Protein AF-A0AAD6TSZ5-F1 (afdb_monomer)

Nearest PDB structures (foldseek):
  8u8i-assembly1_F  TM=3.797E-01  e=1.630E-01  Saccharomyces cerevisiae
  8vxt-assembly1_A  TM=4.486E-01  e=9.662E-01  Mus musculus
  4wzs-assembly1_C  TM=1.069E-01  e=8.939E+00  Encephalitozoon cuniculi GB-M1

Secondary structure (DSSP, 8-state):
---HHHHHHHHHT----SSHHHHHHHHHHHHHHHTTSSSS-B-GGGGSHHHHHHHHHH-HHHHHHHHHHHHTT-THHHHHSGGGGGTBPPSS-HHHHHHHHHHHHHHHHHHH-S--SPBP--SS--SS-HHHHHHT--B-SSTTPPP-GGGTTTTGGGG-HHHHHHHHHHS-TTSEEEEE--TTSSHHHHHHHHHHHS-EEEEESS--TT--S-SHHHHHHHHHHHHTTTTTTTSTTSS-HHHHHHHHHHHHHHHHHHHHHHHHHHHHHHHHHHTTS---HHHHHHHHHHHHH--BTTB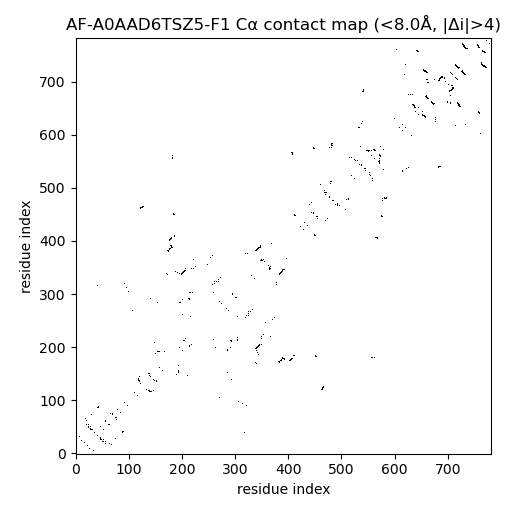S-HHHHHHHHHHHSSP--HHHHHHHHHHHHHHHH-TT--EEEEEESGGGGGSS-GGGTT-TT-S-HHHHHHHHHHHHHS-TTSEEEEEEES---GGGGTT-TTEEEE-----B-SHHHHHHHHHTTS-HHHHTSHHHHHHHHHHHHHH-BSHHHHHHHHHHHHHTTTSSHHHHHHHHHHHHHS----TTHHHHHHTTTS-----S--GGGGS----GGGGGSGGGHHHHHHHHHHHHHHHHHSSPPPPB-GGGHHHHHTTS-EE-STTS--EE---HHHHHHHHHHHHHHSS-GGG-S----HHHHHHHHHHS--SSHHHHHHHHHHHHHHHGGG--BHHHHEEPPSSPPGGGGSBEEEEEEEE-TTS-EEEEE--TT-TTS-SEEEESSHHHHHHHHTT-S--SEEEESSSS-SEEEEEEETTS-EEEEEEEE--S-S-TTHHHHHHHHS----EEEEESSSS-EEEEEE-----HHHHTT-

Solvent-accessible surface area (backbone atoms only — not comparable to full-atom values): 43585 Å² total; per-residue (Å²): 130,80,51,70,66,59,55,51,52,62,53,65,68,63,88,59,55,86,45,58,66,54,36,10,47,49,49,6,48,53,44,46,56,49,62,75,46,98,64,80,61,48,29,72,65,32,47,34,46,67,58,25,33,58,47,38,72,74,32,57,69,54,44,56,44,45,44,51,19,58,75,69,72,38,60,63,56,45,66,70,36,84,69,22,63,80,52,34,39,73,45,62,46,68,71,50,51,54,50,50,60,66,44,44,63,53,49,44,51,49,70,69,42,94,67,76,60,51,71,39,72,64,90,55,91,52,80,56,59,67,66,60,56,55,72,56,66,30,36,28,94,48,100,85,49,61,65,41,67,86,55,54,70,70,56,56,54,81,81,36,72,69,55,42,52,42,39,49,65,51,68,36,83,67,26,37,21,38,42,42,36,20,78,46,28,41,60,70,54,52,55,51,40,42,34,22,76,38,53,60,48,76,45,30,32,58,65,56,89,82,58,50,34,41,57,39,53,41,51,45,58,53,48,47,57,62,73,61,44,74,80,63,77,70,54,93,85,83,76,60,68,67,62,51,42,51,50,48,53,52,51,51,39,52,57,53,45,36,47,52,37,30,50,42,49,54,48,35,54,48,46,66,51,47,58,79,44,86,80,52,59,65,56,29,37,50,54,48,50,50,41,32,58,20,49,57,89,93,37,75,35,51,51,33,50,41,24,48,47,59,71,75,42,70,98,59,51,64,67,62,35,38,53,53,34,51,52,54,39,30,72,74,68,35,89,85,50,61,37,36,45,33,35,33,47,43,49,61,44,28,77,85,49,29,85,66,66,72,44,95,77,52,73,33,51,56,46,52,51,43,52,54,46,54,54,75,70,46,62,72,81,42,43,19,40,33,42,26,24,44,57,76,71,68,71,83,50,61,95,49,87,60,66,45,71,33,20,61,51,66,57,34,82,45,70,67,63,42,48,57,58,49,58,70,74,51,56,68,77,49,54,74,32,74,66,31,48,55,42,53,58,49,47,46,65,48,30,36,33,40,46,42,52,44,54,48,52,50,45,55,35,47,67,50,30,56,61,45,58,60,49,49,49,37,52,51,45,24,66,44,20,73,40,76,75,71,91,48,60,69,61,38,56,70,48,64,86,66,90,75,92,70,82,87,83,52,71,70,75,67,45,82,40,78,65,63,72,62,53,73,39,82,92,25,50,67,50,46,47,50,51,49,43,36,50,34,38,26,62,25,45,67,41,75,59,82,72,39,52,57,93,52,48,64,26,19,54,63,57,63,23,30,48,78,35,45,77,48,55,34,32,43,67,77,37,48,45,56,52,47,22,51,54,49,48,54,58,69,72,38,85,70,65,82,84,47,98,56,92,81,47,71,65,63,64,51,51,53,38,71,78,58,57,62,89,38,70,67,45,38,34,36,44,47,54,52,49,50,38,52,53,28,61,72,38,46,32,44,57,81,59,35,37,63,58,87,80,68,58,76,73,40,68,30,34,26,35,51,34,16,45,31,60,43,101,84,69,48,82,46,74,43,78,67,55,54,81,56,73,90,47,42,40,34,45,78,29,83,47,70,68,50,50,51,41,43,75,68,21,78,40,71,38,40,28,40,31,47,74,67,75,86,46,36,34,35,37,37,33,34,37,72,88,70,51,63,38,44,43,37,33,30,76,44,86,68,85,74,72,87,61,63,64,55,55,58,54,66,70,56,87,62,99,61,64,64,31,31,48,79,66,88,39,65,26,59,26,46,53,53,84,67,81,98,46,72,72,60,63,74,75,108

Sequence (782 aa):
MSTPDELLELVAGYTNLEDITTAALVLAYIVSTYCQQPGPSLDRRFTKYAPCLELLERESGLHELLKRAHTGRNYEDVLTSPRAALIRKDPLPRATQEFLDELRPLVESFVTSDTPFKTWLPKYEGRVPLDHMKSLELFTLSSDGLPLVILKDLGSFADDASLLIRLKNIFARGKKTVLVNTSGSGKTRLLFEGLCREWGFYFTAIRDSSYLGSQDISGIVVGLADDFDFEDSRRPGSRDPVLELQSHHLLAHRRLSEVLLARILIFRLFLDVAKKSKLNGEHKKRWLLLQLISSLGPYVDIFRTMTNTLRYSEEHDTQAAISDAIAGVRHVLGPDSHLFLVLDEAQKSAVDLAEVFDAEDGKYPVLIKMLETWESVFPRESVSFVVAGTEIPSRIFEGTEAVCWTSDTGAFDDPALHEQYLRRFLPPTFLSTKLGEAFLDRAWRWTRGRYRYTATLVTELLLRNFQRPHSQLDDYIATLSQYKPTDAQRLVHAERSSFVILPSDGYARGINGNDFSTLRSSSASDTRFLLQEVLFHYLVTGRHPPMFGRENIQAVSLGLGRFSDSEMSRIVADEPIVLAGAALWMQQNRPRLSDFGHLKSARSYLIDLKCDPPPTGKTFAKFLAYYFSQVFDSRPALSDIFTFPKPVLAWANQPAELVGLHATEVGHMDHSTISGSDIVRPFATIVQGVVEIVSWMEHTDRSLFCIPTSGNPDLLFMLRLGDGSFVWVILQATPAVSDGSELIASLEEERLFCDTVTPFLAFKLALMMIELPINRSTILSL

Mean predicted aligned error: 12.1 Å

Foldseek 3Di:
DDQLVRLLVVLLPPPDLVPLLNLLCSQLSNLVSCCPDPDAAFDNVSVDSPLSSVLCVVCVVLSVQSVVCSVVVNCVSSCPPPVVVSGGDPLDFPLLVVLLVVCLVLLLCLLPDPDNFDFDFAPDDDDDPSVLSVVQRFGALDPPGFTPLLCRVQLVCVVPPLLVVVLCLQPPALFAEEAAKFPQQQPVSSVRNNLLVAAAAEAECDQALRQWFFCLNVVLLVVLVVVLVVPPVPDPDDDDLVVQLVVSLVSLLVLLLLLVLLLLSVVLSSLVSNLVDPDDSVSSSSSSRCRTSCDTDPDNHSSNVSSVSRVPGDDGDSLSSLVVSVVSVCVRVPVQGAYEYEYEQLQSSFDPCQVSNVPVVRGRPSSLSSVVSVCVRDDSNRYYYRYYHNDDDPVSCPPPPHYHYWNPSDWQPDLVVLVVSVVSQDDPVLCPDPLVVVLSVVCCQAQTTRNNSSSLLSSQCSNNVNQQSVVSVQVLLCLQQVDGDDPPPVSSVVSPPDDDDDDPDRSSNSPPHQPCVVCVDPVNLVVLLVLLLQLLCCLQAVDGDFWDALVNSVCRSSNQWIQPGTVRGTIGRDRVSSNSNSVVCVQVPQPDPPVDPDPQDPPVVVVSCVVRPRPDLLSVLSVVLLSVLAVQLVQAQQVSWWAFDPPDDPQSRFRKHQWFWAQDPVRDIDIDGDHSPPSVHNQEDEDADLVVVLCSLSRVDRHQWYAYPDDDDGIWGKMATPVRAIKIKGKRWDQDDDDDPPVVVVVVVPPDPFRFIATPDDTGIGIGIDRDDSDSVVSVVD

pLDDT: mean 80.97, std 16.99, range [29.31, 98.56]

Radius of gyration: 36.08 Å; Cα contacts (8 Å, |Δi|>4): 1146; chains: 1; bounding box: 87×47×114 Å

Structure (mmCIF, N/CA/C/O backbone):
data_AF-A0AAD6TSZ5-F1
#
_entry.id   AF-A0AAD6TSZ5-F1
#
loop_
_atom_site.group_PDB
_atom_site.id
_atom_site.type_symbol
_atom_site.label_atom_id
_atom_site.label_alt_id
_atom_site.label_comp_id
_atom_site.label_asym_id
_atom_site.label_entity_id
_atom_site.label_seq_id
_atom_site.pdbx_PDB_ins_code
_atom_site.Cartn_x
_atom_site.Cartn_y
_atom_site.Cartn_z
_atom_site.occupancy
_atom_site.B_iso_or_equiv
_atom_site.auth_seq_id
_atom_site.auth_comp_id
_atom_site.auth_asym_id
_atom_site.auth_atom_id
_atom_site.pdbx_PDB_model_num
ATOM 1 N N . MET A 1 1 ? 0.542 0.526 58.779 1.00 45.38 1 MET A N 1
ATOM 2 C CA . MET A 1 1 ? -0.673 0.417 57.953 1.00 45.38 1 MET A CA 1
ATOM 3 C C . MET A 1 1 ? -1.214 -0.964 58.204 1.00 45.38 1 MET A C 1
ATOM 5 O O . MET A 1 1 ? -0.453 -1.908 58.035 1.00 45.38 1 MET A O 1
ATOM 9 N N . SER A 1 2 ? -2.432 -1.052 58.724 1.00 52.72 2 SER A N 1
ATOM 10 C CA . SER A 1 2 ? -3.075 -2.335 58.987 1.00 52.72 2 SER A CA 1
ATOM 11 C C . SER A 1 2 ? -3.213 -3.100 57.679 1.00 52.72 2 SER A C 1
ATOM 13 O O . SER A 1 2 ? -3.529 -2.495 56.651 1.00 52.72 2 SER A O 1
ATOM 15 N N . THR A 1 3 ? -2.913 -4.392 57.688 1.00 69.62 3 THR A N 1
ATOM 16 C CA . THR A 1 3 ? -3.101 -5.218 56.492 1.00 69.62 3 THR A CA 1
ATOM 17 C C . THR A 1 3 ? -4.600 -5.291 56.157 1.00 69.62 3 THR A C 1
ATOM 19 O O . THR A 1 3 ? -5.442 -5.098 57.038 1.00 69.62 3 THR A O 1
ATOM 22 N N . PRO A 1 4 ? -4.978 -5.531 54.891 1.00 68.19 4 PRO A N 1
ATOM 23 C CA . PRO A 1 4 ? -6.381 -5.699 54.509 1.00 68.19 4 PRO A CA 1
ATOM 24 C C . PRO A 1 4 ? -7.123 -6.720 55.374 1.00 68.19 4 PRO A C 1
ATOM 26 O O . PRO A 1 4 ? -8.278 -6.495 55.723 1.00 68.19 4 PRO A O 1
ATOM 29 N N . ASP A 1 5 ? -6.428 -7.779 55.789 1.00 75.81 5 ASP A N 1
ATOM 30 C CA . ASP A 1 5 ? -6.963 -8.824 56.661 1.00 75.81 5 ASP A CA 1
ATOM 31 C C . ASP A 1 5 ? -7.321 -8.288 58.057 1.00 75.81 5 ASP A C 1
ATOM 33 O O . ASP A 1 5 ? -8.396 -8.585 58.572 1.00 75.81 5 ASP A O 1
ATOM 37 N N . GLU A 1 6 ? -6.493 -7.411 58.639 1.00 77.19 6 GLU A N 1
ATOM 38 C CA . GLU A 1 6 ? -6.775 -6.763 59.931 1.00 77.19 6 GLU A CA 1
ATOM 39 C C . GLU A 1 6 ? -7.988 -5.820 59.862 1.00 77.19 6 GLU A C 1
ATOM 41 O O . GLU A 1 6 ? -8.785 -5.738 60.800 1.00 77.19 6 GLU A O 1
ATOM 46 N N . LEU A 1 7 ? -8.157 -5.106 58.744 1.00 67.62 7 LEU A N 1
ATOM 47 C CA . LEU A 1 7 ? -9.312 -4.226 58.534 1.00 67.62 7 LEU A CA 1
ATOM 48 C C . LEU A 1 7 ? -10.596 -5.028 58.286 1.00 67.62 7 LEU A C 1
ATOM 50 O O . LEU A 1 7 ? -11.664 -4.626 58.747 1.00 67.62 7 LEU A O 1
ATOM 54 N N . LEU A 1 8 ? -10.507 -6.169 57.600 1.00 74.69 8 LEU A N 1
ATOM 55 C CA . LEU A 1 8 ? -11.641 -7.069 57.381 1.00 74.69 8 LEU A CA 1
ATOM 56 C C . LEU A 1 8 ? -12.060 -7.806 58.664 1.00 74.69 8 LEU A C 1
ATOM 58 O O . LEU A 1 8 ? -13.257 -8.036 58.856 1.00 74.69 8 LEU A O 1
ATOM 62 N N . GLU A 1 9 ? -11.132 -8.099 59.583 1.00 80.25 9 GLU A N 1
ATOM 63 C CA . GLU A 1 9 ? -11.476 -8.588 60.928 1.00 80.25 9 GLU A CA 1
ATOM 64 C C . GLU A 1 9 ? -12.260 -7.550 61.741 1.00 80.25 9 GLU A C 1
ATOM 66 O O . GLU A 1 9 ? -13.222 -7.903 62.428 1.00 80.25 9 GLU A O 1
ATOM 71 N N . LEU A 1 10 ? -11.914 -6.263 61.613 1.00 82.06 10 LEU A N 1
ATOM 72 C CA . LEU A 1 10 ? -12.648 -5.172 62.264 1.00 82.06 10 LEU A CA 1
ATOM 73 C C . LEU A 1 10 ? -14.103 -5.107 61.774 1.00 82.06 10 LEU A C 1
ATOM 75 O O . LEU A 1 10 ? -15.033 -4.910 62.557 1.00 82.06 10 LEU A O 1
ATOM 79 N N . VAL A 1 11 ? -14.297 -5.313 60.470 1.00 85.56 11 VAL A N 1
ATOM 80 C CA . VAL A 1 11 ? -15.617 -5.358 59.837 1.00 85.56 11 VAL A CA 1
ATOM 81 C C . VAL A 1 11 ? -16.384 -6.619 60.257 1.00 85.56 11 VAL A C 1
ATOM 83 O O . VAL A 1 11 ? -17.580 -6.546 60.520 1.00 85.56 11 VAL A O 1
ATOM 86 N N . ALA A 1 12 ? -15.720 -7.763 60.435 1.00 82.00 12 ALA A N 1
ATOM 87 C CA . ALA A 1 12 ? -16.368 -8.993 60.905 1.00 82.00 12 ALA A CA 1
ATOM 88 C C . ALA A 1 12 ? -16.983 -8.877 62.320 1.00 82.00 12 ALA A C 1
ATOM 90 O O . ALA A 1 12 ? -17.836 -9.690 62.680 1.00 82.00 12 ALA A O 1
ATOM 91 N N . GLY A 1 13 ? -16.592 -7.867 63.108 1.00 83.12 13 GLY A N 1
ATOM 92 C CA . GLY A 1 13 ? -17.169 -7.566 64.422 1.00 83.12 13 GLY A CA 1
ATOM 93 C C . GLY A 1 13 ? -18.613 -7.042 64.392 1.00 83.12 13 GLY A C 1
ATOM 94 O O . GLY A 1 13 ? -19.290 -7.070 65.421 1.00 83.12 13 GLY A O 1
ATOM 95 N N . TYR A 1 14 ? -19.119 -6.601 63.235 1.00 87.56 14 TYR A N 1
ATOM 96 C CA . TYR A 1 14 ? -20.519 -6.197 63.085 1.00 87.56 14 TYR A CA 1
ATOM 97 C C . TYR A 1 14 ? -21.409 -7.442 62.946 1.00 87.56 14 TYR A C 1
ATOM 99 O O . TYR A 1 14 ? -21.388 -8.127 61.927 1.00 87.56 14 TYR A O 1
ATOM 107 N N . THR A 1 15 ? -22.195 -7.761 63.976 1.00 83.88 15 THR A N 1
ATOM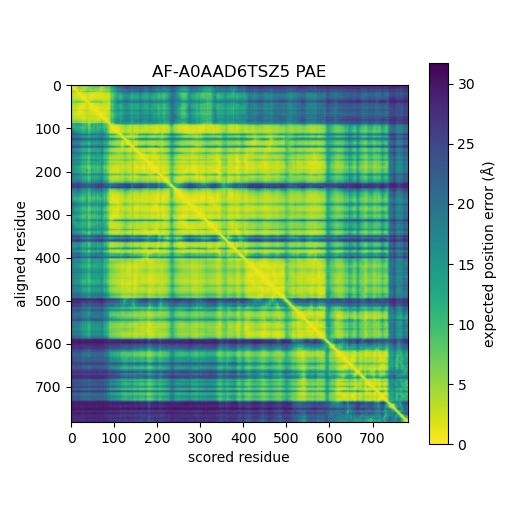 108 C CA . THR A 1 15 ? -22.976 -9.013 64.044 1.00 83.88 15 THR A CA 1
ATOM 109 C C . THR A 1 15 ? -24.333 -8.954 63.345 1.00 83.88 15 THR A C 1
ATOM 111 O O . THR A 1 15 ? -24.958 -9.995 63.158 1.00 83.88 15 THR A O 1
ATOM 114 N N . ASN A 1 16 ? -24.804 -7.767 62.954 1.00 84.81 16 ASN A N 1
ATOM 115 C CA . ASN A 1 16 ? -26.133 -7.595 62.379 1.00 84.81 16 ASN A CA 1
ATOM 116 C C . ASN A 1 16 ? -26.130 -6.613 61.197 1.00 84.81 16 ASN A C 1
ATOM 118 O O . ASN A 1 16 ? -26.150 -5.402 61.398 1.00 84.81 16 ASN A O 1
ATOM 122 N N . LEU A 1 17 ? -26.152 -7.139 59.967 1.00 93.12 17 LEU A N 1
ATOM 123 C CA . LEU A 1 17 ? -26.373 -6.343 58.751 1.00 93.12 17 LEU A CA 1
ATOM 124 C C . LEU A 1 17 ? -27.847 -6.276 58.327 1.00 93.12 17 LEU A C 1
ATOM 126 O O . LEU A 1 17 ? -28.126 -5.797 57.231 1.00 93.12 17 LEU A O 1
ATOM 130 N N . GLU A 1 18 ? -28.804 -6.729 59.144 1.00 92.31 18 GLU A N 1
ATOM 131 C CA . GLU A 1 18 ? -30.227 -6.467 58.862 1.00 92.31 18 GLU A CA 1
ATOM 132 C C . GLU A 1 18 ? -30.541 -4.973 58.953 1.00 92.31 18 GLU A C 1
ATOM 134 O O . GLU A 1 18 ? -31.364 -4.457 58.200 1.00 92.31 18 GLU A O 1
ATOM 139 N N . ASP A 1 19 ? -29.830 -4.263 59.828 1.00 94.94 19 ASP A N 1
ATOM 140 C CA . ASP A 1 19 ? -29.843 -2.811 59.864 1.00 94.94 19 ASP A CA 1
ATOM 141 C C . ASP A 1 19 ? -29.014 -2.237 58.704 1.00 94.94 19 ASP A C 1
ATOM 143 O O . ASP A 1 19 ? -27.795 -2.418 58.606 1.00 94.94 19 ASP A O 1
ATOM 147 N N . ILE A 1 20 ? -29.702 -1.516 57.820 1.00 96.06 20 ILE A N 1
ATOM 148 C CA . ILE A 1 20 ? -29.123 -0.918 56.618 1.00 96.06 20 ILE A CA 1
ATOM 149 C C . ILE A 1 20 ? -28.061 0.138 56.940 1.00 96.06 20 ILE A C 1
ATOM 151 O O . ILE A 1 20 ? -27.122 0.319 56.165 1.00 96.06 20 ILE A O 1
ATOM 155 N N . THR A 1 21 ? -28.154 0.790 58.105 1.00 96.12 21 THR A N 1
ATOM 156 C CA . THR A 1 21 ? -27.151 1.770 58.540 1.00 96.12 21 THR A CA 1
ATOM 157 C C . THR A 1 21 ? -25.840 1.076 58.906 1.00 96.12 21 THR A C 1
ATOM 159 O O . THR A 1 21 ? -24.776 1.438 58.398 1.00 96.12 21 THR A O 1
ATOM 162 N N . THR A 1 22 ? -25.902 -0.019 59.664 1.00 94.62 22 THR A N 1
ATOM 163 C CA . THR A 1 22 ? -24.736 -0.881 59.908 1.00 94.62 22 THR A CA 1
ATOM 164 C C . THR A 1 22 ? -24.159 -1.442 58.600 1.00 94.62 22 THR A C 1
ATOM 166 O O . THR A 1 22 ? -22.945 -1.393 58.388 1.00 94.62 22 THR A O 1
ATOM 169 N N . ALA A 1 23 ? -25.006 -1.893 57.669 1.00 95.75 23 ALA A N 1
ATOM 170 C CA . ALA A 1 23 ? -24.561 -2.391 56.366 1.00 95.75 23 ALA A CA 1
ATOM 171 C C . ALA A 1 23 ? -23.854 -1.318 55.513 1.00 95.75 23 ALA A C 1
ATOM 173 O O . ALA A 1 23 ? -22.852 -1.609 54.858 1.00 95.75 23 ALA A O 1
ATOM 174 N N . ALA A 1 24 ? -24.317 -0.067 55.555 1.00 96.31 24 ALA A N 1
ATOM 175 C CA . ALA A 1 24 ? -23.691 1.048 54.846 1.00 96.31 24 ALA A CA 1
ATOM 176 C C . ALA A 1 24 ? -22.289 1.380 55.380 1.00 96.31 24 ALA A C 1
ATOM 178 O O . ALA A 1 24 ? -21.387 1.668 54.590 1.00 96.31 24 ALA A O 1
ATOM 179 N N . LEU A 1 25 ? -22.082 1.305 56.701 1.00 95.06 25 LEU A N 1
ATOM 180 C CA . LEU A 1 25 ? -20.756 1.456 57.314 1.00 95.06 25 LEU A CA 1
ATOM 181 C C . LEU A 1 25 ? -19.806 0.347 56.861 1.00 95.06 25 LEU A C 1
ATOM 183 O O . LEU A 1 25 ? -18.684 0.639 56.448 1.00 95.06 25 LEU A O 1
ATOM 187 N N . VAL A 1 26 ? -20.276 -0.902 56.896 1.00 94.44 26 VAL A N 1
ATOM 188 C CA . VAL A 1 26 ? -19.518 -2.074 56.439 1.00 94.44 26 VAL A CA 1
ATOM 189 C C . VAL A 1 26 ? -19.118 -1.921 54.969 1.00 94.44 26 VAL A C 1
ATOM 191 O O . VAL A 1 26 ? -17.941 -2.070 54.639 1.00 94.44 26 VAL A O 1
ATOM 194 N N . LEU A 1 27 ? -20.058 -1.539 54.097 1.00 94.44 27 LEU A N 1
ATOM 195 C CA . LEU A 1 27 ? -19.777 -1.300 52.680 1.00 94.44 27 LEU A CA 1
ATOM 196 C C . LEU A 1 27 ? -18.740 -0.191 52.481 1.00 94.44 27 LEU A C 1
ATOM 198 O O . LEU A 1 27 ? -17.802 -0.369 51.706 1.00 94.44 27 LEU A O 1
ATOM 202 N N . ALA A 1 28 ? -18.876 0.929 53.200 1.00 93.81 28 ALA A N 1
ATOM 203 C CA . ALA A 1 28 ? -17.935 2.039 53.096 1.00 93.81 28 ALA A CA 1
ATOM 204 C C . ALA A 1 28 ? -16.512 1.640 53.502 1.00 93.81 28 ALA A C 1
ATOM 206 O O . ALA A 1 28 ? -15.535 2.054 52.873 1.00 93.81 28 ALA A O 1
ATOM 207 N N . TYR A 1 29 ? -16.402 0.790 54.522 1.00 92.38 29 TYR A N 1
ATOM 208 C CA . TYR A 1 29 ? -15.130 0.253 54.983 1.00 92.38 29 TYR A CA 1
ATOM 209 C C . TYR A 1 29 ? -14.501 -0.694 53.961 1.00 92.38 29 TYR A C 1
ATOM 211 O O . TYR A 1 29 ? -13.329 -0.533 53.628 1.00 92.38 29 TYR A O 1
ATOM 219 N N . ILE A 1 30 ? -15.282 -1.629 53.408 1.00 91.12 30 ILE A N 1
ATOM 220 C CA . ILE A 1 30 ? -14.825 -2.540 52.348 1.00 91.12 30 ILE A CA 1
ATOM 221 C C . ILE A 1 30 ? -14.311 -1.723 51.161 1.00 91.12 30 ILE A C 1
ATOM 223 O O . ILE A 1 30 ? -13.172 -1.906 50.733 1.00 91.12 30 ILE A O 1
ATOM 227 N N . VAL A 1 31 ? -15.100 -0.763 50.673 1.00 89.44 31 VAL A N 1
ATOM 228 C CA . VAL A 1 31 ? -14.695 0.083 49.545 1.00 89.44 31 VAL A CA 1
ATOM 229 C C . VAL A 1 31 ? -13.432 0.880 49.873 1.00 89.44 31 VAL A C 1
ATOM 231 O O . VAL A 1 31 ? -12.531 0.946 49.040 1.00 89.44 31 VAL A O 1
ATOM 234 N N . SER A 1 32 ? -13.313 1.439 51.080 1.00 89.25 32 SER A N 1
ATOM 235 C CA . SER A 1 32 ? -12.111 2.167 51.510 1.00 89.25 32 SER A CA 1
ATOM 236 C C . SER A 1 32 ? -10.861 1.285 51.532 1.00 89.25 32 SER A C 1
ATOM 238 O O . SER A 1 32 ? -9.801 1.731 51.093 1.00 89.25 32 SER A O 1
ATOM 240 N N . THR A 1 33 ? -10.974 0.049 52.019 1.00 87.06 33 THR A N 1
ATOM 241 C CA . THR A 1 33 ? -9.860 -0.908 52.089 1.00 87.06 33 THR A CA 1
ATOM 242 C C . THR A 1 33 ? -9.416 -1.340 50.694 1.00 87.06 33 THR A C 1
ATOM 244 O O . THR A 1 33 ? -8.226 -1.322 50.388 1.00 87.06 33 THR A O 1
ATOM 247 N N . TYR A 1 34 ? -10.363 -1.670 49.814 1.00 84.19 34 TYR A N 1
ATOM 248 C CA . TYR A 1 34 ? -10.047 -2.125 48.458 1.00 84.19 34 TYR A CA 1
ATOM 249 C C . TYR A 1 34 ? -9.652 -0.983 47.510 1.00 84.19 34 TYR A C 1
ATOM 251 O O . TYR A 1 34 ? -8.860 -1.214 46.604 1.00 84.19 34 TYR A O 1
ATOM 259 N N . CYS A 1 35 ? -10.076 0.264 47.761 1.00 80.38 35 CYS A N 1
ATOM 260 C CA . CYS A 1 35 ? -9.557 1.455 47.065 1.00 80.38 35 CYS A CA 1
ATOM 261 C C . CYS A 1 35 ? -8.035 1.637 47.213 1.00 80.38 35 CYS A C 1
ATOM 263 O O . CYS A 1 35 ? -7.438 2.390 46.445 1.00 80.38 35 CYS A O 1
ATOM 265 N N . GLN A 1 36 ? -7.420 1.028 48.233 1.00 78.69 36 GLN A N 1
ATOM 266 C CA . GLN A 1 36 ? -5.981 1.118 48.499 1.00 78.69 36 GLN A CA 1
ATOM 267 C C . GLN A 1 36 ? -5.190 -0.044 47.881 1.00 78.69 36 GLN A C 1
ATOM 269 O O . GLN A 1 36 ? -3.961 -0.029 47.929 1.00 78.69 36 GLN A O 1
ATOM 274 N N . GLN A 1 37 ? -5.872 -1.039 47.307 1.00 76.44 37 GLN A N 1
ATOM 275 C CA . GLN A 1 37 ? -5.245 -2.196 46.676 1.00 76.44 37 GLN A CA 1
ATOM 276 C C . GLN A 1 37 ? -5.195 -2.061 45.147 1.00 76.44 37 GLN A C 1
ATOM 278 O O . GLN A 1 37 ? -6.055 -1.404 44.558 1.00 76.44 37 GLN A O 1
ATOM 283 N N . PRO A 1 38 ? -4.231 -2.720 44.478 1.00 52.44 38 PRO A N 1
ATOM 284 C CA . PRO A 1 38 ? -4.297 -2.938 43.037 1.00 52.44 38 PRO A CA 1
ATOM 285 C C . PRO A 1 38 ? -5.508 -3.830 42.714 1.00 52.44 38 PRO A C 1
ATOM 287 O O . PRO A 1 38 ? -5.515 -5.020 43.020 1.00 52.44 38 PRO A O 1
ATOM 290 N N . GLY A 1 39 ? -6.557 -3.247 42.131 1.00 63.69 39 GLY A N 1
ATOM 291 C CA . GLY A 1 39 ? -7.838 -3.915 41.896 1.00 63.69 39 GLY A CA 1
ATOM 292 C C . GLY A 1 39 ? -8.823 -3.054 41.091 1.00 63.69 39 GLY A C 1
ATOM 293 O O . GLY A 1 39 ? -8.426 -2.026 40.540 1.00 63.69 39 GLY A O 1
ATOM 294 N N . PRO A 1 40 ? -10.104 -3.456 40.976 1.00 61.38 40 PRO A N 1
ATOM 295 C CA . PRO A 1 40 ? -11.109 -2.678 40.252 1.00 61.38 40 PRO A CA 1
ATOM 296 C C . PRO A 1 40 ? -11.267 -1.275 40.858 1.00 61.38 40 PRO A C 1
ATOM 298 O O . PRO A 1 40 ? -11.383 -1.135 42.073 1.00 61.38 40 PRO A O 1
ATOM 301 N N . SER A 1 41 ? -11.304 -0.240 40.010 1.00 71.12 41 SER A N 1
ATOM 302 C CA . SER A 1 41 ? -11.452 1.157 40.442 1.00 71.12 41 SER A CA 1
ATOM 303 C C . SER A 1 41 ? -12.817 1.375 41.105 1.00 71.12 41 SER A C 1
ATOM 305 O O . SER A 1 41 ? -13.856 1.447 40.442 1.00 71.12 41 SER A O 1
ATOM 307 N N . LEU A 1 42 ? -12.836 1.425 42.436 1.00 81.62 42 LEU A N 1
ATOM 308 C CA . LEU A 1 42 ? -14.039 1.720 43.209 1.00 81.62 42 LEU A CA 1
ATOM 309 C C . LEU A 1 42 ? -14.254 3.235 43.291 1.00 81.62 42 LEU A C 1
ATOM 311 O O . LEU A 1 42 ? -13.301 4.014 43.375 1.00 81.62 42 LEU A O 1
ATOM 315 N N . ASP A 1 43 ? -15.513 3.671 43.258 1.00 81.06 43 ASP A N 1
ATOM 316 C CA . ASP A 1 43 ? -15.835 5.091 43.366 1.00 81.06 43 ASP A CA 1
ATOM 317 C C . ASP A 1 43 ? -15.570 5.550 44.801 1.00 81.06 43 ASP A C 1
ATOM 319 O O . ASP A 1 43 ? -16.224 5.116 45.755 1.00 81.06 43 ASP A O 1
ATOM 323 N N . ARG A 1 44 ? -14.603 6.465 44.947 1.00 83.50 44 ARG A N 1
ATOM 324 C CA . ARG A 1 44 ? -14.176 6.998 46.244 1.00 83.50 44 ARG A CA 1
ATOM 325 C C . ARG A 1 44 ? -15.312 7.656 47.022 1.00 83.50 44 ARG A C 1
ATOM 327 O O . ARG A 1 44 ? -15.201 7.813 48.235 1.00 83.50 44 ARG A O 1
ATOM 334 N N . ARG A 1 45 ? -16.424 8.032 46.385 1.00 86.12 45 ARG A N 1
ATOM 335 C CA . ARG A 1 45 ? -17.594 8.523 47.125 1.00 86.12 45 ARG A CA 1
ATOM 336 C C . ARG A 1 45 ? -18.158 7.458 48.071 1.00 86.12 45 ARG A C 1
ATOM 338 O O . ARG A 1 45 ? -18.615 7.808 49.156 1.00 86.12 45 ARG A O 1
ATOM 345 N N . PHE A 1 46 ? -18.056 6.177 47.712 1.00 92.00 46 PHE A N 1
ATOM 346 C CA . PHE A 1 46 ? -18.491 5.058 48.545 1.00 92.00 46 PHE A CA 1
ATOM 347 C C . PHE A 1 46 ? -17.462 4.664 49.605 1.00 92.00 46 PHE A C 1
ATOM 349 O O . PHE A 1 46 ? -17.699 3.718 50.333 1.00 92.00 46 PHE A O 1
ATOM 356 N N . THR A 1 47 ? -16.361 5.403 49.790 1.00 90.56 47 THR A N 1
ATOM 357 C CA . THR A 1 47 ? -15.582 5.298 51.041 1.00 90.56 47 THR A CA 1
ATOM 358 C C . THR A 1 47 ? -16.256 6.050 52.191 1.00 90.56 47 THR A C 1
ATOM 360 O O . THR A 1 47 ? -15.753 6.055 53.314 1.00 90.56 47 THR A O 1
ATOM 363 N N . LYS A 1 48 ? -17.369 6.748 51.920 1.00 93.00 48 LYS A N 1
ATOM 364 C CA . LYS A 1 48 ? -18.148 7.506 52.899 1.00 93.00 48 LYS A CA 1
ATOM 365 C C . LYS A 1 48 ? -19.475 6.804 53.171 1.00 93.00 48 LYS A C 1
ATOM 367 O O . LYS A 1 48 ? -20.097 6.247 52.274 1.00 93.00 48 LYS A O 1
ATOM 372 N N . TYR A 1 49 ? -19.933 6.913 54.414 1.00 95.31 49 TYR A N 1
ATOM 373 C CA . TYR A 1 49 ? -21.179 6.314 54.892 1.00 95.31 49 TYR A CA 1
ATOM 374 C C . TYR A 1 49 ? -22.421 6.741 54.091 1.00 95.31 49 TYR A C 1
ATOM 376 O O . TYR A 1 49 ? -23.174 5.889 53.633 1.00 95.31 49 TYR A O 1
ATOM 384 N N . ALA A 1 50 ? -22.632 8.050 53.903 1.00 96.12 50 ALA A N 1
ATOM 385 C CA . ALA A 1 50 ? -23.884 8.559 53.337 1.00 96.12 50 ALA A CA 1
ATOM 386 C C . ALA A 1 50 ? -24.168 8.059 51.900 1.00 96.12 50 ALA A C 1
ATOM 388 O O . ALA A 1 50 ? -25.276 7.578 51.670 1.00 96.12 50 ALA A O 1
ATOM 389 N N . PRO A 1 51 ? -23.199 8.056 50.959 1.00 93.44 51 PRO A N 1
ATOM 390 C CA . PRO A 1 51 ? -23.408 7.465 49.633 1.00 93.44 51 PRO A CA 1
ATOM 391 C C . PRO A 1 51 ? -23.686 5.957 49.655 1.00 93.44 51 PRO A C 1
ATOM 393 O O . PRO A 1 51 ? -24.454 5.467 48.831 1.00 93.44 51 PRO A O 1
ATOM 396 N N . CYS A 1 52 ? -23.081 5.210 50.585 1.00 95.00 52 CYS A N 1
ATOM 397 C CA . CYS A 1 52 ? -23.360 3.781 50.750 1.00 95.00 52 CYS A CA 1
ATOM 398 C C . CYS A 1 52 ? -24.772 3.533 51.280 1.00 95.00 52 CYS A C 1
ATOM 400 O O . CYS A 1 52 ? -25.432 2.609 50.814 1.00 95.00 52 CYS A O 1
ATOM 402 N N . LEU A 1 53 ? -25.242 4.359 52.218 1.00 96.75 53 LEU A N 1
ATOM 403 C CA . LEU A 1 53 ? -26.596 4.266 52.759 1.00 96.75 53 LEU A CA 1
ATOM 404 C C . LEU A 1 53 ? -27.639 4.495 51.664 1.00 96.75 53 LEU A C 1
ATOM 406 O O . LEU A 1 53 ? -28.478 3.628 51.441 1.00 96.75 53 LEU A O 1
ATOM 410 N N . GLU A 1 54 ? -27.516 5.601 50.926 1.00 94.81 54 GLU A N 1
ATOM 411 C CA . GLU A 1 54 ? -28.417 5.926 49.813 1.00 94.81 54 GLU A CA 1
ATOM 412 C C . GLU A 1 54 ? -28.434 4.807 48.758 1.00 94.81 54 GLU A C 1
ATOM 414 O O . GLU A 1 54 ? -29.487 4.431 48.236 1.00 94.81 54 GLU A O 1
ATOM 419 N N . LEU A 1 55 ? -27.264 4.230 48.459 1.00 94.00 55 LEU A N 1
ATOM 420 C CA . LEU A 1 55 ? -27.167 3.135 47.504 1.00 94.00 55 LEU A CA 1
ATOM 421 C C . LEU A 1 55 ? -27.871 1.869 48.000 1.00 94.00 55 LEU A C 1
ATOM 423 O O . LEU A 1 55 ? -28.608 1.255 47.231 1.00 94.00 55 LEU A O 1
ATOM 427 N N . LEU A 1 56 ? -27.643 1.466 49.250 1.00 96.06 56 LEU A N 1
ATOM 428 C CA . LEU A 1 56 ? -28.254 0.261 49.809 1.00 96.06 56 LEU A CA 1
ATOM 429 C C . LEU A 1 56 ? -29.772 0.414 49.964 1.00 96.06 56 LEU A C 1
ATOM 431 O O . LEU A 1 56 ? -30.492 -0.555 49.731 1.00 96.06 56 LEU A O 1
ATOM 435 N N . GLU A 1 57 ? -30.260 1.615 50.296 1.00 96.00 57 GLU A N 1
ATOM 436 C CA . GLU A 1 57 ? -31.697 1.923 50.358 1.00 96.00 57 GLU A CA 1
ATOM 437 C C . GLU A 1 57 ? -32.369 1.755 48.993 1.00 96.00 57 GLU A C 1
ATOM 439 O O . GLU A 1 57 ? -33.473 1.213 48.896 1.00 96.00 57 GLU A O 1
ATOM 444 N N . ARG A 1 58 ? -31.688 2.182 47.923 1.00 95.19 58 ARG A N 1
ATOM 445 C CA . ARG A 1 58 ? -32.186 2.042 46.551 1.00 95.19 58 ARG A CA 1
ATOM 446 C C . ARG A 1 58 ? -32.060 0.614 46.020 1.00 95.19 58 ARG A C 1
ATOM 448 O O . ARG A 1 58 ? -32.907 0.168 45.251 1.00 95.19 58 ARG A O 1
ATOM 455 N N . GLU A 1 59 ? -31.011 -0.101 46.417 1.00 94.88 59 GLU A N 1
ATOM 456 C CA . GLU A 1 59 ? -30.609 -1.386 45.842 1.00 94.88 59 GLU A CA 1
ATOM 457 C C . GLU A 1 59 ? -30.610 -2.495 46.902 1.00 94.88 59 GLU A C 1
ATOM 459 O O . GLU A 1 59 ? -29.566 -3.030 47.287 1.00 94.88 59 GLU A O 1
ATOM 464 N N . SER A 1 60 ? -31.810 -2.909 47.325 1.00 93.88 60 SER A N 1
ATOM 465 C CA . SER A 1 60 ? -32.021 -3.997 48.303 1.00 93.88 60 SER A CA 1
ATOM 466 C C . SER A 1 60 ? -31.267 -5.285 47.951 1.00 93.88 60 SER A C 1
ATOM 468 O O . SER A 1 60 ? -30.787 -6.020 48.811 1.00 93.88 60 SER A O 1
ATOM 470 N N . GLY A 1 61 ? -31.080 -5.545 46.660 1.00 93.19 61 GLY A N 1
ATOM 471 C CA . GLY A 1 61 ? -30.312 -6.681 46.191 1.00 93.19 61 GLY A CA 1
ATOM 472 C C . GLY A 1 61 ? -28.799 -6.602 46.456 1.00 93.19 61 GLY A C 1
ATOM 473 O O . GLY A 1 61 ? -28.154 -7.650 46.579 1.00 93.19 61 GLY A O 1
ATOM 474 N N . LEU A 1 62 ? -28.210 -5.405 46.508 1.00 93.25 62 LEU A N 1
ATOM 475 C CA . LEU A 1 62 ? -26.816 -5.219 46.923 1.00 93.25 62 LEU A CA 1
ATOM 476 C C . LEU A 1 62 ? -26.692 -5.399 48.441 1.00 93.25 62 LEU A C 1
ATOM 478 O O . LEU A 1 62 ? -25.732 -6.017 48.895 1.00 93.25 62 LEU A O 1
ATOM 482 N N . HIS A 1 63 ? -27.698 -4.957 49.202 1.00 96.12 63 HIS A N 1
ATOM 483 C CA . HIS A 1 63 ? -27.778 -5.192 50.647 1.00 96.12 63 HIS A CA 1
ATOM 484 C C . HIS A 1 63 ? -27.800 -6.688 50.977 1.00 96.12 63 HIS A C 1
ATOM 486 O O . HIS A 1 63 ? -26.962 -7.151 51.746 1.00 96.12 63 HIS A O 1
ATOM 492 N N . GLU A 1 64 ? -28.652 -7.475 50.316 1.00 95.44 64 GLU A N 1
ATOM 493 C CA . GLU A 1 64 ? -28.691 -8.938 50.489 1.00 95.44 64 GLU A CA 1
ATOM 494 C C . GLU A 1 64 ? -27.390 -9.639 50.072 1.00 95.44 64 GLU A C 1
ATOM 496 O O . GLU A 1 64 ? -26.971 -10.634 50.668 1.00 95.44 64 GLU A O 1
ATOM 501 N N . LEU A 1 65 ? -26.719 -9.137 49.033 1.00 94.06 65 LEU A N 1
ATOM 502 C CA . LEU A 1 65 ? -25.409 -9.653 48.645 1.00 94.06 65 LEU A CA 1
ATOM 503 C C . LEU A 1 65 ? -24.365 -9.377 49.729 1.00 94.06 65 LEU A C 1
ATOM 505 O O . LEU A 1 65 ? -23.615 -10.284 50.083 1.00 94.06 65 LEU A O 1
ATOM 509 N N . LEU A 1 66 ? -24.352 -8.160 50.269 1.00 95.50 66 LEU A N 1
ATOM 510 C CA . LEU A 1 66 ? -23.441 -7.759 51.330 1.00 95.50 66 LEU A CA 1
ATOM 511 C C . LEU A 1 66 ? -23.662 -8.584 52.604 1.00 95.50 66 LEU A C 1
ATOM 513 O O . LEU A 1 66 ? -22.686 -9.061 53.173 1.00 95.50 66 LEU A O 1
ATOM 517 N N . LYS A 1 67 ? -24.917 -8.844 53.003 1.00 95.44 67 LYS A N 1
ATOM 518 C CA . LYS A 1 67 ? -25.239 -9.739 54.135 1.00 95.44 67 LYS A CA 1
ATOM 519 C C . LYS A 1 67 ? -24.660 -11.142 53.939 1.00 95.44 67 LYS A C 1
ATOM 521 O O . LYS A 1 67 ? -24.043 -11.698 54.851 1.00 95.44 67 LYS A O 1
ATOM 526 N N . ARG A 1 68 ? -24.842 -11.720 52.744 1.00 94.31 68 ARG A N 1
ATOM 527 C CA . ARG A 1 68 ? -24.328 -13.061 52.414 1.00 94.31 68 ARG A CA 1
ATOM 528 C C . ARG A 1 68 ? -22.804 -13.100 52.421 1.00 94.31 68 ARG A C 1
ATOM 530 O O . ARG A 1 68 ? -22.231 -13.979 53.060 1.00 94.31 68 ARG A O 1
ATOM 537 N N . ALA A 1 69 ? -22.171 -12.129 51.770 1.00 92.94 69 ALA A N 1
ATOM 538 C CA . ALA A 1 69 ? -20.721 -11.985 51.746 1.00 92.94 69 ALA A CA 1
ATOM 539 C C . ALA A 1 69 ? -20.142 -11.815 53.157 1.00 92.94 69 ALA A C 1
ATOM 541 O O . ALA A 1 69 ? -19.163 -12.469 53.500 1.00 92.94 69 ALA A O 1
ATOM 542 N N . HIS A 1 70 ? -20.796 -11.014 54.002 1.00 94.06 70 HIS A N 1
ATOM 543 C CA . HIS A 1 70 ? -20.408 -10.807 55.397 1.00 94.06 70 HIS A CA 1
ATOM 544 C C . HIS A 1 70 ? -20.509 -12.085 56.229 1.00 94.06 70 HIS A C 1
ATOM 546 O O . HIS A 1 70 ? -19.572 -12.442 56.940 1.00 94.06 70 HIS A O 1
ATOM 552 N N . THR A 1 71 ? -21.612 -12.825 56.086 1.00 92.44 71 THR A N 1
ATOM 553 C CA . THR A 1 71 ? -21.822 -14.109 56.778 1.00 92.44 71 THR A CA 1
ATOM 554 C C . THR A 1 71 ? -20.768 -15.143 56.372 1.00 92.44 71 THR A C 1
ATOM 556 O O . THR A 1 71 ? -20.259 -15.875 57.218 1.00 92.44 71 THR A O 1
ATOM 559 N N . GLY A 1 72 ? -20.415 -15.184 55.084 1.00 90.25 72 GLY A N 1
ATOM 560 C CA . GLY A 1 72 ? -19.377 -16.065 54.544 1.00 90.25 72 GLY A CA 1
ATOM 561 C C . GLY A 1 72 ? -17.947 -15.539 54.690 1.00 90.25 72 GLY A C 1
ATOM 562 O O . GLY A 1 72 ? -17.020 -16.238 54.292 1.00 90.25 72 GLY A O 1
ATOM 563 N N . ARG A 1 73 ? -17.760 -14.323 55.228 1.00 90.56 73 ARG A N 1
ATOM 564 C CA . ARG A 1 73 ? -16.486 -13.578 55.244 1.00 90.56 73 ARG A CA 1
ATOM 565 C C . ARG A 1 73 ? -15.802 -13.477 53.872 1.00 90.56 73 ARG A C 1
ATOM 567 O O . ARG A 1 73 ? -14.582 -13.386 53.796 1.00 90.56 73 ARG A O 1
ATOM 574 N N . ASN A 1 74 ? -16.582 -13.469 52.793 1.00 90.06 74 ASN A N 1
ATOM 575 C CA . ASN A 1 74 ? -16.092 -13.368 51.422 1.00 90.06 74 ASN A CA 1
ATOM 576 C C . ASN A 1 74 ? -16.558 -12.054 50.781 1.00 90.06 74 ASN A C 1
ATOM 578 O O . ASN A 1 74 ? -17.488 -12.020 49.977 1.00 90.06 74 ASN A O 1
ATOM 582 N N . TYR A 1 75 ? -15.938 -10.941 51.173 1.00 89.75 75 TYR A N 1
ATOM 583 C CA . TYR A 1 75 ? -16.308 -9.613 50.666 1.00 89.75 75 TYR A CA 1
ATOM 584 C C . TYR A 1 75 ? -15.889 -9.380 49.213 1.00 89.75 75 TYR A C 1
ATOM 586 O O . TYR A 1 75 ? -16.423 -8.481 48.561 1.00 89.75 75 TYR A O 1
ATOM 594 N N . GLU A 1 76 ? -15.001 -10.219 48.678 1.00 85.31 76 GLU A N 1
ATOM 595 C CA . GLU A 1 76 ? -14.640 -10.205 47.264 1.00 85.31 76 GLU A CA 1
ATOM 596 C C . GLU A 1 76 ? -15.857 -10.510 46.374 1.00 85.31 76 GLU A C 1
ATOM 598 O O . GLU A 1 76 ? -16.000 -9.912 45.306 1.00 85.31 76 GLU A O 1
ATOM 603 N N . ASP A 1 77 ? -16.820 -11.307 46.852 1.00 84.88 77 ASP A N 1
ATOM 604 C CA . ASP A 1 77 ? -18.088 -11.561 46.151 1.00 84.88 77 ASP A CA 1
ATOM 605 C C . ASP A 1 77 ? -18.912 -10.280 45.935 1.00 84.88 77 ASP A C 1
ATOM 607 O O . ASP A 1 77 ? -19.599 -10.134 44.921 1.00 84.88 77 ASP A O 1
ATOM 611 N N . VAL A 1 78 ? -18.840 -9.313 46.859 1.00 87.56 78 VAL A N 1
ATOM 612 C CA . VAL A 1 78 ? -19.523 -8.013 46.714 1.00 87.56 78 VAL A CA 1
ATOM 613 C C . VAL A 1 78 ? -18.879 -7.192 45.607 1.00 87.56 78 VAL A C 1
ATOM 615 O O . VAL A 1 78 ? -19.584 -6.510 44.868 1.00 87.56 78 VAL A O 1
ATOM 618 N N . LEU A 1 79 ? -17.553 -7.278 45.483 1.00 83.69 79 LEU A N 1
ATOM 619 C CA . LEU A 1 79 ? -16.747 -6.497 44.544 1.00 83.69 79 LEU A CA 1
ATOM 620 C C . LEU A 1 79 ? -16.685 -7.114 43.143 1.00 83.69 79 LEU A C 1
ATOM 622 O O . LEU A 1 79 ? -16.484 -6.392 42.164 1.00 83.69 79 LEU A O 1
ATOM 626 N N . THR A 1 80 ? -16.866 -8.429 43.029 1.00 78.00 80 THR A N 1
ATOM 627 C CA . THR A 1 80 ? -16.839 -9.182 41.762 1.00 78.00 80 THR A CA 1
ATOM 628 C C . THR A 1 80 ? -18.231 -9.435 41.182 1.00 78.00 80 THR A C 1
ATOM 630 O O . THR A 1 80 ? -18.366 -9.688 39.985 1.00 78.00 80 THR A O 1
ATOM 633 N N . SER A 1 81 ? -19.278 -9.306 41.997 1.00 82.94 81 SER A N 1
ATOM 634 C CA . SER A 1 81 ? -20.675 -9.422 41.576 1.00 82.94 81 SER A CA 1
ATOM 635 C C . SER A 1 81 ? -21.064 -8.420 40.477 1.00 82.94 81 SER A C 1
ATOM 637 O O . SER A 1 81 ? -20.585 -7.286 40.475 1.00 82.94 81 SER A O 1
ATOM 639 N N . PRO A 1 82 ? -22.040 -8.749 39.606 1.00 75.00 82 PRO A N 1
ATOM 640 C CA . PRO A 1 82 ? -22.629 -7.789 38.667 1.00 75.00 82 PRO A CA 1
ATOM 641 C C . PRO A 1 82 ? -23.152 -6.508 39.337 1.00 75.00 82 PRO A C 1
ATOM 643 O O . PRO A 1 82 ? -23.133 -5.437 38.735 1.00 75.00 82 PRO A O 1
ATOM 646 N N . ARG A 1 83 ? -23.589 -6.593 40.603 1.00 80.12 83 ARG A N 1
ATOM 647 C CA . ARG A 1 83 ? -24.050 -5.431 41.383 1.00 80.12 83 ARG A CA 1
ATOM 648 C C . ARG A 1 83 ? -22.910 -4.538 41.875 1.00 80.12 83 ARG A C 1
ATOM 650 O O . ARG A 1 83 ? -23.172 -3.396 42.237 1.00 80.12 83 ARG A O 1
ATOM 657 N N . ALA A 1 84 ? -21.662 -5.004 41.826 1.00 77.00 84 ALA A N 1
ATOM 658 C CA . ALA A 1 84 ? -20.487 -4.187 42.120 1.00 77.00 84 ALA A CA 1
ATOM 659 C C . ALA A 1 84 ? -20.353 -2.993 41.164 1.00 77.00 84 ALA A C 1
ATOM 661 O O . ALA A 1 84 ? -19.742 -1.993 41.525 1.00 77.00 84 ALA A O 1
ATOM 662 N N . ALA A 1 85 ? -20.953 -3.060 39.968 1.00 71.38 85 ALA A N 1
ATOM 663 C CA . ALA A 1 85 ? -20.995 -1.943 39.025 1.00 71.38 85 ALA A CA 1
ATOM 664 C C . ALA A 1 85 ? -21.556 -0.651 39.650 1.00 71.38 85 ALA A C 1
ATOM 666 O O . ALA A 1 85 ? -21.165 0.437 39.251 1.00 71.38 85 ALA A O 1
ATOM 667 N N . LEU A 1 86 ? -22.414 -0.766 40.670 1.00 80.19 86 LEU A N 1
ATOM 668 C CA . LEU A 1 86 ? -23.013 0.371 41.372 1.00 80.19 86 LEU A CA 1
ATOM 669 C C . LEU A 1 86 ? -22.038 1.129 42.286 1.00 80.19 86 LEU A C 1
ATOM 671 O O . LEU A 1 86 ? -22.289 2.290 42.600 1.00 80.19 86 LEU A O 1
ATOM 675 N N . ILE A 1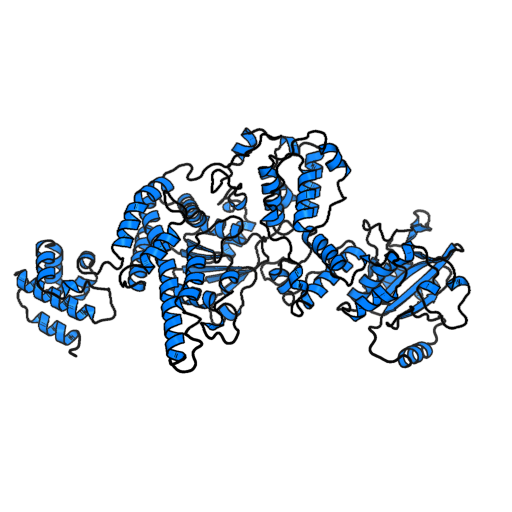 87 ? -20.969 0.464 42.735 1.00 83.62 87 ILE A N 1
ATOM 676 C CA . ILE A 1 87 ? -19.928 1.028 43.612 1.00 83.62 87 ILE A CA 1
ATOM 677 C C . ILE A 1 87 ? -18.593 1.241 42.898 1.00 83.62 87 ILE A C 1
ATOM 679 O O . ILE A 1 87 ? -17.648 1.764 43.489 1.00 83.62 87 ILE A O 1
ATOM 683 N N . ARG A 1 88 ? -18.493 0.834 41.631 1.00 78.50 88 ARG A N 1
ATOM 684 C CA . ARG A 1 88 ? -17.327 1.103 40.792 1.00 78.50 88 ARG A CA 1
ATOM 685 C C . ARG A 1 88 ? -17.385 2.540 40.293 1.00 78.50 88 ARG A C 1
ATOM 687 O O . ARG A 1 88 ? -18.458 3.041 39.963 1.00 78.50 88 ARG A O 1
ATOM 694 N N . LYS A 1 89 ? -16.225 3.197 40.242 1.00 71.94 89 LYS A N 1
ATOM 695 C CA . LYS A 1 89 ? -16.104 4.462 39.517 1.00 71.94 89 LYS A CA 1
ATOM 696 C C . LYS A 1 89 ? -16.379 4.113 38.068 1.00 71.94 89 LYS A C 1
ATOM 698 O O . LYS A 1 89 ? -15.779 3.160 37.568 1.00 71.94 89 LYS A O 1
ATOM 703 N N . ASP A 1 90 ? -17.277 4.844 37.415 1.00 71.06 90 ASP A N 1
ATOM 704 C CA . ASP A 1 90 ? -17.380 4.705 35.971 1.00 71.06 90 ASP A CA 1
ATOM 705 C C . ASP A 1 90 ? -15.991 5.011 35.398 1.00 71.06 90 ASP A C 1
ATOM 707 O O . ASP A 1 90 ? -15.448 6.095 35.657 1.00 71.06 90 ASP A O 1
ATOM 711 N N . PRO A 1 91 ? -15.346 4.042 34.728 1.00 73.50 91 PRO A N 1
ATOM 712 C CA . PRO A 1 91 ? -13.996 4.249 34.241 1.00 73.50 91 PRO A CA 1
ATOM 713 C C . PRO A 1 91 ? -13.968 5.308 33.132 1.00 73.50 91 PRO A C 1
ATOM 715 O O . PRO A 1 91 ? -12.892 5.805 32.798 1.00 73.50 91 PRO A O 1
ATOM 718 N N . LEU A 1 92 ? -15.130 5.669 32.572 1.00 85.06 92 LEU A N 1
ATOM 719 C CA . LEU A 1 92 ? -15.253 6.658 31.517 1.00 85.06 92 LEU A CA 1
ATOM 720 C C . LEU A 1 92 ? -15.673 8.027 32.063 1.00 85.06 92 LEU A C 1
ATOM 722 O O . LEU A 1 92 ? -16.633 8.133 32.829 1.00 85.06 92 LEU A O 1
ATOM 726 N N . PRO A 1 93 ? -15.025 9.108 31.605 1.00 87.69 93 PRO A N 1
ATOM 727 C CA . PRO A 1 93 ? -15.491 10.459 31.871 1.00 87.69 93 PRO A CA 1
ATOM 728 C C . PRO A 1 93 ? -16.910 10.705 31.346 1.00 87.69 93 PRO A C 1
ATOM 730 O O . PRO A 1 93 ? -17.285 10.217 30.279 1.00 87.69 93 PRO A O 1
ATOM 733 N N . ARG A 1 94 ? -17.671 11.568 32.028 1.00 88.00 94 ARG A N 1
ATOM 734 C CA . ARG A 1 94 ? -19.038 11.941 31.626 1.00 88.00 94 ARG A CA 1
ATOM 735 C C . ARG A 1 94 ? -19.132 12.424 30.171 1.00 88.00 94 ARG A C 1
ATOM 737 O O . ARG A 1 94 ? -19.999 11.967 29.439 1.00 88.00 94 ARG A O 1
ATOM 744 N N . ALA A 1 95 ? -18.203 13.275 29.731 1.00 92.62 95 ALA A N 1
ATOM 745 C CA . ALA A 1 95 ? -18.166 13.774 28.352 1.00 92.62 95 ALA A CA 1
ATOM 746 C C . ALA A 1 95 ? -17.993 12.648 27.312 1.00 92.62 95 ALA A C 1
ATOM 748 O O . ALA A 1 95 ? -18.486 12.742 26.192 1.00 92.62 95 ALA A O 1
ATOM 749 N N . THR A 1 96 ? -17.316 11.556 27.688 1.00 94.19 96 THR A N 1
ATOM 750 C CA . THR A 1 96 ? -17.163 10.372 26.830 1.00 94.19 96 THR A CA 1
ATOM 751 C C . THR A 1 96 ? -18.497 9.646 26.664 1.00 94.19 96 THR A C 1
ATOM 753 O O . THR A 1 96 ? -18.831 9.228 25.559 1.00 94.19 96 THR A O 1
ATOM 756 N N . GLN A 1 97 ? -19.279 9.525 27.739 1.00 93.12 97 GLN A N 1
ATOM 757 C CA . GLN A 1 97 ? -20.605 8.900 27.701 1.00 93.12 97 GLN A CA 1
ATOM 758 C C . GLN A 1 97 ? -21.594 9.736 26.893 1.00 93.12 97 GLN A C 1
ATOM 760 O O . GLN A 1 97 ? -22.252 9.199 26.008 1.00 93.12 97 GLN A O 1
ATOM 765 N N . GLU A 1 98 ? -21.625 11.050 27.130 1.00 95.19 98 GLU A N 1
ATOM 766 C CA . GLU A 1 98 ? -22.460 11.988 26.370 1.00 95.19 98 GLU A CA 1
ATOM 767 C C . GLU A 1 98 ? -22.156 11.890 24.866 1.00 95.19 98 GLU A C 1
ATOM 769 O O . GLU A 1 98 ? -23.069 11.743 24.057 1.00 95.19 98 GLU A O 1
ATOM 774 N N . PHE A 1 99 ? -20.873 11.838 24.489 1.00 96.94 99 PHE A N 1
ATOM 775 C CA . PHE A 1 99 ? -20.480 11.648 23.093 1.00 96.94 99 PHE A CA 1
ATOM 776 C C . PHE A 1 99 ? -20.888 10.273 22.525 1.00 96.94 99 PHE A C 1
ATOM 778 O O . PHE A 1 99 ? -21.334 10.190 21.380 1.00 96.94 99 PHE A O 1
ATOM 785 N N . LEU A 1 100 ? -20.777 9.181 23.295 1.00 97.38 100 LEU A N 1
ATOM 786 C CA . LEU A 1 100 ? -21.262 7.859 22.864 1.00 97.38 100 LEU A CA 1
ATOM 787 C C . LEU A 1 100 ? -22.782 7.836 22.659 1.00 97.38 100 LEU A C 1
ATOM 789 O O . LEU A 1 100 ? -23.258 7.187 21.722 1.00 97.38 100 LEU A O 1
ATOM 793 N N . ASP A 1 101 ? -23.534 8.536 23.505 1.00 97.38 101 ASP A N 1
ATOM 794 C CA . ASP A 1 101 ? -24.990 8.639 23.404 1.00 97.38 101 ASP A CA 1
ATOM 795 C C . ASP A 1 101 ? -25.420 9.476 22.191 1.00 97.38 101 ASP A C 1
ATOM 797 O O . ASP A 1 101 ? -26.334 9.068 21.470 1.00 97.38 101 ASP A O 1
ATOM 801 N N . GLU A 1 102 ? -24.715 10.574 21.893 1.00 97.81 102 GLU A N 1
ATOM 802 C CA . GLU A 1 102 ? -24.892 11.351 20.655 1.00 97.81 102 GLU A CA 1
ATOM 803 C C . GLU A 1 102 ? -24.574 10.522 19.401 1.00 97.81 102 GLU A C 1
ATOM 805 O O . GLU A 1 102 ? -25.273 10.600 18.384 1.00 97.81 102 GLU A O 1
ATOM 810 N N . LEU A 1 103 ? -23.528 9.694 19.469 1.00 97.81 103 LEU A N 1
ATOM 811 C CA . LEU A 1 103 ? -23.059 8.884 18.348 1.00 97.81 103 LEU A CA 1
ATOM 812 C C . LEU A 1 103 ? -23.960 7.668 18.074 1.00 97.81 103 LEU A C 1
ATOM 814 O O . LEU A 1 103 ? -24.069 7.219 16.929 1.00 97.81 103 LEU A O 1
ATOM 818 N N . ARG A 1 104 ? -24.634 7.135 19.099 1.00 98.19 104 ARG A N 1
ATOM 819 C CA . ARG A 1 104 ? -25.493 5.941 19.017 1.00 98.19 104 ARG A CA 1
ATOM 820 C C . ARG A 1 104 ? -26.527 5.978 17.884 1.00 98.19 104 ARG A C 1
ATOM 822 O O . ARG A 1 104 ? -26.517 5.032 17.093 1.00 98.19 104 ARG A O 1
ATOM 829 N N . PRO A 1 105 ? -27.397 7.000 17.747 1.00 97.75 105 PRO A N 1
ATOM 830 C CA . PRO A 1 105 ? -28.375 7.040 16.657 1.00 97.75 105 PRO A CA 1
ATOM 831 C C . PRO A 1 105 ? -27.715 7.102 15.271 1.00 97.75 105 PRO A C 1
ATOM 833 O O . PRO A 1 105 ? -28.244 6.547 14.307 1.00 97.75 105 PRO A O 1
ATOM 836 N N . LEU A 1 106 ? -26.539 7.728 15.160 1.00 97.19 106 LEU A N 1
ATOM 837 C CA . LEU A 1 106 ? -25.791 7.794 13.904 1.00 97.19 106 LEU A CA 1
ATOM 838 C C . LEU A 1 106 ? -25.213 6.425 13.524 1.00 97.19 106 LEU A C 1
ATOM 840 O O . LEU A 1 106 ? -25.308 6.014 12.367 1.00 97.19 106 LEU A O 1
ATOM 844 N N . VAL A 1 107 ? -24.659 5.698 14.499 1.00 97.06 107 VAL A N 1
ATOM 845 C CA . VAL A 1 107 ? -24.162 4.326 14.309 1.00 97.06 107 VAL A CA 1
ATOM 846 C C . VAL A 1 107 ? -25.312 3.374 13.991 1.00 97.06 107 VAL A C 1
ATOM 848 O O . VAL A 1 107 ? -25.168 2.526 13.116 1.00 97.06 107 VAL A O 1
ATOM 851 N N . GLU A 1 108 ? -26.470 3.533 14.631 1.00 96.69 108 GLU A N 1
ATOM 852 C CA . GLU A 1 108 ? -27.679 2.762 14.319 1.00 96.69 108 GLU A CA 1
ATOM 853 C C . GLU A 1 108 ? -28.145 2.966 12.880 1.00 96.69 108 GLU A C 1
ATOM 855 O O . GLU A 1 108 ? -28.349 1.985 12.159 1.00 96.69 108 GLU A O 1
ATOM 860 N N . SER A 1 109 ? -28.204 4.216 12.421 1.00 95.25 109 SER A N 1
ATOM 861 C CA . SER A 1 109 ? -28.486 4.536 11.019 1.00 95.25 109 SER A CA 1
ATOM 862 C C . SER A 1 109 ? -27.450 3.922 10.066 1.00 95.25 109 SER A C 1
ATOM 864 O O . SER A 1 109 ? -27.803 3.283 9.076 1.00 95.25 109 SER A O 1
ATOM 866 N N . PHE A 1 110 ? -26.159 4.024 10.393 1.00 94.88 110 PHE A N 1
ATOM 867 C CA . PHE A 1 110 ? -25.079 3.474 9.570 1.00 94.88 110 PHE A CA 1
ATOM 868 C C . PHE A 1 110 ? -25.114 1.942 9.466 1.00 94.88 110 PHE A C 1
ATOM 870 O O . PHE A 1 110 ? -24.918 1.378 8.387 1.00 94.88 110 PHE A O 1
ATOM 877 N N . VAL A 1 111 ? -25.366 1.250 10.579 1.00 94.75 111 VAL A N 1
ATOM 878 C CA . VAL A 1 111 ? -25.438 -0.217 10.625 1.00 94.75 111 VAL A CA 1
ATOM 879 C C . VAL A 1 111 ? -26.650 -0.734 9.853 1.00 94.75 111 VAL A C 1
ATOM 881 O O . VAL A 1 111 ? -26.533 -1.753 9.178 1.00 94.75 111 VAL A O 1
ATOM 884 N N . THR A 1 112 ? -27.785 -0.035 9.928 1.00 91.44 112 THR A N 1
ATOM 885 C CA . THR A 1 112 ? -29.056 -0.480 9.330 1.00 91.44 112 THR A CA 1
ATOM 886 C C . THR A 1 112 ? -29.274 -0.023 7.886 1.00 91.44 112 THR A C 1
ATOM 888 O O . THR A 1 112 ? -30.075 -0.635 7.188 1.00 91.44 112 THR A O 1
ATOM 891 N N . SER A 1 113 ? -28.569 1.009 7.411 1.00 88.75 113 SER A N 1
ATOM 892 C CA . SER A 1 113 ? -28.713 1.534 6.044 1.00 88.75 113 SER A CA 1
ATOM 893 C C . SER A 1 113 ? -28.280 0.528 4.972 1.00 88.75 113 SER A C 1
ATOM 895 O O . SER A 1 113 ? -27.189 -0.029 5.060 1.00 88.75 113 SER A O 1
ATOM 897 N N . ASP A 1 114 ? -29.063 0.349 3.908 1.00 81.38 114 ASP A N 1
ATOM 898 C CA . ASP A 1 114 ? -28.690 -0.514 2.774 1.00 81.38 114 ASP A CA 1
ATOM 899 C C . ASP A 1 114 ? -27.474 0.023 2.000 1.00 81.38 114 ASP A C 1
ATOM 901 O O . ASP A 1 114 ? -26.633 -0.745 1.536 1.00 81.38 114 ASP A O 1
ATOM 905 N N . THR A 1 115 ? -27.334 1.350 1.917 1.00 75.25 115 THR A N 1
ATOM 906 C CA . THR A 1 115 ? -26.217 2.028 1.246 1.00 75.25 115 THR A CA 1
ATOM 907 C C . THR A 1 115 ? -25.668 3.134 2.145 1.00 75.25 115 THR A C 1
ATOM 909 O O . THR A 1 115 ? -26.109 4.284 2.050 1.00 75.25 115 THR A O 1
ATOM 912 N N . PRO A 1 116 ? -24.697 2.833 3.025 1.00 74.19 116 PRO A N 1
ATOM 913 C CA . PRO A 1 116 ? -24.124 3.844 3.912 1.00 74.19 116 PRO A CA 1
ATOM 914 C C . PRO A 1 116 ? -23.352 4.947 3.166 1.00 74.19 116 PRO A C 1
ATOM 916 O O . PRO A 1 116 ? -23.011 5.962 3.769 1.00 74.19 116 PRO A O 1
ATOM 919 N N . PHE A 1 117 ? -23.091 4.783 1.863 1.00 80.06 117 PHE A N 1
ATOM 920 C CA . PHE A 1 117 ? -22.251 5.688 1.083 1.00 80.06 117 PHE A CA 1
ATOM 921 C C . PHE A 1 117 ? -22.943 6.251 -0.138 1.00 80.06 117 PHE A C 1
ATOM 923 O O . PHE A 1 117 ? -23.762 5.603 -0.791 1.00 80.06 117 PHE A O 1
ATOM 930 N N . LYS A 1 118 ? -22.513 7.462 -0.492 1.00 86.06 118 LYS A N 1
ATOM 931 C CA . LYS A 1 118 ? -22.883 8.084 -1.750 1.00 86.06 118 LYS A CA 1
ATOM 932 C C . LYS A 1 118 ? -22.210 7.334 -2.897 1.00 86.06 118 LYS A C 1
ATOM 934 O O . LYS A 1 118 ? -20.981 7.239 -2.958 1.00 86.06 118 LYS A O 1
ATOM 939 N N . THR A 1 119 ? -23.022 6.846 -3.826 1.00 89.06 119 THR A N 1
ATOM 940 C CA . THR A 1 119 ? -22.538 6.341 -5.109 1.00 89.06 119 THR A CA 1
ATOM 941 C C . THR A 1 119 ? -21.845 7.473 -5.859 1.00 89.06 119 THR A C 1
ATOM 943 O O . THR A 1 119 ? -22.396 8.565 -6.034 1.00 89.06 119 THR A O 1
ATOM 946 N N . TRP A 1 120 ? -20.621 7.217 -6.293 1.00 91.88 120 TRP A N 1
ATOM 947 C CA . TRP A 1 120 ? -19.883 8.109 -7.163 1.00 91.88 120 TRP A CA 1
ATOM 948 C C . TRP A 1 120 ? -20.469 8.055 -8.575 1.00 91.88 120 TRP A C 1
ATOM 950 O O . TRP A 1 120 ? -20.742 6.982 -9.109 1.00 91.88 120 TRP A O 1
ATOM 960 N N . LEU A 1 121 ? -20.629 9.222 -9.192 1.00 88.88 121 LEU A N 1
ATOM 961 C CA . LEU A 1 121 ? -21.016 9.367 -10.591 1.00 88.88 121 LEU A CA 1
ATOM 962 C C . LEU A 1 121 ? -20.092 10.394 -11.256 1.00 88.88 121 LEU A C 1
ATOM 964 O O . LEU A 1 121 ? -19.650 11.336 -10.589 1.00 88.88 121 LEU A O 1
ATOM 968 N N . PRO A 1 122 ? -19.796 10.241 -12.558 1.00 85.12 122 PRO A N 1
ATOM 969 C CA . PRO A 1 122 ? -18.955 11.193 -13.268 1.00 85.12 122 PRO A CA 1
ATOM 970 C C . PRO A 1 122 ? -19.628 12.570 -13.315 1.00 85.12 122 PRO A C 1
ATOM 972 O O . PRO A 1 122 ? -20.829 12.676 -13.559 1.00 85.12 122 PRO A O 1
ATOM 975 N N . LYS A 1 123 ? -18.841 13.636 -13.123 1.00 79.88 123 LYS A N 1
ATOM 976 C CA . LYS A 1 123 ? -19.334 15.024 -13.218 1.00 79.88 123 LYS A CA 1
ATOM 977 C C . LYS A 1 123 ? -19.626 15.457 -14.655 1.00 79.88 123 LYS A C 1
ATOM 979 O O . LYS A 1 123 ? -20.396 16.385 -14.870 1.00 79.88 123 LYS A O 1
ATOM 984 N N . TYR A 1 124 ? -18.985 14.810 -15.624 1.00 71.31 124 TYR A N 1
ATOM 985 C CA . TYR A 1 124 ? -19.048 15.176 -17.032 1.00 71.31 124 TYR A CA 1
ATOM 986 C C . TYR A 1 124 ? -19.798 14.115 -17.834 1.00 71.31 124 TYR A C 1
ATOM 988 O O . TYR A 1 124 ? -19.547 12.913 -17.688 1.00 71.31 124 TYR A O 1
ATOM 996 N N . GLU A 1 125 ? -20.667 14.564 -18.738 1.00 70.31 125 GLU A N 1
ATOM 997 C CA . GLU A 1 125 ? -21.183 13.705 -19.800 1.00 70.31 125 GLU A CA 1
ATOM 998 C C . GLU A 1 125 ? -20.015 13.196 -20.655 1.00 70.31 125 GLU A C 1
ATOM 1000 O O . GLU A 1 125 ? -19.038 13.901 -20.913 1.00 70.31 125 GLU A O 1
ATOM 1005 N N . GLY A 1 126 ? -20.069 11.936 -21.072 1.00 67.12 126 GLY A N 1
ATOM 1006 C CA . GLY A 1 126 ? -18.977 11.321 -21.820 1.00 67.12 126 GLY A CA 1
ATOM 1007 C C . GLY A 1 126 ? -19.427 10.123 -22.632 1.00 67.12 126 GLY A C 1
ATOM 1008 O O . GLY A 1 126 ? -20.617 9.904 -22.828 1.00 67.12 126 GLY A O 1
ATOM 1009 N N . ARG A 1 127 ? -18.453 9.372 -23.159 1.00 69.19 127 ARG A N 1
ATOM 1010 C CA . ARG A 1 127 ? -18.710 8.300 -24.136 1.00 69.19 127 ARG A CA 1
ATOM 1011 C C . ARG A 1 127 ? -19.434 7.097 -23.546 1.00 69.19 127 ARG A C 1
ATOM 1013 O O . ARG A 1 127 ? -20.016 6.319 -24.295 1.00 69.19 127 ARG A O 1
ATOM 1020 N N . VAL A 1 128 ? -19.339 6.911 -22.237 1.00 79.88 128 VAL A N 1
ATOM 1021 C CA . VAL A 1 128 ? -19.879 5.733 -21.573 1.00 79.88 128 VAL A CA 1
ATOM 1022 C C . VAL A 1 128 ? -21.293 6.026 -21.083 1.00 79.88 128 VAL A C 1
ATOM 1024 O O . VAL A 1 128 ? -21.492 7.046 -20.414 1.00 79.88 128 VAL A O 1
ATOM 1027 N N . PRO A 1 129 ? -22.269 5.146 -21.382 1.00 83.50 129 PRO A N 1
ATOM 1028 C CA . PRO A 1 129 ? -23.618 5.270 -20.850 1.00 83.50 129 PRO A CA 1
ATOM 1029 C C . PRO A 1 129 ? -23.607 5.375 -19.325 1.00 83.50 129 PRO A C 1
ATOM 1031 O O . PRO A 1 129 ? -22.883 4.642 -18.647 1.00 83.50 129 PRO A O 1
ATOM 1034 N N . LEU A 1 130 ? -24.452 6.253 -18.779 1.00 85.56 130 LEU A N 1
ATOM 1035 C CA . LEU A 1 130 ? -24.582 6.440 -17.333 1.00 85.56 130 LEU A CA 1
ATOM 1036 C C . LEU A 1 130 ? -24.924 5.125 -16.611 1.00 85.56 130 LEU A C 1
ATOM 1038 O O . LEU A 1 130 ? -24.496 4.924 -15.479 1.00 85.56 130 LEU A O 1
ATOM 1042 N N . ASP A 1 131 ? -25.639 4.219 -17.278 1.00 88.19 131 ASP A N 1
ATOM 1043 C CA . ASP A 1 131 ? -25.999 2.905 -16.740 1.00 88.19 131 ASP A CA 1
ATOM 1044 C C . ASP A 1 131 ? -24.775 2.020 -16.483 1.00 88.19 131 ASP A C 1
ATOM 1046 O O . ASP A 1 131 ? -24.708 1.365 -15.445 1.00 88.19 131 ASP A O 1
ATOM 1050 N N . HIS A 1 132 ? -23.759 2.064 -17.356 1.00 90.56 132 HIS A N 1
ATOM 1051 C CA . HIS A 1 132 ? -22.492 1.372 -17.097 1.00 90.56 132 HIS A CA 1
ATOM 1052 C C . HIS A 1 132 ? -21.798 1.975 -15.877 1.00 90.56 132 HIS A C 1
ATOM 1054 O O . HIS A 1 132 ? -21.411 1.240 -14.977 1.00 90.56 132 HIS A O 1
ATOM 1060 N N . MET A 1 133 ? -21.709 3.307 -15.787 1.00 90.31 133 MET A N 1
ATOM 1061 C CA . MET A 1 133 ? -21.071 3.975 -14.640 1.00 90.31 133 MET A CA 1
ATOM 1062 C C . MET A 1 133 ? -21.784 3.662 -13.317 1.00 90.31 133 MET A C 1
ATOM 1064 O O . MET A 1 133 ? -21.121 3.415 -12.312 1.00 90.31 133 MET A O 1
ATOM 1068 N N . LYS A 1 134 ? -23.122 3.599 -13.324 1.00 90.88 134 LYS A N 1
ATOM 1069 C CA . LYS A 1 134 ? -23.925 3.155 -12.174 1.00 90.88 134 LYS A CA 1
ATOM 1070 C C . LYS A 1 134 ? -23.660 1.691 -11.818 1.00 90.88 134 LYS A C 1
ATOM 1072 O O . LYS A 1 134 ? -23.521 1.389 -10.639 1.00 90.88 134 LYS A O 1
ATOM 1077 N N . SER A 1 135 ? -23.532 0.811 -12.815 1.00 92.81 135 SER A N 1
ATOM 1078 C CA . SER A 1 135 ? -23.262 -0.622 -12.603 1.00 92.81 135 SER A CA 1
ATOM 1079 C C . SER A 1 135 ? -21.897 -0.916 -11.972 1.00 92.81 135 SER A C 1
ATOM 1081 O O . SER A 1 135 ? -21.683 -2.004 -11.446 1.00 92.81 135 SER A O 1
ATOM 1083 N N . LEU A 1 136 ? -20.966 0.047 -11.996 1.00 92.94 136 LEU A N 1
ATOM 1084 C CA . LEU A 1 136 ? -19.684 -0.093 -11.306 1.00 92.94 136 LEU A CA 1
ATOM 1085 C C . LEU A 1 136 ? -19.819 0.017 -9.781 1.00 92.94 136 LEU A C 1
ATOM 1087 O O . LEU A 1 136 ? -18.893 -0.393 -9.085 1.00 92.94 136 LEU A O 1
ATOM 1091 N N . GLU A 1 137 ? -20.922 0.576 -9.266 1.00 92.44 137 GLU A N 1
ATOM 1092 C CA . GLU A 1 137 ? -21.204 0.694 -7.825 1.00 92.44 137 GLU A CA 1
ATOM 1093 C C . GLU A 1 137 ? -20.040 1.317 -7.029 1.00 92.44 137 GLU A C 1
ATOM 1095 O O . GLU A 1 137 ? -19.678 0.882 -5.936 1.00 92.44 137 GLU A O 1
ATOM 1100 N N . LEU A 1 138 ? -19.398 2.337 -7.604 1.00 92.19 138 LEU A N 1
ATOM 1101 C CA . LEU A 1 138 ? -18.263 3.011 -6.978 1.00 92.19 138 LEU A CA 1
ATOM 1102 C C . LEU A 1 138 ? -18.730 3.966 -5.880 1.00 92.19 138 LEU A C 1
ATOM 1104 O O . LEU A 1 138 ? -19.779 4.596 -5.996 1.00 92.19 138 LEU A O 1
ATOM 1108 N N . PHE A 1 139 ? -17.912 4.129 -4.842 1.00 90.06 139 PHE A N 1
ATOM 1109 C CA . PHE A 1 139 ? -18.174 5.043 -3.729 1.00 90.06 139 PHE A CA 1
ATOM 1110 C C . PHE A 1 139 ? -17.291 6.285 -3.788 1.00 90.06 139 PHE A C 1
ATOM 1112 O O . PHE A 1 139 ? -16.226 6.284 -4.411 1.00 90.06 139 PHE A O 1
ATOM 1119 N N . THR A 1 140 ? -17.716 7.334 -3.086 1.00 88.06 140 THR A N 1
ATOM 1120 C CA . THR A 1 140 ? -16.905 8.527 -2.841 1.00 88.06 140 THR A CA 1
ATOM 1121 C C . THR A 1 140 ? -17.114 9.074 -1.428 1.00 88.06 140 THR A C 1
ATOM 1123 O O . THR A 1 140 ? -18.189 8.911 -0.853 1.00 88.06 140 THR A O 1
ATOM 1126 N N . LEU A 1 141 ? -16.082 9.718 -0.868 1.00 79.88 141 LEU A N 1
ATOM 1127 C CA . LEU A 1 141 ? -16.126 10.323 0.473 1.00 79.88 141 LEU A CA 1
ATOM 1128 C C . LEU A 1 141 ? -16.865 11.666 0.503 1.00 79.88 141 LEU A C 1
ATOM 1130 O O . LEU A 1 141 ? -17.314 12.098 1.560 1.00 79.88 141 LEU A O 1
ATOM 1134 N N . SER A 1 142 ? -16.968 12.357 -0.633 1.00 71.69 142 SER A N 1
ATOM 1135 C CA . SER A 1 142 ? -17.562 13.694 -0.707 1.00 71.69 142 SER A CA 1
ATOM 1136 C C . SER A 1 142 ? -18.321 13.897 -2.015 1.00 71.69 142 SER A C 1
ATOM 1138 O O . SER A 1 142 ? -18.151 13.152 -2.977 1.00 71.69 142 SER A O 1
ATOM 1140 N N . SER A 1 143 ? -19.178 14.921 -2.074 1.00 60.38 143 SER A N 1
ATOM 1141 C CA . SER A 1 143 ? -19.947 15.258 -3.282 1.00 60.38 143 SER A CA 1
ATOM 1142 C C . SER A 1 143 ? -19.078 15.510 -4.509 1.00 60.38 143 SER A C 1
ATOM 1144 O O . SER A 1 143 ? -19.523 15.249 -5.624 1.00 60.38 143 SER A O 1
ATOM 1146 N N . ASP A 1 144 ? -17.859 15.989 -4.283 1.00 63.62 144 ASP A N 1
ATOM 1147 C CA . ASP A 1 144 ? -16.880 16.333 -5.305 1.00 63.62 144 ASP A CA 1
ATOM 1148 C C . ASP A 1 144 ? -15.708 15.357 -5.375 1.00 63.62 144 ASP A C 1
ATOM 1150 O O . ASP A 1 144 ? -14.761 15.603 -6.126 1.00 63.62 144 ASP A O 1
ATOM 1154 N N . GLY A 1 145 ? -15.779 14.283 -4.590 1.00 73.88 145 GLY A N 1
ATOM 1155 C CA . GLY A 1 145 ? -14.683 13.371 -4.345 1.00 73.88 145 GLY A CA 1
ATOM 1156 C C . GLY A 1 145 ? -14.398 12.422 -5.501 1.00 73.88 145 GLY A C 1
ATOM 1157 O O . GLY A 1 145 ? -15.133 12.286 -6.482 1.00 73.88 145 GLY A O 1
ATOM 1158 N N . LEU A 1 146 ? -13.276 11.739 -5.351 1.00 84.25 146 LEU A N 1
ATOM 1159 C CA . LEU A 1 146 ? -12.749 10.789 -6.316 1.00 84.25 146 LEU A CA 1
ATOM 1160 C C . LEU A 1 146 ? -13.496 9.451 -6.212 1.00 84.25 146 LEU A C 1
ATOM 1162 O O . LEU A 1 146 ? -14.005 9.131 -5.128 1.00 84.25 146 LEU A O 1
ATOM 1166 N N . PRO A 1 147 ? -13.558 8.657 -7.297 1.00 90.75 147 PRO A N 1
ATOM 1167 C CA . PRO A 1 147 ? -14.030 7.285 -7.204 1.00 90.75 147 PRO A CA 1
ATOM 1168 C C . PRO A 1 147 ? -13.032 6.457 -6.388 1.00 90.75 147 PRO A C 1
ATOM 1170 O O . PRO A 1 147 ? -11.851 6.361 -6.730 1.00 90.75 147 PRO A O 1
ATOM 1173 N N . LEU A 1 148 ? -13.503 5.818 -5.320 1.00 90.94 148 LEU A N 1
ATOM 1174 C CA . LEU A 1 148 ? -12.678 4.964 -4.464 1.00 90.94 148 LEU A CA 1
ATOM 1175 C C . LEU A 1 148 ? -12.530 3.567 -5.077 1.00 90.94 148 LEU A C 1
ATOM 1177 O O . LEU A 1 148 ? -13.098 2.588 -4.591 1.00 90.94 148 LEU A O 1
ATOM 1181 N N . VAL A 1 149 ? -11.734 3.463 -6.145 1.00 93.19 149 VAL A N 1
ATOM 1182 C CA . VAL A 1 149 ? -11.453 2.191 -6.842 1.00 93.19 149 VAL A CA 1
ATOM 1183 C C . VAL A 1 149 ? -10.882 1.135 -5.885 1.00 93.19 149 VAL A C 1
ATOM 1185 O O . VAL A 1 149 ? -11.196 -0.048 -6.005 1.00 93.19 149 VAL A O 1
ATOM 1188 N N . ILE A 1 150 ? -10.122 1.557 -4.867 1.00 92.50 150 ILE A N 1
ATOM 1189 C CA . ILE A 1 150 ? -9.594 0.676 -3.814 1.00 92.50 150 ILE A CA 1
ATOM 1190 C C . ILE A 1 150 ? -10.683 0.001 -2.967 1.00 92.50 150 ILE A C 1
ATOM 1192 O O . ILE A 1 150 ? -10.385 -0.989 -2.308 1.00 92.50 150 ILE A O 1
ATOM 1196 N N . LEU A 1 151 ? -11.934 0.471 -2.991 1.00 93.19 151 LEU A N 1
ATOM 1197 C CA . LEU A 1 151 ? -13.062 -0.142 -2.275 1.00 93.19 151 LEU A CA 1
ATOM 1198 C C . LEU A 1 151 ? -14.006 -0.931 -3.197 1.00 93.19 151 LEU A C 1
ATOM 1200 O O . LEU A 1 151 ? -14.943 -1.563 -2.707 1.00 93.19 151 LEU A O 1
ATOM 1204 N N . LYS A 1 152 ? -13.766 -0.946 -4.518 1.00 93.31 152 LYS A N 1
ATOM 1205 C CA . LYS A 1 152 ? -14.579 -1.724 -5.467 1.00 93.31 152 LYS A CA 1
ATOM 1206 C C . LYS A 1 152 ? -14.547 -3.204 -5.094 1.00 93.31 152 LYS A C 1
ATOM 1208 O O . LYS A 1 152 ? -13.467 -3.780 -4.945 1.00 93.31 152 LYS A O 1
ATOM 1213 N N . ASP A 1 153 ? -15.723 -3.809 -4.948 1.00 92.25 153 ASP A N 1
ATOM 1214 C CA . ASP A 1 153 ? -15.910 -5.208 -4.538 1.00 92.25 153 ASP A CA 1
ATOM 1215 C C . ASP A 1 153 ? -15.153 -5.567 -3.252 1.00 92.25 153 ASP A C 1
ATOM 1217 O O . ASP A 1 153 ? -14.554 -6.635 -3.143 1.00 92.25 153 ASP A O 1
ATOM 1221 N N . LEU A 1 154 ? -15.099 -4.647 -2.288 1.00 93.19 154 LEU A N 1
ATOM 1222 C CA . LEU A 1 154 ? -14.472 -4.910 -0.996 1.00 93.19 154 LEU A CA 1
ATOM 1223 C C . LEU A 1 154 ? -15.117 -6.133 -0.314 1.00 93.19 154 LEU A C 1
ATOM 1225 O O . LEU A 1 154 ? -16.344 -6.175 -0.153 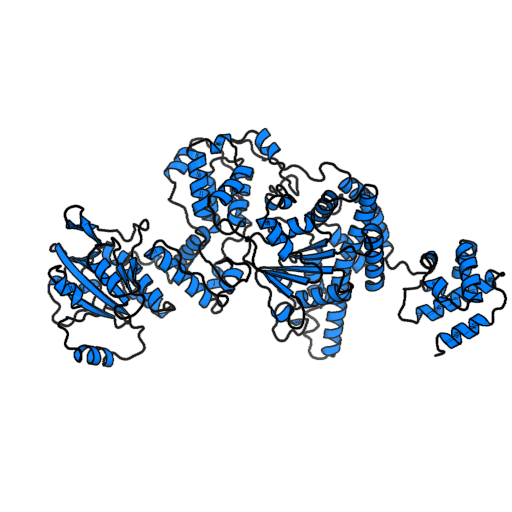1.00 93.19 154 LEU A O 1
ATOM 1229 N N . GLY A 1 155 ? -14.288 -7.098 0.088 1.00 92.81 155 GLY A N 1
ATOM 1230 C CA . GLY A 1 155 ? -14.698 -8.369 0.696 1.00 92.81 155 GLY A CA 1
ATOM 1231 C C . GLY A 1 155 ? -14.810 -9.537 -0.295 1.00 92.81 155 GLY A C 1
ATOM 1232 O O . GLY A 1 155 ? -15.101 -10.656 0.125 1.00 92.81 155 GLY A O 1
ATOM 1233 N N . SER A 1 156 ? -14.585 -9.304 -1.594 1.00 91.00 156 SER A N 1
ATOM 1234 C CA . SER A 1 156 ? -14.726 -10.324 -2.653 1.00 91.00 156 SER A CA 1
ATOM 1235 C C . SER A 1 156 ? -13.537 -11.278 -2.784 1.00 91.00 156 SER A C 1
ATOM 1237 O O . SER A 1 156 ? -13.613 -12.254 -3.525 1.00 91.00 156 SER A O 1
ATOM 1239 N N . PHE A 1 157 ? -12.435 -11.066 -2.051 1.00 89.00 157 PHE A N 1
ATOM 1240 C CA . PHE A 1 157 ? -11.249 -11.933 -2.168 1.00 89.00 157 PHE A CA 1
ATOM 1241 C C . PHE A 1 157 ? -11.503 -13.369 -1.685 1.00 89.00 157 PHE A C 1
ATOM 1243 O O . PHE A 1 157 ? -10.656 -14.238 -1.865 1.00 89.00 157 PHE A O 1
ATOM 1250 N N . ALA A 1 158 ? -12.665 -13.636 -1.080 1.00 77.25 158 ALA A N 1
ATOM 1251 C CA . ALA A 1 158 ? -13.089 -14.974 -0.693 1.00 77.25 158 ALA A CA 1
ATOM 1252 C C . ALA A 1 158 ? -13.220 -15.951 -1.875 1.00 77.25 158 ALA A C 1
ATOM 1254 O O . ALA A 1 158 ? -13.130 -17.156 -1.652 1.00 77.25 158 ALA A O 1
ATOM 1255 N N . ASP A 1 159 ? -13.389 -15.443 -3.095 1.00 81.38 159 ASP A N 1
ATOM 1256 C CA . ASP A 1 159 ? -13.623 -16.268 -4.282 1.00 81.38 159 ASP A CA 1
ATOM 1257 C C . ASP A 1 159 ? -12.323 -16.648 -5.021 1.00 81.38 159 ASP A C 1
ATOM 1259 O O . ASP A 1 159 ? -12.344 -17.479 -5.928 1.00 81.38 159 ASP A O 1
ATOM 1263 N N . ASP A 1 160 ? -11.173 -16.090 -4.616 1.00 88.50 160 ASP A N 1
ATOM 1264 C CA . ASP A 1 160 ? -9.860 -16.354 -5.217 1.00 88.50 160 ASP A CA 1
ATOM 1265 C C . ASP A 1 160 ? -8.952 -17.118 -4.240 1.00 88.50 160 ASP A C 1
ATOM 1267 O O . ASP A 1 160 ? -8.535 -16.615 -3.192 1.00 88.50 160 ASP A O 1
ATOM 1271 N N . ALA A 1 161 ? -8.605 -18.357 -4.599 1.00 90.88 161 ALA A N 1
ATOM 1272 C CA . ALA A 1 161 ? -7.797 -19.236 -3.757 1.00 90.88 161 ALA A CA 1
ATOM 1273 C C . ALA A 1 161 ? -6.391 -18.676 -3.461 1.00 90.88 161 ALA A C 1
ATOM 1275 O O . ALA A 1 161 ? -5.880 -18.867 -2.354 1.00 90.88 161 ALA A O 1
ATOM 1276 N N . SER A 1 162 ? -5.774 -17.969 -4.413 1.00 89.62 162 SER A N 1
ATOM 1277 C CA . SER A 1 162 ? -4.438 -17.391 -4.240 1.00 89.62 162 SER A CA 1
ATOM 1278 C C . SER A 1 162 ? -4.473 -16.215 -3.262 1.00 89.62 162 SER A C 1
ATOM 1280 O O . SER A 1 162 ? -3.645 -16.131 -2.351 1.00 89.62 162 SER A O 1
ATOM 1282 N N . LEU A 1 163 ? -5.488 -15.352 -3.376 1.00 91.31 163 LEU A N 1
ATOM 1283 C CA . LEU A 1 163 ? -5.695 -14.229 -2.461 1.00 91.31 163 LEU A CA 1
ATOM 1284 C C . LEU A 1 163 ? -6.068 -14.717 -1.058 1.00 91.31 163 LEU A C 1
ATOM 1286 O O . LEU A 1 163 ? -5.583 -14.172 -0.068 1.00 91.31 163 LEU A O 1
ATOM 1290 N N . LEU A 1 164 ? -6.847 -15.794 -0.949 1.00 92.25 164 LEU A N 1
ATOM 1291 C CA . LEU A 1 164 ? -7.148 -16.418 0.337 1.00 92.25 164 LEU A CA 1
ATOM 1292 C C . LEU A 1 164 ? -5.904 -16.946 1.057 1.00 92.25 164 LEU A C 1
ATOM 1294 O O . LEU A 1 164 ? -5.815 -16.809 2.278 1.00 92.25 164 LEU A O 1
ATOM 1298 N N . ILE A 1 165 ? -4.961 -17.557 0.334 1.00 93.00 165 ILE A N 1
ATOM 1299 C CA . ILE A 1 165 ? -3.697 -18.027 0.921 1.00 93.00 165 ILE A CA 1
ATOM 1300 C C . ILE A 1 165 ? -2.899 -16.834 1.458 1.00 93.00 165 ILE A C 1
ATOM 1302 O O . ILE A 1 165 ? -2.478 -16.863 2.616 1.00 93.00 165 ILE A O 1
ATOM 1306 N N . ARG A 1 166 ? -2.790 -15.751 0.677 1.00 94.06 166 ARG A N 1
ATOM 1307 C CA . ARG A 1 166 ? -2.143 -14.502 1.116 1.00 94.06 166 ARG A CA 1
ATOM 1308 C C . ARG A 1 166 ? -2.772 -13.950 2.388 1.00 94.06 166 ARG A C 1
ATOM 1310 O O . ARG A 1 166 ? -2.071 -13.682 3.360 1.00 94.06 166 ARG A O 1
ATOM 1317 N N . LEU A 1 167 ? -4.100 -13.836 2.417 1.00 95.50 167 LEU A N 1
ATOM 1318 C CA . LEU A 1 167 ? -4.815 -13.319 3.584 1.00 95.50 167 LEU A CA 1
ATOM 1319 C C . LEU A 1 167 ? -4.611 -14.192 4.824 1.00 95.50 167 LEU A C 1
ATOM 1321 O O . LEU A 1 167 ? -4.453 -13.645 5.908 1.00 95.50 167 LEU A O 1
ATOM 1325 N N . LYS A 1 168 ? -4.569 -15.523 4.687 1.00 93.69 168 LYS A N 1
ATOM 1326 C CA . LYS A 1 168 ? -4.289 -16.432 5.814 1.00 93.69 168 LYS A CA 1
ATOM 1327 C C . LYS A 1 168 ? -2.875 -16.268 6.367 1.00 93.69 168 LYS A C 1
ATOM 1329 O O . LYS A 1 168 ? -2.697 -16.358 7.578 1.00 93.69 168 LYS A O 1
ATOM 1334 N N . ASN A 1 169 ? -1.896 -16.024 5.498 1.00 92.75 169 ASN A N 1
ATOM 1335 C CA . ASN A 1 169 ? -0.519 -15.769 5.918 1.00 92.75 169 ASN A CA 1
ATOM 1336 C C . ASN A 1 169 ? -0.404 -14.420 6.637 1.00 92.75 169 ASN A C 1
ATOM 1338 O O . ASN A 1 169 ? 0.288 -14.319 7.645 1.00 92.75 169 ASN A O 1
ATOM 1342 N N . ILE A 1 170 ? -1.126 -13.403 6.153 1.00 95.81 170 ILE A N 1
ATOM 1343 C CA . ILE A 1 170 ? -1.107 -12.065 6.749 1.00 95.81 170 ILE A CA 1
ATOM 1344 C C . ILE A 1 170 ? -1.869 -12.044 8.086 1.00 95.81 170 ILE A C 1
ATOM 1346 O O . ILE A 1 170 ? -1.352 -11.556 9.089 1.00 95.81 170 ILE A O 1
ATOM 1350 N N . PHE A 1 171 ? -3.078 -12.606 8.125 1.00 95.62 171 PHE A N 1
ATOM 1351 C CA . PHE A 1 171 ? -3.973 -12.619 9.288 1.00 95.62 171 PHE A CA 1
ATOM 1352 C C . PHE A 1 171 ? -3.860 -13.936 10.071 1.00 95.62 171 PHE A C 1
ATOM 1354 O O . PHE A 1 171 ? -4.836 -14.665 10.267 1.00 95.62 171 PHE A O 1
ATOM 1361 N N . ALA A 1 172 ? -2.649 -14.243 10.537 1.00 92.19 172 ALA A N 1
ATOM 1362 C CA . ALA A 1 172 ? -2.388 -15.411 11.368 1.00 92.19 172 ALA A CA 1
ATOM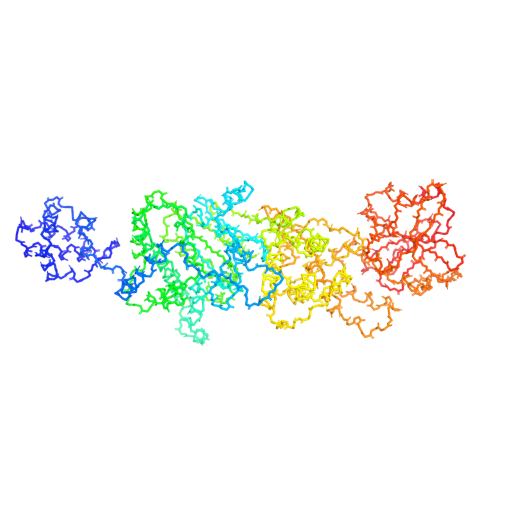 1363 C C . ALA A 1 172 ? -2.682 -15.119 12.851 1.00 92.19 172 ALA A C 1
ATOM 1365 O O . ALA A 1 172 ? -2.103 -14.212 13.446 1.00 92.19 172 ALA A O 1
ATOM 1366 N N . ARG A 1 173 ? -3.571 -15.911 13.466 1.00 91.81 173 ARG A N 1
ATOM 1367 C CA . ARG A 1 173 ? -3.915 -15.778 14.893 1.00 91.81 173 ARG A CA 1
ATOM 1368 C C . ARG A 1 173 ? -2.733 -16.141 15.791 1.00 91.81 173 ARG A C 1
ATOM 1370 O O . ARG A 1 173 ? -1.982 -17.066 15.486 1.00 91.81 173 ARG A O 1
ATOM 1377 N N . GLY A 1 174 ? -2.600 -15.422 16.902 1.00 87.56 174 GLY A N 1
ATOM 1378 C CA . GLY A 1 174 ? -1.517 -15.581 17.877 1.00 87.56 174 GLY A CA 1
ATOM 1379 C C . GLY A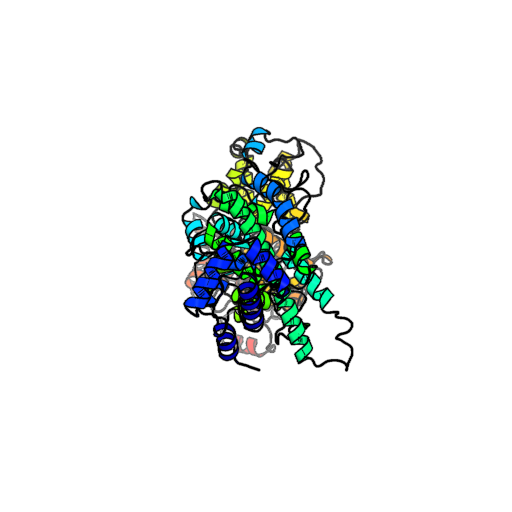 1 174 ? -0.132 -15.172 17.364 1.00 87.56 174 GLY A C 1
ATOM 1380 O O . GLY A 1 174 ? 0.859 -15.475 18.019 1.00 87.56 174 GLY A O 1
ATOM 1381 N N . LYS A 1 175 ? -0.040 -14.517 16.198 1.00 88.31 175 LYS A N 1
ATOM 1382 C CA . LYS A 1 175 ? 1.231 -14.077 15.606 1.00 88.31 175 LYS A CA 1
ATOM 1383 C C . LYS A 1 175 ? 1.253 -12.570 15.386 1.00 88.31 175 LYS A C 1
ATOM 1385 O O . LYS A 1 175 ? 0.208 -11.916 15.323 1.00 88.31 175 LYS A O 1
ATOM 1390 N N . LYS A 1 176 ? 2.463 -12.033 15.246 1.00 91.50 176 LYS A N 1
ATOM 1391 C CA . LYS A 1 176 ? 2.685 -10.698 14.684 1.00 91.50 176 LYS A CA 1
ATOM 1392 C C . LYS A 1 176 ? 3.103 -10.873 13.234 1.00 91.50 176 LYS A C 1
ATOM 1394 O O . LYS A 1 176 ? 4.023 -11.634 12.953 1.00 91.50 176 LYS A O 1
ATOM 1399 N N . THR A 1 177 ? 2.444 -10.176 12.328 1.00 94.88 177 THR A N 1
ATOM 1400 C CA . THR A 1 177 ? 2.779 -10.186 10.908 1.00 94.88 177 THR A CA 1
ATOM 1401 C C . THR A 1 177 ? 3.340 -8.831 10.523 1.00 94.88 177 THR A C 1
ATOM 1403 O O . THR A 1 177 ? 2.719 -7.805 10.798 1.00 94.88 177 THR A O 1
ATOM 1406 N N . VAL A 1 178 ? 4.475 -8.826 9.832 1.00 94.62 178 VAL A N 1
ATOM 1407 C CA . VAL A 1 178 ? 5.031 -7.631 9.200 1.00 94.62 178 VAL A CA 1
ATOM 1408 C C . VAL A 1 178 ? 4.925 -7.777 7.685 1.00 94.62 178 VAL A C 1
ATOM 1410 O O . VAL A 1 178 ? 5.525 -8.676 7.095 1.00 94.62 178 VAL A O 1
ATOM 1413 N N . LEU A 1 179 ? 4.134 -6.903 7.060 1.00 96.19 179 LEU A N 1
ATOM 1414 C CA . LEU A 1 179 ? 3.886 -6.878 5.620 1.00 96.19 179 LEU A CA 1
ATOM 1415 C C . LEU A 1 179 ? 4.697 -5.751 4.968 1.00 96.19 179 LEU A C 1
ATOM 1417 O O . LEU A 1 179 ? 4.315 -4.579 5.033 1.00 96.19 179 LEU A O 1
ATOM 1421 N N . VAL A 1 180 ? 5.799 -6.102 4.304 1.00 93.94 180 VAL A N 1
ATOM 1422 C CA . VAL A 1 180 ? 6.718 -5.129 3.695 1.00 93.94 180 VAL A CA 1
ATOM 1423 C C . VAL A 1 180 ? 6.763 -5.299 2.190 1.00 93.94 180 VAL A C 1
ATOM 1425 O O . VAL A 1 180 ? 7.098 -6.357 1.682 1.00 93.94 180 VAL A O 1
ATOM 1428 N N . ASN A 1 181 ? 6.459 -4.239 1.450 1.00 94.75 181 ASN A N 1
ATOM 1429 C CA . ASN A 1 181 ? 6.733 -4.155 0.015 1.00 94.75 181 ASN A CA 1
ATOM 1430 C C . ASN A 1 181 ? 6.648 -2.686 -0.419 1.00 94.75 181 ASN A C 1
ATOM 1432 O O . ASN A 1 181 ? 6.217 -1.821 0.352 1.00 94.75 181 ASN A O 1
ATOM 1436 N N . THR A 1 182 ? 6.995 -2.388 -1.666 1.00 92.62 182 THR A N 1
ATOM 1437 C CA . THR A 1 182 ? 7.027 -1.024 -2.194 1.00 92.62 182 THR A CA 1
ATOM 1438 C C . THR A 1 182 ? 5.672 -0.311 -2.100 1.00 92.62 182 THR A C 1
ATOM 1440 O O . THR A 1 182 ? 4.611 -0.937 -1.964 1.00 92.62 182 THR A O 1
ATOM 1443 N N . SER A 1 183 ? 5.671 1.020 -2.157 1.00 91.25 183 SER A N 1
ATOM 1444 C CA . SER A 1 183 ? 4.431 1.796 -2.139 1.00 91.25 183 SER A CA 1
ATOM 1445 C C . SER A 1 183 ? 3.597 1.499 -3.391 1.00 91.25 183 SER A C 1
ATOM 1447 O O . SER A 1 183 ? 4.105 1.510 -4.512 1.00 91.25 183 SER A O 1
ATOM 1449 N N . GLY A 1 184 ? 2.305 1.212 -3.205 1.00 91.69 184 GLY A N 1
ATOM 1450 C CA . GLY A 1 184 ? 1.388 0.864 -4.297 1.00 91.69 184 GLY A CA 1
ATOM 1451 C C . GLY A 1 184 ? 1.354 -0.613 -4.706 1.00 91.69 184 GLY A C 1
ATOM 1452 O O . GLY A 1 184 ? 0.633 -0.964 -5.638 1.00 91.69 184 GLY A O 1
ATOM 1453 N N . SER A 1 185 ? 2.074 -1.478 -3.989 1.00 94.50 185 SER A N 1
ATOM 1454 C CA . SER A 1 185 ? 2.104 -2.939 -4.183 1.00 94.50 185 SER A CA 1
ATOM 1455 C C . SER A 1 185 ? 0.818 -3.680 -3.807 1.00 94.50 185 SER A C 1
ATOM 1457 O O . SER A 1 185 ? 0.708 -4.855 -4.113 1.00 94.50 185 SER A O 1
ATOM 1459 N N . GLY A 1 186 ? -0.164 -3.030 -3.170 1.00 94.69 186 GLY A N 1
ATOM 1460 C CA . GLY A 1 186 ? -1.448 -3.649 -2.797 1.00 94.69 186 GLY A CA 1
ATOM 1461 C C . GLY A 1 186 ? -1.621 -3.985 -1.314 1.00 94.69 186 GLY A C 1
ATOM 1462 O O . GLY A 1 186 ? -2.688 -4.468 -0.945 1.00 94.69 186 GLY A O 1
ATOM 1463 N N . LYS A 1 187 ? -0.630 -3.674 -0.460 1.00 95.81 187 LYS A N 1
ATOM 1464 C CA . LYS A 1 187 ? -0.683 -3.888 1.002 1.00 95.81 187 LYS A CA 1
ATOM 1465 C C . LYS A 1 187 ? -2.014 -3.448 1.617 1.00 95.81 187 LYS A C 1
ATOM 1467 O O . LYS A 1 187 ? -2.756 -4.281 2.119 1.00 95.81 187 LYS A O 1
ATOM 1472 N N . THR A 1 188 ? -2.362 -2.170 1.480 1.00 96.06 188 THR A N 1
ATOM 1473 C CA . THR A 1 188 ? -3.588 -1.578 2.036 1.00 96.06 188 THR A CA 1
ATOM 1474 C C . THR A 1 188 ? -4.858 -2.320 1.611 1.00 96.06 188 THR A C 1
ATOM 1476 O O . THR A 1 188 ? -5.716 -2.596 2.444 1.00 96.06 188 THR A O 1
ATOM 1479 N N . ARG A 1 189 ? -4.973 -2.744 0.340 1.00 95.94 189 ARG A N 1
ATOM 1480 C CA . ARG A 1 189 ? -6.138 -3.527 -0.107 1.00 95.94 189 ARG A CA 1
ATOM 1481 C C . ARG A 1 189 ? -6.197 -4.895 0.578 1.00 95.94 189 ARG A C 1
ATOM 1483 O O . ARG A 1 189 ? -7.282 -5.307 0.969 1.00 95.94 189 ARG A O 1
ATOM 1490 N N . LEU A 1 190 ? -5.067 -5.580 0.759 1.00 97.25 190 LEU A N 1
ATOM 1491 C CA . LEU A 1 190 ? -5.024 -6.859 1.483 1.00 97.25 190 LEU A CA 1
ATOM 1492 C C . LEU A 1 190 ? -5.404 -6.699 2.959 1.00 97.25 190 LEU A C 1
ATOM 1494 O O . LEU A 1 190 ? -6.127 -7.536 3.494 1.00 97.25 190 LEU A O 1
ATOM 1498 N N . LEU A 1 191 ? -4.978 -5.608 3.598 1.00 98.06 191 LEU A N 1
ATOM 1499 C CA . LEU A 1 191 ? -5.384 -5.284 4.967 1.00 98.06 191 LEU A CA 1
ATOM 1500 C C . LEU A 1 191 ? -6.902 -5.094 5.076 1.00 98.06 191 LEU A C 1
ATOM 1502 O O . LEU A 1 191 ? -7.531 -5.637 5.984 1.00 98.06 191 LEU A O 1
ATOM 1506 N N . PHE A 1 192 ? -7.500 -4.378 4.120 1.00 97.75 192 PHE A N 1
ATOM 1507 C CA . PHE A 1 192 ? -8.950 -4.182 4.067 1.00 97.75 192 PHE A CA 1
ATOM 1508 C C . PHE A 1 192 ? -9.694 -5.504 3.862 1.00 97.75 192 PHE A C 1
ATOM 1510 O O . PHE A 1 192 ? -10.671 -5.791 4.549 1.00 97.75 192 PHE A O 1
ATOM 1517 N N . GLU A 1 193 ? -9.224 -6.342 2.943 1.00 97.50 193 GLU A N 1
ATOM 1518 C CA . GLU A 1 193 ? -9.841 -7.642 2.661 1.00 97.50 193 GLU A CA 1
ATOM 1519 C C . GLU A 1 193 ? -9.746 -8.597 3.856 1.00 97.50 193 GLU A C 1
ATOM 1521 O O . GLU A 1 193 ? -10.714 -9.291 4.174 1.00 97.50 193 GLU A O 1
ATOM 1526 N N . GLY A 1 194 ? -8.627 -8.589 4.585 1.00 97.25 194 GLY A N 1
ATOM 1527 C CA . GLY A 1 194 ? -8.504 -9.349 5.826 1.00 97.25 194 GLY A CA 1
ATOM 1528 C C . GLY A 1 194 ? -9.452 -8.862 6.921 1.00 97.25 194 GLY A C 1
ATOM 1529 O O . GLY A 1 194 ? -10.129 -9.679 7.543 1.00 97.25 194 GLY A O 1
ATOM 1530 N N . LEU A 1 195 ? -9.610 -7.546 7.092 1.00 97.94 195 LEU A N 1
ATOM 1531 C CA . LEU A 1 195 ? -10.562 -6.962 8.051 1.00 97.94 195 LEU A CA 1
ATOM 1532 C C . LEU A 1 195 ? -12.038 -7.077 7.629 1.00 97.94 195 LEU A C 1
ATOM 1534 O O . LEU A 1 195 ? -12.931 -6.928 8.458 1.00 97.94 195 LEU A O 1
ATOM 1538 N N . CYS A 1 196 ? -12.332 -7.406 6.369 1.00 96.88 196 CYS A N 1
ATOM 1539 C CA . CYS A 1 196 ? -13.678 -7.854 5.989 1.00 96.88 196 CYS A CA 1
ATOM 1540 C C . CYS A 1 196 ? -13.981 -9.271 6.503 1.00 96.88 196 CYS A C 1
ATOM 1542 O O . CYS A 1 196 ? -15.145 -9.652 6.640 1.00 96.88 196 CYS A O 1
ATOM 1544 N N . ARG A 1 197 ? -12.945 -10.071 6.782 1.00 95.00 197 ARG A N 1
ATOM 1545 C CA . ARG A 1 197 ? -13.065 -11.475 7.200 1.00 95.00 197 ARG A CA 1
ATOM 1546 C C . ARG A 1 197 ? -12.896 -11.655 8.697 1.00 95.00 197 ARG A C 1
ATOM 1548 O O . ARG A 1 197 ? -13.570 -12.505 9.278 1.00 95.00 197 ARG A O 1
ATOM 1555 N N . GLU A 1 198 ? -12.049 -10.852 9.320 1.00 96.62 198 GLU A N 1
ATOM 1556 C CA . GLU A 1 198 ? -11.715 -10.918 10.738 1.00 96.62 198 GLU A CA 1
ATOM 1557 C C . GLU A 1 198 ? -12.167 -9.650 11.467 1.00 96.62 198 GLU A C 1
ATOM 1559 O O . GLU A 1 198 ? -12.218 -8.569 10.889 1.00 96.62 198 GLU A O 1
ATOM 1564 N N . TRP A 1 199 ? -12.527 -9.779 12.745 1.00 97.56 199 TRP A N 1
ATOM 1565 C CA . TRP A 1 199 ? -12.782 -8.597 13.567 1.00 97.56 199 TRP A CA 1
ATOM 1566 C C . TRP A 1 199 ? -11.452 -7.939 13.916 1.00 97.56 199 TRP A C 1
ATOM 1568 O O . TRP A 1 199 ? -10.493 -8.615 14.285 1.00 97.56 199 TRP A O 1
ATOM 1578 N N . GLY A 1 200 ? -11.388 -6.618 13.824 1.00 97.44 200 GLY A N 1
ATOM 1579 C CA . GLY A 1 200 ? -10.160 -5.913 14.136 1.00 97.44 200 GLY A CA 1
ATOM 1580 C C . GLY A 1 200 ? -10.259 -4.415 13.942 1.00 97.44 200 GLY A C 1
ATOM 1581 O O . GLY A 1 200 ? -11.282 -3.883 13.506 1.00 97.44 200 GLY A O 1
ATOM 1582 N N . PHE A 1 201 ? -9.169 -3.749 14.276 1.00 98.12 201 PHE A N 1
ATOM 1583 C CA . PHE A 1 201 ? -9.035 -2.309 14.235 1.00 98.12 201 PHE A CA 1
ATOM 1584 C C . PHE A 1 201 ? -8.034 -1.921 13.151 1.00 98.12 201 PHE A C 1
ATOM 1586 O O . PHE A 1 201 ? -6.936 -2.475 13.099 1.00 98.12 201 PHE A O 1
ATOM 1593 N N . TYR A 1 202 ? -8.426 -0.988 12.289 1.00 98.25 202 TYR A N 1
ATOM 1594 C CA . TYR A 1 202 ? -7.563 -0.407 11.270 1.00 98.25 202 TYR A CA 1
ATOM 1595 C C . TYR A 1 202 ? -7.042 0.948 11.738 1.00 98.25 202 TYR A C 1
ATOM 1597 O O . TYR A 1 202 ? -7.811 1.889 11.961 1.00 98.25 202 TYR A O 1
ATOM 1605 N N . PHE A 1 203 ? -5.724 1.044 11.814 1.00 97.06 203 PHE A N 1
ATOM 1606 C CA . PHE A 1 203 ? -4.975 2.261 12.058 1.00 97.06 203 PHE A CA 1
ATOM 1607 C C . PHE A 1 203 ? -4.128 2.572 10.832 1.00 97.06 203 PHE A C 1
ATOM 1609 O O . PHE A 1 203 ? -3.578 1.673 10.199 1.00 97.06 203 PHE A O 1
ATOM 1616 N N . THR A 1 204 ? -3.978 3.855 10.530 1.00 94.81 204 THR A N 1
ATOM 1617 C CA . THR A 1 204 ? -2.980 4.322 9.573 1.00 94.81 204 THR A CA 1
ATOM 1618 C C . THR A 1 204 ? -2.118 5.378 10.244 1.00 94.81 204 THR A C 1
ATOM 1620 O O . THR A 1 204 ? -2.640 6.267 10.921 1.00 94.81 204 THR A O 1
ATOM 1623 N N . ALA A 1 205 ? -0.798 5.286 10.085 1.00 90.69 205 ALA A N 1
ATOM 1624 C CA . ALA A 1 205 ? 0.105 6.302 10.620 1.00 90.69 205 ALA A CA 1
ATOM 1625 C C . ALA A 1 205 ? -0.069 7.654 9.906 1.00 90.69 205 ALA A C 1
ATOM 1627 O O . ALA A 1 205 ? 0.140 8.707 10.508 1.00 90.69 205 ALA A O 1
ATOM 1628 N N . ILE A 1 206 ? -0.468 7.632 8.629 1.00 87.62 206 ILE A N 1
ATOM 1629 C CA . ILE A 1 206 ? -0.759 8.828 7.837 1.00 87.62 206 ILE A CA 1
ATOM 1630 C C . ILE A 1 206 ? -1.825 8.529 6.779 1.00 87.62 206 ILE A C 1
ATOM 1632 O O . ILE A 1 206 ? -1.837 7.463 6.166 1.00 87.62 206 ILE A O 1
ATOM 1636 N N . ARG A 1 207 ? -2.717 9.488 6.517 1.00 83.75 207 ARG A N 1
ATOM 1637 C CA . ARG A 1 207 ? -3.646 9.387 5.382 1.00 83.75 207 ARG A CA 1
ATOM 1638 C C . ARG A 1 207 ? -2.886 9.627 4.083 1.00 83.75 207 ARG A C 1
ATOM 1640 O O . ARG A 1 207 ? -2.181 10.626 3.949 1.00 83.75 207 ARG A O 1
ATOM 1647 N N . ASP A 1 208 ? -3.046 8.719 3.130 1.00 76.56 208 ASP A N 1
ATOM 1648 C CA . ASP A 1 208 ? -2.534 8.902 1.777 1.00 76.56 208 ASP A CA 1
ATOM 1649 C C . ASP A 1 208 ? -3.486 9.782 0.935 1.00 76.56 208 ASP A C 1
ATOM 1651 O O . ASP A 1 208 ? -4.468 10.341 1.429 1.00 76.56 208 ASP A O 1
ATOM 1655 N N . SER A 1 209 ? -3.218 9.881 -0.370 1.00 70.81 209 SER A N 1
ATOM 1656 C CA . SER A 1 209 ? -4.047 10.634 -1.327 1.00 70.81 209 SER A CA 1
ATOM 1657 C C . SER A 1 209 ? -5.506 10.159 -1.446 1.00 70.81 209 SER A C 1
ATOM 1659 O O . SER A 1 209 ? -6.328 10.864 -2.034 1.00 70.81 209 SER A O 1
ATOM 1661 N N . SER A 1 210 ? -5.846 8.968 -0.938 1.00 74.81 210 SER A N 1
ATOM 1662 C CA . SER A 1 210 ? -7.231 8.478 -0.900 1.00 74.81 210 SER A CA 1
ATOM 1663 C C . SER A 1 210 ? -8.020 9.056 0.274 1.00 74.81 210 SER A C 1
ATOM 1665 O O . SER A 1 210 ? -9.247 8.955 0.291 1.00 74.81 210 SER A O 1
ATOM 1667 N N . TYR A 1 211 ? -7.326 9.677 1.237 1.00 84.00 211 TYR A N 1
ATOM 1668 C CA . TYR A 1 211 ? -7.902 10.185 2.474 1.00 84.00 211 TYR A CA 1
ATOM 1669 C C . TYR A 1 211 ? -8.678 9.100 3.243 1.00 84.00 211 TYR A C 1
ATOM 1671 O O . TYR A 1 211 ? -9.627 9.409 3.954 1.00 84.00 211 TYR A O 1
ATOM 1679 N N . LEU A 1 212 ? -8.290 7.828 3.146 1.00 90.88 212 LEU A N 1
ATOM 1680 C CA . LEU A 1 212 ? -8.891 6.758 3.944 1.00 90.88 212 LEU A CA 1
ATOM 1681 C C . LEU A 1 212 ? -8.162 6.587 5.281 1.00 90.88 212 LEU A C 1
ATOM 1683 O O . LEU A 1 212 ? -6.946 6.740 5.371 1.00 90.88 212 LEU A O 1
ATOM 1687 N N . GLY A 1 213 ? -8.928 6.251 6.312 1.00 93.94 213 GLY A N 1
ATOM 1688 C CA . GLY A 1 213 ? -8.492 6.115 7.694 1.00 93.94 213 GLY A CA 1
ATOM 1689 C C . GLY A 1 213 ? -8.717 7.384 8.514 1.00 93.94 213 GLY A C 1
ATOM 1690 O O . GLY A 1 213 ? -8.788 8.498 7.988 1.00 93.94 213 GLY A O 1
ATOM 1691 N N . SER A 1 214 ? -8.812 7.198 9.828 1.00 95.38 214 SER A N 1
ATOM 1692 C CA . SER A 1 214 ? -8.879 8.305 10.780 1.00 95.38 214 SER A CA 1
ATOM 1693 C C . SER A 1 214 ? -7.512 8.961 10.994 1.00 95.38 214 SER A C 1
ATOM 1695 O O . SER A 1 214 ? -6.464 8.370 10.730 1.00 95.38 214 SER A O 1
ATOM 1697 N N . GLN A 1 215 ? -7.537 10.204 11.465 1.00 93.81 215 GLN A N 1
ATOM 1698 C CA . GLN A 1 215 ? -6.353 11.003 11.788 1.00 93.81 215 GLN A CA 1
ATOM 1699 C C . GLN A 1 215 ? -5.937 10.914 13.262 1.00 93.81 215 GLN A C 1
ATOM 1701 O O . GLN A 1 215 ? -5.035 11.648 13.664 1.00 93.81 215 GLN A O 1
ATOM 1706 N N . ASP A 1 216 ? -6.575 10.059 14.064 1.00 94.12 216 ASP A N 1
ATOM 1707 C CA . ASP A 1 216 ? -6.263 9.824 15.480 1.00 94.12 216 ASP A CA 1
ATOM 1708 C C . ASP A 1 216 ? -4.765 9.596 15.740 1.00 94.12 216 ASP A C 1
ATOM 1710 O O . ASP A 1 216 ? -4.181 10.328 16.537 1.00 94.12 216 ASP A O 1
ATOM 1714 N N . ILE A 1 217 ? -4.113 8.679 15.015 1.00 91.75 217 ILE A N 1
ATOM 1715 C CA . ILE A 1 217 ? -2.671 8.416 15.187 1.00 91.75 217 ILE A CA 1
ATOM 1716 C C . ILE A 1 217 ? -1.836 9.638 14.805 1.00 91.75 217 ILE A C 1
ATOM 1718 O O . ILE A 1 217 ? -1.085 10.147 15.631 1.00 91.75 217 ILE A O 1
ATOM 1722 N N . SER A 1 218 ? -1.995 10.155 13.582 1.00 89.38 218 SER A N 1
ATOM 1723 C CA . SER A 1 218 ? -1.226 11.322 13.124 1.00 89.38 218 SER A CA 1
ATOM 1724 C C . SER A 1 218 ? -1.416 12.547 14.027 1.00 89.38 218 SER A C 1
ATOM 1726 O O . SER A 1 218 ? -0.465 13.276 14.286 1.00 89.38 218 SER A O 1
ATOM 1728 N N . GLY A 1 219 ? -2.630 12.754 14.547 1.00 88.62 219 GLY A N 1
ATOM 1729 C CA . GLY A 1 219 ? -2.948 13.863 15.440 1.00 88.62 219 GLY A CA 1
ATOM 1730 C C . GLY A 1 219 ? -2.285 13.724 16.806 1.00 88.62 219 GLY A C 1
ATOM 1731 O O . GLY A 1 219 ? -1.837 14.725 17.356 1.00 88.62 219 GLY A O 1
ATOM 1732 N N . ILE A 1 220 ? -2.180 12.500 17.334 1.00 88.00 220 ILE A N 1
ATOM 1733 C CA . ILE A 1 220 ? -1.436 12.235 18.569 1.00 88.00 220 ILE A CA 1
ATOM 1734 C C . ILE A 1 220 ? 0.066 12.370 18.357 1.00 88.00 220 ILE A C 1
ATOM 1736 O O . ILE A 1 220 ? 0.717 12.966 19.201 1.00 88.00 220 ILE A O 1
ATOM 1740 N N . VAL A 1 221 ? 0.624 11.873 17.251 1.00 84.19 221 VAL A N 1
ATOM 1741 C CA . VAL A 1 221 ? 2.067 12.013 16.982 1.00 84.19 221 VAL A CA 1
ATOM 1742 C C . VAL A 1 221 ? 2.468 13.486 16.891 1.00 84.19 221 VAL A C 1
ATOM 1744 O O . VAL A 1 221 ? 3.443 13.882 17.523 1.00 84.19 221 VAL A O 1
ATOM 1747 N N . VAL A 1 222 ? 1.680 14.308 16.187 1.00 83.56 222 VAL A N 1
ATOM 1748 C CA . VAL A 1 222 ? 1.882 15.767 16.148 1.00 83.56 222 VAL A CA 1
ATOM 1749 C C . VAL A 1 222 ? 1.710 16.379 17.541 1.00 83.56 222 VAL A C 1
ATOM 1751 O O . VAL A 1 222 ? 2.570 17.121 17.995 1.00 83.56 222 VAL A O 1
ATOM 1754 N N . GLY A 1 223 ? 0.645 16.013 18.262 1.00 82.81 223 GLY A N 1
ATOM 1755 C CA . GLY A 1 223 ? 0.389 16.547 19.600 1.00 82.81 223 GLY A CA 1
ATOM 1756 C C . GLY A 1 223 ? 1.420 16.136 20.656 1.00 82.81 223 GLY A C 1
ATOM 1757 O O . GLY A 1 223 ? 1.600 16.864 21.622 1.00 82.81 223 GLY A O 1
ATOM 1758 N N . LEU A 1 224 ? 2.093 14.994 20.489 1.00 81.50 224 LEU A N 1
ATOM 1759 C CA . LEU A 1 224 ? 3.213 14.590 21.336 1.00 81.50 224 LEU A CA 1
ATOM 1760 C C . LEU A 1 224 ? 4.404 15.526 21.120 1.00 81.50 224 LEU A C 1
ATOM 1762 O O . LEU A 1 224 ? 4.979 15.977 22.100 1.00 81.50 224 LEU A O 1
ATOM 1766 N N . ALA A 1 225 ? 4.729 15.866 19.869 1.00 75.69 225 ALA A N 1
ATOM 1767 C CA . ALA A 1 225 ? 5.791 16.828 19.573 1.00 75.69 225 ALA A CA 1
ATOM 1768 C C . ALA A 1 225 ? 5.534 18.198 20.226 1.00 75.69 225 ALA A C 1
ATOM 1770 O O . ALA A 1 225 ? 6.463 18.787 20.776 1.00 75.69 225 ALA A O 1
ATOM 1771 N N . ASP A 1 226 ? 4.276 18.654 20.226 1.00 77.69 226 ASP A N 1
ATOM 1772 C CA . ASP A 1 226 ? 3.863 19.895 20.893 1.00 77.69 226 ASP A CA 1
ATOM 1773 C C . ASP A 1 226 ? 3.926 19.783 22.433 1.00 77.69 226 ASP A C 1
ATOM 1775 O O . ASP A 1 226 ? 4.409 20.696 23.101 1.00 77.69 226 ASP A O 1
ATOM 1779 N N . ASP A 1 227 ? 3.460 18.665 23.010 1.00 74.94 227 ASP A N 1
ATOM 1780 C CA . ASP A 1 227 ? 3.403 18.448 24.468 1.00 74.94 227 ASP A CA 1
ATOM 1781 C C . ASP A 1 227 ? 4.806 18.323 25.109 1.00 74.94 227 ASP A C 1
ATOM 1783 O O . ASP A 1 227 ? 4.945 18.547 26.313 1.00 74.94 227 ASP A O 1
ATOM 1787 N N . PHE A 1 228 ? 5.839 17.962 24.338 1.00 71.69 228 PHE A N 1
ATOM 1788 C CA . PHE A 1 228 ? 7.218 17.830 24.832 1.00 71.69 228 PHE A CA 1
ATOM 1789 C C . PHE A 1 228 ? 7.982 19.159 24.958 1.00 71.69 228 PHE A C 1
ATOM 1791 O O . PHE A 1 228 ? 9.137 19.140 25.377 1.00 71.69 228 PHE A O 1
ATOM 1798 N N . ASP A 1 229 ? 7.353 20.294 24.624 1.00 60.12 229 ASP A N 1
ATOM 1799 C CA . ASP A 1 229 ? 7.885 21.656 24.797 1.00 60.12 229 ASP A CA 1
ATOM 1800 C C . ASP A 1 229 ? 9.378 21.762 24.407 1.00 60.12 229 ASP A C 1
ATOM 1802 O O . ASP A 1 229 ? 10.253 22.115 25.203 1.00 60.12 229 ASP A O 1
ATOM 1806 N N . PHE A 1 230 ? 9.677 21.377 23.158 1.00 54.91 230 PHE A N 1
ATOM 1807 C CA . PHE A 1 230 ? 11.031 21.209 22.599 1.00 54.91 230 PHE A CA 1
ATOM 1808 C C . PHE A 1 230 ? 11.961 22.431 22.769 1.00 54.91 230 PHE A C 1
ATOM 1810 O O . PHE A 1 230 ? 13.180 22.311 22.614 1.00 54.91 230 PHE A O 1
ATOM 1817 N N . GLU A 1 231 ? 11.415 23.617 23.058 1.00 50.22 231 GLU A N 1
ATOM 1818 C CA . GLU A 1 231 ? 12.201 24.828 23.303 1.00 50.22 231 GLU A CA 1
ATOM 1819 C C . GLU A 1 231 ? 12.738 24.946 24.743 1.00 50.22 231 GLU A C 1
ATOM 1821 O O . GLU A 1 231 ? 13.790 25.565 24.933 1.00 50.22 231 GLU A O 1
ATOM 1826 N N . ASP A 1 232 ? 12.092 24.344 25.751 1.00 48.78 232 ASP A N 1
ATOM 1827 C CA . ASP A 1 232 ? 12.477 24.516 27.166 1.00 48.78 232 ASP A CA 1
ATOM 1828 C C . ASP A 1 232 ? 13.408 23.395 27.676 1.00 48.78 232 ASP A C 1
ATOM 1830 O O . ASP A 1 232 ? 14.287 23.646 28.507 1.00 48.78 232 ASP A O 1
ATOM 1834 N N . SER A 1 233 ? 13.319 22.189 27.099 1.00 47.97 233 SER A N 1
ATOM 1835 C CA . SER A 1 233 ? 14.189 21.027 27.386 1.00 47.97 233 SER A CA 1
ATOM 1836 C C . SER A 1 233 ? 15.639 21.191 26.894 1.00 47.97 233 SER A C 1
ATOM 1838 O O . SER A 1 233 ? 16.546 20.492 27.346 1.00 47.97 233 SER A O 1
ATOM 1840 N N . ARG A 1 234 ? 15.917 22.191 26.041 1.00 50.34 234 ARG A N 1
ATOM 1841 C CA . ARG A 1 234 ? 17.286 22.589 25.643 1.00 50.34 234 ARG A CA 1
ATOM 1842 C C . ARG A 1 234 ? 17.976 23.541 26.623 1.00 50.34 234 ARG A C 1
ATOM 1844 O O . ARG A 1 234 ? 19.134 23.900 26.391 1.00 50.34 234 ARG A O 1
ATOM 1851 N N . ARG A 1 235 ? 17.316 23.980 27.702 1.00 50.69 235 ARG A N 1
ATOM 1852 C CA . ARG A 1 235 ? 17.957 24.838 28.711 1.00 50.69 235 ARG A CA 1
ATOM 1853 C C . ARG A 1 235 ? 18.923 24.011 29.568 1.00 50.69 235 ARG A C 1
ATOM 1855 O O . ARG A 1 235 ? 18.478 23.137 30.310 1.00 50.69 235 ARG A O 1
ATOM 1862 N N . PRO A 1 236 ? 20.240 24.289 29.537 1.00 43.31 236 PRO A N 1
ATOM 1863 C CA . PRO A 1 236 ? 21.195 23.562 30.361 1.00 43.31 236 PRO A CA 1
ATOM 1864 C C . PRO A 1 236 ? 20.930 23.861 31.845 1.00 43.31 236 PRO A C 1
ATOM 1866 O O . PRO A 1 236 ? 21.158 24.984 32.295 1.00 43.31 236 PRO A O 1
ATOM 1869 N N . GLY A 1 237 ? 20.463 22.863 32.606 1.00 54.72 237 GLY A N 1
ATOM 1870 C CA . GLY A 1 237 ? 20.592 22.857 34.068 1.00 54.72 237 GLY A CA 1
ATOM 1871 C C . GLY A 1 237 ? 19.334 22.777 34.943 1.00 54.72 237 GLY A C 1
ATOM 1872 O O . GLY A 1 237 ? 19.455 23.142 36.110 1.00 54.72 237 GLY A O 1
ATOM 1873 N N . SER A 1 238 ? 18.161 22.321 34.477 1.00 51.81 238 SER A N 1
ATOM 1874 C CA . SER A 1 238 ? 16.956 22.315 35.342 1.00 51.81 238 SER A CA 1
ATOM 1875 C C . SER A 1 238 ? 16.267 20.970 35.629 1.00 51.81 238 SER A C 1
ATOM 1877 O O . SER A 1 238 ? 15.448 20.949 36.551 1.00 51.81 238 SER A O 1
ATOM 1879 N N . ARG A 1 239 ? 16.578 19.843 34.962 1.00 62.03 239 ARG A N 1
ATOM 1880 C CA . ARG A 1 239 ? 15.943 18.533 35.254 1.00 62.03 239 ARG A CA 1
ATOM 1881 C C . ARG A 1 239 ? 16.883 17.335 35.084 1.00 62.03 239 ARG A C 1
ATOM 1883 O O . ARG A 1 239 ? 17.849 17.402 34.333 1.00 62.03 239 ARG A O 1
ATOM 1890 N N . ASP A 1 240 ? 16.597 16.262 35.827 1.00 74.44 240 ASP A N 1
ATOM 1891 C CA . ASP A 1 240 ? 17.225 14.944 35.670 1.00 74.44 240 ASP A CA 1
ATOM 1892 C C . ASP A 1 240 ? 16.735 14.309 34.352 1.00 74.44 240 ASP A C 1
ATOM 1894 O O . ASP A 1 240 ? 15.533 14.032 34.244 1.00 74.44 240 ASP A O 1
ATOM 1898 N N . PRO A 1 241 ? 17.623 14.064 33.368 1.00 72.56 241 PRO A N 1
ATOM 1899 C CA . PRO A 1 241 ? 17.253 13.507 32.064 1.00 72.56 241 PRO A CA 1
ATOM 1900 C C . PRO A 1 241 ? 16.485 12.182 32.152 1.00 72.56 241 PRO A C 1
ATOM 1902 O O . PRO A 1 241 ? 15.620 11.907 31.321 1.00 72.56 241 PRO A O 1
ATOM 1905 N N . VAL A 1 242 ? 16.752 11.369 33.181 1.00 77.25 242 VAL A N 1
ATOM 1906 C CA . VAL A 1 242 ? 16.092 10.068 33.365 1.00 77.25 242 VAL A CA 1
ATOM 1907 C C . VA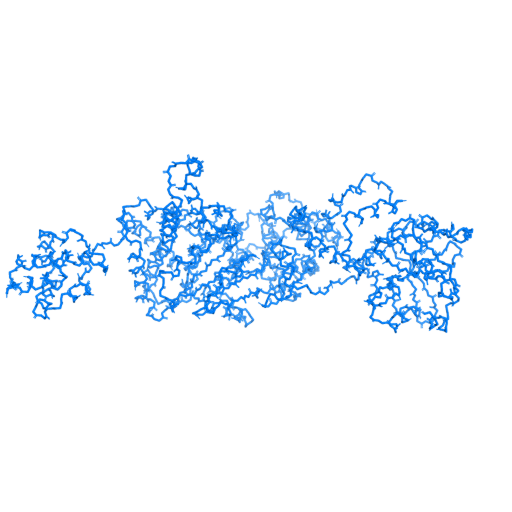L A 1 242 ? 14.621 10.246 33.740 1.00 77.25 242 VAL A C 1
ATOM 1909 O O . VAL A 1 242 ? 13.755 9.539 33.221 1.00 77.25 242 VAL A O 1
ATOM 1912 N N . LEU A 1 243 ? 14.318 11.200 34.625 1.00 77.50 243 LEU A N 1
ATOM 1913 C CA . LEU A 1 243 ? 12.942 11.484 35.044 1.00 77.50 243 LEU A CA 1
ATOM 1914 C C . LEU A 1 243 ? 12.123 12.107 33.909 1.00 77.50 243 LEU A C 1
ATOM 1916 O O . LEU A 1 243 ? 10.935 11.810 33.768 1.00 77.50 243 LEU A O 1
ATOM 1920 N N . GLU A 1 244 ? 12.754 12.941 33.085 1.00 76.06 244 GLU A N 1
ATOM 1921 C CA . GLU A 1 244 ? 12.124 13.542 31.910 1.00 76.06 244 GLU A CA 1
ATOM 1922 C C . GLU A 1 244 ? 11.777 12.478 30.862 1.00 76.06 244 GLU A C 1
ATOM 1924 O O . GLU A 1 244 ? 10.614 12.370 30.463 1.00 76.06 244 GLU A O 1
ATOM 1929 N N . LEU A 1 245 ? 12.723 11.593 30.535 1.00 78.06 245 LEU A N 1
ATOM 1930 C CA . LEU A 1 245 ? 12.490 10.464 29.634 1.00 78.06 245 LEU A CA 1
ATOM 1931 C C . LEU A 1 245 ? 11.361 9.545 30.138 1.00 78.06 245 LEU A C 1
ATOM 1933 O O . LEU A 1 245 ? 10.462 9.173 29.379 1.00 78.06 245 LEU A O 1
ATOM 1937 N N . GLN A 1 246 ? 11.346 9.218 31.435 1.00 80.75 246 GLN A N 1
ATOM 1938 C CA . GLN A 1 246 ? 10.256 8.444 32.045 1.00 80.75 246 GLN A CA 1
ATOM 1939 C C . GLN A 1 246 ? 8.901 9.147 31.908 1.00 80.75 246 GLN A C 1
ATOM 1941 O O . GLN A 1 246 ? 7.898 8.500 31.587 1.00 80.75 246 GLN A O 1
ATOM 1946 N N . SER A 1 247 ? 8.865 10.467 32.108 1.00 81.62 247 SER A N 1
ATOM 1947 C CA . SER A 1 247 ? 7.645 11.257 31.937 1.00 81.62 247 SER A CA 1
ATOM 1948 C C . SER A 1 247 ? 7.155 11.241 30.484 1.00 81.62 247 SER A C 1
ATOM 1950 O O . SER A 1 247 ? 5.957 11.062 30.248 1.00 81.62 247 SER A O 1
ATOM 1952 N N . HIS A 1 248 ? 8.070 11.301 29.508 1.00 83.31 248 HIS A N 1
ATOM 1953 C CA . HIS A 1 248 ? 7.743 11.210 28.086 1.00 83.31 248 HIS A CA 1
ATOM 1954 C C . HIS A 1 248 ? 7.179 9.840 27.716 1.00 83.31 248 HIS A C 1
ATOM 1956 O O . HIS A 1 248 ? 6.152 9.751 27.037 1.00 83.31 248 HIS A O 1
ATOM 1962 N N . HIS A 1 249 ? 7.786 8.759 28.215 1.00 84.44 249 HIS A N 1
ATOM 1963 C CA . HIS A 1 249 ? 7.264 7.409 28.013 1.00 84.44 249 HIS A CA 1
ATOM 1964 C C . HIS A 1 249 ? 5.877 7.216 28.628 1.00 84.44 249 HIS A C 1
ATOM 1966 O O . HIS A 1 249 ? 5.045 6.547 28.009 1.00 84.44 249 HIS A O 1
ATOM 1972 N N . LEU A 1 250 ? 5.621 7.778 29.814 1.00 86.06 250 LEU A N 1
ATOM 1973 C CA . LEU A 1 250 ? 4.317 7.694 30.473 1.00 86.06 250 LEU A CA 1
ATOM 1974 C C . LEU A 1 250 ? 3.252 8.483 29.703 1.00 86.06 250 LEU A C 1
ATOM 1976 O O . LEU A 1 250 ? 2.150 7.973 29.484 1.00 86.06 250 LEU A O 1
ATOM 1980 N N . LEU A 1 251 ? 3.588 9.692 29.246 1.00 86.38 251 LEU A N 1
ATOM 1981 C CA . LEU A 1 251 ? 2.694 10.505 28.426 1.00 86.38 251 LEU A CA 1
ATOM 1982 C C . LEU A 1 251 ? 2.372 9.799 27.105 1.00 86.38 251 LEU A C 1
ATOM 1984 O O . LEU A 1 251 ? 1.198 9.638 26.773 1.00 86.38 251 LEU A O 1
ATOM 1988 N N . ALA A 1 252 ? 3.388 9.309 26.391 1.00 88.56 252 ALA A N 1
ATOM 1989 C CA . ALA A 1 252 ? 3.204 8.559 25.153 1.00 88.56 252 ALA A CA 1
ATOM 1990 C C . ALA A 1 252 ? 2.338 7.312 25.371 1.00 88.56 252 ALA A C 1
ATOM 1992 O O . ALA A 1 252 ? 1.377 7.101 24.633 1.00 88.56 252 ALA A O 1
ATOM 1993 N N . HIS A 1 253 ? 2.612 6.533 26.424 1.00 89.88 253 HIS A N 1
ATOM 1994 C CA . HIS A 1 253 ? 1.803 5.369 26.790 1.00 89.88 253 HIS A CA 1
ATOM 1995 C C . HIS A 1 253 ? 0.333 5.751 26.998 1.00 89.88 253 HIS A C 1
ATOM 1997 O O . HIS A 1 253 ? -0.563 5.120 26.435 1.00 89.88 253 HIS A O 1
ATOM 2003 N N . ARG A 1 254 ? 0.065 6.816 27.762 1.00 90.12 254 ARG A N 1
ATOM 2004 C CA . ARG A 1 254 ? -1.298 7.307 27.986 1.00 90.12 254 ARG A CA 1
ATOM 2005 C C . ARG A 1 254 ? -1.974 7.713 26.674 1.00 90.12 254 ARG A C 1
ATOM 2007 O O . ARG A 1 254 ? -3.061 7.224 26.387 1.00 90.12 254 ARG A O 1
ATOM 2014 N N . ARG A 1 255 ? -1.330 8.547 25.851 1.00 90.75 255 ARG A N 1
ATOM 2015 C CA . ARG A 1 255 ? -1.904 9.041 24.583 1.00 90.75 255 ARG A CA 1
ATOM 2016 C C . ARG A 1 255 ? -2.200 7.920 23.590 1.00 90.75 255 ARG A C 1
ATOM 2018 O O . ARG A 1 255 ? -3.256 7.905 22.962 1.00 90.75 255 ARG A O 1
ATOM 2025 N N . LEU A 1 256 ? -1.294 6.954 23.474 1.00 92.38 256 LEU A N 1
ATOM 2026 C CA . LEU A 1 256 ? -1.459 5.802 22.585 1.00 92.38 256 LEU A CA 1
ATOM 2027 C C . LEU A 1 256 ? -2.539 4.837 23.105 1.00 92.38 256 LEU A C 1
ATOM 2029 O O . LEU A 1 256 ? -3.253 4.229 22.304 1.00 92.38 256 LEU A O 1
ATOM 2033 N N . SER A 1 257 ? -2.714 4.751 24.428 1.00 93.62 257 SER A N 1
ATOM 2034 C CA . SER A 1 257 ? -3.820 4.019 25.059 1.00 93.62 257 SER A CA 1
ATOM 2035 C C . SER A 1 257 ? -5.170 4.710 24.841 1.00 93.62 257 SER A C 1
ATOM 2037 O O . SER A 1 257 ? -6.155 4.034 24.565 1.00 93.62 257 SER A O 1
ATOM 2039 N N . GLU A 1 258 ? -5.231 6.046 24.896 1.00 94.62 258 GLU A N 1
ATOM 2040 C CA . GLU A 1 258 ? -6.448 6.833 24.627 1.00 94.62 258 GLU A CA 1
ATOM 2041 C C . GLU A 1 258 ? -6.958 6.619 23.185 1.00 94.62 258 GLU A C 1
ATOM 2043 O O . GLU A 1 258 ? -8.165 6.492 22.966 1.00 94.62 258 GLU A O 1
ATOM 2048 N N . VAL A 1 259 ? -6.056 6.502 22.199 1.00 95.88 259 VAL A N 1
ATOM 2049 C CA . VAL A 1 259 ? -6.417 6.150 20.809 1.00 95.88 259 VAL A CA 1
ATOM 2050 C C . VAL A 1 259 ? -7.043 4.759 20.730 1.00 95.88 259 VAL A C 1
ATOM 2052 O O . VAL A 1 259 ? -8.097 4.572 20.117 1.00 95.88 259 VAL A O 1
ATOM 2055 N N . LEU A 1 260 ? -6.410 3.778 21.372 1.00 96.19 260 LEU A N 1
ATOM 2056 C CA . LEU A 1 260 ? -6.914 2.412 21.389 1.00 96.19 260 LEU A CA 1
ATOM 2057 C C . LEU A 1 260 ? -8.274 2.330 22.101 1.00 96.19 260 LEU A C 1
ATOM 2059 O O . LEU A 1 260 ? -9.214 1.740 21.567 1.00 96.19 260 LEU A O 1
ATOM 2063 N N . LEU A 1 261 ? -8.409 2.975 23.261 1.00 96.00 261 LEU A N 1
ATOM 2064 C CA . LEU A 1 261 ? -9.658 3.040 24.017 1.00 96.00 261 LEU A CA 1
ATOM 2065 C C . LEU A 1 261 ? -10.787 3.644 23.178 1.00 96.00 261 LEU A C 1
ATOM 2067 O O . LEU A 1 261 ? -11.865 3.055 23.103 1.00 96.00 261 LEU A O 1
ATOM 2071 N N . ALA A 1 262 ? -10.534 4.761 22.489 1.00 97.62 262 ALA A N 1
ATOM 2072 C CA . ALA A 1 262 ? -11.514 5.398 21.610 1.00 97.62 262 ALA A CA 1
ATOM 2073 C C . ALA A 1 262 ? -12.087 4.417 20.574 1.00 97.62 262 ALA A C 1
ATOM 2075 O O . ALA A 1 262 ? -13.305 4.329 20.386 1.00 97.62 262 ALA A O 1
ATOM 2076 N N . ARG A 1 263 ? -11.213 3.627 19.938 1.00 97.50 263 ARG A N 1
ATOM 2077 C CA . ARG A 1 263 ? -11.599 2.612 18.949 1.00 97.50 263 ARG A CA 1
ATOM 2078 C C . ARG A 1 263 ? -12.424 1.492 19.565 1.00 97.50 263 ARG A C 1
ATOM 2080 O O . ARG A 1 263 ? -13.434 1.107 18.979 1.00 97.50 263 ARG A O 1
ATOM 2087 N N . ILE A 1 264 ? -12.030 0.992 20.737 1.00 97.62 264 ILE A N 1
ATOM 2088 C CA . ILE A 1 264 ? -12.739 -0.097 21.423 1.00 97.62 264 ILE A CA 1
ATOM 2089 C C . ILE A 1 264 ? -14.123 0.369 21.890 1.00 97.62 264 ILE A C 1
ATOM 2091 O O . ILE A 1 264 ? -15.090 -0.372 21.729 1.00 97.62 264 ILE A O 1
ATOM 2095 N N . LEU A 1 265 ? -14.256 1.595 22.404 1.00 98.00 265 LEU A N 1
ATOM 2096 C CA . LEU A 1 265 ? -15.547 2.146 22.835 1.00 98.00 265 LEU A CA 1
ATOM 2097 C C . LEU A 1 265 ? -16.524 2.303 21.668 1.00 98.00 265 LEU A C 1
ATOM 2099 O O . LEU A 1 265 ? -17.669 1.855 21.754 1.00 98.00 265 LEU A O 1
ATOM 2103 N N . ILE A 1 266 ? -16.066 2.876 20.552 1.00 98.56 266 ILE A N 1
ATOM 2104 C CA . ILE A 1 266 ? -16.894 3.012 19.346 1.00 98.56 266 ILE A CA 1
ATOM 2105 C C . ILE A 1 266 ? -17.217 1.631 18.758 1.00 98.56 266 ILE A C 1
ATOM 2107 O O . ILE A 1 266 ? -18.337 1.405 18.302 1.00 98.56 266 ILE A O 1
ATOM 2111 N N . PHE A 1 267 ? -16.285 0.676 18.816 1.00 98.56 267 PHE A N 1
ATOM 2112 C CA . PHE A 1 267 ? -16.542 -0.697 18.383 1.00 98.56 267 PHE A CA 1
ATOM 2113 C C . PHE A 1 267 ? -17.571 -1.407 19.261 1.00 98.56 267 PHE A C 1
ATOM 2115 O O . PHE A 1 267 ? -18.474 -2.059 18.743 1.00 98.56 267 PHE A O 1
ATOM 2122 N N . ARG A 1 268 ? -17.491 -1.248 20.585 1.00 97.56 268 ARG A N 1
ATOM 2123 C CA . ARG A 1 268 ? -18.491 -1.763 21.528 1.00 97.56 268 ARG A CA 1
ATOM 2124 C C . ARG A 1 268 ? -19.871 -1.192 21.209 1.00 97.56 268 ARG A C 1
ATOM 2126 O O . ARG A 1 268 ? -20.820 -1.961 21.085 1.00 97.56 268 ARG A O 1
ATOM 2133 N N . LEU A 1 269 ? -19.966 0.121 20.984 1.00 98.00 269 LEU A N 1
ATOM 2134 C CA . LEU A 1 269 ? -21.203 0.774 20.547 1.00 98.00 269 LEU A CA 1
ATOM 2135 C C . LEU A 1 269 ? -21.723 0.183 19.226 1.00 98.00 269 LEU A C 1
ATOM 2137 O O . LEU A 1 269 ? -22.903 -0.154 19.123 1.00 98.00 269 LEU A O 1
ATOM 2141 N N . PHE A 1 270 ? -20.845 0.015 18.235 1.00 98.38 270 PHE A N 1
ATOM 2142 C CA . PHE A 1 270 ? -21.176 -0.611 16.956 1.00 98.38 270 PHE A CA 1
ATOM 2143 C C . PHE A 1 270 ? -21.720 -2.032 17.139 1.00 98.38 270 PHE A C 1
ATOM 2145 O O . PHE A 1 270 ? -22.755 -2.369 16.568 1.00 98.38 270 PHE A O 1
ATOM 2152 N N . LEU A 1 271 ? -21.068 -2.856 17.961 1.00 98.12 271 LEU A N 1
ATOM 2153 C CA . LEU A 1 271 ? -21.498 -4.223 18.251 1.00 98.12 271 LEU A CA 1
ATOM 2154 C C . LEU A 1 271 ? -22.835 -4.264 18.994 1.00 98.12 271 LEU A C 1
ATOM 2156 O O . LEU A 1 271 ? -23.679 -5.097 18.671 1.00 98.12 271 LEU A O 1
ATOM 2160 N N . ASP A 1 272 ? -23.057 -3.359 19.947 1.00 96.00 272 ASP A N 1
ATOM 2161 C CA . ASP A 1 272 ? -24.318 -3.258 20.688 1.00 96.00 272 ASP A CA 1
ATOM 2162 C C . ASP A 1 272 ? -25.507 -2.921 19.786 1.00 96.00 272 ASP A C 1
ATOM 2164 O O . ASP A 1 272 ? -26.623 -3.392 20.018 1.00 96.00 272 ASP A O 1
ATOM 2168 N N . VAL A 1 273 ? -25.266 -2.131 18.743 1.00 96.75 273 VAL A N 1
ATOM 2169 C CA . VAL A 1 273 ? -26.247 -1.837 17.699 1.00 96.75 273 VAL A CA 1
ATOM 2170 C C . VAL A 1 273 ? -26.397 -3.029 16.748 1.00 96.75 273 VAL A C 1
ATOM 2172 O O . VAL A 1 273 ? -27.512 -3.490 16.510 1.00 96.75 273 VAL A O 1
ATOM 2175 N N . ALA A 1 274 ? -25.290 -3.563 16.232 1.00 96.19 274 ALA A N 1
ATOM 2176 C CA . ALA A 1 274 ? -25.281 -4.624 15.228 1.00 96.19 274 ALA A CA 1
ATOM 2177 C C . ALA A 1 274 ? -25.884 -5.940 15.737 1.00 96.19 274 ALA A C 1
ATOM 2179 O O . ALA A 1 274 ? -26.612 -6.601 14.993 1.00 96.19 274 ALA A O 1
ATOM 2180 N N . LYS A 1 275 ? -25.654 -6.289 17.013 1.00 94.94 275 LYS A N 1
ATOM 2181 C CA . LYS A 1 275 ? -26.164 -7.520 17.647 1.00 94.94 275 LYS A CA 1
ATOM 2182 C C . LYS A 1 275 ? -27.688 -7.566 17.782 1.00 94.94 275 LYS A C 1
ATOM 2184 O O . LYS A 1 275 ? -28.231 -8.629 18.073 1.00 94.94 275 LYS A O 1
ATOM 2189 N N . LYS A 1 276 ? -28.388 -6.437 17.574 1.00 92.19 276 LYS A N 1
ATOM 2190 C CA . LYS A 1 276 ? -29.855 -6.431 17.415 1.00 92.19 276 LYS A CA 1
ATOM 2191 C C . LYS A 1 276 ? -30.281 -7.308 16.228 1.00 92.19 276 LYS A C 1
ATOM 2193 O O . LYS A 1 276 ? -31.401 -7.808 16.199 1.00 92.19 276 LYS A O 1
ATOM 2198 N N . SER A 1 277 ? -29.369 -7.526 15.281 1.00 90.19 277 SER A N 1
ATOM 2199 C CA . SER A 1 277 ? -29.447 -8.538 14.235 1.00 90.19 277 SER A CA 1
ATOM 2200 C C . SER A 1 277 ? -28.376 -9.621 14.441 1.00 90.19 277 SER A C 1
ATOM 2202 O O . SER A 1 277 ? -27.442 -9.472 15.231 1.00 90.19 277 SER A O 1
ATOM 2204 N N . LYS A 1 278 ? -28.480 -10.743 13.723 1.00 92.75 278 LYS A N 1
ATOM 2205 C CA . LYS A 1 278 ? -27.442 -11.779 13.773 1.00 92.75 278 LYS A CA 1
ATOM 2206 C C . LYS A 1 278 ? -26.160 -11.264 13.106 1.00 92.75 278 LYS A C 1
ATOM 2208 O O . LYS A 1 278 ? -26.140 -11.054 11.892 1.00 92.75 278 LYS A O 1
ATOM 2213 N N . LEU A 1 279 ? -25.085 -11.132 13.888 1.00 95.19 279 LEU A N 1
ATOM 2214 C CA . LEU A 1 279 ? -23.763 -10.744 13.386 1.00 95.19 279 LEU A CA 1
ATOM 2215 C C . LEU A 1 279 ? -23.308 -11.673 12.247 1.00 95.19 279 LEU A C 1
ATOM 2217 O O . LEU A 1 279 ? -23.464 -12.894 12.310 1.00 95.19 279 LEU A O 1
ATOM 2221 N N . ASN A 1 280 ? -22.738 -11.087 11.196 1.00 93.50 280 ASN A N 1
ATOM 2222 C CA . ASN A 1 280 ? -22.310 -11.779 9.978 1.00 93.50 280 ASN A CA 1
ATOM 2223 C C . ASN A 1 280 ? -21.117 -11.041 9.326 1.00 93.50 280 ASN A C 1
ATOM 2225 O O . ASN A 1 280 ? -20.640 -10.039 9.861 1.00 93.50 280 ASN A O 1
ATOM 2229 N N . GLY A 1 281 ? -20.628 -11.531 8.182 1.00 92.75 281 GLY A N 1
ATOM 2230 C CA . GLY A 1 281 ? -19.493 -10.923 7.470 1.00 92.75 281 GLY A CA 1
ATOM 2231 C C . GLY A 1 281 ? -19.740 -9.484 7.000 1.00 92.75 281 GLY A C 1
ATOM 2232 O O . GLY A 1 281 ? -18.820 -8.671 7.017 1.00 92.75 281 GLY A O 1
ATOM 2233 N N . GLU A 1 282 ? -20.985 -9.128 6.678 1.00 94.00 282 GLU A N 1
ATOM 2234 C CA . GLU A 1 282 ? -21.330 -7.763 6.266 1.00 94.00 282 GLU A CA 1
ATOM 2235 C C . GLU A 1 282 ? -21.126 -6.760 7.409 1.00 94.00 282 GLU A C 1
ATOM 2237 O O . GLU A 1 282 ? -20.650 -5.649 7.191 1.00 94.00 282 GLU A O 1
ATOM 2242 N N . HIS A 1 283 ? -21.371 -7.168 8.657 1.00 96.06 283 HIS A N 1
ATOM 2243 C CA . HIS A 1 283 ? -21.071 -6.326 9.815 1.00 96.06 283 HIS A CA 1
ATOM 2244 C C . HIS A 1 283 ? -19.566 -6.062 9.981 1.00 96.06 283 HIS A C 1
ATOM 2246 O O . HIS A 1 283 ? -19.193 -4.959 10.375 1.00 96.06 283 HIS A O 1
ATOM 2252 N N . LYS A 1 284 ? -18.692 -7.021 9.641 1.00 96.81 284 LYS A N 1
ATOM 2253 C CA . LYS A 1 284 ? -17.230 -6.811 9.655 1.00 96.81 284 LYS A CA 1
ATOM 2254 C C . LYS A 1 284 ? -16.812 -5.798 8.596 1.00 96.81 284 LYS A C 1
ATOM 2256 O O . LYS A 1 284 ? -16.089 -4.850 8.892 1.00 96.81 284 LYS A O 1
ATOM 2261 N N . LYS A 1 285 ? -17.346 -5.948 7.381 1.00 95.69 285 LYS A N 1
ATOM 2262 C CA . LYS A 1 285 ? -17.145 -4.997 6.283 1.00 95.69 285 LYS A CA 1
ATOM 2263 C C . LYS A 1 285 ? -17.631 -3.590 6.646 1.00 95.69 285 LYS A C 1
ATOM 2265 O O . LYS A 1 285 ? -16.901 -2.626 6.435 1.00 95.69 285 LYS A O 1
ATOM 2270 N N . ARG A 1 286 ? -18.817 -3.455 7.248 1.00 95.69 286 ARG A N 1
ATOM 2271 C CA . ARG A 1 286 ? -19.343 -2.164 7.735 1.00 95.69 286 ARG A CA 1
ATOM 2272 C C . ARG A 1 286 ? -18.468 -1.556 8.820 1.00 95.69 286 ARG A C 1
ATOM 2274 O O . ARG A 1 286 ? -18.196 -0.360 8.772 1.00 95.69 286 ARG A O 1
ATOM 2281 N N . TRP A 1 287 ? -17.997 -2.369 9.761 1.00 97.81 287 TRP A N 1
ATOM 2282 C CA . TRP A 1 287 ? -17.070 -1.916 10.790 1.00 97.81 287 TRP A CA 1
ATOM 2283 C C . TRP A 1 287 ? -15.766 -1.381 10.190 1.00 97.81 287 TRP A C 1
ATOM 2285 O O . TRP A 1 287 ? -15.321 -0.294 10.551 1.00 97.81 287 TRP A O 1
ATOM 2295 N N . LEU A 1 288 ? -15.177 -2.092 9.227 1.00 97.62 288 LEU A N 1
ATOM 2296 C CA . LEU A 1 288 ? -14.023 -1.587 8.487 1.00 97.62 288 LEU A CA 1
ATOM 2297 C C . LEU A 1 288 ? -14.346 -0.262 7.786 1.00 97.62 288 LEU A C 1
ATOM 2299 O O . LEU A 1 288 ? -13.606 0.703 7.944 1.00 97.62 288 LEU A O 1
ATOM 2303 N N . LEU A 1 289 ? -15.454 -0.182 7.048 1.00 95.62 289 LEU A N 1
ATOM 2304 C CA . LEU A 1 289 ? -15.822 1.028 6.308 1.00 95.62 289 LEU A CA 1
ATOM 2305 C C . LEU A 1 289 ? -16.009 2.242 7.229 1.00 95.62 289 LEU A C 1
ATOM 2307 O O . LEU A 1 289 ? -15.556 3.332 6.883 1.00 95.62 289 LEU A O 1
ATOM 2311 N N . LEU A 1 290 ? -16.577 2.049 8.424 1.00 96.25 290 LEU A N 1
ATOM 2312 C CA . LEU A 1 290 ? -16.664 3.098 9.443 1.00 96.25 290 LEU A CA 1
ATOM 2313 C C . LEU A 1 290 ? -15.270 3.606 9.850 1.00 96.25 290 LEU A C 1
ATOM 2315 O O . LEU A 1 290 ? -15.070 4.812 9.967 1.00 96.25 290 LEU A O 1
ATOM 2319 N N . GLN A 1 291 ? -14.290 2.710 10.004 1.00 97.12 291 GLN A N 1
ATOM 2320 C CA . GLN A 1 291 ? -12.904 3.063 10.343 1.00 97.12 291 GLN A CA 1
ATOM 2321 C C . GLN A 1 291 ? -12.149 3.773 9.214 1.00 97.12 291 GLN A C 1
ATOM 2323 O O . GLN A 1 291 ? -11.292 4.612 9.499 1.00 97.12 291 GLN A O 1
ATOM 2328 N N . LEU A 1 292 ? -12.448 3.436 7.956 1.00 94.56 292 LEU A N 1
ATOM 2329 C CA . LEU A 1 292 ? -11.818 4.043 6.780 1.00 94.56 292 LEU A CA 1
ATOM 2330 C C . LEU A 1 292 ? -12.368 5.428 6.463 1.00 94.56 292 LEU A C 1
ATOM 2332 O O . LEU A 1 292 ? -11.647 6.271 5.944 1.00 94.56 292 LEU A O 1
ATOM 2336 N N . ILE A 1 293 ? -13.643 5.661 6.733 1.00 91.31 293 ILE A N 1
ATOM 2337 C CA . ILE A 1 293 ? -14.286 6.928 6.382 1.00 91.31 293 ILE A CA 1
ATOM 2338 C C . ILE A 1 293 ? -14.186 7.905 7.537 1.00 91.31 293 ILE A C 1
ATOM 2340 O O . ILE A 1 293 ? -14.000 9.093 7.284 1.00 91.31 293 ILE A O 1
ATOM 2344 N N . SER A 1 294 ? -14.291 7.376 8.761 1.00 94.00 294 SER A N 1
ATOM 2345 C CA . SER A 1 294 ? -14.258 8.044 10.065 1.00 94.00 294 SER A CA 1
ATOM 2346 C C . SER A 1 294 ? -15.244 9.198 10.263 1.00 94.00 294 SER A C 1
ATOM 2348 O O . SER A 1 294 ? -15.575 9.505 11.405 1.00 94.00 294 SER A O 1
ATOM 2350 N N . SER A 1 295 ? -15.784 9.794 9.204 1.00 92.38 295 SER A N 1
ATOM 2351 C CA . SER A 1 295 ? -16.846 10.782 9.264 1.00 92.38 295 SER A CA 1
ATOM 2352 C C . SER A 1 295 ? -18.202 10.116 9.471 1.00 92.38 295 SER A C 1
ATOM 2354 O O . SER A 1 295 ? -18.535 9.103 8.849 1.00 92.38 295 SER A O 1
ATOM 2356 N N . LEU A 1 296 ? -19.000 10.690 10.368 1.00 93.00 296 LEU A N 1
ATOM 2357 C CA . LEU A 1 296 ? -20.356 10.227 10.627 1.00 93.00 296 LEU A CA 1
ATOM 2358 C C . LEU A 1 296 ? -21.208 11.379 11.164 1.00 93.00 296 LEU A C 1
ATOM 2360 O O . LEU A 1 296 ? -20.891 11.977 12.191 1.00 93.00 296 LEU A O 1
ATOM 2364 N N . GLY A 1 297 ? -22.302 11.693 10.467 1.00 91.62 297 GLY A N 1
ATOM 2365 C CA . GLY A 1 297 ? -23.161 12.826 10.816 1.00 91.62 297 GLY A CA 1
ATOM 2366 C C . GLY A 1 297 ? -22.386 14.157 10.807 1.00 91.62 297 GLY A C 1
ATOM 2367 O O . GLY A 1 297 ? -21.786 14.482 9.782 1.00 91.62 297 GLY A O 1
ATOM 2368 N N . PRO A 1 298 ? -22.392 14.939 11.905 1.00 93.00 298 PRO A N 1
ATOM 2369 C CA . PRO A 1 298 ? -21.682 16.218 11.978 1.00 93.00 298 PRO A CA 1
ATOM 2370 C C . PRO A 1 298 ? -20.171 16.069 12.214 1.00 93.00 298 PRO A C 1
ATOM 2372 O O . PRO A 1 298 ? -19.436 17.053 12.117 1.00 93.00 298 PRO A O 1
ATOM 2375 N N . TYR A 1 299 ? -19.690 14.870 12.549 1.00 94.62 299 TYR A N 1
ATOM 2376 C CA . TYR A 1 299 ? -18.292 14.660 12.900 1.00 94.62 299 TYR A CA 1
ATOM 2377 C C . TYR A 1 299 ? -17.467 14.341 11.657 1.00 94.62 299 TYR A C 1
ATOM 2379 O O . TYR A 1 299 ? -17.776 13.418 10.904 1.00 94.62 299 TYR A O 1
ATOM 2387 N N . VAL A 1 300 ? -16.376 15.087 11.475 1.00 92.38 300 VAL A N 1
ATOM 2388 C CA . VAL A 1 300 ? -15.396 14.840 10.406 1.00 92.38 300 VAL A CA 1
ATOM 2389 C C . VAL A 1 300 ? -14.618 13.549 10.662 1.00 92.38 300 VAL A C 1
ATOM 2391 O O . VAL A 1 300 ? -14.284 12.845 9.716 1.00 92.38 300 VAL A O 1
ATOM 2394 N N . ASP A 1 301 ? -14.337 13.243 11.930 1.00 95.81 301 ASP A N 1
ATOM 2395 C CA . ASP A 1 301 ? -13.624 12.041 12.354 1.00 95.81 301 ASP A CA 1
ATOM 2396 C C . ASP A 1 301 ? -14.051 11.648 13.778 1.00 95.81 301 ASP A C 1
ATOM 2398 O O . ASP A 1 301 ? -13.617 12.254 14.758 1.00 95.81 301 ASP A O 1
ATOM 2402 N N . ILE A 1 302 ? -14.919 10.643 13.903 1.00 97.81 302 ILE A N 1
ATOM 2403 C CA . ILE A 1 302 ? -15.467 10.202 15.195 1.00 97.81 302 ILE A CA 1
ATOM 2404 C C . ILE A 1 302 ? -14.402 9.615 16.122 1.00 97.81 302 ILE A C 1
ATOM 2406 O O . ILE A 1 302 ? -14.529 9.728 17.340 1.00 97.81 302 ILE A O 1
ATOM 2410 N N . PHE A 1 303 ? -13.353 9.004 15.567 1.00 98.06 303 PHE A N 1
ATOM 2411 C CA . PHE A 1 303 ? -12.305 8.364 16.355 1.00 98.06 303 PHE A CA 1
ATOM 2412 C C . PHE A 1 303 ? -11.373 9.416 16.927 1.00 98.06 303 PHE A C 1
ATOM 2414 O O . PHE A 1 303 ? -11.149 9.433 18.134 1.00 98.06 303 PHE A O 1
ATOM 2421 N N . ARG A 1 304 ? -10.931 10.364 16.094 1.00 96.62 304 ARG A N 1
ATOM 2422 C CA . ARG A 1 304 ? -10.144 11.510 16.558 1.00 96.62 304 ARG A CA 1
ATOM 2423 C C . ARG A 1 304 ? -10.923 12.362 17.559 1.00 96.62 304 ARG A C 1
ATOM 2425 O O . ARG A 1 304 ? -10.346 12.772 18.564 1.00 96.62 304 ARG A O 1
ATOM 2432 N N . THR A 1 305 ? -12.211 12.618 17.318 1.00 97.31 305 THR A N 1
ATOM 2433 C CA . THR A 1 305 ? -13.052 13.350 18.279 1.00 97.31 305 THR A CA 1
ATOM 2434 C C . THR A 1 305 ? -13.132 12.608 19.609 1.00 97.31 305 THR A C 1
ATOM 2436 O O . THR A 1 305 ? -12.879 13.222 20.639 1.00 97.31 305 THR A O 1
ATOM 2439 N N . MET A 1 306 ? -13.374 11.294 19.600 1.00 97.56 306 MET A N 1
ATOM 2440 C CA . MET A 1 306 ? -13.377 10.485 20.822 1.00 97.56 306 MET A CA 1
ATOM 2441 C C . MET A 1 306 ? -12.030 10.518 21.554 1.00 97.56 306 MET A C 1
ATOM 2443 O O . MET A 1 306 ? -11.992 10.725 22.765 1.00 97.56 306 MET A O 1
ATOM 2447 N N . THR A 1 307 ? -10.917 10.350 20.835 1.00 96.31 307 THR A N 1
ATOM 2448 C CA . THR A 1 307 ? -9.570 10.440 21.416 1.00 96.31 307 THR A CA 1
ATOM 2449 C C . THR A 1 307 ? -9.343 11.802 22.071 1.00 96.31 307 THR A C 1
ATOM 2451 O O . THR A 1 307 ? -8.836 11.863 23.188 1.00 96.31 307 THR A O 1
ATOM 2454 N N . ASN A 1 308 ? -9.767 12.893 21.428 1.00 94.69 308 ASN A N 1
ATOM 2455 C CA . ASN A 1 308 ? -9.683 14.232 22.011 1.00 94.69 308 ASN A CA 1
ATOM 2456 C C . ASN A 1 308 ? -10.565 14.368 23.260 1.00 94.69 308 ASN A C 1
ATOM 2458 O O . ASN A 1 308 ? -10.113 14.916 24.263 1.00 94.69 308 ASN A O 1
ATOM 2462 N N . THR A 1 309 ? -11.791 13.839 23.233 1.00 94.94 309 THR A N 1
ATOM 2463 C CA . THR A 1 309 ? -12.683 13.832 24.401 1.00 94.94 309 THR A CA 1
ATOM 2464 C C . THR A 1 309 ? -12.034 13.113 25.582 1.00 94.94 309 THR A C 1
ATOM 2466 O O . THR A 1 309 ? -12.029 13.653 26.686 1.00 94.94 309 THR A O 1
ATOM 2469 N N . LEU A 1 310 ? -11.419 11.947 25.358 1.00 93.62 310 LEU A N 1
ATOM 2470 C CA . LEU A 1 310 ? -10.669 11.220 26.390 1.00 93.62 310 LEU A CA 1
ATOM 2471 C C . LEU A 1 310 ? -9.461 12.028 26.894 1.00 93.62 310 LEU A C 1
ATOM 2473 O O . LEU A 1 310 ? -9.257 12.134 28.103 1.00 93.62 310 LEU A O 1
ATOM 2477 N N . ARG A 1 311 ? -8.706 12.653 25.981 1.00 89.06 311 ARG A N 1
ATOM 2478 C CA . ARG A 1 311 ? -7.508 13.456 26.285 1.00 89.06 311 ARG A CA 1
ATOM 2479 C C . ARG A 1 311 ? -7.792 14.655 27.189 1.00 89.06 311 ARG A C 1
ATOM 2481 O O . ARG A 1 311 ? -6.969 14.937 28.060 1.00 89.06 311 ARG A O 1
ATOM 2488 N N . TYR A 1 312 ? -8.897 15.365 26.962 1.00 86.25 312 TYR A N 1
ATOM 2489 C CA . TYR A 1 312 ? -9.242 16.604 27.677 1.00 86.25 312 TYR A CA 1
ATOM 2490 C C . TYR A 1 312 ? -10.208 16.403 28.853 1.00 86.25 312 TYR A C 1
ATOM 2492 O O . TYR A 1 312 ? -10.588 17.372 29.508 1.00 86.25 312 TYR A O 1
ATOM 2500 N N . SER A 1 313 ? -10.614 15.165 29.124 1.00 83.19 313 SER A N 1
ATOM 2501 C CA . SER A 1 313 ? -11.481 14.839 30.255 1.00 83.19 313 SER A CA 1
ATOM 2502 C C . SER A 1 313 ? -10.725 14.772 31.589 1.00 83.19 313 SER A C 1
ATOM 2504 O O . SER A 1 313 ? -9.496 14.703 31.625 1.00 83.19 313 SER A O 1
ATOM 2506 N N . GLU A 1 314 ? -11.479 14.749 32.695 1.00 70.44 314 GLU A N 1
ATOM 2507 C CA . GLU A 1 314 ? -10.949 14.497 34.042 1.00 70.44 314 GLU A CA 1
ATOM 2508 C C . GLU A 1 314 ? -10.090 13.218 34.105 1.00 70.44 314 GLU A C 1
ATOM 2510 O O . GLU A 1 314 ? -10.229 12.299 33.289 1.00 70.44 314 GLU A O 1
ATOM 2515 N N . GLU A 1 315 ? -9.194 13.157 35.096 1.00 72.00 315 GLU A N 1
ATOM 2516 C CA . GLU A 1 315 ? -8.293 12.023 35.299 1.00 72.00 315 GLU A CA 1
ATOM 2517 C C . GLU A 1 315 ? -9.082 10.708 35.433 1.00 72.00 315 GLU A C 1
ATOM 2519 O O . GLU A 1 315 ? -9.894 10.506 36.350 1.00 72.00 315 GLU A O 1
ATOM 2524 N N . HIS A 1 316 ? -8.842 9.811 34.480 1.00 77.56 316 HIS A N 1
ATOM 2525 C CA . HIS A 1 316 ? -9.486 8.513 34.375 1.00 77.56 316 HIS A CA 1
ATOM 2526 C C . HIS A 1 316 ? -8.432 7.419 34.253 1.00 77.56 316 HIS A C 1
ATOM 2528 O O . HIS A 1 316 ? -7.325 7.638 33.760 1.00 77.56 316 HIS A O 1
ATOM 2534 N N . ASP A 1 317 ? -8.794 6.229 34.713 1.00 83.56 317 ASP A N 1
ATOM 2535 C CA . ASP A 1 317 ? -7.944 5.056 34.595 1.00 83.56 317 ASP A CA 1
ATOM 2536 C C . ASP A 1 317 ? -8.145 4.439 33.206 1.00 83.56 317 ASP A C 1
ATOM 2538 O O . ASP A 1 317 ? -9.063 3.647 32.978 1.00 83.56 317 ASP A O 1
ATOM 2542 N N . THR A 1 318 ? -7.303 4.848 32.254 1.00 86.00 318 THR A N 1
ATOM 2543 C CA . THR A 1 318 ? -7.360 4.376 30.864 1.00 86.00 318 THR A CA 1
ATOM 2544 C C . THR A 1 318 ? -7.214 2.854 30.778 1.00 86.00 318 THR A C 1
ATOM 2546 O O . THR A 1 318 ? -7.875 2.231 29.950 1.00 86.00 318 THR A O 1
ATOM 2549 N N . GLN A 1 319 ? -6.420 2.228 31.652 1.00 85.00 319 GLN A N 1
ATOM 2550 C CA . GLN A 1 319 ? -6.223 0.777 31.633 1.00 85.00 319 GLN A CA 1
ATOM 2551 C C . GLN A 1 319 ? -7.484 0.038 32.085 1.00 85.00 319 GLN A C 1
ATOM 2553 O O . GLN A 1 319 ? -7.921 -0.910 31.424 1.00 85.00 319 GLN A O 1
ATOM 2558 N N . ALA A 1 320 ? -8.099 0.487 33.184 1.00 83.88 320 ALA A N 1
ATOM 2559 C CA . ALA A 1 320 ? -9.368 -0.065 33.650 1.00 83.88 320 ALA A CA 1
ATOM 2560 C C . ALA A 1 320 ? -10.479 0.124 32.605 1.00 83.88 320 ALA A C 1
ATOM 2562 O O . ALA A 1 320 ? -11.241 -0.810 32.347 1.00 83.88 320 ALA A O 1
ATOM 2563 N N . ALA A 1 321 ? -10.528 1.293 31.957 1.00 89.25 321 ALA A N 1
ATOM 2564 C CA . ALA A 1 321 ? -11.481 1.582 30.888 1.00 89.25 321 ALA A CA 1
ATOM 2565 C C . ALA A 1 321 ? -11.303 0.656 29.677 1.00 89.25 321 ALA A C 1
ATOM 2567 O O . ALA A 1 321 ? -12.292 0.147 29.147 1.00 89.25 321 ALA A O 1
ATOM 2568 N N . ILE A 1 322 ? -10.061 0.393 29.253 1.00 90.12 322 ILE A N 1
ATOM 2569 C CA . ILE A 1 322 ? -9.810 -0.534 28.144 1.00 90.12 322 ILE A CA 1
ATOM 2570 C C . ILE A 1 322 ? -10.205 -1.960 28.537 1.00 90.12 322 ILE A C 1
ATOM 2572 O O . ILE A 1 322 ? -10.883 -2.633 27.760 1.00 90.12 322 ILE A O 1
ATOM 2576 N N . SER A 1 323 ? -9.844 -2.406 29.741 1.00 87.56 323 SER A N 1
ATOM 2577 C CA . SER A 1 323 ? -10.209 -3.737 30.239 1.00 87.56 323 SER A CA 1
ATOM 2578 C C . SER A 1 323 ? -11.730 -3.950 30.250 1.00 87.56 323 SER A C 1
ATOM 2580 O O . SER A 1 323 ? -12.215 -4.947 29.706 1.00 87.56 323 SER A O 1
ATOM 2582 N N . ASP A 1 324 ? -12.500 -2.983 30.768 1.00 86.44 324 ASP A N 1
ATOM 2583 C CA . ASP A 1 324 ? -13.970 -3.032 30.747 1.00 86.44 324 ASP A CA 1
ATOM 2584 C C . ASP A 1 324 ? -14.526 -3.034 29.316 1.00 86.44 324 ASP A C 1
ATOM 2586 O O . ASP A 1 324 ? -15.392 -3.842 28.967 1.00 86.44 324 ASP A O 1
ATOM 2590 N N . ALA A 1 325 ? -13.995 -2.169 28.450 1.00 91.81 325 ALA A N 1
ATOM 2591 C CA . ALA A 1 325 ? -14.448 -2.076 27.070 1.00 91.81 325 ALA A CA 1
ATOM 2592 C C . ALA A 1 325 ? -14.181 -3.378 26.289 1.00 91.81 325 ALA A C 1
ATOM 2594 O O . ALA A 1 325 ? -15.071 -3.850 25.574 1.00 91.81 325 ALA A O 1
ATOM 2595 N N . ILE A 1 326 ? -13.016 -4.012 26.476 1.00 90.38 326 ILE A N 1
ATOM 2596 C CA . ILE A 1 326 ? -12.683 -5.325 25.896 1.00 90.38 326 ILE A CA 1
ATOM 2597 C C . ILE A 1 326 ? -13.604 -6.415 26.449 1.00 90.38 326 ILE A C 1
ATOM 2599 O O . ILE A 1 326 ? -14.092 -7.246 25.678 1.00 90.38 326 ILE A O 1
ATOM 2603 N N . ALA A 1 327 ? -13.869 -6.422 27.759 1.00 87.94 327 ALA A N 1
ATOM 2604 C CA . ALA A 1 327 ? -14.798 -7.374 28.364 1.00 87.94 327 ALA A CA 1
ATOM 2605 C C . ALA A 1 327 ? -16.203 -7.245 27.751 1.00 87.94 327 ALA A C 1
ATOM 2607 O O . ALA A 1 327 ? -16.817 -8.254 27.396 1.00 87.94 327 ALA A O 1
ATOM 2608 N N . GLY A 1 328 ? -16.673 -6.013 27.527 1.00 90.06 328 GLY A N 1
ATOM 2609 C CA . GLY A 1 328 ? -17.925 -5.733 26.822 1.00 90.06 328 GLY A CA 1
ATOM 2610 C C . GLY A 1 328 ? -17.931 -6.238 25.376 1.00 90.06 328 GLY A C 1
ATOM 2611 O O . GLY A 1 328 ? -18.896 -6.872 24.949 1.00 90.06 328 GLY A O 1
ATOM 2612 N N . VAL A 1 329 ? -16.840 -6.033 24.632 1.00 93.44 329 VAL A N 1
ATOM 2613 C CA . VAL A 1 329 ? -16.682 -6.566 23.265 1.00 93.44 329 VAL A CA 1
ATOM 2614 C C . VAL A 1 329 ? -16.758 -8.096 23.256 1.00 93.44 329 VAL A C 1
ATOM 2616 O O . VAL A 1 329 ? -17.511 -8.673 22.469 1.00 93.44 329 VAL A O 1
ATOM 2619 N N . ARG A 1 330 ? -16.042 -8.768 24.165 1.00 90.62 330 ARG A N 1
ATOM 2620 C CA . ARG A 1 330 ? -16.044 -10.238 24.281 1.00 90.62 330 ARG A CA 1
ATOM 2621 C C . ARG A 1 330 ? -17.385 -10.798 24.728 1.00 90.62 330 ARG A C 1
ATOM 2623 O O . ARG A 1 330 ? -17.760 -11.880 24.293 1.00 90.62 330 ARG A O 1
ATOM 2630 N N . HIS A 1 331 ? -18.133 -10.070 25.550 1.00 90.56 331 HIS A N 1
ATOM 2631 C CA . HIS A 1 331 ? -19.489 -10.473 25.909 1.00 90.56 331 HIS A CA 1
ATOM 2632 C C . HIS A 1 331 ? -20.397 -10.585 24.672 1.00 90.56 331 HIS A C 1
ATOM 2634 O O . HIS A 1 331 ? -21.253 -11.464 24.618 1.00 90.56 331 HIS A O 1
ATOM 2640 N N . VAL A 1 332 ? -20.186 -9.734 23.659 1.00 93.81 332 VAL A N 1
ATOM 2641 C CA . VAL A 1 332 ? -20.960 -9.767 22.408 1.00 93.81 332 VAL A CA 1
ATOM 2642 C C . VAL A 1 332 ? -20.396 -10.768 21.394 1.00 93.81 332 VAL A C 1
ATOM 2644 O O . VAL A 1 332 ? -21.167 -11.473 20.747 1.00 93.81 332 VAL A O 1
ATOM 2647 N N . LEU A 1 333 ? -19.071 -10.836 21.231 1.00 94.25 333 LEU A N 1
ATOM 2648 C CA . LEU A 1 333 ? -18.431 -11.690 20.219 1.00 94.25 333 LEU A CA 1
ATOM 2649 C C . LEU A 1 333 ? -18.187 -13.140 20.673 1.00 94.25 333 LEU A C 1
ATOM 2651 O O . LEU A 1 333 ? -17.997 -14.013 19.825 1.00 94.25 333 LEU A O 1
ATOM 2655 N N . GLY A 1 334 ? -18.198 -13.392 21.980 1.00 90.62 334 GLY A N 1
ATOM 2656 C CA . GLY A 1 334 ? -17.810 -14.653 22.610 1.00 90.62 334 GLY A CA 1
ATOM 2657 C C . GLY A 1 334 ? -16.400 -14.602 23.225 1.00 90.62 334 GLY A C 1
ATOM 2658 O O . GLY A 1 334 ? -15.553 -13.827 22.779 1.00 90.62 334 GLY A O 1
ATOM 2659 N N . PRO A 1 335 ? -16.117 -15.434 24.245 1.00 84.00 335 PRO A N 1
ATOM 2660 C CA . PRO A 1 335 ? -14.833 -15.430 24.953 1.00 84.00 335 PRO A CA 1
ATOM 2661 C C . PRO A 1 335 ? -13.645 -15.819 24.060 1.00 84.00 335 PRO A C 1
ATOM 2663 O O . PRO A 1 335 ? -12.559 -15.276 24.238 1.00 84.00 335 PRO A O 1
ATOM 2666 N N . ASP A 1 336 ? -13.873 -16.678 23.061 1.00 84.94 336 ASP A N 1
ATOM 2667 C CA . ASP A 1 336 ? -12.852 -17.156 22.114 1.00 84.94 336 ASP A CA 1
ATOM 2668 C C . ASP A 1 336 ? -12.681 -16.233 20.892 1.00 84.94 336 ASP A C 1
ATOM 2670 O O . ASP A 1 336 ? -12.028 -16.589 19.904 1.00 84.94 336 ASP A O 1
ATOM 2674 N N . SER A 1 337 ? -13.319 -15.056 20.896 1.00 89.81 337 SER A N 1
ATOM 2675 C CA . SER A 1 337 ? -13.210 -14.118 19.782 1.00 89.81 337 SER A CA 1
ATOM 2676 C C . SER A 1 337 ? -11.792 -13.555 19.695 1.00 89.81 337 SER A C 1
ATOM 2678 O O . SER A 1 337 ? -11.286 -12.988 20.664 1.00 89.81 337 SER A O 1
ATOM 2680 N N . HIS A 1 338 ? -11.187 -13.659 18.513 1.00 93.31 338 HIS A N 1
ATOM 2681 C CA . HIS A 1 338 ? -9.859 -13.121 18.226 1.00 93.31 338 HIS A CA 1
ATOM 2682 C C . HIS A 1 338 ? -9.964 -11.771 17.518 1.00 93.31 338 HIS A C 1
ATOM 2684 O O . HIS A 1 338 ? -10.778 -11.628 16.599 1.00 93.31 338 HIS A O 1
ATOM 2690 N N . LEU A 1 339 ? -9.136 -10.805 17.917 1.00 95.44 339 LEU A N 1
ATOM 2691 C CA . LEU A 1 339 ? -9.091 -9.471 17.311 1.00 95.44 339 LEU A CA 1
ATOM 2692 C C . LEU A 1 339 ? -7.766 -9.237 16.580 1.00 95.44 339 LEU A C 1
ATOM 2694 O O . LEU A 1 339 ? -6.716 -9.735 16.981 1.00 95.44 339 LEU A O 1
ATOM 2698 N N . PHE A 1 340 ? -7.803 -8.440 15.517 1.00 97.06 340 PHE A N 1
ATOM 2699 C CA . PHE A 1 340 ? -6.602 -7.976 14.825 1.00 97.06 340 PHE A CA 1
ATOM 2700 C C . PHE A 1 340 ? -6.375 -6.483 15.052 1.00 97.06 340 PHE A C 1
ATOM 2702 O O . PHE A 1 340 ? -7.311 -5.691 14.977 1.00 97.06 340 PHE A O 1
ATOM 2709 N N . LEU A 1 341 ? -5.128 -6.093 15.293 1.00 97.00 341 LEU A N 1
ATOM 2710 C CA . LEU A 1 341 ? -4.672 -4.707 15.280 1.00 97.00 341 LEU A CA 1
ATOM 2711 C C . LEU A 1 341 ? -3.836 -4.507 14.025 1.00 97.00 341 LEU A C 1
ATOM 2713 O O . LEU A 1 341 ? -2.742 -5.056 13.899 1.00 97.00 341 LEU A O 1
ATOM 2717 N N . VAL A 1 342 ? -4.383 -3.757 13.079 1.00 97.81 342 VAL A N 1
ATOM 2718 C CA . VAL A 1 342 ? -3.750 -3.501 11.792 1.00 97.81 342 VAL A CA 1
ATOM 2719 C C . VAL A 1 342 ? -3.216 -2.080 11.783 1.00 97.81 342 VAL A C 1
ATOM 2721 O O . VAL A 1 342 ? -3.991 -1.141 11.936 1.00 97.81 342 VAL A O 1
ATOM 2724 N N . LEU A 1 343 ? -1.913 -1.925 11.575 1.00 96.19 343 LEU A N 1
ATOM 2725 C CA . LEU A 1 343 ? -1.254 -0.634 11.424 1.00 96.19 343 LEU A CA 1
ATOM 2726 C C . LEU A 1 343 ? -0.676 -0.513 10.016 1.00 96.19 343 LEU A C 1
ATOM 2728 O O . LEU A 1 343 ? 0.276 -1.210 9.670 1.00 96.19 343 LEU A O 1
ATOM 2732 N N . ASP A 1 344 ? -1.249 0.381 9.221 1.00 95.81 344 ASP A N 1
ATOM 2733 C CA . ASP A 1 344 ? -0.816 0.677 7.858 1.00 95.81 344 ASP A CA 1
ATOM 2734 C C . ASP A 1 344 ? 0.111 1.898 7.799 1.00 95.81 344 ASP A C 1
ATOM 2736 O O . ASP A 1 344 ? 0.095 2.767 8.678 1.00 95.81 344 ASP A O 1
ATOM 2740 N N . GLU A 1 345 ? 0.926 1.948 6.744 1.00 91.69 345 GLU A N 1
ATOM 2741 C CA . GLU A 1 345 ? 1.949 2.976 6.507 1.00 91.69 345 GLU A CA 1
ATOM 2742 C C . GLU A 1 345 ? 2.857 3.217 7.733 1.00 91.69 345 GLU A C 1
ATOM 2744 O O . GLU A 1 345 ? 3.280 4.342 8.012 1.00 91.69 345 GLU A O 1
ATOM 2749 N N . ALA A 1 346 ? 3.181 2.151 8.476 1.00 90.75 346 ALA A N 1
ATOM 2750 C CA . ALA A 1 346 ? 3.856 2.211 9.773 1.00 90.75 346 ALA A CA 1
ATOM 2751 C C . ALA A 1 346 ? 5.185 2.981 9.732 1.00 90.75 346 ALA A C 1
ATOM 2753 O O . ALA A 1 346 ? 5.543 3.646 10.706 1.00 90.75 346 ALA A O 1
ATOM 2754 N N . GLN A 1 347 ? 5.883 2.985 8.593 1.00 84.56 347 GLN A N 1
ATOM 2755 C CA . GLN A 1 347 ? 7.134 3.724 8.431 1.00 84.56 347 GLN A CA 1
ATOM 2756 C C . GLN A 1 347 ? 6.980 5.245 8.587 1.00 84.56 347 GLN A C 1
ATOM 2758 O O . GLN A 1 347 ? 7.955 5.955 8.812 1.00 84.56 347 GLN A O 1
ATOM 2763 N N . LYS A 1 348 ? 5.757 5.772 8.459 1.00 81.88 348 LYS A N 1
ATOM 2764 C CA . LYS A 1 348 ? 5.460 7.204 8.594 1.00 81.88 348 LYS A CA 1
ATOM 2765 C C . LYS A 1 348 ? 5.292 7.644 10.043 1.00 81.88 348 LYS A C 1
ATOM 2767 O O . LYS A 1 348 ? 5.468 8.820 10.330 1.00 81.88 348 LYS A O 1
ATOM 2772 N N . SER A 1 349 ? 5.069 6.705 10.963 1.00 70.38 349 SER A N 1
ATOM 2773 C CA . SER A 1 349 ? 5.096 6.979 12.408 1.00 70.38 349 SER A CA 1
ATOM 2774 C C . SER A 1 349 ? 6.513 7.230 12.952 1.00 70.38 349 SER A C 1
ATOM 2776 O O . SER A 1 349 ? 6.687 7.497 14.134 1.00 70.38 349 SER A O 1
ATOM 2778 N N . ALA A 1 350 ? 7.538 7.157 12.098 1.00 59.34 350 ALA A N 1
ATOM 2779 C CA . ALA A 1 350 ? 8.945 7.214 12.478 1.00 59.34 350 ALA A CA 1
ATOM 2780 C C . ALA A 1 350 ? 9.554 8.614 12.575 1.00 59.34 350 ALA A C 1
ATOM 2782 O O . ALA A 1 350 ? 10.662 8.733 13.090 1.00 59.34 350 ALA A O 1
ATOM 2783 N N . VAL A 1 351 ? 8.914 9.624 11.978 1.00 55.31 351 VAL A N 1
ATOM 2784 C CA . VAL A 1 351 ? 9.691 10.694 11.337 1.00 55.31 351 VAL A CA 1
ATOM 2785 C C . VAL A 1 351 ? 10.174 11.800 12.285 1.00 55.31 351 VAL A C 1
ATOM 2787 O O . VAL A 1 351 ? 11.225 12.344 11.992 1.00 55.31 351 VAL A O 1
ATOM 2790 N N . ASP A 1 352 ? 9.560 12.067 13.446 1.00 56.59 352 ASP A N 1
ATOM 2791 C CA . ASP A 1 352 ? 9.859 13.330 14.166 1.00 56.59 352 ASP A CA 1
ATOM 2792 C C . ASP A 1 352 ? 10.042 13.255 15.697 1.00 56.59 352 ASP A C 1
ATOM 2794 O O . ASP A 1 352 ? 9.927 14.270 16.371 1.00 56.59 352 ASP A O 1
ATOM 2798 N N . LEU A 1 353 ? 10.347 12.095 16.294 1.00 65.31 353 LEU A N 1
ATOM 2799 C CA . LEU A 1 353 ? 10.536 12.004 17.763 1.00 65.31 353 LEU A CA 1
ATOM 2800 C C . LEU A 1 353 ? 11.732 11.138 18.201 1.00 65.31 353 LEU A C 1
ATOM 2802 O O . LEU A 1 353 ? 11.774 10.667 19.334 1.00 65.31 353 LEU A O 1
ATOM 2806 N N . ALA A 1 354 ? 12.711 10.924 17.313 1.00 63.59 354 ALA A N 1
ATOM 2807 C CA . ALA A 1 354 ? 13.951 10.184 17.600 1.00 63.59 354 ALA A CA 1
ATOM 2808 C C . ALA A 1 354 ? 14.668 10.692 18.861 1.00 63.59 354 ALA A C 1
ATOM 2810 O O . ALA A 1 354 ? 15.026 9.897 19.727 1.00 63.59 354 ALA A O 1
ATOM 2811 N N . GLU A 1 355 ? 14.802 12.015 18.973 1.00 60.47 355 GLU A N 1
ATOM 2812 C CA . GLU A 1 355 ? 15.500 12.691 20.073 1.00 60.47 355 GLU A CA 1
ATOM 2813 C C . GLU A 1 355 ? 14.756 12.588 21.416 1.00 60.47 355 GLU A C 1
ATOM 2815 O O . GLU A 1 355 ? 15.371 12.724 22.466 1.00 60.47 355 GLU A O 1
ATOM 2820 N N . VAL A 1 356 ? 13.443 12.322 21.407 1.00 65.81 356 VAL A N 1
ATOM 2821 C CA . VAL A 1 356 ? 12.606 12.345 22.622 1.00 65.81 356 VAL A CA 1
ATOM 2822 C C . VAL A 1 356 ? 12.699 11.058 23.438 1.00 65.81 356 VAL A C 1
ATOM 2824 O O . VAL A 1 356 ? 12.529 11.082 24.655 1.00 65.81 356 VAL A O 1
ATOM 2827 N N . PHE A 1 357 ? 12.936 9.930 22.772 1.00 66.81 357 PHE A N 1
ATOM 2828 C CA . PHE A 1 357 ? 12.894 8.603 23.390 1.00 66.81 357 PHE A CA 1
ATOM 2829 C C . PHE A 1 357 ? 14.281 7.976 23.583 1.00 66.81 357 PHE A C 1
ATOM 2831 O O . PHE A 1 357 ? 14.351 6.778 23.838 1.00 66.81 357 PHE A O 1
ATOM 2838 N N . ASP A 1 358 ? 15.354 8.763 23.428 1.00 60.59 358 ASP A N 1
ATOM 2839 C CA . ASP A 1 358 ? 16.757 8.332 23.568 1.00 60.59 358 ASP A CA 1
ATOM 2840 C C . ASP A 1 358 ? 17.053 7.000 22.852 1.00 60.59 358 ASP A C 1
ATOM 2842 O O . ASP A 1 358 ? 17.702 6.091 23.366 1.00 60.59 358 ASP A O 1
ATOM 2846 N N . ALA A 1 359 ? 16.489 6.832 21.652 1.00 57.06 359 ALA A N 1
ATOM 2847 C CA . ALA A 1 359 ? 16.744 5.636 20.871 1.00 57.06 359 ALA A CA 1
ATOM 2848 C C . ALA A 1 359 ? 18.168 5.748 20.313 1.00 57.06 359 ALA A C 1
ATOM 2850 O O . ALA A 1 359 ? 18.377 6.541 19.394 1.00 57.06 359 ALA A O 1
ATOM 2851 N N . GLU A 1 360 ? 19.106 4.937 20.827 1.00 50.53 360 GLU A N 1
ATOM 2852 C CA . GLU A 1 360 ? 20.540 4.910 20.453 1.00 50.53 360 GLU A CA 1
ATOM 2853 C C . GLU A 1 360 ? 20.788 4.960 18.928 1.00 50.53 360 GLU 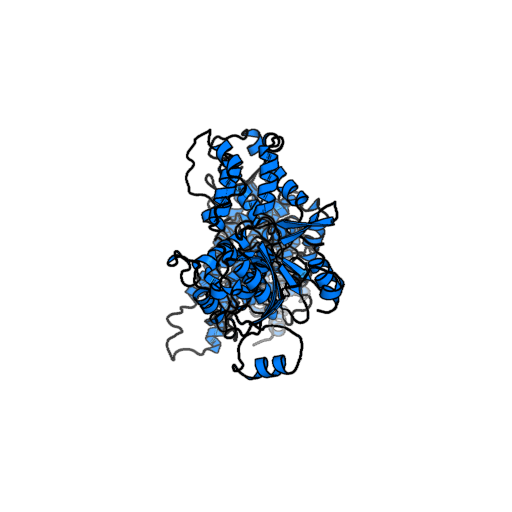A C 1
ATOM 2855 O O . GLU A 1 360 ? 21.813 5.462 18.479 1.00 50.53 360 GLU A O 1
ATOM 2860 N N . ASP A 1 361 ? 19.813 4.522 18.121 1.00 53.00 361 ASP A N 1
ATOM 2861 C CA . ASP A 1 361 ? 19.880 4.471 16.658 1.00 53.00 361 ASP A CA 1
ATOM 2862 C C . ASP A 1 361 ? 18.763 5.244 15.915 1.00 53.00 361 ASP A C 1
ATOM 2864 O O . ASP A 1 361 ? 18.513 4.987 14.730 1.00 53.00 361 ASP A O 1
ATOM 2868 N N . GLY A 1 362 ? 18.023 6.129 16.592 1.00 52.62 362 GLY A N 1
ATOM 2869 C CA . GLY A 1 362 ? 17.198 7.200 16.004 1.00 52.62 362 GLY A CA 1
ATOM 2870 C C . GLY A 1 362 ? 16.070 6.835 15.022 1.00 52.62 362 GLY A C 1
ATOM 2871 O O . GLY A 1 362 ? 15.448 7.727 14.452 1.00 52.62 362 GLY A O 1
ATOM 2872 N N . LYS A 1 363 ? 15.767 5.557 14.783 1.00 59.25 363 LYS A N 1
ATOM 2873 C CA . LYS A 1 363 ? 14.757 5.139 13.797 1.00 59.25 363 LYS A CA 1
ATOM 2874 C C . LYS A 1 363 ? 13.588 4.429 14.492 1.00 59.25 363 LYS A C 1
ATOM 2876 O O . LYS A 1 363 ? 13.775 3.327 15.002 1.00 59.25 363 LYS A O 1
ATOM 2881 N N . TYR A 1 364 ? 12.392 5.027 14.411 1.00 69.38 364 TYR A N 1
ATOM 2882 C CA . TYR A 1 364 ? 11.067 4.479 14.788 1.00 69.38 364 TYR A CA 1
ATOM 2883 C C . TYR A 1 364 ? 10.674 4.406 16.289 1.00 69.38 364 TYR A C 1
ATOM 2885 O O . TYR A 1 364 ? 9.955 3.475 16.661 1.00 69.38 364 TYR A O 1
ATOM 2893 N N . PRO A 1 365 ? 11.030 5.362 17.170 1.00 74.75 365 PRO A N 1
ATOM 2894 C CA . PRO A 1 365 ? 10.722 5.237 18.604 1.00 74.75 365 PRO A CA 1
ATOM 2895 C C . PRO A 1 365 ? 9.217 5.213 18.919 1.00 74.75 365 PRO A C 1
ATOM 2897 O O . PRO A 1 365 ? 8.766 4.461 19.778 1.00 74.75 365 PRO A O 1
ATOM 2900 N N . VAL A 1 366 ? 8.416 5.990 18.186 1.00 81.62 366 VAL A N 1
ATOM 2901 C CA . VAL A 1 366 ? 6.961 6.057 18.385 1.00 81.62 366 VAL A CA 1
ATOM 2902 C C . VAL A 1 366 ? 6.290 4.748 17.981 1.00 81.62 366 VAL A C 1
ATOM 2904 O O . VAL A 1 366 ? 5.391 4.286 18.677 1.00 81.62 366 VAL A O 1
ATOM 2907 N N . LEU A 1 367 ? 6.736 4.129 16.882 1.00 85.00 367 LEU A N 1
ATOM 2908 C CA . LEU A 1 367 ? 6.218 2.838 16.432 1.00 85.00 367 LEU A CA 1
ATOM 2909 C C . LEU A 1 367 ? 6.458 1.757 17.486 1.00 85.00 367 LEU A C 1
ATOM 2911 O O . LEU A 1 367 ? 5.522 1.047 17.846 1.00 85.00 367 LEU A O 1
ATOM 2915 N N . ILE A 1 368 ? 7.691 1.668 17.998 1.00 84.44 368 ILE A N 1
ATOM 2916 C CA . ILE A 1 368 ? 8.059 0.724 19.061 1.00 84.44 368 ILE A CA 1
ATOM 2917 C C . ILE A 1 368 ? 7.165 0.965 20.276 1.00 84.44 368 ILE A C 1
ATOM 2919 O O . ILE A 1 368 ? 6.462 0.056 20.715 1.00 84.44 368 ILE A O 1
ATOM 2923 N N . LYS A 1 369 ? 7.099 2.217 20.749 1.00 86.00 369 LYS A N 1
ATOM 2924 C CA . LYS A 1 369 ? 6.320 2.554 21.940 1.00 86.00 369 LYS A CA 1
ATOM 2925 C C . LYS A 1 369 ? 4.830 2.259 21.777 1.00 86.00 369 LYS A C 1
ATOM 2927 O O . LYS A 1 369 ? 4.178 1.847 22.735 1.00 86.00 369 LYS A O 1
ATOM 2932 N N . MET A 1 370 ? 4.284 2.458 20.582 1.00 88.62 370 MET A N 1
ATOM 2933 C CA . MET A 1 370 ? 2.893 2.150 20.256 1.00 88.62 370 MET A CA 1
ATOM 2934 C C . MET A 1 370 ? 2.612 0.652 20.285 1.00 88.62 370 MET A C 1
ATOM 2936 O O . MET A 1 370 ? 1.639 0.246 20.918 1.00 88.62 370 MET A O 1
ATOM 2940 N N . LEU A 1 371 ? 3.467 -0.166 19.666 1.00 88.81 371 LEU A N 1
ATOM 2941 C CA . LEU A 1 371 ? 3.321 -1.622 19.704 1.00 88.81 371 LEU A CA 1
ATOM 2942 C C . LEU A 1 371 ? 3.434 -2.148 21.140 1.00 88.81 371 LEU A C 1
ATOM 2944 O O . LEU A 1 371 ? 2.552 -2.879 21.577 1.00 88.81 371 LEU A O 1
ATOM 2948 N N . GLU A 1 372 ? 4.431 -1.699 21.908 1.00 87.81 372 GLU A N 1
ATOM 2949 C CA . GLU A 1 372 ? 4.581 -2.054 23.328 1.00 87.81 372 GLU A CA 1
ATOM 2950 C C . GLU A 1 372 ? 3.353 -1.672 24.162 1.00 87.81 372 GLU A C 1
ATOM 2952 O O . GLU A 1 372 ? 2.868 -2.467 24.966 1.00 87.81 372 GLU A O 1
ATOM 2957 N N . THR A 1 373 ? 2.842 -0.453 23.962 1.00 90.12 373 THR A N 1
ATOM 2958 C CA . THR A 1 373 ? 1.674 0.059 24.690 1.00 90.12 373 THR A CA 1
ATOM 2959 C C . THR A 1 373 ? 0.426 -0.747 24.355 1.00 90.12 373 THR A C 1
ATOM 2961 O O . THR A 1 373 ? -0.351 -1.076 25.237 1.00 90.12 373 THR A O 1
ATOM 2964 N N . TRP A 1 374 ? 0.198 -1.095 23.092 1.00 91.12 374 TRP A N 1
ATOM 2965 C CA . TRP A 1 374 ? -0.985 -1.879 22.737 1.00 91.12 374 TRP A CA 1
ATOM 2966 C C . TRP A 1 374 ? -0.848 -3.344 23.159 1.00 91.12 374 TRP A C 1
ATOM 2968 O O . TRP A 1 374 ? -1.825 -3.953 23.589 1.00 91.12 374 TRP A O 1
ATOM 2978 N N . GLU A 1 375 ? 0.357 -3.908 23.110 1.00 88.50 375 GLU A N 1
ATOM 2979 C CA . GLU A 1 375 ? 0.630 -5.265 23.593 1.00 88.50 375 GLU A CA 1
ATOM 2980 C C . GLU A 1 375 ? 0.472 -5.411 25.106 1.00 88.50 375 GLU A C 1
ATOM 2982 O O . GLU A 1 375 ? 0.029 -6.464 25.559 1.00 88.50 375 GLU A O 1
ATOM 2987 N N . SER A 1 376 ? 0.799 -4.379 25.891 1.00 86.81 376 SER A N 1
ATOM 2988 C CA . SER A 1 376 ? 0.637 -4.415 27.351 1.00 86.81 376 SER A CA 1
ATOM 2989 C C . SER A 1 376 ? -0.834 -4.412 27.785 1.00 86.81 376 SER A C 1
ATOM 2991 O O . SER A 1 376 ? -1.162 -4.850 28.889 1.00 86.81 376 SER A O 1
ATOM 2993 N N . VAL A 1 377 ? -1.726 -3.938 26.913 1.00 82.62 377 VAL A N 1
ATOM 2994 C CA . VAL A 1 377 ? -3.148 -3.748 27.208 1.00 82.62 377 VAL A CA 1
ATOM 2995 C C . VAL A 1 377 ? -3.987 -4.986 26.877 1.00 82.62 377 VAL A C 1
ATOM 2997 O O . VAL A 1 377 ? -4.980 -5.263 27.554 1.00 82.62 377 VAL A O 1
ATOM 3000 N N . PHE A 1 378 ? -3.604 -5.758 25.859 1.00 81.06 378 PHE A N 1
ATOM 3001 C CA . PHE A 1 378 ? -4.323 -6.970 25.471 1.00 81.06 378 PHE A CA 1
ATOM 3002 C C . PHE A 1 378 ? -3.692 -8.234 26.073 1.00 81.06 378 PHE A C 1
ATOM 3004 O O . PHE A 1 378 ? -2.475 -8.401 26.043 1.00 81.06 378 PHE A O 1
ATOM 3011 N N . PRO A 1 379 ? -4.498 -9.215 26.520 1.00 72.00 379 PRO A N 1
ATOM 3012 C CA . PRO A 1 379 ? -3.987 -10.557 26.779 1.00 72.00 379 PRO A CA 1
ATOM 3013 C C . PRO A 1 379 ? -3.355 -11.139 25.505 1.00 72.00 379 PRO A C 1
ATOM 3015 O O . PRO A 1 379 ? -4.014 -11.162 24.458 1.00 72.00 379 PRO A O 1
ATOM 3018 N N . ARG A 1 380 ? -2.110 -11.633 25.601 1.00 68.75 380 ARG A N 1
ATOM 3019 C CA . ARG A 1 380 ? -1.279 -12.071 24.455 1.00 68.75 380 ARG A CA 1
ATOM 3020 C C . ARG A 1 380 ? -1.978 -13.037 23.492 1.00 68.75 380 ARG A C 1
ATOM 3022 O O . ARG A 1 380 ? -1.732 -12.991 22.296 1.00 68.75 380 ARG A O 1
ATOM 3029 N N . GLU A 1 381 ? -2.867 -13.886 23.994 1.00 72.38 381 GLU A N 1
ATOM 3030 C CA . GLU A 1 381 ? -3.537 -14.929 23.203 1.00 72.38 381 GLU A CA 1
ATOM 3031 C C . GLU A 1 381 ? -4.769 -14.431 22.428 1.00 72.38 381 GLU A C 1
ATOM 3033 O O . GLU A 1 381 ? -5.309 -15.153 21.597 1.00 72.38 381 GLU A O 1
ATOM 3038 N N . SER A 1 382 ? -5.220 -13.199 22.680 1.00 83.88 382 SER A N 1
ATOM 3039 C CA . SER A 1 382 ? -6.514 -12.697 22.189 1.00 83.88 382 SER A CA 1
ATOM 3040 C C . SER A 1 382 ? -6.432 -11.689 21.044 1.00 83.88 382 SER A C 1
ATOM 3042 O O . SER A 1 382 ? -7.461 -11.295 20.486 1.00 83.88 382 SER A O 1
ATOM 3044 N N . VAL A 1 383 ? -5.216 -11.255 20.709 1.00 91.00 383 VAL A N 1
ATOM 3045 C CA . VAL A 1 383 ? -4.967 -10.246 19.684 1.00 91.00 383 VAL A CA 1
ATOM 3046 C C . VAL A 1 383 ? -3.809 -10.655 18.780 1.00 91.00 383 VAL A C 1
ATOM 3048 O O . VAL A 1 383 ? -2.872 -11.331 19.203 1.00 91.00 383 VAL A O 1
ATOM 3051 N N . SER A 1 384 ? -3.864 -10.255 17.515 1.00 93.62 384 SER A N 1
ATOM 3052 C CA . SER A 1 384 ? -2.740 -10.372 16.581 1.00 93.62 384 SER A CA 1
ATOM 3053 C C . SER A 1 384 ? -2.468 -9.049 15.899 1.00 93.62 384 SER A C 1
ATOM 3055 O O . SER A 1 384 ? -3.392 -8.294 15.605 1.00 93.62 384 SER A O 1
ATOM 3057 N N . PHE A 1 385 ? -1.195 -8.780 15.640 1.00 94.00 385 PHE A N 1
ATOM 3058 C CA . PHE A 1 385 ? -0.752 -7.534 15.030 1.00 94.00 385 PHE A CA 1
ATOM 3059 C C . PHE A 1 385 ? -0.440 -7.765 13.559 1.00 94.00 385 PHE A C 1
ATOM 3061 O O . PHE A 1 385 ? 0.217 -8.745 13.215 1.00 94.00 385 PHE A O 1
ATOM 3068 N N . VAL A 1 386 ? -0.875 -6.847 12.702 1.00 96.62 386 VAL A N 1
ATOM 3069 C CA . VAL A 1 386 ? -0.453 -6.778 11.303 1.00 96.62 386 VAL A CA 1
ATOM 3070 C C . VAL A 1 386 ? 0.107 -5.385 11.063 1.00 96.62 386 VAL A C 1
ATOM 3072 O O . VAL A 1 386 ? -0.636 -4.408 11.050 1.00 96.62 386 VAL A O 1
ATOM 3075 N N . VAL A 1 387 ? 1.420 -5.288 10.890 1.00 95.38 387 VAL A N 1
ATOM 3076 C CA . VAL A 1 387 ? 2.125 -4.022 10.681 1.00 95.38 387 VAL A CA 1
ATOM 3077 C C . VAL A 1 387 ? 2.581 -3.960 9.231 1.00 95.38 387 VAL A C 1
ATOM 3079 O O . VAL A 1 387 ? 3.360 -4.802 8.789 1.00 95.38 387 VAL A O 1
ATOM 3082 N N . ALA A 1 388 ? 2.092 -2.987 8.472 1.00 95.44 388 ALA A N 1
ATOM 3083 C CA . ALA A 1 388 ? 2.401 -2.836 7.058 1.00 95.44 388 ALA A CA 1
ATOM 3084 C C . ALA A 1 388 ? 3.177 -1.549 6.780 1.00 95.44 388 ALA A C 1
ATOM 3086 O O . ALA A 1 388 ? 2.902 -0.497 7.355 1.00 95.44 388 ALA A O 1
ATOM 3087 N N . GLY A 1 389 ? 4.139 -1.628 5.863 1.00 92.44 389 GLY A N 1
ATOM 3088 C CA . GLY A 1 389 ? 4.952 -0.475 5.487 1.00 92.44 389 GLY A CA 1
ATOM 3089 C C . GLY A 1 389 ? 5.869 -0.736 4.298 1.00 92.44 389 GLY A C 1
ATOM 3090 O O . GLY A 1 389 ? 5.859 -1.819 3.709 1.00 92.44 389 GLY A O 1
ATOM 3091 N N . THR A 1 390 ? 6.624 0.281 3.888 1.00 88.06 390 THR A N 1
ATOM 3092 C CA . THR A 1 390 ? 7.678 0.135 2.863 1.00 88.06 390 THR A CA 1
ATOM 3093 C C . THR A 1 390 ? 9.032 -0.210 3.465 1.00 88.06 390 THR A C 1
ATOM 3095 O O . THR A 1 390 ? 9.810 -0.907 2.827 1.00 88.06 390 THR A O 1
ATOM 3098 N N . GLU A 1 391 ? 9.290 0.248 4.690 1.00 83.06 391 GLU A N 1
ATOM 3099 C CA . GLU A 1 391 ? 10.521 -0.004 5.431 1.00 83.06 391 GLU A CA 1
ATOM 3100 C C . GLU A 1 391 ? 10.189 -0.134 6.918 1.00 83.06 391 GLU A C 1
ATOM 3102 O O . GLU A 1 391 ? 9.740 0.821 7.546 1.00 83.06 391 GLU A O 1
ATOM 3107 N N . ILE A 1 392 ? 10.363 -1.332 7.472 1.00 79.12 392 ILE A N 1
ATOM 3108 C CA . ILE A 1 392 ? 10.143 -1.610 8.892 1.00 79.12 392 ILE A CA 1
ATOM 3109 C C . ILE A 1 392 ? 11.375 -2.376 9.387 1.00 79.12 392 ILE A C 1
ATOM 3111 O O . ILE A 1 392 ? 11.631 -3.470 8.882 1.00 79.12 392 ILE A O 1
ATOM 3115 N N . PRO A 1 393 ? 12.164 -1.832 10.329 1.00 71.81 393 PRO A N 1
ATOM 3116 C CA . PRO A 1 393 ? 13.355 -2.512 10.821 1.00 71.81 393 PRO A CA 1
ATOM 3117 C C . PRO A 1 393 ? 13.022 -3.823 11.526 1.00 71.81 393 PRO A C 1
ATOM 3119 O O . PRO A 1 393 ? 12.161 -3.861 12.407 1.00 71.81 393 PRO A O 1
ATOM 3122 N N . SER A 1 394 ? 13.771 -4.877 11.204 1.00 74.06 394 SER A N 1
ATOM 3123 C CA . SER A 1 394 ? 13.615 -6.191 11.835 1.00 74.06 394 SER A CA 1
ATOM 3124 C C . SER A 1 394 ? 13.819 -6.162 13.345 1.00 74.06 394 SER A C 1
ATOM 3126 O O . SER A 1 394 ? 13.111 -6.857 14.067 1.00 74.06 394 SER A O 1
ATOM 3128 N N . ARG A 1 395 ? 14.716 -5.293 13.819 1.00 71.38 395 ARG A N 1
ATOM 3129 C CA . ARG A 1 395 ? 15.039 -5.127 15.240 1.00 71.38 395 ARG A CA 1
ATOM 3130 C C . ARG A 1 395 ? 13.874 -4.731 16.138 1.00 71.38 395 ARG A C 1
ATOM 3132 O O . ARG A 1 395 ? 13.888 -5.061 17.312 1.00 71.38 395 ARG A O 1
ATOM 3139 N N . ILE A 1 396 ? 12.835 -4.088 15.590 1.00 68.38 396 ILE A N 1
ATOM 3140 C CA . ILE A 1 396 ? 11.603 -3.769 16.342 1.00 68.38 396 ILE A CA 1
ATOM 3141 C C . ILE A 1 396 ? 10.944 -5.050 16.878 1.00 68.38 396 ILE A C 1
ATOM 3143 O O . ILE A 1 396 ? 10.202 -5.026 17.854 1.00 68.38 396 ILE A O 1
ATOM 3147 N N . PHE A 1 397 ? 11.233 -6.175 16.233 1.00 73.12 397 PHE A N 1
ATOM 3148 C CA . PHE A 1 397 ? 10.668 -7.478 16.522 1.00 73.12 397 PHE A CA 1
ATOM 3149 C C . PHE A 1 397 ? 11.715 -8.471 17.056 1.00 73.12 397 PHE A C 1
ATOM 3151 O O . PHE A 1 397 ? 11.395 -9.646 17.261 1.00 73.12 397 PHE A O 1
ATOM 3158 N N . GLU A 1 398 ? 12.956 -8.036 17.303 1.00 68.69 398 GLU A N 1
ATOM 3159 C CA . GLU A 1 398 ? 13.966 -8.871 17.961 1.00 68.69 398 GLU A CA 1
ATOM 3160 C C . GLU A 1 398 ? 13.512 -9.232 19.383 1.00 68.69 398 GLU A C 1
ATOM 3162 O O . GLU A 1 398 ? 12.903 -8.434 20.089 1.00 68.69 398 GLU A O 1
ATOM 3167 N N . GLY A 1 399 ? 13.736 -10.483 19.793 1.00 63.88 399 GLY A N 1
ATOM 3168 C CA . GLY A 1 399 ? 13.270 -10.991 21.090 1.00 63.88 399 GLY A CA 1
ATOM 3169 C C . GLY A 1 399 ? 11.769 -11.307 21.169 1.00 63.88 399 GLY A C 1
ATOM 3170 O O . GLY A 1 399 ? 11.311 -11.798 22.199 1.00 63.88 399 GLY A O 1
ATOM 3171 N N . THR A 1 400 ? 10.998 -11.087 20.097 1.00 62.75 400 THR A N 1
ATOM 3172 C CA . THR A 1 400 ? 9.593 -11.515 20.032 1.00 62.75 400 THR A CA 1
ATOM 3173 C C . THR A 1 400 ? 9.481 -12.874 19.341 1.00 62.75 400 THR A C 1
ATOM 3175 O O . THR A 1 400 ? 9.770 -13.024 18.154 1.00 62.75 400 THR A O 1
ATOM 3178 N N . GLU A 1 401 ? 9.080 -13.902 20.090 1.00 60.81 401 GLU A N 1
ATOM 3179 C CA . GLU A 1 401 ? 8.813 -15.219 19.511 1.00 60.81 401 GLU A CA 1
ATOM 3180 C C . GLU A 1 401 ? 7.576 -15.131 18.588 1.00 60.81 401 GLU A C 1
ATOM 3182 O O . GLU A 1 401 ? 6.558 -14.549 18.957 1.00 60.81 401 GLU A O 1
ATOM 3187 N N . ALA A 1 402 ? 7.668 -15.706 17.379 1.00 76.19 402 ALA A N 1
ATOM 3188 C CA . ALA A 1 402 ? 6.593 -15.824 16.377 1.00 76.19 402 ALA A CA 1
ATOM 3189 C C . ALA A 1 402 ? 6.217 -14.579 15.531 1.00 76.19 402 ALA A C 1
ATOM 3191 O O . ALA A 1 402 ? 5.035 -14.348 15.250 1.00 76.19 402 ALA A O 1
ATOM 3192 N N . VAL A 1 403 ? 7.206 -13.835 15.019 1.00 87.88 403 VAL A N 1
ATOM 3193 C CA . VAL A 1 403 ? 6.967 -12.814 13.974 1.00 87.88 403 VAL A CA 1
ATOM 3194 C C . VAL A 1 403 ? 7.062 -13.405 12.572 1.00 87.88 403 VAL A C 1
ATOM 3196 O O . VAL A 1 403 ? 8.080 -13.975 12.183 1.00 87.88 403 VAL A O 1
ATOM 3199 N N . CYS A 1 404 ? 5.990 -13.257 11.800 1.00 90.94 404 CYS A N 1
ATOM 3200 C CA . CYS A 1 404 ? 5.922 -13.643 10.399 1.00 90.94 404 CYS A CA 1
ATOM 3201 C C . CYS A 1 404 ? 6.209 -12.425 9.525 1.00 90.94 404 CYS A C 1
ATOM 3203 O O . CYS A 1 404 ? 5.458 -11.453 9.531 1.00 90.94 404 CYS A O 1
ATOM 3205 N N . TRP A 1 405 ? 7.293 -12.482 8.763 1.00 92.00 405 TRP A N 1
ATOM 3206 C CA . TRP A 1 405 ? 7.585 -11.472 7.761 1.00 92.00 405 TRP A CA 1
ATOM 3207 C C . TRP A 1 405 ? 7.097 -11.937 6.403 1.00 92.00 405 TRP A C 1
ATOM 3209 O O . TRP A 1 405 ? 7.304 -13.094 6.038 1.00 92.00 405 TRP A O 1
ATOM 3219 N N . THR A 1 406 ? 6.477 -11.042 5.643 1.00 94.12 406 THR A N 1
ATOM 3220 C CA . THR A 1 406 ? 6.091 -11.355 4.273 1.00 94.12 406 THR A CA 1
ATOM 3221 C C . THR A 1 406 ? 6.050 -10.120 3.383 1.00 94.12 406 THR A C 1
ATOM 3223 O O . THR A 1 406 ? 5.723 -9.018 3.823 1.00 94.12 406 THR A O 1
ATOM 3226 N N . SER A 1 407 ? 6.343 -10.322 2.102 1.00 94.06 407 SER A N 1
ATOM 3227 C CA . SER A 1 407 ? 6.148 -9.344 1.025 1.00 94.06 407 SER A CA 1
ATOM 3228 C C . SER A 1 407 ? 5.076 -9.748 0.017 1.00 94.06 407 SER A C 1
ATOM 3230 O O . SER A 1 407 ? 4.955 -9.107 -1.031 1.00 94.06 407 SER A O 1
ATOM 3232 N N . ASP A 1 408 ? 4.301 -10.799 0.307 1.00 93.38 408 ASP A N 1
ATOM 3233 C CA . ASP A 1 408 ? 3.364 -11.413 -0.638 1.00 93.38 408 ASP A CA 1
ATOM 3234 C C . ASP A 1 408 ? 2.110 -10.558 -0.870 1.00 93.38 408 ASP A C 1
ATOM 3236 O O . ASP A 1 408 ? 1.011 -10.817 -0.373 1.00 93.38 408 ASP A O 1
ATOM 3240 N N . THR A 1 409 ? 2.290 -9.497 -1.649 1.00 94.00 409 THR A N 1
ATOM 3241 C CA . THR A 1 409 ? 1.209 -8.626 -2.103 1.00 94.00 409 THR A CA 1
ATOM 3242 C C . THR A 1 409 ? 0.664 -9.048 -3.468 1.00 94.00 409 THR A C 1
ATOM 3244 O O . THR A 1 409 ? -0.450 -8.679 -3.841 1.00 94.00 409 THR A O 1
ATOM 3247 N N . GLY A 1 410 ? 1.441 -9.824 -4.228 1.00 92.44 410 GLY A N 1
ATOM 3248 C CA . GLY A 1 410 ? 1.244 -10.036 -5.661 1.00 92.44 410 GLY A CA 1
ATOM 3249 C C . GLY A 1 410 ? 1.521 -8.779 -6.497 1.00 92.44 410 GLY A C 1
ATOM 3250 O O . GLY A 1 410 ? 1.923 -7.735 -5.974 1.00 92.44 410 GLY A O 1
ATOM 3251 N N . ALA A 1 411 ? 1.313 -8.904 -7.806 1.00 93.75 411 ALA A N 1
ATOM 3252 C CA . ALA A 1 411 ? 1.474 -7.849 -8.800 1.00 93.75 411 ALA A CA 1
ATOM 3253 C C . ALA A 1 411 ? 0.765 -8.240 -10.109 1.00 93.75 411 ALA A C 1
ATOM 3255 O O . ALA A 1 411 ? 0.403 -9.400 -10.317 1.00 93.75 411 ALA A O 1
ATOM 3256 N N . PHE A 1 412 ? 0.609 -7.281 -11.016 1.00 95.31 412 PHE A N 1
ATOM 3257 C CA . PHE A 1 412 ? 0.233 -7.517 -12.406 1.00 95.31 412 PHE A CA 1
ATOM 3258 C C . PHE A 1 412 ? 1.452 -7.952 -13.223 1.00 95.31 412 PHE A C 1
ATOM 3260 O O . PHE A 1 412 ? 1.990 -7.170 -14.003 1.00 95.31 412 PHE A O 1
ATOM 3267 N N . ASP A 1 413 ? 1.878 -9.198 -13.019 1.00 91.50 413 ASP A N 1
ATOM 3268 C CA . ASP A 1 413 ? 2.970 -9.842 -13.770 1.00 91.50 413 ASP A CA 1
ATOM 3269 C C . ASP A 1 413 ? 2.461 -10.766 -14.891 1.00 91.50 413 ASP A C 1
ATOM 3271 O O . ASP A 1 413 ? 3.221 -11.134 -15.785 1.00 91.50 413 ASP A O 1
ATOM 3275 N N . ASP A 1 414 ? 1.155 -11.042 -14.902 1.00 94.31 414 ASP A N 1
ATOM 3276 C CA . ASP A 1 414 ? 0.445 -11.772 -15.952 1.00 94.31 414 ASP A CA 1
ATOM 3277 C C . ASP A 1 414 ? -0.471 -10.812 -16.746 1.00 94.31 414 ASP A C 1
ATOM 3279 O O . ASP A 1 414 ? -1.345 -10.173 -16.138 1.00 94.31 414 ASP A O 1
ATOM 3283 N N . PRO A 1 415 ? -0.316 -10.717 -18.085 1.00 96.00 415 PRO A N 1
ATOM 3284 C CA . PRO A 1 415 ? -1.200 -9.925 -18.938 1.00 96.00 415 PRO A CA 1
ATOM 3285 C C . PRO A 1 415 ? -2.686 -10.263 -18.760 1.00 96.00 415 PRO A C 1
ATOM 3287 O O . PRO A 1 415 ? -3.520 -9.359 -18.750 1.00 96.00 415 PRO A O 1
ATOM 3290 N N . ALA A 1 416 ? -3.028 -11.542 -18.572 1.00 96.12 416 ALA A N 1
ATOM 3291 C CA . ALA A 1 416 ? -4.414 -11.984 -18.444 1.00 96.12 416 ALA A CA 1
ATOM 3292 C C . ALA A 1 416 ? -5.053 -11.489 -17.138 1.00 96.12 416 ALA A C 1
ATOM 3294 O O . ALA A 1 416 ? -6.197 -11.030 -17.143 1.00 96.12 416 ALA A O 1
ATOM 3295 N N . LEU A 1 417 ? -4.309 -11.518 -16.025 1.00 93.62 417 LEU A N 1
ATOM 3296 C CA . LEU A 1 417 ? -4.783 -11.000 -14.734 1.00 93.62 417 LEU A CA 1
ATOM 3297 C C . LEU A 1 417 ? -4.942 -9.474 -14.757 1.00 93.62 417 LEU A C 1
ATOM 3299 O O . LEU A 1 417 ? -5.902 -8.934 -14.199 1.00 93.62 417 LEU A O 1
ATOM 3303 N N . HIS A 1 418 ? -4.018 -8.770 -15.417 1.00 96.81 418 HIS A N 1
ATOM 3304 C CA . HIS A 1 418 ? -4.109 -7.321 -15.616 1.00 96.81 418 HIS A CA 1
ATOM 3305 C C . HIS A 1 418 ? -5.331 -6.934 -16.449 1.00 96.81 418 HIS A C 1
ATOM 3307 O O . HIS A 1 418 ? -6.114 -6.066 -16.052 1.00 96.81 418 HIS A O 1
ATOM 3313 N N . GLU A 1 419 ? -5.548 -7.635 -17.559 1.00 97.12 419 GLU A N 1
ATOM 3314 C CA . GLU A 1 419 ? -6.713 -7.444 -18.413 1.00 97.12 419 GLU A CA 1
ATOM 3315 C C . GLU A 1 419 ? -8.017 -7.748 -17.664 1.00 97.12 419 GLU A C 1
ATOM 3317 O O . GLU A 1 419 ? -8.953 -6.946 -17.709 1.00 97.12 419 GLU A O 1
ATOM 3322 N N . GLN A 1 420 ? -8.079 -8.860 -16.923 1.00 95.12 420 GLN A N 1
ATOM 3323 C CA . GLN A 1 420 ? -9.241 -9.222 -16.110 1.00 95.12 420 GLN A CA 1
ATOM 3324 C C . GLN A 1 420 ? -9.597 -8.112 -15.116 1.00 95.12 420 GLN A C 1
ATOM 3326 O O . GLN A 1 420 ? -10.776 -7.790 -14.947 1.00 95.12 420 GLN A O 1
ATOM 3331 N N . TYR A 1 421 ? -8.596 -7.490 -14.487 1.00 95.62 421 TYR A N 1
ATOM 3332 C CA . TYR A 1 421 ? -8.821 -6.346 -13.609 1.00 95.62 421 TYR A CA 1
ATOM 3333 C C . TYR A 1 421 ? -9.402 -5.147 -14.368 1.00 95.62 421 TYR A C 1
ATOM 3335 O O . TYR A 1 421 ? -10.421 -4.595 -13.950 1.00 95.62 421 TYR A O 1
ATOM 3343 N N . LEU A 1 422 ? -8.805 -4.763 -15.500 1.00 97.06 422 LEU A N 1
ATOM 3344 C CA . LEU A 1 422 ? -9.263 -3.629 -16.310 1.00 97.06 422 LEU A CA 1
ATOM 3345 C C . LEU A 1 422 ? -10.690 -3.819 -16.854 1.00 97.06 422 LEU A C 1
ATOM 3347 O O . LEU A 1 422 ? -11.479 -2.867 -16.878 1.00 97.06 422 LEU A O 1
ATOM 3351 N N . ARG A 1 423 ? -11.058 -5.050 -17.232 1.00 95.81 423 ARG A N 1
ATOM 3352 C CA . ARG A 1 423 ? -12.401 -5.409 -17.727 1.00 95.81 423 ARG A CA 1
ATOM 3353 C C . ARG A 1 423 ? -13.520 -5.169 -16.713 1.00 95.81 423 ARG A C 1
ATOM 3355 O O . ARG A 1 423 ? -14.666 -5.015 -17.119 1.00 95.81 423 ARG A O 1
ATOM 3362 N N . ARG A 1 424 ? -13.205 -5.079 -15.417 1.00 94.62 424 ARG A N 1
ATOM 3363 C CA . ARG A 1 424 ? -14.184 -4.744 -14.366 1.00 94.62 424 ARG A CA 1
ATOM 3364 C C . ARG A 1 424 ? -14.648 -3.290 -14.421 1.00 94.62 424 ARG A C 1
ATOM 3366 O O . ARG A 1 424 ? -15.664 -2.967 -13.817 1.00 94.62 424 ARG A O 1
ATOM 3373 N N . PHE A 1 425 ? -13.904 -2.422 -15.106 1.00 95.75 425 PHE A N 1
ATOM 3374 C CA . PHE A 1 425 ? -14.174 -0.983 -15.168 1.00 95.75 425 PHE A CA 1
ATOM 3375 C C . PHE A 1 425 ? -14.464 -0.507 -16.590 1.00 95.75 425 PHE A C 1
ATOM 3377 O O . PHE A 1 425 ? -15.327 0.351 -16.792 1.00 95.75 425 PHE A O 1
ATOM 3384 N N . LEU A 1 426 ? -13.747 -1.049 -17.576 1.00 94.19 426 LEU A N 1
ATOM 3385 C CA . LEU A 1 426 ? -13.872 -0.642 -18.972 1.00 94.19 426 LEU A CA 1
ATOM 3386 C C . LEU A 1 426 ? -15.226 -1.076 -19.566 1.00 94.19 426 LEU A C 1
ATOM 3388 O O . LEU A 1 426 ? -15.659 -2.208 -19.343 1.00 94.19 426 LEU A O 1
ATOM 3392 N N . PRO A 1 427 ? -15.885 -0.225 -20.372 1.00 92.31 427 PRO A N 1
ATOM 3393 C CA . PRO A 1 427 ? -17.139 -0.584 -21.027 1.00 92.31 427 PRO A CA 1
ATOM 3394 C C . PRO A 1 427 ? -16.960 -1.770 -21.987 1.00 92.31 427 PRO A C 1
ATOM 3396 O O . PRO A 1 427 ? -16.079 -1.707 -22.853 1.00 92.31 427 PRO A O 1
ATOM 3399 N N . PRO A 1 428 ? -17.824 -2.804 -21.940 1.00 92.44 428 PRO A N 1
ATOM 3400 C CA . PRO A 1 428 ? -17.762 -3.930 -22.876 1.00 92.44 428 PRO A CA 1
ATOM 3401 C C . PRO A 1 428 ? -17.829 -3.494 -24.345 1.00 92.44 428 PRO A C 1
ATOM 3403 O O . PRO A 1 428 ? -17.140 -4.045 -25.201 1.00 92.44 428 PRO A O 1
ATOM 3406 N N . THR A 1 429 ? -18.605 -2.445 -24.631 1.00 91.38 429 THR A N 1
ATOM 3407 C CA . THR A 1 429 ? -18.721 -1.852 -25.969 1.00 91.38 429 THR A CA 1
ATOM 3408 C C . THR A 1 429 ? -17.395 -1.286 -26.467 1.00 91.38 429 THR A C 1
ATOM 3410 O O . THR A 1 429 ? -17.052 -1.492 -27.626 1.00 91.38 429 THR A O 1
ATOM 3413 N N . PHE A 1 430 ? -16.608 -0.637 -25.605 1.00 90.88 430 PHE A N 1
ATOM 3414 C CA . PHE A 1 430 ? -15.276 -0.140 -25.956 1.00 90.88 430 PHE A CA 1
ATOM 3415 C C . PHE A 1 430 ? -14.289 -1.290 -26.172 1.00 90.88 430 PHE A C 1
ATOM 3417 O O . PHE A 1 430 ? -13.580 -1.309 -27.180 1.00 90.88 430 PHE A O 1
ATOM 3424 N N . LEU A 1 431 ? -14.295 -2.269 -25.266 1.00 92.88 431 LEU A N 1
ATOM 3425 C CA . LEU A 1 431 ? -13.418 -3.440 -25.313 1.00 92.88 431 LEU A CA 1
ATOM 3426 C C . LEU A 1 431 ? -13.616 -4.298 -26.568 1.00 92.88 431 LEU A C 1
ATOM 3428 O O . LEU A 1 431 ? -12.672 -4.935 -27.012 1.00 92.88 431 LEU A O 1
ATOM 3432 N N . SER A 1 432 ? -14.816 -4.292 -27.157 1.00 93.25 432 SER A N 1
ATOM 3433 C CA . SER A 1 432 ? -15.111 -5.003 -28.411 1.00 93.25 432 SER A CA 1
ATOM 3434 C C . SER A 1 432 ? -14.531 -4.345 -29.675 1.00 93.25 432 SER A C 1
ATOM 3436 O O . SER A 1 432 ? -14.685 -4.867 -30.777 1.00 93.25 432 SER A O 1
ATOM 3438 N N . THR A 1 433 ? -13.896 -3.175 -29.546 1.00 93.56 433 THR A N 1
ATOM 3439 C CA . THR A 1 433 ? -13.315 -2.437 -30.676 1.00 93.56 433 THR A CA 1
ATOM 3440 C C . THR A 1 433 ? -11.807 -2.660 -30.781 1.00 93.56 433 THR A C 1
ATOM 3442 O O . THR A 1 433 ? -11.132 -2.837 -29.771 1.00 93.56 433 THR A O 1
ATOM 3445 N N . LYS A 1 434 ? -11.242 -2.491 -31.986 1.00 93.38 434 LYS A N 1
ATOM 3446 C CA . LYS A 1 434 ? -9.778 -2.503 -32.200 1.00 93.38 434 LYS A CA 1
ATOM 3447 C C . LYS A 1 434 ? -9.027 -1.461 -31.358 1.00 93.38 434 LYS A C 1
ATOM 3449 O O . LYS A 1 434 ? -7.866 -1.662 -31.025 1.00 93.38 434 LYS A O 1
ATOM 3454 N N . LEU A 1 435 ? -9.671 -0.332 -31.040 1.00 91.75 435 LEU A N 1
ATOM 3455 C CA . LEU A 1 435 ? -9.099 0.680 -30.145 1.00 91.75 435 LEU A CA 1
ATOM 3456 C C . LEU A 1 435 ? -9.062 0.179 -28.697 1.00 91.75 435 LEU A C 1
ATOM 3458 O O . LEU A 1 435 ? -8.073 0.397 -28.010 1.00 91.75 435 LEU A O 1
ATOM 3462 N N . GLY A 1 436 ? -10.108 -0.519 -28.249 1.00 93.69 436 GLY A N 1
ATOM 3463 C CA . GLY A 1 436 ? -10.157 -1.149 -26.930 1.00 93.69 436 GLY A CA 1
ATOM 3464 C C . GLY A 1 436 ? -9.094 -2.226 -26.750 1.00 93.69 436 GLY A C 1
ATOM 3465 O O . GLY A 1 436 ? -8.366 -2.195 -25.761 1.00 93.69 436 GLY A O 1
ATOM 3466 N N . GLU A 1 437 ? -8.944 -3.116 -27.732 1.00 95.12 437 GLU A N 1
ATOM 3467 C CA . GLU A 1 437 ? -7.884 -4.137 -27.751 1.00 95.12 437 GLU A CA 1
ATOM 3468 C C . GLU A 1 437 ? -6.492 -3.491 -27.701 1.00 95.12 437 GLU A C 1
ATOM 3470 O O . GLU A 1 437 ? -5.693 -3.781 -26.811 1.00 95.12 437 GLU A O 1
ATOM 3475 N N . ALA A 1 438 ? -6.230 -2.514 -28.579 1.00 95.94 438 ALA A N 1
ATOM 3476 C CA . ALA A 1 438 ? -4.960 -1.790 -28.578 1.00 95.94 438 ALA A CA 1
ATOM 3477 C C . ALA A 1 438 ? -4.719 -1.014 -27.271 1.00 95.94 438 ALA A C 1
ATOM 3479 O O . ALA A 1 438 ? -3.572 -0.789 -26.884 1.00 95.94 438 ALA A O 1
ATOM 3480 N N . PHE A 1 439 ? -5.779 -0.560 -26.596 1.00 96.69 439 PHE A N 1
ATOM 3481 C CA . PHE A 1 439 ? -5.668 0.116 -25.309 1.00 96.69 439 PHE A CA 1
ATOM 3482 C C . PHE A 1 439 ? -5.231 -0.846 -24.205 1.00 96.69 439 PHE A C 1
ATOM 3484 O O . PHE A 1 439 ? -4.329 -0.491 -23.449 1.00 96.69 439 PHE A O 1
ATOM 3491 N N . LEU A 1 440 ? -5.814 -2.048 -24.134 1.00 97.38 440 LEU A N 1
ATOM 3492 C CA . LEU A 1 440 ? -5.415 -3.075 -23.165 1.00 97.38 440 LEU A CA 1
ATOM 3493 C C . LEU A 1 440 ? -3.930 -3.427 -23.309 1.00 97.38 440 LEU A C 1
ATOM 3495 O O . LEU A 1 440 ? -3.193 -3.362 -22.325 1.00 97.38 440 LEU A O 1
ATOM 3499 N N . ASP A 1 441 ? -3.465 -3.661 -24.539 1.00 96.31 441 ASP A N 1
ATOM 3500 C CA . ASP A 1 441 ? -2.054 -3.954 -24.814 1.00 96.31 441 ASP A CA 1
ATOM 3501 C C . ASP A 1 441 ? -1.117 -2.838 -24.342 1.00 96.31 441 ASP A C 1
ATOM 3503 O O . ASP A 1 441 ? -0.028 -3.092 -23.817 1.00 96.31 441 ASP A O 1
ATOM 3507 N N . ARG A 1 442 ? -1.513 -1.578 -24.560 1.00 96.56 442 ARG A N 1
ATOM 3508 C CA . ARG A 1 442 ? -0.730 -0.422 -24.108 1.00 96.56 442 ARG A CA 1
ATOM 3509 C C . ARG A 1 442 ? -0.766 -0.269 -22.596 1.00 96.56 442 ARG A C 1
ATOM 3511 O O . ARG A 1 442 ? 0.270 0.008 -21.997 1.00 96.56 442 ARG A O 1
ATOM 3518 N N . ALA A 1 443 ? -1.937 -0.429 -21.985 1.00 97.56 443 ALA A N 1
ATOM 3519 C CA . ALA A 1 443 ? -2.098 -0.335 -20.544 1.00 97.56 443 ALA A CA 1
ATOM 3520 C C . ALA A 1 443 ? -1.228 -1.386 -19.849 1.00 97.56 443 ALA A C 1
ATOM 3522 O O . ALA A 1 443 ? -0.500 -1.036 -18.923 1.00 97.56 443 ALA A O 1
ATOM 3523 N N . TRP A 1 444 ? -1.223 -2.628 -20.340 1.00 97.06 444 TRP A N 1
ATOM 3524 C CA . TRP A 1 444 ? -0.322 -3.678 -19.867 1.00 97.06 444 TRP A CA 1
ATOM 3525 C C . TRP A 1 444 ? 1.146 -3.259 -19.984 1.00 97.06 444 TRP A C 1
ATOM 3527 O O . TRP A 1 444 ? 1.872 -3.234 -18.989 1.00 97.06 444 TRP A O 1
ATOM 3537 N N . ARG A 1 445 ? 1.574 -2.842 -21.184 1.00 94.25 445 ARG A N 1
ATOM 3538 C CA . ARG A 1 445 ? 2.963 -2.428 -21.442 1.00 94.25 445 ARG A CA 1
ATOM 3539 C C . ARG A 1 445 ? 3.457 -1.339 -20.496 1.00 94.25 445 ARG A C 1
ATOM 3541 O O . ARG A 1 445 ? 4.623 -1.373 -20.128 1.00 94.25 445 ARG A O 1
ATOM 3548 N N . TRP A 1 446 ? 2.606 -0.397 -20.098 1.00 95.31 446 TRP A N 1
ATOM 3549 C CA . TRP A 1 446 ? 3.023 0.746 -19.279 1.00 95.31 446 TRP A CA 1
ATOM 3550 C C . TRP A 1 446 ? 2.738 0.608 -17.783 1.00 95.31 446 TRP A C 1
ATOM 3552 O O . TRP A 1 446 ? 3.460 1.198 -16.982 1.00 95.31 446 TRP A O 1
ATOM 3562 N N . THR A 1 447 ? 1.706 -0.146 -17.395 1.00 96.19 447 THR A N 1
ATOM 3563 C CA . THR A 1 447 ? 1.191 -0.168 -16.009 1.00 96.19 447 THR A CA 1
ATOM 3564 C C . THR A 1 447 ? 1.259 -1.534 -15.323 1.00 96.19 447 THR A C 1
ATOM 3566 O O . THR A 1 447 ? 0.736 -1.669 -14.213 1.00 96.19 447 THR A O 1
ATOM 3569 N N . ARG A 1 448 ? 1.916 -2.526 -15.947 1.00 95.19 448 ARG A N 1
ATOM 3570 C CA . ARG A 1 448 ? 2.268 -3.806 -15.306 1.00 95.19 448 ARG A CA 1
ATOM 3571 C C . ARG A 1 448 ? 3.153 -3.616 -14.069 1.00 95.19 448 ARG A C 1
ATOM 3573 O O . ARG A 1 448 ? 3.811 -2.585 -13.920 1.00 95.19 448 ARG A O 1
ATOM 3580 N N . GLY A 1 449 ? 3.198 -4.634 -13.213 1.00 94.94 449 GLY A N 1
ATOM 3581 C CA . GLY A 1 449 ? 3.867 -4.592 -11.914 1.00 94.94 449 GLY A CA 1
ATOM 3582 C C . GLY A 1 449 ? 2.902 -4.203 -10.794 1.00 94.94 449 GLY A C 1
ATOM 3583 O O . GLY A 1 449 ? 1.859 -4.834 -10.617 1.00 94.94 449 GLY A O 1
ATOM 3584 N N . ARG A 1 450 ? 3.229 -3.194 -9.986 1.00 94.44 450 ARG A N 1
ATOM 3585 C CA . ARG A 1 450 ? 2.427 -2.844 -8.802 1.00 94.44 450 ARG A CA 1
ATOM 3586 C C . ARG A 1 450 ? 1.017 -2.358 -9.169 1.00 94.44 450 ARG A C 1
ATOM 3588 O O . ARG A 1 450 ? 0.827 -1.548 -10.078 1.00 94.44 450 ARG A O 1
ATOM 3595 N N . TYR A 1 451 ? 0.014 -2.781 -8.394 1.00 95.38 451 TYR A N 1
ATOM 3596 C CA . TYR A 1 451 ? -1.398 -2.511 -8.701 1.00 95.38 451 TYR A CA 1
ATOM 3597 C C . TYR A 1 451 ? -1.747 -1.020 -8.791 1.00 95.38 451 TYR A C 1
ATOM 3599 O O . TYR A 1 451 ? -2.629 -0.648 -9.568 1.00 95.38 451 TYR A O 1
ATOM 3607 N N . ARG A 1 452 ? -1.072 -0.155 -8.015 1.00 92.88 452 ARG A N 1
ATOM 3608 C CA . ARG A 1 452 ? -1.384 1.285 -7.965 1.00 92.88 452 ARG A CA 1
ATOM 3609 C C . ARG A 1 452 ? -1.318 1.953 -9.337 1.00 92.88 452 ARG A C 1
ATOM 3611 O O . ARG A 1 452 ? -2.155 2.818 -9.584 1.00 92.88 452 ARG A O 1
ATOM 3618 N N . TYR A 1 453 ? -0.392 1.569 -10.220 1.00 94.19 453 TYR A N 1
ATOM 3619 C CA . TYR A 1 453 ? -0.305 2.201 -11.542 1.00 94.19 453 TYR A CA 1
ATOM 3620 C C . TYR A 1 453 ? -1.571 1.949 -12.365 1.00 94.19 453 TYR A C 1
ATOM 3622 O O . TYR A 1 453 ? -2.198 2.875 -12.875 1.00 94.19 453 TYR A O 1
ATOM 3630 N N . THR A 1 454 ? -2.018 0.698 -12.404 1.00 96.56 454 THR A N 1
ATOM 3631 C CA . THR A 1 454 ? -3.243 0.325 -13.119 1.00 96.56 454 THR A CA 1
ATOM 3632 C C . THR A 1 454 ? -4.491 0.915 -12.456 1.00 96.56 454 THR A C 1
ATOM 3634 O O . THR A 1 454 ? -5.340 1.484 -13.136 1.00 96.56 454 THR A O 1
ATOM 3637 N N . ALA A 1 455 ? -4.600 0.843 -11.125 1.00 94.94 455 ALA A N 1
ATOM 3638 C CA . ALA A 1 455 ? -5.753 1.378 -10.395 1.00 94.94 455 ALA A CA 1
ATOM 3639 C C . ALA A 1 455 ? -5.888 2.903 -10.552 1.00 94.94 455 ALA A C 1
ATOM 3641 O O . ALA A 1 455 ? -6.990 3.421 -10.709 1.00 94.94 455 ALA A O 1
ATOM 3642 N N . THR A 1 456 ? -4.766 3.625 -10.562 1.00 91.75 456 THR A N 1
ATOM 3643 C CA . THR A 1 456 ? -4.760 5.076 -10.786 1.00 91.75 456 THR A CA 1
ATOM 3644 C C . THR A 1 456 ? -5.153 5.422 -12.216 1.00 91.75 456 THR A C 1
ATOM 3646 O O . THR A 1 456 ? -5.950 6.337 -12.412 1.00 91.75 456 THR A O 1
ATOM 3649 N N . LEU A 1 457 ? -4.641 4.685 -13.210 1.00 94.69 457 LEU A N 1
ATOM 3650 C CA . LEU A 1 457 ? -5.071 4.847 -14.599 1.00 94.69 457 LEU A CA 1
ATOM 3651 C C . LEU A 1 457 ? -6.592 4.672 -14.719 1.00 94.69 457 LEU A C 1
ATOM 3653 O O . LEU A 1 457 ? -7.251 5.476 -15.370 1.00 94.69 457 LEU A O 1
ATOM 3657 N N . VAL A 1 458 ? -7.163 3.666 -14.050 1.00 95.31 458 VAL A N 1
ATOM 3658 C CA . VAL A 1 458 ? -8.620 3.468 -13.995 1.00 95.31 458 VAL A CA 1
ATOM 3659 C C . VAL A 1 458 ? -9.324 4.678 -13.379 1.00 95.31 458 VAL A C 1
ATOM 3661 O O . VAL A 1 458 ? -10.306 5.151 -13.947 1.00 95.31 458 VAL A O 1
ATOM 3664 N N . THR A 1 459 ? -8.825 5.222 -12.267 1.00 91.75 459 THR A N 1
ATOM 3665 C CA . THR A 1 459 ? -9.376 6.446 -11.664 1.00 91.75 459 THR A CA 1
ATOM 3666 C C . THR A 1 459 ? -9.358 7.628 -12.639 1.00 91.75 459 THR A C 1
ATOM 3668 O O . THR A 1 459 ? -10.375 8.303 -12.784 1.00 91.75 459 THR A O 1
ATOM 3671 N N . GLU A 1 460 ? -8.254 7.857 -13.355 1.00 88.81 460 GLU A N 1
ATOM 3672 C CA . GLU A 1 460 ? -8.154 8.919 -14.373 1.00 88.81 460 GLU A CA 1
ATOM 3673 C C . GLU A 1 460 ? -9.163 8.729 -15.513 1.00 88.81 460 GLU A C 1
ATOM 3675 O O . GLU A 1 460 ? -9.881 9.667 -15.880 1.00 88.81 460 GLU A O 1
ATOM 3680 N N . LEU A 1 461 ? -9.284 7.495 -16.016 1.00 91.62 461 LEU A N 1
ATOM 3681 C CA . LEU A 1 461 ? -10.266 7.139 -17.038 1.00 91.62 461 LEU A CA 1
ATOM 3682 C C . LEU A 1 461 ? -11.694 7.410 -16.561 1.00 91.62 461 LEU A C 1
ATOM 3684 O O . LEU A 1 461 ? -12.484 8.000 -17.300 1.00 91.62 461 LEU A O 1
ATOM 3688 N N . LEU A 1 462 ? -12.022 7.024 -15.326 1.00 91.44 462 LEU A N 1
ATOM 3689 C CA . LEU A 1 462 ? -13.342 7.234 -14.732 1.00 91.44 462 LEU A CA 1
ATOM 3690 C C . LEU A 1 462 ? -13.669 8.723 -14.600 1.00 91.44 462 LEU A C 1
ATOM 3692 O O . LEU A 1 462 ? -14.737 9.153 -15.040 1.00 91.44 462 LEU A O 1
ATOM 3696 N N . LEU A 1 463 ? -12.746 9.524 -14.059 1.00 87.19 463 LEU A N 1
ATOM 3697 C CA . LEU A 1 463 ? -12.937 10.968 -13.862 1.00 87.19 463 LEU A CA 1
ATOM 3698 C C . LEU A 1 463 ? -13.249 11.708 -15.166 1.00 87.19 463 LEU A C 1
ATOM 3700 O O . LEU A 1 463 ? -13.998 12.686 -15.171 1.00 87.19 463 LEU A O 1
ATOM 3704 N N . ARG A 1 464 ? -12.711 11.210 -16.278 1.00 85.62 464 ARG A N 1
ATOM 3705 C CA . ARG A 1 464 ? -12.903 11.761 -17.623 1.00 85.62 464 ARG A CA 1
ATOM 3706 C C . ARG A 1 464 ? -13.905 10.956 -18.453 1.00 85.62 464 ARG A C 1
ATOM 3708 O O . ARG A 1 464 ? -13.942 11.102 -19.674 1.00 85.62 464 ARG A O 1
ATOM 3715 N N . ASN A 1 465 ? -14.684 10.082 -17.813 1.00 87.94 465 ASN A N 1
ATOM 3716 C CA . ASN A 1 465 ? -15.698 9.225 -18.424 1.00 87.94 465 ASN A CA 1
ATOM 3717 C C . ASN A 1 465 ? -15.213 8.521 -19.716 1.00 87.94 465 ASN A C 1
ATOM 3719 O O . ASN A 1 465 ? -15.875 8.544 -20.760 1.00 87.94 465 ASN A O 1
ATOM 3723 N N . PHE A 1 466 ? -13.995 7.970 -19.647 1.00 87.44 466 PHE A N 1
ATOM 3724 C CA . PHE A 1 466 ? -13.266 7.264 -20.708 1.00 87.44 466 PHE A CA 1
ATOM 3725 C C . PHE A 1 466 ? -13.139 8.048 -22.030 1.00 87.44 466 PHE A C 1
ATOM 3727 O O . PHE A 1 466 ? -13.062 7.469 -23.117 1.00 87.44 466 PHE A O 1
ATOM 3734 N N . GLN A 1 467 ? -13.120 9.383 -21.975 1.00 84.62 467 GLN A N 1
ATOM 3735 C CA . GLN A 1 467 ? -12.912 10.215 -23.159 1.00 84.62 467 GLN A CA 1
ATOM 3736 C C . GLN A 1 467 ? -11.441 10.208 -23.600 1.00 84.62 467 GLN A C 1
ATOM 3738 O O . GLN A 1 467 ? -10.599 10.800 -22.940 1.00 84.62 467 GLN A O 1
ATOM 3743 N N . ARG A 1 468 ? -11.130 9.647 -24.774 1.00 87.00 468 ARG A N 1
ATOM 3744 C CA . ARG A 1 468 ? -9.760 9.617 -25.338 1.00 87.00 468 ARG A CA 1
ATOM 3745 C C . ARG A 1 468 ? -8.770 8.792 -24.483 1.00 87.00 468 ARG A C 1
ATOM 3747 O O . ARG A 1 468 ? -7.771 9.333 -24.006 1.00 87.00 468 ARG A O 1
ATOM 3754 N N . PRO A 1 469 ? -9.055 7.499 -24.245 1.00 91.94 469 PRO A N 1
ATOM 3755 C CA . PRO A 1 469 ? -8.274 6.651 -23.344 1.00 91.94 469 PRO A CA 1
ATOM 3756 C C . PRO A 1 469 ? -6.782 6.559 -23.706 1.00 91.94 469 PRO A C 1
ATOM 3758 O O . PRO A 1 469 ? -5.946 6.536 -22.805 1.00 91.94 469 PRO A O 1
ATOM 3761 N N . HIS A 1 470 ? -6.408 6.572 -24.992 1.00 94.31 470 HIS A N 1
ATOM 3762 C CA . HIS A 1 470 ? -4.995 6.551 -25.386 1.00 94.31 470 HIS A CA 1
ATOM 3763 C C . HIS A 1 470 ? -4.284 7.863 -25.051 1.00 94.31 470 HIS A C 1
ATOM 3765 O O . HIS A 1 470 ? -3.166 7.821 -24.545 1.00 94.31 470 HIS A O 1
ATOM 3771 N N . SER A 1 471 ? -4.931 9.006 -25.303 1.00 91.81 471 SER A N 1
ATOM 3772 C CA . SER A 1 471 ? -4.410 10.330 -24.937 1.00 91.81 471 SER A CA 1
ATOM 3773 C C . SER A 1 471 ? -4.240 10.452 -23.419 1.00 91.81 471 SER A C 1
ATOM 3775 O O . SER A 1 471 ? -3.229 10.960 -22.955 1.00 91.81 471 SER A O 1
ATOM 3777 N N . GLN A 1 472 ? -5.203 9.947 -22.644 1.00 91.19 472 GLN A N 1
ATOM 3778 C CA . GLN A 1 472 ? -5.110 9.952 -21.183 1.00 91.19 472 GLN A CA 1
ATOM 3779 C C . GLN A 1 472 ? -3.986 9.062 -20.660 1.00 91.19 472 GLN A C 1
ATOM 3781 O O . GLN A 1 472 ? -3.315 9.438 -19.706 1.00 91.19 472 GLN A O 1
ATOM 3786 N N . LEU A 1 473 ? -3.763 7.899 -21.279 1.00 94.81 473 LEU A N 1
ATOM 3787 C CA . LEU A 1 473 ? -2.630 7.049 -20.931 1.00 94.81 473 LEU A CA 1
ATOM 3788 C C . LEU A 1 473 ? -1.297 7.768 -21.199 1.00 94.81 473 LEU A C 1
ATOM 3790 O O . LEU A 1 473 ? -0.413 7.705 -20.350 1.00 94.81 473 LEU A O 1
ATOM 3794 N N . ASP A 1 474 ? -1.168 8.497 -22.315 1.00 93.44 474 ASP A N 1
ATOM 3795 C CA . ASP A 1 474 ? 0.022 9.317 -22.595 1.00 93.44 474 ASP A CA 1
ATOM 3796 C C . ASP A 1 474 ? 0.245 10.381 -21.512 1.00 93.44 474 ASP A C 1
ATOM 3798 O O . ASP A 1 474 ? 1.353 10.497 -20.986 1.00 93.44 474 ASP A O 1
ATOM 3802 N N . ASP A 1 475 ? -0.806 11.127 -21.159 1.00 89.75 475 ASP A N 1
ATOM 3803 C CA . ASP A 1 475 ? -0.752 12.169 -20.128 1.00 89.75 475 ASP A CA 1
ATOM 3804 C C . ASP A 1 475 ? -0.413 11.576 -18.750 1.00 89.75 475 ASP A C 1
ATOM 3806 O O . ASP A 1 475 ? 0.370 12.150 -17.989 1.00 89.75 475 ASP A O 1
ATOM 3810 N N . TYR A 1 476 ? -0.966 10.402 -18.437 1.00 91.81 476 TYR A N 1
ATOM 3811 C CA . TYR A 1 476 ? -0.704 9.668 -17.203 1.00 91.81 476 TYR A CA 1
ATOM 3812 C C . TYR A 1 476 ? 0.762 9.230 -17.100 1.00 91.81 476 TYR A C 1
ATOM 3814 O O . TYR A 1 476 ? 1.418 9.494 -16.088 1.00 91.81 476 TYR A O 1
ATOM 3822 N N . ILE A 1 477 ? 1.302 8.628 -18.166 1.00 91.50 477 ILE A N 1
ATOM 3823 C CA . ILE A 1 477 ? 2.711 8.218 -18.226 1.00 91.50 477 ILE A CA 1
ATOM 3824 C C . ILE A 1 477 ? 3.617 9.442 -18.107 1.00 91.50 477 ILE A C 1
ATOM 3826 O O . ILE A 1 477 ? 4.543 9.434 -17.292 1.00 91.50 477 ILE A O 1
ATOM 3830 N N . ALA A 1 478 ? 3.321 10.510 -18.849 1.00 89.69 478 ALA A N 1
ATOM 3831 C CA . ALA A 1 478 ? 4.085 11.752 -18.794 1.00 89.69 478 ALA A CA 1
ATOM 3832 C C . ALA A 1 478 ? 4.056 12.394 -17.404 1.00 89.69 478 ALA A C 1
ATOM 3834 O O . ALA A 1 478 ? 5.078 12.894 -16.946 1.00 89.69 478 ALA A O 1
ATOM 3835 N N . THR A 1 479 ? 2.929 12.329 -16.695 1.00 86.75 479 THR A N 1
ATOM 3836 C CA . THR A 1 479 ? 2.822 12.876 -15.335 1.00 86.75 479 THR A CA 1
ATOM 3837 C C . THR A 1 479 ? 3.711 12.119 -14.347 1.00 86.75 479 THR A C 1
ATOM 3839 O O . THR A 1 479 ? 4.405 12.746 -13.551 1.00 86.75 479 THR A O 1
ATOM 3842 N N . LEU A 1 480 ? 3.734 10.784 -14.402 1.00 85.75 480 LEU A N 1
ATOM 3843 C CA . LEU A 1 480 ? 4.476 9.975 -13.425 1.00 85.75 480 LEU A CA 1
ATOM 3844 C C . LEU A 1 480 ? 5.961 9.790 -13.746 1.00 85.75 480 LEU A C 1
ATOM 3846 O O . LEU A 1 480 ? 6.763 9.618 -12.829 1.00 85.75 480 LEU A O 1
ATOM 3850 N N . SER A 1 481 ? 6.316 9.775 -15.030 1.00 87.12 481 SER A N 1
ATOM 3851 C CA . SER A 1 481 ? 7.678 9.477 -15.493 1.00 87.12 481 SER A CA 1
ATOM 3852 C C . SER A 1 481 ? 8.389 10.672 -16.123 1.00 87.12 481 SER A C 1
ATOM 3854 O O . SER A 1 481 ? 9.578 10.582 -16.397 1.00 87.12 481 SER A O 1
ATOM 3856 N N . GLN A 1 482 ? 7.678 11.772 -16.398 1.00 86.00 482 GLN A N 1
ATOM 3857 C CA . GLN A 1 482 ? 8.150 12.895 -17.227 1.00 86.00 482 GLN A CA 1
ATOM 3858 C C . GLN A 1 482 ? 8.459 12.508 -18.687 1.00 86.00 482 GLN A C 1
ATOM 3860 O O . GLN A 1 482 ? 8.854 13.359 -19.486 1.00 86.00 482 GLN A O 1
ATOM 3865 N N . TYR A 1 483 ? 8.240 11.243 -19.066 1.00 87.50 483 TYR A N 1
ATOM 3866 C CA . TYR A 1 483 ? 8.437 10.731 -20.415 1.00 87.50 483 TYR A CA 1
ATOM 3867 C C . TYR A 1 483 ? 7.165 10.833 -21.235 1.00 87.50 483 TYR A C 1
ATOM 3869 O O . TYR A 1 483 ? 6.099 10.405 -20.805 1.00 87.50 483 TYR A O 1
ATOM 3877 N N . LYS A 1 484 ? 7.292 11.357 -22.456 1.00 89.06 484 LYS A N 1
ATOM 3878 C CA . LYS A 1 484 ? 6.193 11.417 -23.413 1.00 89.06 484 LYS A CA 1
ATOM 3879 C C . LYS A 1 484 ? 6.209 10.175 -24.310 1.00 89.06 484 LYS A C 1
ATOM 3881 O O . LYS A 1 484 ? 7.114 10.064 -25.141 1.00 89.06 484 LYS A O 1
ATOM 3886 N N . PRO A 1 485 ? 5.213 9.279 -24.203 1.00 89.69 485 PRO A N 1
ATOM 3887 C CA . PRO A 1 485 ? 5.167 8.074 -25.019 1.00 89.69 485 PRO A CA 1
ATOM 3888 C C . PRO A 1 485 ? 5.074 8.368 -26.513 1.00 89.69 485 PRO A C 1
ATOM 3890 O O . PRO A 1 485 ? 4.465 9.346 -26.951 1.00 89.69 485 PRO A O 1
ATOM 3893 N N . THR A 1 486 ? 5.679 7.491 -27.312 1.00 88.81 486 THR A N 1
ATOM 3894 C CA . THR A 1 486 ? 5.671 7.568 -28.783 1.00 88.81 486 THR A CA 1
ATOM 3895 C C . THR A 1 486 ? 5.064 6.327 -29.443 1.00 88.81 486 THR A C 1
ATOM 3897 O O . THR A 1 486 ? 4.866 6.306 -30.656 1.00 88.81 486 THR A O 1
ATOM 3900 N N . ASP A 1 487 ? 4.672 5.328 -28.650 1.00 87.81 487 ASP A N 1
ATOM 3901 C CA . ASP A 1 487 ? 4.215 4.004 -29.088 1.00 87.81 487 ASP A CA 1
ATOM 3902 C C . ASP A 1 487 ? 2.828 3.995 -29.757 1.00 87.81 487 ASP A C 1
ATOM 3904 O O . ASP A 1 487 ? 2.426 2.986 -30.334 1.00 87.81 487 ASP A O 1
ATOM 3908 N N . ALA A 1 488 ? 2.077 5.100 -29.690 1.00 90.62 488 ALA A N 1
ATOM 3909 C CA . ALA A 1 488 ? 0.690 5.145 -30.156 1.00 90.62 488 ALA A CA 1
ATOM 3910 C C . ALA A 1 488 ? 0.253 6.469 -30.782 1.00 90.62 488 ALA A C 1
ATOM 3912 O O . ALA A 1 488 ? -0.936 6.797 -30.774 1.00 90.62 488 ALA A O 1
ATOM 3913 N N . GLN A 1 489 ? 1.181 7.217 -31.381 1.00 89.88 489 GLN A N 1
ATOM 3914 C CA . GLN A 1 489 ? 0.880 8.514 -32.000 1.00 89.88 489 GLN A CA 1
ATOM 3915 C C . GLN A 1 489 ? -0.317 8.455 -32.966 1.00 89.88 489 GLN A C 1
ATOM 3917 O O . GLN A 1 489 ? -1.152 9.358 -32.971 1.00 89.88 489 GLN A O 1
ATOM 3922 N N . ARG A 1 490 ? -0.447 7.366 -33.741 1.00 90.31 490 ARG A N 1
ATOM 3923 C CA . ARG A 1 490 ? -1.584 7.139 -34.651 1.00 90.31 490 ARG A CA 1
ATOM 3924 C C . ARG A 1 490 ? -2.916 6.975 -33.909 1.00 90.31 490 ARG A C 1
ATOM 3926 O O . ARG A 1 490 ? -3.909 7.560 -34.331 1.00 90.31 490 ARG A O 1
ATOM 3933 N N . LEU A 1 491 ? -2.935 6.218 -32.808 1.00 91.12 491 LEU A N 1
ATOM 3934 C CA . LEU A 1 491 ? -4.140 5.984 -31.999 1.00 91.12 491 LEU A CA 1
ATOM 3935 C C . LEU A 1 491 ? -4.581 7.277 -31.305 1.00 91.12 491 LEU A C 1
ATOM 3937 O O . LEU A 1 491 ? -5.742 7.662 -31.387 1.00 91.12 491 LEU A O 1
ATOM 3941 N N . VAL A 1 492 ? -3.630 8.004 -30.717 1.00 89.81 492 VAL A N 1
ATOM 3942 C CA . VAL A 1 492 ? -3.866 9.310 -30.084 1.00 89.81 492 VAL A CA 1
ATOM 3943 C C . VAL A 1 492 ? -4.363 10.337 -31.098 1.00 89.81 492 VAL A C 1
ATOM 3945 O O . VAL A 1 492 ? -5.251 11.128 -30.789 1.00 89.81 492 VAL A O 1
ATOM 3948 N N . HIS A 1 493 ? -3.825 10.338 -32.322 1.00 87.25 493 HIS A N 1
ATOM 3949 C CA . HIS A 1 493 ? -4.301 11.220 -33.388 1.00 87.25 493 HIS A CA 1
ATOM 3950 C C . HIS A 1 493 ? -5.745 10.897 -33.798 1.00 87.25 493 HIS A C 1
ATOM 3952 O O . HIS A 1 493 ? -6.544 11.818 -33.956 1.00 87.25 493 HIS A O 1
ATOM 3958 N N . ALA A 1 494 ? -6.104 9.612 -33.886 1.00 85.44 494 ALA A N 1
ATOM 3959 C CA . ALA A 1 494 ? -7.466 9.173 -34.201 1.00 85.44 494 ALA A CA 1
ATOM 3960 C C . ALA A 1 494 ? -8.511 9.603 -33.147 1.00 85.44 494 ALA A C 1
ATOM 3962 O O . ALA A 1 494 ? -9.693 9.722 -33.461 1.00 85.44 494 ALA A O 1
ATOM 3963 N N . GLU A 1 495 ? -8.093 9.880 -31.908 1.00 85.06 495 GLU A N 1
ATOM 3964 C CA . GLU A 1 495 ? -8.972 10.370 -30.838 1.00 85.06 495 GLU A CA 1
ATOM 3965 C C . GLU A 1 495 ? -9.254 11.883 -30.886 1.00 85.06 495 GLU A C 1
ATOM 3967 O O . GLU A 1 495 ? -10.157 12.352 -30.190 1.00 85.06 495 GLU A O 1
ATOM 3972 N N . ARG A 1 496 ? -8.496 12.671 -31.667 1.00 66.44 496 ARG A N 1
ATOM 3973 C CA . ARG A 1 496 ? -8.538 14.151 -31.641 1.00 66.44 496 ARG A CA 1
ATOM 3974 C C . ARG A 1 496 ? -9.773 14.776 -32.302 1.00 66.44 496 ARG A C 1
ATOM 3976 O O . ARG A 1 496 ? -9.948 15.986 -32.214 1.00 66.44 496 ARG A O 1
ATOM 3983 N N . SER A 1 497 ? -10.645 13.981 -32.915 1.00 55.44 497 SER A N 1
ATOM 3984 C CA . SER A 1 497 ? -11.789 14.451 -33.710 1.00 55.44 497 SER A CA 1
ATOM 3985 C C . SER A 1 497 ? -12.984 14.980 -32.894 1.00 55.44 497 SER A C 1
ATOM 3987 O O . SER A 1 497 ? -13.980 15.393 -33.479 1.00 55.44 497 SER A O 1
ATOM 3989 N N . SER A 1 498 ? -12.944 14.956 -31.557 1.00 53.94 498 SER A N 1
ATOM 3990 C CA . SER A 1 498 ? -14.058 15.392 -30.696 1.00 53.94 498 SER A CA 1
ATOM 3991 C C . SER A 1 498 ? -13.517 16.210 -29.521 1.00 53.94 498 SER A C 1
ATOM 3993 O O . SER A 1 498 ? -12.889 15.667 -28.614 1.00 53.94 498 SER A O 1
ATOM 3995 N N . PHE A 1 499 ? -13.687 17.532 -29.575 1.00 47.09 499 PHE A N 1
ATOM 3996 C CA . PHE A 1 499 ? -13.012 18.478 -28.686 1.00 47.09 499 PHE A CA 1
ATOM 3997 C C . PHE A 1 499 ? -13.930 18.903 -27.531 1.00 47.09 499 PHE A C 1
ATOM 3999 O O . PHE A 1 499 ? -14.880 19.653 -27.735 1.00 47.09 499 PHE A O 1
ATOM 4006 N N . VAL A 1 500 ? -13.623 18.454 -26.313 1.00 51.66 500 VAL A N 1
ATOM 4007 C CA . VAL A 1 500 ? -14.045 19.102 -25.062 1.00 51.66 500 VAL A CA 1
ATOM 4008 C C . VAL A 1 500 ? -12.775 19.290 -24.235 1.00 51.66 500 VAL A C 1
ATOM 4010 O O . VAL A 1 500 ? -12.061 18.324 -23.963 1.00 51.66 500 VAL A O 1
ATOM 4013 N N . ILE A 1 501 ? -12.445 20.537 -23.894 1.00 51.88 501 ILE A N 1
ATOM 4014 C CA . ILE A 1 501 ? -11.331 20.844 -22.991 1.00 51.88 501 ILE A CA 1
ATOM 4015 C C . ILE A 1 501 ? -11.800 20.485 -21.580 1.00 51.88 501 ILE A C 1
ATOM 4017 O O . ILE A 1 501 ? -12.638 21.182 -21.014 1.00 51.88 501 ILE A O 1
ATOM 4021 N N . LEU A 1 502 ? -11.277 19.397 -21.016 1.00 53.53 502 LEU A N 1
ATOM 4022 C CA . LEU A 1 502 ? -11.435 19.109 -19.591 1.00 53.53 502 LEU A CA 1
ATOM 4023 C C . LEU A 1 502 ? -10.332 19.833 -18.795 1.00 53.53 502 LEU A C 1
ATOM 4025 O O . LEU A 1 502 ? -9.215 19.958 -19.308 1.00 53.53 502 LEU A O 1
ATOM 4029 N N . PRO A 1 503 ? -10.610 20.298 -17.561 1.00 50.84 503 PRO A N 1
ATOM 4030 C CA . PRO A 1 503 ? -9.611 20.929 -16.701 1.00 50.84 503 PRO A CA 1
ATOM 4031 C C . PRO A 1 503 ? -8.357 20.060 -16.531 1.00 50.84 503 PRO A C 1
ATOM 4033 O O . PRO A 1 503 ? -8.428 18.831 -16.473 1.00 50.84 503 PRO A O 1
ATOM 4036 N N . SER A 1 504 ? -7.193 20.708 -16.451 1.00 50.94 504 SER A N 1
ATOM 4037 C CA . SER A 1 504 ? -5.883 20.041 -16.399 1.00 50.94 504 SER A CA 1
ATOM 4038 C C . SER A 1 504 ? -5.550 19.384 -15.056 1.00 50.94 504 SER A C 1
ATOM 4040 O O . SER A 1 504 ? -4.491 18.772 -14.923 1.00 50.94 504 SER A O 1
ATOM 4042 N N . ASP A 1 505 ? -6.415 19.525 -14.056 1.00 52.28 505 ASP A N 1
ATOM 4043 C CA . ASP A 1 505 ? -6.129 19.158 -12.670 1.00 52.28 505 ASP A CA 1
ATOM 4044 C C . ASP A 1 505 ? -6.440 17.672 -12.441 1.00 52.28 505 ASP A C 1
ATOM 4046 O O . ASP A 1 505 ? -7.415 17.301 -11.795 1.00 52.28 505 ASP A O 1
ATOM 4050 N N . GLY A 1 506 ? -5.633 16.810 -13.068 1.00 55.69 506 GLY A N 1
ATOM 4051 C CA . GLY A 1 506 ? -5.716 15.356 -12.916 1.00 55.69 506 GLY A CA 1
ATOM 4052 C C . GLY A 1 506 ? -5.333 14.899 -11.506 1.00 55.69 506 GLY A C 1
ATOM 4053 O O . GLY A 1 506 ? -4.437 15.467 -10.875 1.00 55.69 506 GLY A O 1
ATOM 4054 N N . TYR A 1 507 ? -5.982 13.832 -11.039 1.00 57.69 507 TYR A N 1
ATOM 4055 C CA . TYR A 1 507 ? -5.713 13.162 -9.763 1.00 57.69 507 TYR A CA 1
ATOM 4056 C C . TYR A 1 507 ? -4.270 12.635 -9.676 1.00 57.69 507 TYR A C 1
ATOM 4058 O O . TYR A 1 507 ? -3.662 12.650 -8.605 1.00 57.69 507 TYR A O 1
ATOM 4066 N N . ALA A 1 508 ? -3.670 12.293 -10.819 1.00 55.97 508 ALA A N 1
ATOM 4067 C CA . ALA A 1 508 ? -2.271 11.905 -10.952 1.00 55.97 508 ALA A CA 1
ATOM 4068 C C . ALA A 1 508 ? -1.276 12.959 -10.428 1.00 55.97 508 ALA A C 1
ATOM 4070 O O . ALA A 1 508 ? -0.163 12.584 -10.076 1.00 55.97 508 ALA A O 1
ATOM 4071 N N . ARG A 1 509 ? -1.656 14.245 -10.306 1.00 51.91 509 ARG A N 1
ATOM 4072 C CA . ARG A 1 509 ? -0.799 15.275 -9.676 1.00 51.91 509 ARG A CA 1
ATOM 4073 C C . ARG A 1 509 ? -0.678 15.126 -8.155 1.00 51.91 509 ARG A C 1
ATOM 4075 O O . ARG A 1 509 ? 0.292 15.613 -7.588 1.00 51.91 509 ARG A O 1
ATOM 4082 N N . GLY A 1 510 ? -1.655 14.494 -7.497 1.00 49.66 510 GLY A N 1
ATOM 4083 C CA . GLY A 1 510 ? -1.625 14.213 -6.054 1.00 49.66 510 GLY A CA 1
ATOM 4084 C C . GLY A 1 510 ? -0.863 12.935 -5.697 1.00 49.66 510 GLY A C 1
ATOM 4085 O O . GLY A 1 510 ? -0.597 12.672 -4.526 1.00 49.66 510 GLY A O 1
ATOM 4086 N N . ILE A 1 511 ? -0.500 12.138 -6.702 1.00 58.25 511 ILE A N 1
ATOM 4087 C CA . ILE A 1 511 ? 0.425 11.025 -6.539 1.00 58.25 511 ILE A CA 1
ATOM 4088 C C . ILE A 1 511 ? 1.811 11.617 -6.710 1.00 58.25 511 ILE A C 1
ATOM 4090 O O . ILE A 1 511 ? 2.150 12.086 -7.794 1.00 58.25 511 ILE A O 1
ATOM 4094 N N . ASN A 1 512 ? 2.614 11.592 -5.644 1.00 55.56 512 ASN A N 1
ATOM 4095 C CA . ASN A 1 512 ? 4.043 11.827 -5.781 1.00 55.56 512 ASN A CA 1
ATOM 4096 C C . ASN A 1 512 ? 4.536 10.855 -6.857 1.00 55.56 512 ASN A C 1
ATOM 4098 O O . ASN A 1 512 ? 4.491 9.637 -6.656 1.00 55.56 512 ASN A O 1
ATOM 4102 N N . GLY A 1 513 ? 4.921 11.389 -8.020 1.00 60.03 513 GLY A N 1
ATOM 4103 C CA . GLY A 1 513 ? 5.591 10.614 -9.056 1.00 60.03 513 GLY A CA 1
ATOM 4104 C C . GLY A 1 513 ? 6.829 9.933 -8.476 1.00 60.03 513 GLY A C 1
ATOM 4105 O O . GLY A 1 513 ? 7.193 10.155 -7.320 1.00 60.03 513 GLY A O 1
ATOM 4106 N N . ASN A 1 514 ? 7.491 9.092 -9.265 1.00 66.38 514 ASN A N 1
ATOM 4107 C CA . ASN A 1 514 ? 8.725 8.468 -8.796 1.00 66.38 514 ASN A CA 1
ATOM 4108 C C . ASN A 1 514 ? 9.738 9.581 -8.462 1.00 66.38 514 ASN A C 1
ATOM 4110 O O . ASN A 1 514 ? 10.227 10.274 -9.355 1.00 66.38 514 ASN A O 1
ATOM 4114 N N . ASP A 1 515 ? 9.991 9.805 -7.170 1.00 69.94 515 ASP A N 1
ATOM 4115 C CA . ASP A 1 515 ? 10.863 10.877 -6.708 1.00 69.94 515 ASP A CA 1
ATOM 4116 C C . ASP A 1 515 ? 12.313 10.399 -6.708 1.00 69.94 515 ASP A C 1
ATOM 4118 O O . ASP A 1 515 ? 12.851 9.870 -5.732 1.00 69.94 515 ASP A O 1
ATOM 4122 N N . PHE A 1 516 ? 12.956 10.619 -7.846 1.00 76.69 516 PHE A N 1
ATOM 4123 C CA . PHE A 1 516 ? 14.364 10.318 -8.043 1.00 76.69 516 PHE A CA 1
ATOM 4124 C C . PHE A 1 516 ? 15.298 11.346 -7.385 1.00 76.69 516 PHE A C 1
ATOM 4126 O O . PHE A 1 516 ? 16.514 11.172 -7.433 1.00 76.69 516 PHE A O 1
ATOM 4133 N N . SER A 1 517 ? 14.790 12.424 -6.767 1.00 73.44 517 SER A N 1
ATOM 4134 C CA . SER A 1 517 ? 15.651 13.413 -6.096 1.00 73.44 517 SER A CA 1
ATOM 4135 C C . SER A 1 517 ? 16.467 12.789 -4.958 1.00 73.44 517 SER A C 1
ATOM 4137 O O . SER A 1 517 ? 17.624 13.159 -4.751 1.00 73.44 517 SER A O 1
ATOM 4139 N N . THR A 1 518 ? 15.907 11.766 -4.309 1.00 73.19 518 THR A N 1
ATOM 4140 C CA . THR A 1 518 ? 16.545 10.960 -3.259 1.00 73.19 518 THR A CA 1
ATOM 4141 C C . THR A 1 518 ? 17.818 10.247 -3.728 1.00 73.19 518 THR A C 1
ATOM 4143 O O . THR A 1 518 ? 18.745 10.074 -2.937 1.00 73.19 518 THR A O 1
ATOM 4146 N N . LEU A 1 519 ? 17.930 9.926 -5.024 1.00 73.56 519 LEU A N 1
ATOM 4147 C CA . LEU A 1 519 ? 19.119 9.297 -5.617 1.00 73.56 519 LEU A CA 1
ATOM 4148 C C . LEU A 1 519 ? 20.338 10.226 -5.694 1.00 73.56 519 LEU A C 1
ATOM 4150 O O . LEU A 1 519 ? 21.442 9.758 -5.978 1.00 73.56 519 LEU A O 1
ATOM 4154 N N . ARG A 1 520 ? 20.160 11.534 -5.456 1.00 72.50 520 ARG A N 1
ATOM 4155 C CA . ARG A 1 520 ? 21.278 12.486 -5.353 1.00 72.50 520 ARG A CA 1
ATOM 4156 C C . ARG A 1 520 ? 22.055 12.338 -4.045 1.00 72.50 520 ARG A C 1
ATOM 4158 O O . ARG A 1 520 ? 23.186 12.808 -3.967 1.00 72.50 520 ARG A O 1
ATOM 4165 N N . SER A 1 521 ? 21.455 11.729 -3.021 1.00 70.75 521 SER A N 1
ATOM 4166 C CA . SER A 1 521 ? 22.119 11.509 -1.738 1.00 70.75 521 SER A CA 1
ATOM 4167 C C . SER A 1 521 ? 23.252 10.493 -1.877 1.00 70.75 521 SER A C 1
ATOM 4169 O O . SER A 1 521 ? 23.087 9.450 -2.514 1.00 70.75 521 SER A O 1
ATOM 4171 N N . SER A 1 522 ? 24.376 10.741 -1.202 1.00 64.31 522 SER A N 1
ATOM 4172 C CA . SER A 1 522 ? 25.480 9.779 -1.101 1.00 64.31 522 SER A CA 1
ATOM 4173 C C . SER A 1 522 ? 25.030 8.442 -0.503 1.00 64.31 522 SER A C 1
ATOM 4175 O O . SER A 1 522 ? 25.559 7.403 -0.873 1.00 64.31 522 SER A O 1
ATOM 4177 N N . SER A 1 523 ? 24.011 8.451 0.366 1.00 68.56 523 SER A N 1
ATOM 4178 C CA . SER A 1 523 ? 23.434 7.241 0.970 1.00 68.56 523 SER A CA 1
ATOM 4179 C C . SER A 1 523 ? 22.590 6.387 0.014 1.00 68.56 523 SER A C 1
ATOM 4181 O O . SER A 1 523 ? 22.094 5.342 0.427 1.00 68.56 523 SER A O 1
ATOM 4183 N N . ALA A 1 524 ? 22.386 6.826 -1.232 1.00 73.06 524 ALA A N 1
ATOM 4184 C CA . ALA A 1 524 ? 21.617 6.118 -2.258 1.00 73.06 524 ALA A CA 1
ATOM 4185 C C . ALA A 1 524 ? 22.481 5.681 -3.459 1.00 73.06 524 ALA A C 1
ATOM 4187 O O . ALA A 1 524 ? 21.944 5.383 -4.530 1.00 73.06 524 ALA A O 1
ATOM 4188 N N . SER A 1 525 ? 23.814 5.653 -3.304 1.00 72.81 525 SER A N 1
ATOM 4189 C CA . SER A 1 525 ? 24.757 5.214 -4.347 1.00 72.81 525 SER A CA 1
ATOM 4190 C C . SER A 1 525 ? 24.411 3.835 -4.893 1.00 72.81 525 SER A C 1
ATOM 4192 O O . SER A 1 525 ? 24.300 3.667 -6.104 1.00 72.81 525 SER A O 1
ATOM 4194 N N . ASP A 1 526 ? 24.149 2.880 -4.008 1.00 77.44 526 ASP A N 1
ATOM 4195 C CA . ASP A 1 526 ? 23.952 1.478 -4.379 1.00 77.44 526 ASP A CA 1
ATOM 4196 C C . ASP A 1 526 ? 22.657 1.306 -5.175 1.00 77.44 526 ASP A C 1
ATOM 4198 O O . ASP A 1 526 ? 22.634 0.655 -6.220 1.00 77.44 526 ASP A O 1
ATOM 4202 N N . THR A 1 527 ? 21.595 2.008 -4.766 1.00 81.56 527 THR A N 1
ATOM 4203 C CA . THR A 1 527 ? 20.331 2.028 -5.514 1.00 81.56 527 THR A CA 1
ATOM 4204 C C . THR A 1 527 ? 20.490 2.678 -6.892 1.00 81.56 527 THR A C 1
ATOM 4206 O O . THR A 1 527 ? 19.906 2.217 -7.877 1.00 81.56 527 THR A O 1
ATOM 4209 N N . ARG A 1 528 ? 21.296 3.741 -6.998 1.00 80.06 528 ARG A N 1
ATOM 4210 C CA . ARG A 1 528 ? 21.610 4.381 -8.283 1.00 80.06 528 ARG A CA 1
ATOM 4211 C C . ARG A 1 528 ? 22.396 3.440 -9.201 1.00 80.06 528 ARG A C 1
ATOM 4213 O O . ARG A 1 528 ? 22.060 3.356 -10.383 1.00 80.06 528 ARG A O 1
ATOM 4220 N N . PHE A 1 529 ? 23.372 2.704 -8.673 1.00 78.62 529 PHE A N 1
ATOM 4221 C CA . PHE A 1 529 ? 24.126 1.702 -9.429 1.00 78.62 529 PHE A CA 1
ATOM 4222 C C . PHE A 1 529 ? 23.249 0.545 -9.905 1.00 78.62 529 PHE A C 1
ATOM 4224 O O . PHE A 1 529 ? 23.332 0.162 -11.074 1.00 78.62 529 PHE A O 1
ATOM 4231 N N . LEU A 1 530 ? 22.352 0.050 -9.049 1.00 83.94 530 LEU A N 1
ATOM 4232 C CA . LEU A 1 530 ? 21.359 -0.953 -9.429 1.00 83.94 530 LEU A CA 1
ATOM 4233 C C . LEU A 1 530 ? 20.503 -0.461 -10.598 1.00 83.94 530 LEU A C 1
ATOM 4235 O O . LEU A 1 530 ? 20.348 -1.168 -11.591 1.00 83.94 530 LEU A O 1
ATOM 4239 N N . LEU A 1 531 ? 19.980 0.767 -10.528 1.00 83.50 531 LEU A N 1
ATOM 4240 C CA . LEU A 1 531 ? 19.176 1.321 -11.618 1.00 83.50 531 LEU A CA 1
ATOM 4241 C C . LEU A 1 531 ? 19.970 1.458 -12.920 1.00 83.50 531 LEU A C 1
ATOM 4243 O O . LEU A 1 531 ? 19.425 1.190 -13.990 1.00 83.50 531 LEU A O 1
ATOM 4247 N N . GLN A 1 532 ? 21.242 1.859 -12.850 1.00 79.69 532 GLN A N 1
ATOM 4248 C CA . GLN A 1 532 ? 22.102 1.918 -14.034 1.00 79.69 532 GLN A CA 1
ATOM 4249 C C . GLN A 1 532 ? 22.266 0.526 -14.644 1.00 79.69 532 GLN A C 1
ATOM 4251 O O . GLN A 1 532 ? 22.105 0.367 -15.854 1.00 79.69 532 GLN A O 1
ATOM 4256 N N . GLU A 1 533 ? 22.530 -0.489 -13.820 1.00 83.88 533 GLU A N 1
ATOM 4257 C CA . GLU A 1 533 ? 22.624 -1.869 -14.287 1.00 83.88 533 GLU A CA 1
ATOM 4258 C C . GLU A 1 533 ? 21.338 -2.330 -14.974 1.00 83.88 533 GLU A C 1
ATOM 4260 O O . GLU A 1 533 ? 21.408 -2.881 -16.075 1.00 83.88 533 GLU A O 1
ATOM 4265 N N . VAL A 1 534 ? 20.178 -2.069 -14.369 1.00 87.69 534 VAL A N 1
ATOM 4266 C CA . VAL A 1 534 ? 18.874 -2.426 -14.939 1.00 87.69 534 VAL A CA 1
ATOM 4267 C C . VAL A 1 534 ? 18.653 -1.753 -16.285 1.00 87.69 534 VAL A C 1
ATOM 4269 O O . VAL A 1 534 ? 18.314 -2.427 -17.259 1.00 87.69 534 VAL A O 1
ATOM 4272 N N . LEU A 1 535 ? 18.880 -0.442 -16.362 1.00 84.12 535 LEU A N 1
ATOM 4273 C CA . LEU A 1 535 ? 18.655 0.333 -17.579 1.00 84.12 535 LEU A CA 1
ATOM 4274 C C . LEU A 1 535 ? 19.583 -0.106 -18.708 1.00 84.12 535 LEU A C 1
ATOM 4276 O O . LEU A 1 535 ? 19.103 -0.388 -19.802 1.00 84.12 535 LEU A O 1
ATOM 4280 N N . PHE A 1 536 ? 20.892 -0.210 -18.461 1.00 81.38 536 PHE A N 1
ATOM 4281 C CA . PHE A 1 536 ? 21.829 -0.629 -19.506 1.00 81.38 536 PHE A CA 1
ATOM 4282 C C . PHE A 1 536 ? 21.620 -2.082 -19.905 1.00 81.38 536 PHE A C 1
ATOM 4284 O O . PHE A 1 536 ? 21.709 -2.397 -21.087 1.00 81.38 536 PHE A O 1
ATOM 4291 N N . HIS A 1 537 ? 21.288 -2.966 -18.964 1.00 85.62 537 HIS A N 1
ATOM 4292 C CA . HIS A 1 537 ? 20.932 -4.334 -19.314 1.00 85.62 537 HIS A CA 1
ATOM 4293 C C . HIS A 1 537 ? 19.690 -4.377 -20.210 1.00 85.62 537 HIS A C 1
ATOM 4295 O O . HIS A 1 537 ? 19.725 -5.047 -21.242 1.00 85.62 537 HIS A O 1
ATOM 4301 N N . TYR A 1 538 ? 18.642 -3.622 -19.874 1.00 85.19 538 TYR A N 1
ATOM 4302 C CA . TYR A 1 538 ? 17.422 -3.559 -20.677 1.00 85.19 538 TYR A CA 1
ATOM 4303 C C . TYR A 1 538 ? 17.655 -2.955 -22.060 1.00 85.19 538 TYR A C 1
ATOM 4305 O O . TYR A 1 538 ? 17.270 -3.560 -23.057 1.00 85.19 538 TYR A O 1
ATOM 4313 N N . LEU A 1 539 ? 18.337 -1.811 -22.138 1.00 79.38 539 LEU A N 1
ATOM 4314 C CA . LEU A 1 539 ? 18.647 -1.151 -23.407 1.00 79.38 539 LEU A CA 1
ATOM 4315 C C . LEU A 1 539 ? 19.472 -2.052 -24.326 1.00 79.38 539 LEU A C 1
ATOM 4317 O O . LEU A 1 539 ? 19.217 -2.100 -25.521 1.00 79.38 539 LEU A O 1
ATOM 4321 N N . VAL A 1 540 ? 20.441 -2.780 -23.772 1.00 83.31 540 VAL A N 1
ATOM 4322 C CA . VAL A 1 540 ? 21.366 -3.603 -24.555 1.00 83.31 540 VAL A CA 1
ATOM 4323 C C . VAL A 1 540 ? 20.760 -4.947 -24.943 1.00 83.31 540 VAL A C 1
ATOM 4325 O O . VAL A 1 540 ? 20.969 -5.405 -26.058 1.00 83.31 540 VAL A O 1
ATOM 4328 N N . THR A 1 541 ? 20.015 -5.600 -24.054 1.00 84.12 541 THR A N 1
ATOM 4329 C CA . THR A 1 541 ? 19.546 -6.981 -24.283 1.00 84.12 541 THR A CA 1
ATOM 4330 C C . THR A 1 541 ? 18.069 -7.073 -24.661 1.00 84.12 541 THR A C 1
ATOM 4332 O O . THR A 1 541 ? 17.594 -8.148 -25.025 1.00 84.12 541 THR A O 1
ATOM 4335 N N . GLY A 1 542 ? 17.311 -5.982 -24.526 1.00 80.31 542 GLY A N 1
ATOM 4336 C CA . GLY A 1 542 ? 15.849 -5.988 -24.616 1.00 80.31 542 GLY A CA 1
ATOM 4337 C C . GLY A 1 542 ? 15.159 -6.799 -23.509 1.00 80.31 542 GLY A C 1
ATOM 4338 O O . GLY A 1 542 ? 13.956 -7.049 -23.593 1.00 80.31 542 GLY A O 1
ATOM 4339 N N . ARG A 1 543 ? 15.900 -7.252 -22.488 1.00 83.50 543 ARG A N 1
ATOM 4340 C CA . ARG A 1 543 ? 15.417 -8.094 -21.384 1.00 83.50 543 ARG A CA 1
ATOM 4341 C C . ARG A 1 543 ? 15.702 -7.421 -20.049 1.00 83.50 543 ARG A C 1
ATOM 4343 O O . ARG A 1 543 ? 16.602 -6.601 -19.940 1.00 83.50 543 ARG A O 1
ATOM 4350 N N . HIS A 1 544 ? 14.923 -7.753 -19.025 1.00 83.25 544 HIS A N 1
ATOM 4351 C CA . HIS A 1 544 ? 15.198 -7.292 -17.660 1.00 83.25 544 HIS A CA 1
ATOM 4352 C C . HIS A 1 544 ? 16.340 -8.106 -17.048 1.00 83.25 544 HIS A C 1
ATOM 4354 O O . HIS A 1 544 ? 16.444 -9.299 -17.352 1.00 83.25 544 HIS A O 1
ATOM 4360 N N . PRO A 1 545 ? 17.191 -7.492 -16.203 1.00 80.38 545 PRO A N 1
ATOM 4361 C CA . PRO A 1 545 ? 18.269 -8.217 -15.544 1.00 80.38 545 PRO A CA 1
ATOM 4362 C C . PRO A 1 545 ? 17.723 -9.298 -14.601 1.00 80.38 545 PRO A C 1
ATOM 4364 O O . PRO A 1 545 ? 16.536 -9.290 -14.257 1.00 80.38 545 PRO A O 1
ATOM 4367 N N . PRO A 1 546 ? 18.591 -10.222 -14.148 1.00 77.00 546 PRO A N 1
ATOM 4368 C CA . PRO A 1 546 ? 18.263 -11.138 -13.063 1.00 77.00 546 PRO A CA 1
ATOM 4369 C C . PRO A 1 546 ? 17.763 -10.399 -11.811 1.00 77.00 546 PRO A C 1
ATOM 4371 O O . PRO A 1 546 ? 18.075 -9.231 -11.596 1.00 77.00 546 PRO A O 1
ATOM 4374 N N . MET A 1 547 ? 16.999 -11.107 -10.975 1.00 86.12 547 MET A N 1
ATOM 4375 C CA . MET A 1 547 ? 16.487 -10.588 -9.701 1.00 86.12 547 MET A CA 1
ATOM 4376 C C . MET A 1 547 ? 17.636 -10.222 -8.748 1.00 86.12 547 MET A C 1
ATOM 4378 O O . MET A 1 547 ? 18.647 -10.922 -8.699 1.00 86.12 547 MET A O 1
ATOM 4382 N N . PHE A 1 548 ? 17.444 -9.166 -7.962 1.00 87.31 548 PHE A N 1
ATOM 4383 C CA . PHE A 1 548 ? 18.403 -8.677 -6.968 1.00 87.31 548 PHE A CA 1
ATOM 4384 C C . PHE A 1 548 ? 18.102 -9.246 -5.577 1.00 87.31 548 PHE A C 1
ATOM 4386 O O . PHE A 1 548 ? 16.951 -9.579 -5.282 1.00 87.31 548 PHE A O 1
ATOM 4393 N N . GLY A 1 549 ? 19.113 -9.358 -4.715 1.00 87.56 549 GLY A N 1
ATOM 4394 C CA . GLY A 1 549 ? 18.944 -9.833 -3.343 1.00 87.56 549 GLY A CA 1
ATOM 4395 C C . GLY A 1 549 ? 18.493 -8.739 -2.368 1.00 87.56 549 GLY A C 1
ATOM 4396 O O . GLY A 1 549 ? 18.330 -7.569 -2.725 1.00 87.56 549 GLY A O 1
ATOM 4397 N N . ARG A 1 550 ? 18.291 -9.133 -1.103 1.00 85.31 550 ARG A N 1
ATOM 4398 C CA . ARG A 1 550 ? 17.823 -8.268 0.002 1.00 85.31 550 ARG A CA 1
ATOM 4399 C C . ARG A 1 550 ? 18.727 -7.080 0.300 1.00 85.31 550 ARG A C 1
ATOM 4401 O O . ARG A 1 550 ? 18.243 -6.080 0.824 1.00 85.31 550 ARG A O 1
ATOM 4408 N N . GLU A 1 551 ? 20.008 -7.169 -0.033 1.00 83.81 551 GLU A N 1
ATOM 4409 C CA . GLU A 1 551 ? 20.971 -6.075 0.097 1.00 83.81 551 GLU A CA 1
ATOM 4410 C C . GLU A 1 551 ? 20.529 -4.808 -0.656 1.00 83.81 551 GLU A C 1
ATOM 4412 O O . GLU A 1 551 ? 20.901 -3.704 -0.278 1.00 83.81 551 GLU A O 1
ATOM 4417 N N . ASN A 1 552 ? 19.639 -4.950 -1.643 1.00 85.69 552 ASN A N 1
ATOM 4418 C CA . ASN A 1 552 ? 19.087 -3.855 -2.435 1.00 85.69 552 ASN A CA 1
ATOM 4419 C C . ASN A 1 552 ? 17.722 -3.336 -1.931 1.00 85.69 552 ASN A C 1
ATOM 4421 O O . ASN A 1 552 ? 16.981 -2.705 -2.689 1.00 85.69 552 ASN A O 1
ATOM 4425 N N . ILE A 1 553 ? 17.353 -3.582 -0.664 1.00 86.56 553 ILE A N 1
ATOM 4426 C CA . ILE A 1 553 ? 16.041 -3.205 -0.091 1.00 86.56 553 ILE A CA 1
ATOM 4427 C C . ILE A 1 553 ? 15.705 -1.714 -0.235 1.00 86.56 553 ILE A C 1
ATOM 4429 O O . ILE A 1 553 ? 14.536 -1.357 -0.385 1.00 86.56 553 ILE A O 1
ATOM 4433 N N . GLN A 1 554 ? 16.714 -0.841 -0.278 1.00 85.38 554 GLN A N 1
ATOM 4434 C CA . GLN A 1 554 ? 16.516 0.592 -0.487 1.00 85.38 554 GLN A CA 1
ATOM 4435 C C . GLN A 1 554 ? 15.799 0.892 -1.817 1.00 85.38 554 GLN A C 1
ATOM 4437 O O . GLN A 1 554 ? 14.982 1.811 -1.872 1.00 85.38 554 GLN A O 1
ATOM 4442 N N . ALA A 1 555 ? 15.996 0.074 -2.860 1.00 88.12 555 ALA A N 1
ATOM 4443 C CA . ALA A 1 555 ? 15.239 0.190 -4.106 1.00 88.12 555 ALA A CA 1
ATOM 4444 C C . ALA A 1 555 ? 13.729 -0.017 -3.881 1.00 88.12 555 ALA A C 1
ATOM 4446 O O . ALA A 1 555 ? 12.913 0.661 -4.507 1.00 88.12 555 ALA A O 1
ATOM 4447 N N . VAL A 1 556 ? 13.337 -0.902 -2.958 1.00 90.31 556 VAL A N 1
ATOM 4448 C CA . VAL A 1 556 ? 11.933 -1.121 -2.576 1.00 90.31 556 VAL A CA 1
ATOM 4449 C C . VAL A 1 556 ? 11.392 0.070 -1.787 1.00 90.31 556 VAL A C 1
ATOM 4451 O O . VAL A 1 556 ? 10.318 0.581 -2.135 1.00 90.31 556 VAL A O 1
ATOM 4454 N N . SER A 1 557 ? 12.141 0.546 -0.782 1.00 86.25 557 SER A N 1
ATOM 4455 C CA . SER A 1 557 ? 11.779 1.709 0.046 1.00 86.25 557 SER A CA 1
ATOM 4456 C C . SER A 1 557 ? 11.570 2.977 -0.781 1.00 86.25 557 SER A C 1
ATOM 4458 O O . SER A 1 557 ? 10.603 3.706 -0.558 1.00 86.25 557 SER A O 1
ATOM 4460 N N . LEU A 1 558 ? 12.441 3.217 -1.767 1.00 85.12 558 LEU A N 1
ATOM 4461 C CA . LEU A 1 558 ? 12.391 4.387 -2.652 1.00 85.12 558 LEU A CA 1
ATOM 4462 C C . LEU A 1 558 ? 11.356 4.266 -3.779 1.00 85.12 558 LEU A C 1
ATOM 4464 O O . LEU A 1 558 ? 11.189 5.196 -4.564 1.00 85.12 558 LEU A O 1
ATOM 4468 N N . GLY A 1 559 ? 10.647 3.140 -3.888 1.00 88.19 559 GLY A N 1
ATOM 4469 C CA . GLY A 1 559 ? 9.649 2.971 -4.941 1.00 88.19 559 GLY A CA 1
ATOM 4470 C C . GLY A 1 559 ? 10.216 2.578 -6.303 1.00 88.19 559 GLY A C 1
ATOM 4471 O O . GLY A 1 559 ? 9.475 2.628 -7.280 1.00 88.19 559 GLY A O 1
ATOM 4472 N N . LEU A 1 560 ? 11.485 2.183 -6.381 1.00 89.38 560 LEU A N 1
ATOM 4473 C CA . LEU A 1 560 ? 12.230 1.929 -7.621 1.00 89.38 560 LEU A CA 1
ATOM 4474 C C . LEU A 1 560 ? 12.260 0.447 -8.019 1.00 89.38 560 LEU A C 1
ATOM 4476 O O . LEU A 1 560 ? 12.466 0.117 -9.183 1.00 89.38 560 LEU A O 1
ATOM 4480 N N . GLY A 1 561 ? 12.013 -0.434 -7.054 1.00 91.38 561 GLY A N 1
ATOM 4481 C CA . GLY A 1 561 ? 11.783 -1.858 -7.250 1.00 91.38 561 GLY A CA 1
ATOM 4482 C C . GLY A 1 561 ? 10.719 -2.382 -6.290 1.00 91.38 561 GLY A C 1
ATOM 4483 O O . GLY A 1 561 ? 10.149 -1.637 -5.488 1.00 91.38 561 GLY A O 1
ATOM 4484 N N . ARG A 1 562 ? 10.449 -3.683 -6.362 1.00 93.75 562 ARG A N 1
ATOM 4485 C CA . ARG A 1 562 ? 9.504 -4.388 -5.485 1.00 93.75 562 ARG A CA 1
ATOM 4486 C C . ARG A 1 562 ? 10.001 -5.789 -5.173 1.00 93.75 562 ARG A C 1
ATOM 4488 O O . ARG A 1 562 ? 10.734 -6.375 -5.968 1.00 93.75 562 ARG A O 1
ATOM 4495 N N . PHE A 1 563 ? 9.546 -6.347 -4.059 1.00 94.56 563 PHE A N 1
ATOM 4496 C CA . PHE A 1 563 ? 9.705 -7.776 -3.819 1.00 94.56 563 PHE A CA 1
ATOM 4497 C C . PHE A 1 563 ? 8.770 -8.570 -4.733 1.00 94.56 563 PHE A C 1
ATOM 4499 O O . PHE A 1 563 ? 7.609 -8.191 -4.923 1.00 94.56 563 PHE A O 1
ATOM 4506 N N . SER A 1 564 ? 9.300 -9.654 -5.295 1.00 92.88 564 SER A N 1
ATOM 4507 C CA . SER A 1 564 ? 8.593 -10.556 -6.217 1.00 92.88 564 SER A CA 1
ATOM 4508 C C . SER A 1 564 ? 8.164 -11.879 -5.571 1.00 92.88 564 SER A C 1
ATOM 4510 O O . SER A 1 564 ? 7.358 -12.607 -6.144 1.00 92.88 564 SER A O 1
ATOM 4512 N N . ASP A 1 565 ? 8.676 -12.184 -4.380 1.00 92.25 565 ASP A N 1
ATOM 4513 C CA . ASP A 1 565 ? 8.389 -13.393 -3.608 1.00 92.25 565 ASP A CA 1
ATOM 4514 C C . ASP A 1 565 ? 7.822 -13.067 -2.216 1.00 92.25 565 ASP A C 1
ATOM 4516 O O . ASP A 1 565 ? 7.832 -11.914 -1.785 1.00 92.25 565 ASP A O 1
ATOM 4520 N N . SER A 1 566 ? 7.321 -14.081 -1.501 1.00 91.06 566 SER A N 1
ATOM 4521 C CA . SER A 1 566 ? 6.780 -13.934 -0.141 1.00 91.06 566 SER A CA 1
ATOM 4522 C C . SER A 1 566 ? 7.856 -13.721 0.913 1.00 91.06 566 SER A C 1
ATOM 4524 O O . SER A 1 566 ? 7.599 -13.040 1.903 1.00 91.06 566 SER A O 1
ATOM 4526 N N . GLU A 1 567 ? 9.047 -14.276 0.691 1.00 90.12 567 GLU A N 1
ATOM 4527 C CA . GLU A 1 567 ? 10.148 -14.280 1.647 1.00 90.12 567 GLU A CA 1
ATOM 4528 C C . GLU A 1 567 ? 10.974 -13.000 1.573 1.00 90.12 567 GLU A C 1
ATOM 4530 O O . GLU A 1 567 ? 12.005 -12.922 2.219 1.00 90.12 567 GLU A O 1
ATOM 4535 N N . MET A 1 568 ? 10.600 -11.989 0.789 1.00 90.19 568 MET A N 1
ATOM 4536 C CA . MET A 1 568 ? 11.410 -10.784 0.582 1.00 90.19 568 MET A CA 1
ATOM 4537 C C . MET A 1 568 ? 12.825 -11.103 0.073 1.00 90.19 568 MET A C 1
ATOM 4539 O O . MET A 1 568 ? 13.760 -10.386 0.397 1.00 90.19 568 MET A O 1
ATOM 4543 N N . SER A 1 569 ? 13.056 -12.215 -0.623 1.00 89.38 569 SER A N 1
ATOM 4544 C CA . SER A 1 569 ? 14.406 -12.638 -1.032 1.00 89.38 569 SER A CA 1
ATOM 4545 C C . SER A 1 569 ? 14.841 -12.064 -2.381 1.00 89.38 569 SER A C 1
ATOM 4547 O O . SER A 1 569 ? 16.040 -11.981 -2.647 1.00 89.38 569 SER A O 1
ATOM 4549 N N . ARG A 1 570 ? 13.880 -11.670 -3.225 1.00 91.81 570 ARG A N 1
ATOM 4550 C CA . ARG A 1 570 ? 14.085 -11.297 -4.627 1.00 91.81 570 ARG A CA 1
ATOM 4551 C C . ARG A 1 570 ? 13.412 -9.972 -4.947 1.00 91.81 570 ARG A C 1
ATOM 4553 O O . ARG A 1 570 ? 12.182 -9.853 -4.939 1.00 91.81 570 ARG A O 1
ATOM 4560 N N . ILE A 1 571 ? 14.227 -8.995 -5.312 1.00 92.56 571 ILE A N 1
ATOM 4561 C CA . ILE A 1 571 ? 13.810 -7.668 -5.751 1.00 92.56 571 ILE A CA 1
ATOM 4562 C C . ILE A 1 571 ? 13.852 -7.607 -7.278 1.00 92.56 571 ILE A C 1
ATOM 4564 O O . ILE A 1 571 ? 14.825 -8.022 -7.908 1.00 92.56 571 ILE A O 1
ATOM 4568 N N . VAL A 1 572 ? 12.795 -7.063 -7.875 1.00 93.06 572 VAL A N 1
ATOM 4569 C CA . VAL A 1 572 ? 12.708 -6.772 -9.311 1.00 93.06 572 VAL A CA 1
ATOM 4570 C C . VAL A 1 572 ? 12.516 -5.277 -9.537 1.00 93.06 572 VAL A C 1
ATOM 4572 O O . VAL A 1 572 ? 11.813 -4.607 -8.779 1.00 93.06 572 VAL A O 1
ATOM 4575 N N . ALA A 1 573 ? 13.133 -4.767 -10.598 1.00 91.88 573 ALA A N 1
ATOM 4576 C CA . ALA A 1 573 ? 12.997 -3.395 -11.075 1.00 91.88 573 ALA A CA 1
ATOM 4577 C C . ALA A 1 573 ? 12.632 -3.436 -12.566 1.00 91.88 573 ALA A C 1
ATOM 4579 O O . ALA A 1 573 ? 13.454 -3.160 -13.430 1.00 91.88 573 ALA A O 1
ATOM 4580 N N . ASP A 1 574 ? 11.413 -3.880 -12.873 1.00 91.25 574 ASP A N 1
ATOM 4581 C CA . ASP A 1 574 ? 10.993 -4.204 -14.243 1.00 91.25 574 ASP A CA 1
ATOM 4582 C C . ASP A 1 574 ? 9.819 -3.349 -14.755 1.00 91.25 574 ASP A C 1
ATOM 4584 O O . ASP A 1 574 ? 9.311 -3.555 -15.862 1.00 91.25 574 ASP A O 1
ATOM 4588 N N . GLU A 1 575 ? 9.384 -2.376 -13.957 1.00 92.88 575 GLU A N 1
ATOM 4589 C CA . GLU A 1 575 ? 8.207 -1.549 -14.214 1.00 92.88 575 GLU A CA 1
ATOM 4590 C C . GLU A 1 575 ? 8.520 -0.441 -15.234 1.00 92.88 575 GLU A C 1
ATOM 4592 O O . GLU A 1 575 ? 9.285 0.479 -14.929 1.00 92.88 575 GLU A O 1
ATOM 4597 N N . PRO A 1 576 ? 7.922 -0.461 -16.442 1.00 91.88 576 PRO A N 1
ATOM 4598 C CA . PRO A 1 576 ? 8.359 0.413 -17.536 1.00 91.88 576 PRO A CA 1
ATOM 4599 C C . PRO A 1 576 ? 8.214 1.907 -17.245 1.00 91.88 576 PRO A C 1
ATOM 4601 O O . PRO A 1 576 ? 9.068 2.697 -17.637 1.00 91.88 576 PRO A O 1
ATOM 4604 N N . ILE A 1 577 ? 7.180 2.300 -16.498 1.00 90.62 577 ILE A N 1
ATOM 4605 C CA . ILE A 1 577 ? 6.980 3.694 -16.085 1.00 90.62 577 ILE A CA 1
ATOM 4606 C C . ILE A 1 577 ? 8.063 4.182 -15.106 1.00 90.62 577 ILE A C 1
ATOM 4608 O O . ILE A 1 577 ? 8.461 5.346 -15.153 1.00 90.62 577 ILE A O 1
ATOM 4612 N N . VAL A 1 578 ? 8.578 3.289 -14.251 1.00 90.69 578 VAL A N 1
ATOM 4613 C CA . VAL A 1 578 ? 9.693 3.577 -13.338 1.00 90.69 578 VAL A CA 1
ATOM 4614 C C . VAL A 1 578 ? 10.983 3.705 -14.132 1.00 90.69 578 VAL A C 1
ATOM 4616 O O . VAL A 1 578 ? 11.693 4.695 -13.979 1.00 90.69 578 VAL A O 1
ATOM 4619 N N . LEU A 1 579 ? 11.252 2.755 -15.029 1.00 88.81 579 LEU A N 1
ATOM 4620 C CA . LEU A 1 579 ? 12.462 2.754 -15.851 1.00 88.81 579 LEU A CA 1
ATOM 4621 C C . LEU A 1 579 ? 12.525 3.955 -16.801 1.00 88.81 579 LEU A C 1
ATOM 4623 O O . LEU A 1 579 ? 13.581 4.570 -16.927 1.00 88.81 579 LEU A O 1
ATOM 4627 N N . ALA A 1 580 ? 11.404 4.344 -17.413 1.00 88.38 580 ALA A N 1
ATOM 4628 C CA . ALA A 1 580 ? 11.335 5.542 -18.249 1.00 88.38 580 ALA A CA 1
ATOM 4629 C C . ALA A 1 580 ? 11.672 6.812 -17.449 1.00 88.38 580 ALA A C 1
ATOM 4631 O O . ALA A 1 580 ? 12.467 7.638 -17.903 1.00 88.38 580 ALA A O 1
ATOM 4632 N N . GLY A 1 581 ? 11.125 6.936 -16.234 1.00 87.50 581 GLY A N 1
ATOM 4633 C CA . GLY A 1 581 ? 11.445 8.045 -15.337 1.00 87.50 581 GLY A CA 1
ATOM 4634 C C . GLY A 1 581 ? 12.903 8.036 -14.882 1.00 87.50 581 GLY A C 1
ATOM 4635 O O . GLY A 1 581 ? 13.556 9.077 -14.898 1.00 87.50 581 GLY A O 1
ATOM 4636 N N . ALA A 1 582 ? 13.444 6.859 -14.558 1.00 84.62 582 ALA A N 1
ATOM 4637 C CA . ALA A 1 582 ? 14.835 6.700 -14.151 1.00 84.62 582 ALA A CA 1
ATOM 4638 C C . ALA A 1 582 ? 15.794 7.094 -15.283 1.00 84.62 582 ALA A C 1
ATOM 4640 O O . ALA A 1 582 ? 16.748 7.836 -15.051 1.00 84.62 582 ALA A O 1
ATOM 4641 N N . ALA A 1 583 ? 15.514 6.657 -16.515 1.00 82.31 583 ALA A N 1
ATOM 4642 C CA . ALA A 1 583 ? 16.305 6.995 -17.693 1.00 82.31 583 ALA A CA 1
ATOM 4643 C C . ALA A 1 583 ? 16.334 8.510 -17.947 1.00 82.31 583 ALA A C 1
ATOM 4645 O O . ALA A 1 583 ? 17.410 9.084 -18.134 1.00 82.31 583 ALA A O 1
ATOM 4646 N N . LEU A 1 584 ? 15.175 9.178 -17.888 1.00 81.81 584 LEU A N 1
ATOM 4647 C CA . LEU A 1 584 ? 15.097 10.633 -18.040 1.00 81.81 584 LEU A CA 1
ATOM 4648 C C . LEU A 1 584 ? 15.786 11.379 -16.907 1.00 81.81 584 LEU A C 1
ATOM 4650 O O . LEU A 1 584 ? 16.528 12.329 -17.161 1.00 81.81 584 LEU A O 1
ATOM 4654 N N . TRP A 1 585 ? 15.575 10.950 -15.664 1.00 81.00 585 TRP A N 1
ATOM 4655 C CA . TRP A 1 585 ? 16.239 11.558 -14.522 1.00 81.00 585 TRP A CA 1
ATOM 4656 C C . TRP A 1 585 ? 17.759 11.451 -14.661 1.00 81.00 585 TRP A C 1
ATOM 4658 O O . TRP A 1 585 ? 18.450 12.457 -14.494 1.00 81.00 585 TRP A O 1
ATOM 4668 N N . MET A 1 586 ? 18.281 10.280 -15.044 1.00 73.62 586 MET A N 1
ATOM 4669 C CA . MET A 1 586 ? 19.711 10.095 -15.299 1.00 73.62 586 MET A CA 1
ATOM 4670 C C . MET A 1 586 ? 20.207 10.979 -16.445 1.00 73.62 586 MET A C 1
ATOM 4672 O O . MET A 1 586 ? 21.304 11.518 -16.354 1.00 73.62 586 MET A O 1
ATOM 4676 N N . GLN A 1 587 ? 19.416 11.173 -17.502 1.00 71.88 587 GLN A N 1
ATOM 4677 C CA . GLN A 1 587 ? 19.774 12.073 -18.601 1.00 71.88 587 GLN A CA 1
ATOM 4678 C C . GLN A 1 587 ? 19.846 13.544 -18.151 1.00 71.88 587 GLN A C 1
ATOM 4680 O O . GLN A 1 587 ? 20.760 14.262 -18.554 1.00 71.88 587 GLN A O 1
ATOM 4685 N N . GLN A 1 588 ? 18.903 13.993 -17.318 1.00 70.94 588 GLN A N 1
ATOM 4686 C CA . GLN A 1 588 ? 18.794 15.384 -16.854 1.00 70.94 588 GLN A CA 1
ATOM 4687 C C . GLN A 1 588 ? 19.771 15.740 -15.724 1.00 70.94 588 GLN A C 1
ATOM 4689 O O . GLN A 1 588 ? 20.172 16.895 -15.604 1.00 70.94 588 GLN A O 1
ATOM 4694 N N . ASN A 1 589 ? 20.112 14.771 -14.869 1.00 63.41 589 ASN A N 1
ATOM 4695 C CA . ASN A 1 589 ? 20.933 14.973 -13.668 1.00 63.41 589 ASN A CA 1
ATOM 4696 C C . ASN A 1 589 ? 22.400 14.588 -13.862 1.00 63.41 589 ASN A C 1
ATOM 4698 O O . ASN A 1 589 ? 23.197 14.723 -12.936 1.00 63.41 589 ASN A O 1
ATOM 4702 N N . ARG A 1 590 ? 22.774 14.157 -15.068 1.00 59.16 590 ARG A N 1
ATOM 4703 C CA . ARG A 1 590 ? 24.170 14.195 -15.498 1.00 59.16 590 ARG A CA 1
ATOM 4704 C C . ARG A 1 590 ? 24.607 15.653 -15.679 1.00 59.16 590 ARG A C 1
ATOM 4706 O O . ARG A 1 590 ? 23.777 16.483 -16.068 1.00 59.16 590 ARG A O 1
ATOM 4713 N N . PRO A 1 591 ? 25.885 15.991 -15.432 1.00 44.66 591 PRO A N 1
ATOM 4714 C CA . PRO A 1 591 ? 26.449 17.255 -15.891 1.00 44.66 591 PRO A CA 1
ATOM 4715 C C . PRO A 1 591 ? 26.060 17.451 -17.362 1.00 44.66 591 PRO A C 1
ATOM 4717 O O . PRO A 1 591 ? 26.287 16.578 -18.191 1.00 44.66 591 PRO A O 1
ATOM 4720 N N . ARG A 1 592 ? 25.342 18.543 -17.640 1.00 38.72 592 ARG A N 1
ATOM 4721 C CA . ARG A 1 592 ? 24.547 18.795 -18.854 1.00 38.72 592 ARG A CA 1
ATOM 4722 C C . ARG A 1 592 ? 25.099 18.145 -20.131 1.00 38.72 592 ARG A C 1
ATOM 4724 O O . ARG A 1 592 ? 25.993 18.689 -20.767 1.00 38.72 592 ARG A O 1
ATOM 4731 N N . LEU A 1 593 ? 24.441 17.083 -20.594 1.00 37.72 593 LEU A N 1
ATOM 4732 C CA . LEU A 1 593 ? 24.551 16.594 -21.978 1.00 37.72 593 LEU A CA 1
ATOM 4733 C C . LEU A 1 593 ? 23.928 17.573 -22.998 1.00 37.72 593 LEU A C 1
ATOM 4735 O O . LEU A 1 593 ? 24.150 17.437 -24.196 1.00 37.72 593 LEU A O 1
ATOM 4739 N N . SER A 1 594 ? 23.160 18.571 -22.545 1.00 33.09 594 SER A N 1
ATOM 4740 C CA . SER A 1 594 ? 22.367 19.470 -23.396 1.00 33.09 594 SER A CA 1
ATOM 4741 C C . SER A 1 594 ? 23.061 20.766 -23.836 1.00 33.09 594 SER A C 1
ATOM 4743 O O . SER A 1 594 ? 22.528 21.435 -24.713 1.00 33.09 594 SER A O 1
ATOM 4745 N N . ASP A 1 595 ? 24.238 21.112 -23.301 1.00 34.97 595 ASP A N 1
ATOM 4746 C CA . ASP A 1 595 ? 25.064 22.206 -23.857 1.00 34.97 595 ASP A CA 1
ATOM 4747 C C . ASP A 1 595 ? 25.991 21.703 -24.995 1.00 34.97 595 ASP A C 1
ATOM 4749 O O . ASP A 1 595 ? 26.756 22.465 -25.585 1.00 34.97 595 ASP A O 1
ATOM 4753 N N . PHE A 1 596 ? 25.891 20.418 -25.360 1.00 39.28 596 PHE A N 1
ATOM 4754 C CA . PHE A 1 596 ? 26.733 19.764 -26.358 1.00 39.28 596 PHE A CA 1
ATOM 4755 C C . PHE A 1 596 ? 25.913 19.347 -27.580 1.00 39.28 596 PHE A C 1
ATOM 4757 O O . PHE A 1 596 ? 25.520 18.193 -27.726 1.00 39.28 596 PHE A O 1
ATOM 4764 N N . GLY A 1 597 ? 25.748 20.263 -28.536 1.00 32.72 597 GLY A N 1
ATOM 4765 C CA . GLY A 1 597 ? 25.233 19.965 -29.883 1.00 32.72 597 GLY A CA 1
ATOM 4766 C C . GLY A 1 597 ? 26.081 18.969 -30.694 1.00 32.72 597 GLY A C 1
ATOM 4767 O O . GLY A 1 597 ? 25.850 18.792 -31.888 1.00 32.72 597 GLY A O 1
ATOM 4768 N N . HIS A 1 598 ? 27.061 18.309 -30.071 1.00 36.31 598 HIS A N 1
ATOM 4769 C CA . HIS A 1 598 ? 27.958 17.348 -30.681 1.00 36.31 598 HIS A CA 1
ATOM 4770 C C . HIS A 1 598 ? 28.296 16.233 -29.677 1.00 36.31 598 HIS A C 1
ATOM 4772 O O . HIS A 1 598 ? 29.143 16.415 -28.805 1.00 36.31 598 HIS A O 1
ATOM 4778 N N . LEU A 1 599 ? 27.755 15.030 -29.886 1.00 42.00 599 LEU A N 1
ATOM 4779 C CA . LEU A 1 599 ? 28.273 13.746 -29.372 1.00 42.00 599 LEU A CA 1
ATOM 4780 C C . LEU A 1 599 ? 29.718 13.433 -29.855 1.00 42.00 599 LEU A C 1
ATOM 4782 O O . LEU A 1 599 ? 30.152 12.289 -29.847 1.00 42.00 599 LEU A O 1
ATOM 4786 N N . LYS A 1 600 ? 30.499 14.439 -30.278 1.00 40.47 600 LYS A N 1
ATOM 4787 C CA . LYS A 1 600 ? 31.817 14.293 -30.921 1.00 40.47 600 LYS A CA 1
ATOM 4788 C C . LYS A 1 600 ? 32.983 14.111 -29.949 1.00 40.47 600 LYS A C 1
ATOM 4790 O O . LYS A 1 600 ? 34.131 14.107 -30.370 1.00 40.47 600 LYS A O 1
ATOM 4795 N N . SER A 1 601 ? 32.734 13.991 -28.651 1.00 46.84 601 SER A N 1
ATOM 4796 C CA . SER A 1 601 ? 33.811 13.850 -27.675 1.00 46.84 601 SER A CA 1
ATOM 4797 C C . SER A 1 601 ? 33.511 12.691 -26.731 1.00 46.84 601 SER A C 1
ATOM 4799 O O . SER A 1 601 ? 32.865 12.850 -25.695 1.00 46.84 601 SER A O 1
ATOM 4801 N N . ALA A 1 602 ? 34.056 11.519 -27.081 1.00 47.59 602 ALA A N 1
ATOM 4802 C CA . ALA A 1 602 ? 34.264 10.375 -26.185 1.00 47.59 602 ALA A CA 1
ATOM 4803 C C . ALA A 1 602 ? 34.781 10.806 -24.799 1.00 47.59 602 ALA A C 1
ATOM 4805 O O . ALA A 1 602 ? 34.428 10.240 -23.769 1.00 47.59 602 ALA A O 1
ATOM 4806 N N . ARG A 1 603 ? 35.578 11.880 -24.779 1.00 43.16 603 ARG A N 1
ATOM 4807 C CA . ARG A 1 603 ? 36.206 12.475 -23.603 1.00 43.16 603 ARG A CA 1
ATOM 4808 C C . ARG A 1 603 ? 35.213 12.970 -22.554 1.00 43.16 603 ARG A C 1
ATOM 4810 O O . ARG A 1 603 ? 35.444 12.717 -21.381 1.00 43.16 603 ARG A O 1
ATOM 4817 N N . SER A 1 604 ? 34.126 13.635 -22.941 1.00 45.28 604 SER A N 1
ATOM 4818 C CA . SER A 1 604 ? 33.142 14.153 -21.974 1.00 45.28 604 SER A CA 1
ATOM 4819 C C . SER A 1 604 ? 32.335 13.015 -21.340 1.00 45.28 604 SER A C 1
ATOM 4821 O O . SER A 1 604 ? 32.140 12.990 -20.132 1.00 45.28 604 SER A O 1
ATOM 4823 N N . TYR A 1 605 ? 31.966 12.017 -22.148 1.00 51.78 605 TYR A N 1
ATOM 4824 C CA . TYR A 1 605 ? 31.181 10.856 -21.718 1.00 51.78 605 TYR A CA 1
ATOM 4825 C C . TYR A 1 605 ? 31.963 9.913 -20.778 1.00 51.78 605 TYR A C 1
ATOM 4827 O O . TYR A 1 605 ? 31.398 9.329 -19.857 1.00 51.78 605 TYR A O 1
ATOM 4835 N N . LEU A 1 606 ? 33.283 9.804 -20.970 1.00 50.50 606 LEU A N 1
ATOM 4836 C CA . LEU A 1 606 ? 34.192 9.040 -20.106 1.00 50.50 606 LEU A CA 1
ATOM 4837 C C . LEU A 1 606 ? 34.610 9.804 -18.830 1.00 50.50 606 LEU A C 1
ATOM 4839 O O . LEU A 1 606 ? 34.970 9.176 -17.836 1.00 50.50 606 LEU A O 1
ATOM 4843 N N . ILE A 1 607 ? 34.579 11.144 -18.830 1.00 50.53 607 ILE A N 1
ATOM 4844 C CA . ILE A 1 607 ? 34.784 11.949 -17.609 1.00 50.53 607 ILE A CA 1
ATOM 4845 C C . ILE A 1 607 ? 33.638 11.700 -16.621 1.00 50.53 607 ILE A C 1
ATOM 4847 O O . ILE A 1 607 ? 33.900 11.511 -15.436 1.00 50.53 607 ILE A O 1
ATOM 4851 N N . ASP A 1 608 ? 32.404 11.581 -17.111 1.00 49.84 608 ASP A N 1
ATOM 4852 C CA . ASP A 1 608 ? 31.253 11.225 -16.273 1.00 49.84 608 ASP A CA 1
ATOM 4853 C C . ASP A 1 608 ? 31.395 9.813 -15.665 1.00 49.84 608 ASP A C 1
ATOM 4855 O O . ASP A 1 608 ? 31.108 9.619 -14.486 1.00 49.84 608 ASP A O 1
ATOM 4859 N N . LEU A 1 609 ? 31.934 8.845 -16.422 1.00 53.88 609 LEU A N 1
ATOM 4860 C CA . LEU A 1 609 ? 32.266 7.497 -15.926 1.00 53.88 609 LEU A CA 1
ATOM 4861 C C . LEU A 1 609 ? 33.365 7.481 -14.855 1.00 53.88 609 LEU A C 1
ATOM 4863 O O . LEU A 1 609 ? 33.421 6.548 -14.064 1.00 53.88 609 LEU A O 1
ATOM 4867 N N . LYS A 1 610 ? 34.263 8.474 -14.822 1.00 53.38 610 LYS A N 1
ATOM 4868 C CA . LYS A 1 610 ? 35.237 8.602 -13.724 1.00 53.38 610 LYS A CA 1
ATOM 4869 C C . LYS A 1 610 ? 34.586 9.092 -12.437 1.00 53.38 610 LYS A C 1
ATOM 4871 O O . LYS A 1 610 ? 35.055 8.745 -11.358 1.00 53.38 610 LYS A O 1
ATOM 4876 N N . CYS A 1 611 ? 33.548 9.917 -12.551 1.00 51.44 611 CYS A N 1
ATOM 4877 C CA . CYS A 1 611 ? 32.809 10.426 -11.401 1.00 51.44 611 CYS A CA 1
ATOM 4878 C C . CYS A 1 611 ? 31.829 9.388 -10.836 1.00 51.44 611 CYS A C 1
ATOM 4880 O O . CYS A 1 611 ? 31.564 9.419 -9.638 1.00 51.44 611 CYS A O 1
ATOM 4882 N N . ASP A 1 612 ? 31.315 8.484 -11.677 1.00 54.06 612 ASP A N 1
ATOM 4883 C CA . ASP A 1 612 ? 30.365 7.436 -11.285 1.00 54.06 612 ASP A CA 1
ATOM 4884 C C . ASP A 1 612 ? 30.601 6.143 -12.098 1.00 54.06 612 ASP A C 1
ATOM 4886 O O . ASP A 1 612 ? 29.865 5.863 -13.052 1.00 54.06 612 ASP A O 1
ATOM 4890 N N . PRO A 1 613 ? 31.674 5.379 -11.807 1.00 60.59 613 PRO A N 1
ATOM 4891 C CA . PRO A 1 613 ? 32.017 4.194 -12.586 1.00 60.59 613 PRO A CA 1
ATOM 4892 C C . PRO A 1 613 ? 30.962 3.095 -12.402 1.00 60.59 613 PRO A C 1
ATOM 4894 O O . PRO A 1 613 ? 30.472 2.899 -11.288 1.00 60.59 613 PRO A O 1
ATOM 4897 N N . PRO A 1 614 ? 30.625 2.329 -13.459 1.00 64.81 614 PRO A N 1
ATOM 4898 C CA . PRO A 1 614 ? 29.729 1.196 -13.338 1.00 64.81 614 PRO A CA 1
ATOM 4899 C C . PRO A 1 614 ? 30.246 0.209 -12.290 1.00 64.81 614 PRO A C 1
ATOM 4901 O O . PRO A 1 614 ? 31.447 -0.064 -12.244 1.00 64.81 614 PRO A O 1
ATOM 4904 N N . PRO A 1 615 ? 29.349 -0.367 -11.477 1.00 62.34 615 PRO A N 1
ATOM 4905 C CA . PRO A 1 615 ? 29.723 -1.125 -10.282 1.00 62.34 615 PRO A CA 1
ATOM 4906 C C . PRO A 1 615 ? 30.461 -2.432 -10.603 1.00 62.34 615 PRO A C 1
ATOM 4908 O O . PRO A 1 615 ? 31.145 -2.989 -9.750 1.00 62.34 615 PRO A O 1
ATOM 4911 N N . THR A 1 616 ? 30.313 -2.950 -11.827 1.00 71.81 616 THR A N 1
ATOM 4912 C CA . THR A 1 616 ? 30.926 -4.205 -12.269 1.00 71.81 616 THR A CA 1
ATOM 4913 C C . THR A 1 616 ? 31.448 -4.082 -13.698 1.00 71.81 616 THR A C 1
ATOM 4915 O O . THR A 1 616 ? 30.882 -3.346 -14.512 1.00 71.81 616 THR A O 1
ATOM 4918 N N . GLY A 1 617 ? 32.474 -4.871 -14.042 1.00 72.69 617 GLY A N 1
ATOM 4919 C CA . GLY A 1 617 ? 32.970 -4.978 -15.423 1.00 72.69 617 GLY A CA 1
ATOM 4920 C C . GLY A 1 617 ? 31.873 -5.377 -16.419 1.00 72.69 617 GLY A C 1
ATOM 4921 O O . GLY A 1 617 ? 31.816 -4.857 -17.527 1.00 72.69 617 GLY A O 1
ATOM 4922 N N . LYS A 1 618 ? 30.897 -6.190 -15.990 1.00 76.94 618 LYS A N 1
ATOM 4923 C CA . LYS A 1 618 ? 29.736 -6.573 -16.814 1.00 76.94 618 LYS A CA 1
ATOM 4924 C C . LYS A 1 618 ? 28.810 -5.396 -17.106 1.00 76.94 618 LYS A C 1
ATOM 4926 O O . LYS A 1 618 ? 28.337 -5.248 -18.231 1.00 76.94 618 LYS A O 1
ATOM 4931 N N . THR A 1 619 ? 28.513 -4.566 -16.108 1.00 76.00 619 THR A N 1
ATOM 4932 C CA . THR A 1 619 ? 27.713 -3.349 -16.320 1.00 76.00 619 THR A CA 1
ATOM 4933 C C . THR A 1 619 ? 28.478 -2.348 -17.179 1.00 76.00 619 THR A C 1
ATOM 4935 O O . THR A 1 619 ? 27.881 -1.714 -18.047 1.00 76.00 619 THR A O 1
ATOM 4938 N N . PHE A 1 620 ? 29.802 -2.283 -17.023 1.00 78.44 620 PHE A N 1
ATOM 4939 C CA . PHE A 1 620 ? 30.673 -1.489 -17.884 1.00 78.44 620 PHE A CA 1
ATOM 4940 C C . PHE A 1 620 ? 30.657 -1.970 -19.346 1.00 78.44 620 PHE A C 1
ATOM 4942 O O . PHE A 1 620 ? 30.502 -1.151 -20.245 1.00 78.44 620 PHE A O 1
ATOM 4949 N N . ALA A 1 621 ? 30.705 -3.278 -19.609 1.00 84.38 621 ALA A N 1
ATOM 4950 C CA . ALA A 1 621 ? 30.608 -3.828 -20.965 1.00 84.38 621 ALA A CA 1
ATOM 4951 C C . ALA A 1 621 ? 29.264 -3.497 -21.643 1.00 84.38 621 ALA A C 1
ATOM 4953 O O . ALA A 1 621 ? 29.235 -3.063 -22.794 1.00 84.38 621 ALA A O 1
ATOM 4954 N N . LYS A 1 622 ? 28.142 -3.617 -20.915 1.00 85.50 622 LYS A N 1
ATOM 4955 C CA . LYS A 1 622 ? 26.809 -3.206 -21.408 1.00 85.50 622 LYS A CA 1
ATOM 4956 C C . LYS A 1 622 ? 26.781 -1.706 -21.717 1.00 85.50 622 LYS A C 1
ATOM 4958 O O . LYS A 1 622 ? 26.285 -1.282 -22.757 1.00 85.50 622 LYS A O 1
ATOM 4963 N N . PHE A 1 623 ? 27.349 -0.899 -20.828 1.00 79.56 623 PHE A N 1
ATOM 4964 C CA . PHE A 1 623 ? 27.482 0.535 -21.044 1.00 79.56 623 PHE A CA 1
ATOM 4965 C C . PHE A 1 623 ? 28.292 0.848 -22.312 1.00 79.56 623 PHE A C 1
ATOM 4967 O O . PHE A 1 623 ? 27.874 1.681 -23.114 1.00 79.56 623 PHE A O 1
ATOM 4974 N N . LEU A 1 624 ? 29.420 0.164 -22.522 1.00 82.00 624 LEU A N 1
ATOM 4975 C CA . LEU A 1 624 ? 30.259 0.318 -23.710 1.00 82.00 624 LEU A CA 1
ATOM 4976 C C . LEU A 1 624 ? 29.520 -0.087 -24.987 1.00 82.00 624 LEU A C 1
ATOM 4978 O O . LEU A 1 624 ? 29.595 0.636 -25.976 1.00 82.00 624 LEU A O 1
ATOM 4982 N N . ALA A 1 625 ? 28.756 -1.182 -24.957 1.00 86.94 625 ALA A N 1
ATOM 4983 C CA . ALA A 1 625 ? 27.908 -1.589 -26.076 1.00 86.94 625 ALA A CA 1
ATOM 4984 C C . ALA A 1 625 ? 26.913 -0.477 -26.452 1.00 86.94 625 ALA A C 1
ATOM 4986 O O . ALA A 1 625 ? 26.818 -0.076 -27.613 1.00 86.94 625 ALA A O 1
ATOM 4987 N N . TYR A 1 626 ? 26.230 0.099 -25.455 1.00 81.19 626 TYR A N 1
ATOM 4988 C CA . TYR A 1 626 ? 25.348 1.244 -25.677 1.00 81.19 626 TYR A CA 1
ATOM 4989 C C . TYR A 1 626 ? 26.116 2.452 -26.237 1.00 81.19 626 TYR A C 1
ATOM 4991 O O . TYR A 1 626 ? 25.700 3.031 -27.235 1.00 81.19 626 TYR A O 1
ATOM 4999 N N . TYR A 1 627 ? 27.265 2.804 -25.661 1.00 80.12 627 TYR A N 1
ATOM 5000 C CA . TYR A 1 627 ? 28.098 3.912 -26.130 1.00 80.12 627 TYR A CA 1
ATOM 5001 C C . TYR A 1 627 ? 28.516 3.763 -27.600 1.00 80.12 627 TYR A C 1
ATOM 5003 O O . TYR A 1 627 ? 28.282 4.670 -28.403 1.00 80.12 627 TYR A O 1
ATOM 5011 N N . PHE A 1 628 ? 29.086 2.614 -27.973 1.00 84.94 628 PHE A N 1
ATOM 5012 C CA . PHE A 1 628 ? 29.535 2.364 -29.341 1.00 84.94 628 PHE A CA 1
ATOM 5013 C C . PHE A 1 628 ? 28.371 2.354 -30.335 1.00 84.94 628 PHE A C 1
ATOM 5015 O O . PHE A 1 628 ? 28.540 2.853 -31.447 1.00 84.94 628 PHE A O 1
ATOM 5022 N N . SER A 1 629 ? 27.177 1.903 -29.926 1.00 83.56 629 SER A N 1
ATOM 5023 C CA . SER A 1 629 ? 25.975 2.002 -30.769 1.00 83.56 629 SER A CA 1
ATOM 5024 C C . SER A 1 629 ? 25.636 3.448 -31.155 1.00 83.56 629 SER A C 1
ATOM 5026 O O . SER A 1 629 ? 25.227 3.702 -32.283 1.00 83.56 629 SER A O 1
ATOM 5028 N N . GLN A 1 630 ? 25.852 4.408 -30.248 1.00 78.94 630 GLN A N 1
ATOM 5029 C CA . GLN A 1 630 ? 25.568 5.824 -30.501 1.00 78.94 630 GLN A CA 1
ATOM 5030 C C . GLN A 1 630 ? 26.682 6.495 -31.309 1.00 78.94 630 GLN A C 1
ATOM 5032 O O . GLN A 1 630 ? 26.420 7.304 -32.195 1.00 78.94 630 GLN A O 1
ATOM 5037 N N . VAL A 1 631 ? 27.941 6.171 -31.007 1.00 81.44 631 VAL A N 1
ATOM 5038 C CA . VAL A 1 631 ? 29.108 6.769 -31.673 1.00 81.44 631 VAL A CA 1
ATOM 5039 C C . VAL A 1 631 ? 29.145 6.417 -33.157 1.00 81.44 631 VAL A C 1
ATOM 5041 O O . VAL A 1 631 ? 29.304 7.307 -34.001 1.00 81.44 631 VAL A O 1
ATOM 5044 N N . PHE A 1 632 ? 28.967 5.136 -33.481 1.00 86.44 632 PHE A N 1
ATOM 5045 C CA . PHE A 1 632 ? 29.065 4.654 -34.858 1.00 86.44 632 PHE A CA 1
ATOM 5046 C C . PHE A 1 632 ? 27.834 4.972 -35.718 1.00 86.44 632 PHE A C 1
ATOM 5048 O O . PHE A 1 632 ? 27.913 4.850 -36.938 1.00 86.44 632 PHE A O 1
ATOM 5055 N N . ASP A 1 633 ? 26.751 5.494 -35.130 1.00 82.69 633 ASP A N 1
ATOM 5056 C CA . ASP A 1 633 ? 25.595 6.028 -35.868 1.00 82.69 633 ASP A CA 1
ATOM 5057 C C . ASP A 1 633 ? 25.992 7.217 -36.773 1.00 82.69 633 ASP A C 1
ATOM 5059 O O . ASP A 1 633 ? 25.425 7.429 -37.842 1.00 82.69 633 ASP A O 1
ATOM 5063 N N . SER A 1 634 ? 27.040 7.960 -36.386 1.00 82.62 634 SER A N 1
ATOM 5064 C CA . SER A 1 634 ? 27.579 9.099 -37.149 1.00 82.62 634 SER A CA 1
ATOM 5065 C C . SER A 1 634 ? 28.651 8.738 -38.187 1.00 82.62 634 SER A C 1
ATOM 5067 O O . SER A 1 634 ? 29.162 9.628 -38.869 1.00 82.62 634 SER A O 1
ATOM 5069 N N . ARG A 1 635 ? 28.993 7.449 -38.310 1.00 88.62 635 ARG A N 1
ATOM 5070 C CA . ARG A 1 635 ? 30.062 6.916 -39.173 1.00 88.62 635 ARG A CA 1
ATOM 5071 C C . ARG A 1 635 ? 31.425 7.627 -39.029 1.00 88.62 635 ARG A C 1
ATOM 5073 O O . ARG A 1 635 ? 31.979 8.086 -40.033 1.00 88.62 635 ARG A O 1
ATOM 5080 N N . PRO A 1 636 ? 31.963 7.767 -37.801 1.00 88.50 636 PRO A N 1
ATOM 5081 C CA . PRO A 1 636 ? 33.234 8.450 -37.563 1.00 88.50 636 PRO A CA 1
ATOM 5082 C C . PRO A 1 636 ? 34.414 7.662 -38.144 1.00 88.50 636 PRO A C 1
ATOM 5084 O O . PRO A 1 636 ? 34.294 6.458 -38.392 1.00 88.50 636 PRO A O 1
ATOM 5087 N N . ALA A 1 637 ? 35.569 8.313 -38.319 1.00 88.75 637 ALA A N 1
ATOM 5088 C CA . ALA A 1 637 ? 36.795 7.574 -38.597 1.00 88.75 637 ALA A CA 1
ATOM 5089 C C . ALA A 1 637 ? 37.227 6.782 -37.356 1.00 88.75 637 ALA A C 1
ATOM 5091 O O . ALA A 1 637 ? 37.040 7.244 -36.227 1.00 88.75 637 ALA A O 1
ATOM 5092 N N . LEU A 1 638 ? 37.837 5.605 -37.525 1.00 85.56 638 LEU A N 1
ATOM 5093 C CA . LEU A 1 638 ? 38.288 4.821 -36.366 1.00 85.56 638 LEU A CA 1
ATOM 5094 C C . LEU A 1 638 ? 39.316 5.576 -35.525 1.00 85.56 638 LEU A C 1
ATOM 5096 O O . LEU A 1 638 ? 39.277 5.482 -34.304 1.00 85.56 638 LEU A O 1
ATOM 5100 N N . SER A 1 639 ? 40.186 6.362 -36.154 1.00 84.62 639 SER A N 1
ATOM 5101 C CA . SER A 1 639 ? 41.168 7.235 -35.503 1.00 84.62 639 SER A CA 1
ATOM 5102 C C . SER A 1 639 ? 40.546 8.350 -34.658 1.00 84.62 639 SER A C 1
ATOM 5104 O O . SER A 1 639 ? 41.225 8.901 -33.794 1.00 84.62 639 SER A O 1
ATOM 5106 N N . ASP A 1 640 ? 39.273 8.689 -34.888 1.00 81.88 640 ASP A N 1
ATOM 5107 C CA . ASP A 1 640 ? 38.550 9.670 -34.070 1.00 81.88 640 ASP A CA 1
ATOM 5108 C C . ASP A 1 640 ? 38.084 9.059 -32.738 1.00 81.88 640 ASP A C 1
ATOM 5110 O O . ASP A 1 640 ? 37.825 9.780 -31.771 1.00 81.88 640 ASP A O 1
ATOM 5114 N N . ILE A 1 641 ? 37.964 7.728 -32.688 1.00 79.25 641 ILE A N 1
ATOM 5115 C CA . ILE A 1 641 ? 37.440 6.968 -31.545 1.00 79.25 641 ILE A CA 1
ATOM 5116 C C . ILE A 1 641 ? 38.567 6.223 -30.812 1.00 79.25 641 ILE A C 1
ATOM 5118 O O . ILE A 1 641 ? 38.597 6.175 -29.577 1.00 79.25 641 ILE A O 1
ATOM 5122 N N . PHE A 1 642 ? 39.519 5.674 -31.567 1.00 80.38 642 PHE A N 1
ATOM 5123 C CA . PHE A 1 642 ? 40.605 4.828 -31.094 1.00 80.38 642 PHE A CA 1
ATOM 5124 C C . PHE A 1 642 ? 41.993 5.449 -31.314 1.00 80.38 642 PHE A C 1
ATOM 5126 O O . PHE A 1 642 ? 42.250 6.110 -32.316 1.00 80.38 642 PHE A O 1
ATOM 5133 N N . THR A 1 643 ? 42.918 5.191 -30.387 1.00 77.69 643 THR A N 1
ATOM 5134 C CA . THR A 1 643 ? 44.339 5.562 -30.489 1.00 77.69 643 THR A CA 1
ATOM 5135 C C . THR A 1 643 ? 45.146 4.383 -30.986 1.00 77.69 643 THR A C 1
ATOM 5137 O O . THR A 1 643 ? 45.250 3.352 -30.321 1.00 77.69 643 THR A O 1
ATOM 5140 N N . PHE A 1 644 ? 45.778 4.574 -32.132 1.00 77.50 644 PHE A N 1
ATOM 5141 C CA . PHE A 1 644 ? 46.609 3.568 -32.771 1.00 77.50 644 PHE A CA 1
ATOM 5142 C C . PHE A 1 644 ? 48.089 3.788 -32.435 1.00 77.50 644 PHE A C 1
ATOM 5144 O O . PHE A 1 644 ? 48.528 4.945 -32.353 1.00 77.50 644 PHE A O 1
ATOM 5151 N N . PRO A 1 645 ? 48.880 2.710 -32.284 1.00 78.12 645 PRO A N 1
ATOM 5152 C CA . PRO A 1 645 ? 50.334 2.801 -32.302 1.00 78.12 645 PRO A CA 1
ATOM 5153 C C . PRO A 1 645 ? 50.807 3.509 -33.576 1.00 78.12 645 PRO A C 1
ATOM 5155 O O . PRO A 1 645 ? 50.179 3.422 -34.632 1.00 78.12 645 PRO A O 1
ATOM 5158 N N . LYS A 1 646 ? 51.918 4.243 -33.490 1.00 77.19 646 LYS A N 1
ATOM 5159 C CA . LYS A 1 646 ? 52.512 4.873 -34.675 1.00 77.19 646 LYS A CA 1
ATOM 5160 C C . LYS A 1 646 ? 53.405 3.858 -35.410 1.00 77.19 646 LYS A C 1
ATOM 5162 O O . LYS A 1 646 ? 54.198 3.205 -34.737 1.00 77.19 646 LYS A O 1
ATOM 5167 N N . PRO A 1 647 ? 53.378 3.802 -36.757 1.00 81.81 647 PRO A N 1
ATOM 5168 C CA . PRO A 1 647 ? 52.564 4.619 -37.662 1.00 81.81 647 PRO A CA 1
ATOM 5169 C C . PRO A 1 647 ? 51.100 4.149 -37.737 1.00 81.81 647 PRO A C 1
ATOM 5171 O O . PRO A 1 647 ? 50.827 2.959 -37.816 1.00 81.81 647 PRO A O 1
ATOM 5174 N N . VAL A 1 648 ? 50.163 5.104 -37.760 1.00 78.69 648 VAL A N 1
ATOM 5175 C CA . VAL A 1 648 ? 48.724 4.817 -37.870 1.00 78.69 648 VAL A CA 1
ATOM 5176 C C . VAL A 1 648 ? 48.422 4.247 -39.257 1.00 78.69 648 VAL A C 1
ATOM 5178 O O . VAL A 1 648 ? 48.760 4.868 -40.267 1.00 78.69 648 VAL A O 1
ATOM 5181 N N . LEU A 1 649 ? 47.786 3.076 -39.307 1.00 82.56 649 LEU A N 1
ATOM 5182 C CA . LEU A 1 649 ? 47.430 2.398 -40.554 1.00 82.56 649 LEU A CA 1
ATOM 5183 C C . LEU A 1 649 ? 46.388 3.205 -41.346 1.00 82.56 649 LEU A C 1
ATOM 5185 O O . LEU A 1 649 ? 45.516 3.854 -40.772 1.00 82.56 649 LEU A O 1
ATOM 5189 N N . ALA A 1 650 ? 46.455 3.164 -42.680 1.00 85.50 650 ALA A N 1
ATOM 5190 C CA . ALA A 1 650 ? 45.594 3.983 -43.541 1.00 85.50 650 ALA A CA 1
ATOM 5191 C C . ALA A 1 650 ? 44.094 3.706 -43.335 1.00 85.50 650 ALA A C 1
ATOM 5193 O O . ALA A 1 650 ? 43.286 4.635 -43.386 1.00 85.50 650 ALA A O 1
ATOM 5194 N N . TRP A 1 651 ? 43.733 2.450 -43.051 1.00 85.75 651 TRP A N 1
ATOM 5195 C CA . TRP A 1 651 ? 42.353 2.037 -42.796 1.00 85.75 651 TRP A CA 1
ATOM 5196 C C . TRP A 1 651 ? 41.773 2.634 -41.506 1.00 85.75 651 TRP A C 1
ATOM 5198 O O . TRP A 1 651 ? 40.566 2.833 -41.421 1.00 85.75 651 TRP A O 1
ATOM 5208 N N . ALA A 1 652 ? 42.610 3.025 -40.538 1.00 85.94 652 ALA A N 1
ATOM 5209 C CA . ALA A 1 652 ? 42.149 3.664 -39.307 1.00 85.94 652 ALA A CA 1
ATOM 5210 C C . ALA A 1 652 ? 41.515 5.046 -39.553 1.00 85.94 652 ALA A C 1
ATOM 5212 O O . ALA A 1 652 ? 40.675 5.486 -38.775 1.00 85.94 652 ALA A O 1
ATOM 5213 N N . ASN A 1 653 ? 41.873 5.729 -40.644 1.00 89.25 653 ASN A N 1
ATOM 5214 C CA . ASN A 1 653 ? 41.282 7.024 -41.001 1.00 89.25 653 ASN A CA 1
ATOM 5215 C C . ASN A 1 653 ? 39.986 6.886 -41.824 1.00 89.25 653 ASN A C 1
ATOM 5217 O O . ASN A 1 653 ? 39.415 7.895 -42.240 1.00 89.25 653 ASN A O 1
ATOM 5221 N N . GLN A 1 654 ? 39.534 5.661 -42.112 1.00 91.56 654 GLN A N 1
ATOM 5222 C CA . GLN A 1 654 ? 38.299 5.441 -42.859 1.00 91.56 654 GLN A CA 1
ATOM 5223 C C . GLN A 1 654 ? 37.068 5.581 -41.956 1.00 91.56 654 GLN A C 1
ATOM 5225 O O . GLN A 1 654 ? 37.129 5.167 -40.795 1.00 91.56 654 GLN A O 1
ATOM 5230 N N . PRO A 1 655 ? 35.940 6.104 -42.484 1.00 93.00 655 PRO A N 1
ATOM 5231 C CA . PRO A 1 655 ? 34.672 6.091 -41.766 1.00 93.00 655 PRO A CA 1
ATOM 5232 C C . PRO A 1 655 ? 34.242 4.646 -41.507 1.00 93.00 655 PRO A C 1
ATOM 5234 O O . PRO A 1 655 ? 34.367 3.799 -42.392 1.00 93.00 655 PRO A O 1
ATOM 5237 N N . ALA A 1 656 ? 33.722 4.377 -40.316 1.00 91.19 656 ALA A N 1
ATOM 5238 C CA . ALA A 1 656 ? 33.288 3.048 -39.910 1.00 91.19 656 ALA A CA 1
ATOM 5239 C C . ALA A 1 656 ? 31.827 3.053 -39.455 1.00 91.19 656 ALA A C 1
ATOM 5241 O O . ALA A 1 656 ? 31.400 3.955 -38.738 1.00 91.19 656 ALA A O 1
ATOM 5242 N N . GLU A 1 657 ? 31.068 2.030 -39.841 1.00 91.62 657 GLU A N 1
ATOM 5243 C CA . GLU A 1 657 ? 29.697 1.804 -39.375 1.00 91.62 657 GLU A CA 1
ATOM 5244 C C . GLU A 1 657 ? 29.582 0.486 -38.600 1.00 91.62 657 GLU A C 1
ATOM 5246 O O . GLU A 1 657 ? 30.215 -0.510 -38.948 1.00 91.62 657 GLU A O 1
ATOM 5251 N N . LEU A 1 658 ? 28.774 0.483 -37.538 1.00 90.75 658 LEU A N 1
ATOM 5252 C CA . LEU A 1 658 ? 28.480 -0.714 -36.751 1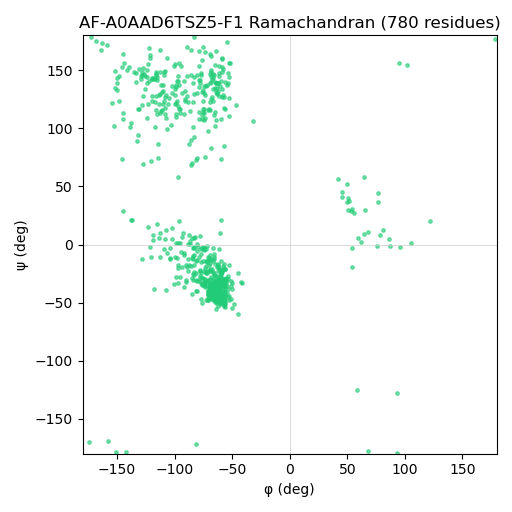.00 90.75 658 LEU A CA 1
ATOM 5253 C C . LEU A 1 658 ? 27.527 -1.631 -37.526 1.00 90.75 658 LEU A C 1
ATOM 5255 O O . LEU A 1 658 ? 26.487 -1.180 -38.015 1.00 90.75 658 LEU A O 1
ATOM 5259 N N . VAL A 1 659 ? 27.872 -2.916 -37.626 1.00 89.38 659 VAL A N 1
ATOM 5260 C CA . VAL A 1 659 ? 27.123 -3.890 -38.432 1.00 89.38 659 VAL A CA 1
ATOM 5261 C C . VAL A 1 659 ? 26.871 -5.188 -37.674 1.00 89.38 659 VAL A C 1
ATOM 5263 O O . VAL A 1 659 ? 27.743 -5.700 -36.977 1.00 89.38 659 VAL A O 1
ATOM 5266 N N . GLY A 1 660 ? 25.668 -5.737 -37.845 1.00 87.62 660 GLY A N 1
ATOM 5267 C CA . GLY A 1 660 ? 25.332 -7.103 -37.447 1.00 87.62 660 GLY A CA 1
ATOM 5268 C C . GLY A 1 660 ? 25.418 -8.025 -38.657 1.00 87.62 660 GLY A C 1
ATOM 5269 O O . GLY A 1 660 ? 24.754 -7.774 -39.665 1.00 87.62 660 GLY A O 1
ATOM 5270 N N . LEU A 1 661 ? 26.225 -9.078 -38.570 1.00 85.19 661 LEU A N 1
ATOM 5271 C CA . LEU A 1 661 ? 26.359 -10.079 -39.626 1.00 85.19 661 LEU A CA 1
ATOM 5272 C C . LEU A 1 661 ? 25.390 -11.243 -39.406 1.00 85.19 661 LEU A C 1
ATOM 5274 O O . LEU A 1 661 ? 25.186 -11.675 -38.276 1.00 85.19 661 LEU A O 1
ATOM 5278 N N . HIS A 1 662 ? 24.801 -11.759 -40.483 1.00 83.62 662 HIS A N 1
ATOM 5279 C CA . HIS A 1 662 ? 23.910 -12.917 -40.431 1.00 83.62 662 HIS A CA 1
ATOM 5280 C C . HIS A 1 662 ? 23.997 -13.757 -41.706 1.00 83.62 662 HIS A C 1
ATOM 5282 O O . HIS A 1 662 ? 24.147 -13.232 -42.811 1.00 83.62 662 HIS A O 1
ATOM 5288 N N . ALA A 1 663 ? 23.867 -15.075 -41.558 1.00 79.31 663 ALA A N 1
ATOM 5289 C CA . ALA A 1 663 ? 23.733 -15.968 -42.700 1.00 79.31 663 ALA A CA 1
ATOM 5290 C C . ALA A 1 663 ? 22.308 -15.886 -43.281 1.00 79.31 663 ALA A C 1
ATOM 5292 O O . ALA A 1 663 ? 21.308 -15.975 -42.563 1.00 79.31 663 ALA A O 1
ATOM 5293 N N . THR A 1 664 ? 22.211 -15.716 -44.597 1.00 75.56 664 THR A N 1
ATOM 5294 C CA . THR A 1 664 ? 20.955 -15.826 -45.354 1.00 75.56 664 THR A CA 1
ATOM 5295 C C . THR A 1 664 ? 20.519 -17.289 -45.479 1.00 75.56 664 THR A C 1
ATOM 5297 O O . THR A 1 664 ? 21.316 -18.204 -45.277 1.00 75.56 664 THR A O 1
ATOM 5300 N N . GLU A 1 665 ? 19.267 -17.536 -45.885 1.00 74.25 665 GLU A N 1
ATOM 5301 C CA . GLU A 1 665 ? 18.738 -18.897 -46.120 1.00 74.25 665 GLU A CA 1
ATOM 5302 C C . GLU A 1 665 ? 19.555 -19.703 -47.149 1.00 74.25 665 GLU A C 1
ATOM 5304 O O . GLU A 1 665 ? 19.520 -20.930 -47.151 1.00 74.25 665 GLU A O 1
ATOM 5309 N N . VAL A 1 666 ? 20.322 -19.016 -48.002 1.00 75.94 666 VAL A N 1
ATOM 5310 C CA . VAL A 1 666 ? 21.174 -19.601 -49.052 1.00 75.94 666 VAL A CA 1
ATOM 5311 C C . VAL A 1 666 ? 22.628 -19.784 -48.575 1.00 75.94 666 VAL A C 1
ATOM 5313 O O . VAL A 1 666 ? 23.486 -20.231 -49.330 1.00 75.94 666 VAL A O 1
ATOM 5316 N N . GLY A 1 667 ? 22.936 -19.441 -47.320 1.00 71.19 667 GLY A N 1
ATOM 5317 C CA . GLY A 1 667 ? 24.283 -19.534 -46.747 1.00 71.19 667 GLY A CA 1
ATOM 5318 C C . GLY A 1 667 ? 25.228 -18.396 -47.151 1.00 71.19 667 GLY A C 1
ATOM 5319 O O . GLY A 1 667 ? 26.414 -18.449 -46.834 1.00 71.19 667 GLY A O 1
ATOM 5320 N N . HIS A 1 668 ? 24.731 -17.358 -47.834 1.00 78.62 668 HIS A N 1
ATOM 5321 C CA . HIS A 1 668 ? 25.498 -16.134 -48.071 1.00 78.62 668 HIS A CA 1
ATOM 5322 C C . HIS A 1 668 ? 25.494 -15.244 -46.833 1.00 78.62 668 HIS A C 1
ATOM 5324 O O . HIS A 1 668 ? 24.464 -15.114 -46.173 1.00 78.62 668 HIS A O 1
ATOM 5330 N N . MET A 1 669 ? 26.628 -14.606 -46.564 1.00 77.81 669 MET A N 1
ATOM 5331 C CA . MET A 1 669 ? 26.760 -13.606 -45.513 1.00 77.81 669 MET A CA 1
ATOM 5332 C C . MET A 1 669 ? 26.119 -12.290 -45.942 1.00 77.81 669 MET A C 1
ATOM 5334 O O . MET A 1 669 ? 26.497 -11.729 -46.971 1.00 77.81 669 MET A O 1
ATOM 5338 N N . ASP A 1 670 ? 25.176 -11.805 -45.141 1.00 82.81 670 ASP A N 1
ATOM 5339 C CA . ASP A 1 670 ? 24.590 -10.475 -45.275 1.00 82.81 670 ASP A CA 1
ATOM 5340 C C . ASP A 1 670 ? 24.812 -9.667 -43.988 1.00 82.81 670 ASP A C 1
ATOM 5342 O O . ASP A 1 670 ? 25.163 -10.208 -42.933 1.00 82.81 670 ASP A O 1
ATOM 5346 N N . HIS A 1 671 ? 24.645 -8.351 -44.082 1.00 83.38 671 HIS A N 1
ATOM 5347 C CA . HIS A 1 671 ? 24.834 -7.429 -42.972 1.00 83.38 671 HIS A CA 1
ATOM 5348 C C . HIS A 1 671 ? 23.627 -6.511 -42.818 1.00 83.38 671 HIS A C 1
ATOM 5350 O O . HIS A 1 671 ? 23.031 -6.046 -43.787 1.00 83.38 671 HIS A O 1
ATOM 5356 N N . SER A 1 672 ? 23.281 -6.214 -41.572 1.00 82.50 672 SER A N 1
ATOM 5357 C CA . SER A 1 672 ? 22.314 -5.175 -41.240 1.00 82.50 672 SER A CA 1
ATOM 5358 C C . SER A 1 672 ? 23.013 -4.043 -40.510 1.00 82.50 672 SER A C 1
ATOM 5360 O O . SER A 1 672 ? 23.691 -4.275 -39.507 1.00 82.50 672 SER A O 1
ATOM 5362 N N . THR A 1 673 ? 22.801 -2.820 -40.983 1.00 76.00 673 THR A N 1
ATOM 5363 C CA . THR A 1 673 ? 23.056 -1.622 -40.190 1.00 76.00 673 THR A CA 1
ATOM 5364 C C . THR A 1 673 ? 21.870 -1.415 -39.256 1.00 76.00 673 THR A C 1
ATOM 5366 O O . THR A 1 673 ? 20.710 -1.497 -39.665 1.00 76.00 673 THR A O 1
ATOM 5369 N N . ILE A 1 674 ? 22.158 -1.206 -37.978 1.00 67.81 674 ILE A N 1
ATOM 5370 C CA . ILE A 1 674 ? 21.152 -0.863 -36.976 1.00 67.81 674 ILE A CA 1
ATOM 5371 C C . ILE A 1 674 ? 21.562 0.495 -36.436 1.00 67.81 674 ILE A C 1
ATOM 5373 O O . ILE A 1 674 ? 22.695 0.658 -35.981 1.00 67.81 674 ILE A O 1
ATOM 5377 N N . SER A 1 675 ? 20.662 1.472 -36.523 1.00 66.50 675 SER A N 1
ATOM 5378 C CA . SER A 1 675 ? 20.923 2.777 -35.927 1.00 66.50 675 SER A CA 1
ATOM 5379 C C . SER A 1 675 ? 20.928 2.646 -34.408 1.00 66.50 675 SER A C 1
ATOM 5381 O O . SER A 1 675 ? 20.104 1.924 -33.841 1.00 66.50 675 SER A O 1
ATOM 5383 N N . GLY A 1 676 ? 21.784 3.408 -33.726 1.00 58.09 676 GLY A N 1
ATOM 5384 C CA . GLY A 1 676 ? 21.732 3.531 -32.263 1.00 58.09 676 GLY A CA 1
ATOM 5385 C C . GLY A 1 676 ? 20.368 4.024 -31.747 1.00 58.09 676 GLY A C 1
ATOM 5386 O O . GLY A 1 676 ? 20.057 3.868 -30.566 1.00 58.09 676 GLY A O 1
ATOM 5387 N N . SER A 1 677 ? 19.533 4.592 -32.624 1.00 56.91 677 SER A N 1
ATOM 5388 C CA . SER A 1 677 ? 18.161 5.013 -32.326 1.00 56.91 677 SER A CA 1
ATOM 5389 C C . SER A 1 677 ? 17.104 3.895 -32.429 1.00 56.91 677 SER A C 1
ATOM 5391 O O . SER A 1 677 ? 15.996 4.058 -31.910 1.00 56.91 677 SER A O 1
ATOM 5393 N N . ASP A 1 678 ? 17.436 2.736 -33.013 1.00 55.81 678 ASP A N 1
ATOM 5394 C CA . ASP A 1 678 ? 16.534 1.586 -33.172 1.00 55.81 678 ASP A CA 1
ATOM 5395 C C . ASP A 1 678 ? 16.518 0.693 -31.915 1.00 55.81 678 ASP A C 1
ATOM 5397 O O . ASP A 1 678 ? 16.956 -0.455 -31.917 1.00 55.81 678 ASP A O 1
ATOM 5401 N N . ILE A 1 679 ? 15.937 1.197 -30.821 1.00 55.16 679 ILE A N 1
ATOM 5402 C CA . ILE A 1 679 ? 15.815 0.495 -29.517 1.00 55.16 679 ILE A CA 1
ATOM 5403 C C . ILE A 1 679 ? 14.880 -0.741 -29.590 1.00 55.16 679 ILE A C 1
ATOM 5405 O O . ILE A 1 679 ? 14.697 -1.478 -28.627 1.00 55.16 679 ILE A O 1
ATOM 5409 N N . VAL A 1 680 ? 14.258 -1.004 -30.743 1.00 53.59 680 VAL A N 1
ATOM 5410 C CA . VAL A 1 680 ? 13.265 -2.080 -30.920 1.00 53.59 680 VAL A CA 1
ATOM 5411 C C . VAL A 1 680 ? 13.906 -3.479 -30.903 1.00 53.59 680 VAL A C 1
ATOM 5413 O O . VAL A 1 680 ? 13.194 -4.476 -30.773 1.00 53.59 680 VAL A O 1
ATOM 5416 N N . ARG A 1 681 ? 15.236 -3.587 -31.022 1.00 65.12 681 ARG A N 1
ATOM 5417 C CA . ARG A 1 681 ? 15.952 -4.871 -31.041 1.00 65.12 681 ARG A CA 1
ATOM 5418 C C . ARG A 1 681 ? 17.056 -4.916 -29.980 1.00 65.12 681 ARG A C 1
ATOM 5420 O O . ARG A 1 681 ? 17.700 -3.898 -29.753 1.00 65.12 681 ARG A O 1
ATOM 5427 N N . PRO A 1 682 ? 17.312 -6.090 -29.369 1.00 74.06 682 PRO A N 1
ATOM 5428 C CA . PRO A 1 682 ? 18.505 -6.302 -28.557 1.00 74.06 682 PRO A CA 1
ATOM 5429 C C . PRO A 1 682 ? 19.764 -5.918 -29.340 1.00 74.06 682 PRO A C 1
ATOM 5431 O O . PRO A 1 682 ? 19.984 -6.418 -30.444 1.00 74.06 682 PRO A O 1
ATOM 5434 N N . PHE A 1 683 ? 20.590 -5.049 -28.766 1.00 80.94 683 PHE A N 1
ATOM 5435 C CA . PHE A 1 683 ? 21.881 -4.670 -29.331 1.00 80.94 683 PHE A CA 1
ATOM 5436 C C . PHE A 1 683 ? 22.964 -5.709 -29.045 1.00 80.94 683 PHE A C 1
ATOM 5438 O O . PHE A 1 683 ? 23.849 -5.881 -29.877 1.00 80.94 683 PHE A O 1
ATOM 5445 N N . ALA A 1 684 ? 22.900 -6.418 -27.913 1.00 88.62 684 ALA A N 1
ATOM 5446 C CA . ALA A 1 684 ? 23.888 -7.432 -27.558 1.00 88.62 684 ALA A CA 1
ATOM 5447 C C . ALA A 1 684 ? 23.289 -8.765 -27.123 1.00 88.62 684 ALA A C 1
ATOM 5449 O O . ALA A 1 684 ? 22.237 -8.819 -26.477 1.00 88.62 684 ALA A O 1
ATOM 5450 N N . THR A 1 685 ? 24.060 -9.818 -27.373 1.00 89.88 685 THR A N 1
ATOM 5451 C CA . THR A 1 685 ? 23.869 -11.142 -26.782 1.00 89.88 685 THR A CA 1
ATOM 5452 C C . THR A 1 685 ? 24.880 -11.351 -25.664 1.00 89.88 685 THR A C 1
ATOM 5454 O O . THR A 1 685 ? 26.075 -11.110 -25.827 1.00 89.88 685 THR A O 1
ATOM 5457 N N . ILE A 1 686 ? 24.390 -11.783 -24.503 1.00 89.06 686 ILE A N 1
ATOM 5458 C CA . ILE A 1 686 ? 25.229 -12.166 -23.367 1.00 89.06 686 ILE A CA 1
ATOM 5459 C C . ILE A 1 686 ? 25.516 -13.661 -23.480 1.00 89.06 686 ILE A C 1
ATOM 5461 O O . ILE A 1 686 ? 24.568 -14.444 -23.534 1.00 89.06 686 ILE A O 1
ATOM 5465 N N . VAL A 1 687 ? 26.793 -14.042 -23.473 1.00 90.06 687 VAL A N 1
ATOM 5466 C CA . VAL A 1 687 ? 27.229 -15.427 -23.713 1.00 90.06 687 VAL A CA 1
ATOM 5467 C C . VAL A 1 687 ? 27.981 -16.024 -22.519 1.00 90.06 687 VAL A C 1
ATOM 5469 O O . VAL A 1 687 ? 28.729 -15.335 -21.816 1.00 90.06 687 VAL A O 1
ATOM 5472 N N . GLN A 1 688 ? 27.768 -17.311 -22.251 1.00 87.69 688 GLN A N 1
ATOM 5473 C CA . GLN A 1 688 ? 28.306 -18.025 -21.085 1.00 87.69 688 GLN A CA 1
ATOM 5474 C C . GLN A 1 688 ? 29.577 -18.827 -21.350 1.00 87.69 688 GLN A C 1
ATOM 5476 O O . GLN A 1 688 ? 30.242 -19.244 -20.404 1.00 87.69 688 GLN A O 1
ATOM 5481 N N . GLY A 1 689 ? 29.962 -19.016 -22.609 1.00 85.00 689 GLY A N 1
ATOM 5482 C CA . GLY A 1 689 ? 31.179 -19.749 -22.925 1.00 85.00 689 GLY A CA 1
ATOM 5483 C C . GLY A 1 689 ? 31.615 -19.621 -24.374 1.00 85.00 689 GLY A C 1
ATOM 5484 O O . GLY A 1 689 ? 30.915 -19.059 -25.214 1.00 85.00 689 GLY A O 1
ATOM 5485 N N . VAL A 1 690 ? 32.782 -20.198 -24.659 1.00 85.38 690 VAL A N 1
ATOM 5486 C CA . VAL A 1 690 ? 33.449 -20.130 -25.969 1.00 85.38 690 VAL A CA 1
ATOM 5487 C C . VAL A 1 690 ? 32.555 -20.645 -27.095 1.00 85.38 690 VAL A C 1
ATOM 5489 O O . VAL A 1 690 ? 32.514 -20.046 -28.158 1.00 85.38 690 VAL A O 1
ATOM 5492 N N . VAL A 1 691 ? 31.777 -21.705 -26.861 1.00 86.88 691 VAL A N 1
ATOM 5493 C CA . VAL A 1 691 ? 30.862 -22.258 -27.876 1.00 86.88 691 VAL A CA 1
ATOM 5494 C C . VAL A 1 691 ? 29.821 -21.227 -28.322 1.00 86.88 691 VAL A C 1
ATOM 5496 O O . VAL A 1 691 ? 29.533 -21.123 -29.509 1.00 86.88 691 VAL A O 1
ATOM 5499 N N . GLU A 1 692 ? 29.281 -20.439 -27.394 1.00 89.19 692 GLU A N 1
ATOM 5500 C CA . GLU A 1 692 ? 28.300 -19.396 -27.705 1.00 89.19 692 GLU A CA 1
ATOM 5501 C C . GLU A 1 692 ? 28.954 -18.180 -28.374 1.00 89.19 692 GLU A C 1
ATOM 5503 O O . GLU A 1 692 ? 28.360 -17.600 -29.281 1.00 89.19 692 GLU A O 1
ATOM 5508 N N . ILE A 1 693 ? 30.192 -17.837 -27.991 1.00 87.69 693 ILE A N 1
ATOM 5509 C CA . ILE A 1 693 ? 30.997 -16.817 -28.685 1.00 87.69 693 ILE A CA 1
ATOM 5510 C C . ILE A 1 693 ? 31.219 -17.236 -30.140 1.00 87.69 693 ILE A C 1
ATOM 5512 O O . ILE A 1 693 ? 30.928 -16.462 -31.048 1.00 87.69 693 ILE A O 1
ATOM 5516 N N . VAL A 1 694 ? 31.673 -18.473 -30.369 1.00 86.06 694 VAL A N 1
ATOM 5517 C CA . VAL A 1 694 ? 31.894 -19.021 -31.713 1.00 86.06 694 VAL A CA 1
ATOM 5518 C C . VAL A 1 694 ? 30.586 -19.062 -32.495 1.00 86.06 694 VAL A C 1
ATOM 5520 O O . VAL A 1 694 ? 30.574 -18.640 -33.641 1.00 86.06 694 VAL A O 1
ATOM 5523 N N . SER A 1 695 ? 29.475 -19.481 -31.884 1.00 86.62 695 SER A N 1
ATOM 5524 C CA . SER A 1 695 ? 28.153 -19.459 -32.527 1.00 86.62 695 SER A CA 1
ATOM 5525 C C . SER A 1 695 ? 27.771 -18.043 -32.977 1.00 86.62 695 SER A C 1
ATOM 5527 O O . SER A 1 695 ? 27.339 -17.837 -34.111 1.00 86.62 695 SER A O 1
ATOM 5529 N N . TRP A 1 696 ? 27.980 -17.044 -32.115 1.00 88.81 696 TRP A N 1
ATOM 5530 C CA . TRP A 1 696 ? 27.743 -15.643 -32.453 1.00 88.81 696 TRP A CA 1
ATOM 5531 C C . TRP A 1 696 ? 28.668 -15.157 -33.587 1.00 88.81 696 TRP A C 1
ATOM 5533 O O . TRP A 1 696 ? 28.199 -14.511 -34.524 1.00 88.81 696 TRP A O 1
ATOM 5543 N N . MET A 1 697 ? 29.951 -15.538 -33.571 1.00 84.56 697 MET A N 1
ATOM 5544 C CA . MET A 1 697 ? 30.911 -15.245 -34.648 1.00 84.56 697 MET A CA 1
ATOM 5545 C C . MET A 1 697 ? 30.608 -15.993 -35.953 1.00 84.56 697 MET A C 1
ATOM 5547 O O . MET A 1 697 ? 30.924 -15.487 -37.022 1.00 84.56 697 MET A O 1
ATOM 5551 N N . GLU A 1 698 ? 29.977 -17.167 -35.883 1.00 83.25 698 GLU A N 1
ATOM 5552 C CA . GLU A 1 698 ? 29.424 -17.916 -37.021 1.00 83.25 698 GLU A CA 1
ATOM 5553 C C . GLU A 1 698 ? 28.073 -17.334 -37.492 1.00 83.25 698 GLU A C 1
ATOM 5555 O O . GLU A 1 698 ? 27.432 -17.890 -38.385 1.00 83.25 698 GLU A O 1
ATOM 5560 N N . HIS A 1 699 ? 27.655 -16.188 -36.939 1.00 82.19 699 HIS A N 1
ATOM 5561 C CA . HIS A 1 699 ? 26.515 -15.391 -37.397 1.00 82.19 699 HIS A CA 1
ATOM 5562 C C . HIS A 1 699 ? 25.159 -16.087 -37.240 1.00 82.19 699 HIS A C 1
ATOM 5564 O O . HIS A 1 699 ? 24.213 -15.836 -37.997 1.00 82.19 699 HIS A O 1
ATOM 5570 N N . THR A 1 700 ? 25.055 -16.964 -36.236 1.00 77.75 700 THR A N 1
ATOM 5571 C CA . THR A 1 700 ? 23.781 -17.584 -35.840 1.00 77.75 700 THR A CA 1
ATOM 5572 C C . THR A 1 700 ? 22.876 -16.609 -35.086 1.00 77.75 700 THR A C 1
ATOM 5574 O O . THR A 1 700 ? 21.664 -16.805 -35.030 1.00 77.75 700 THR A O 1
ATOM 5577 N N . ASP A 1 701 ? 23.464 -15.571 -34.490 1.00 78.56 701 ASP A N 1
ATOM 5578 C CA . ASP A 1 701 ? 22.776 -14.487 -33.795 1.00 78.56 701 ASP A CA 1
ATOM 5579 C C . ASP A 1 701 ? 22.870 -13.195 -34.625 1.00 78.56 701 ASP A C 1
ATOM 5581 O O . ASP A 1 701 ? 23.832 -12.990 -35.360 1.00 78.56 701 ASP A O 1
ATOM 5585 N N . ARG A 1 702 ? 21.854 -12.334 -34.528 1.00 82.19 702 ARG A N 1
ATOM 5586 C CA . ARG A 1 702 ? 21.755 -11.065 -35.268 1.00 82.19 702 ARG A CA 1
ATOM 5587 C C . ARG A 1 702 ? 22.095 -9.839 -34.416 1.00 82.19 702 ARG A C 1
ATOM 5589 O O . ARG A 1 702 ? 21.886 -8.715 -34.877 1.00 82.19 702 ARG A O 1
ATOM 5596 N N . SER A 1 703 ? 22.533 -10.024 -33.173 1.00 87.38 703 SER A N 1
ATOM 5597 C CA . SER A 1 703 ? 22.944 -8.921 -32.304 1.00 87.38 703 SER A CA 1
ATOM 5598 C C . SER A 1 703 ? 24.240 -8.259 -32.791 1.00 87.38 703 SER A C 1
ATOM 5600 O O . SER A 1 703 ? 25.092 -8.889 -33.412 1.00 87.38 703 SER A O 1
ATOM 5602 N N . LEU A 1 704 ? 24.381 -6.959 -32.519 1.00 89.56 704 LEU A N 1
ATOM 5603 C CA . LEU A 1 704 ? 25.543 -6.155 -32.929 1.00 89.56 704 LEU A CA 1
ATOM 5604 C C . LEU A 1 704 ? 26.769 -6.421 -32.056 1.00 89.56 704 LEU A C 1
ATOM 5606 O O . LEU A 1 704 ? 27.905 -6.259 -32.496 1.00 89.56 704 LEU A O 1
ATOM 5610 N N . PHE A 1 705 ? 26.521 -6.793 -30.804 1.00 92.25 705 PHE A N 1
ATOM 5611 C CA . PHE A 1 705 ? 27.534 -6.976 -29.782 1.00 92.25 705 PHE A CA 1
ATOM 5612 C C . PHE A 1 705 ? 27.428 -8.363 -29.147 1.00 92.25 705 PHE A C 1
ATOM 5614 O O . PHE A 1 705 ? 26.337 -8.887 -28.919 1.00 92.25 705 PHE A O 1
ATOM 5621 N N . CYS A 1 706 ? 28.568 -8.909 -28.756 1.00 92.12 706 CYS A N 1
ATOM 5622 C CA . CYS A 1 706 ? 28.675 -10.086 -27.910 1.00 92.12 706 CYS A CA 1
ATOM 5623 C C . CYS A 1 706 ? 29.349 -9.693 -26.597 1.00 92.12 706 CYS A C 1
ATOM 5625 O O . CYS A 1 706 ? 30.409 -9.067 -26.609 1.00 92.12 706 CYS A O 1
ATOM 5627 N N . ILE A 1 707 ? 28.719 -10.026 -25.470 1.00 91.81 707 ILE A N 1
ATOM 5628 C CA . ILE A 1 707 ? 29.221 -9.731 -24.122 1.00 91.81 707 ILE A CA 1
ATOM 5629 C C . ILE A 1 707 ? 29.479 -11.057 -23.398 1.00 91.81 707 ILE A C 1
ATOM 5631 O O . ILE A 1 707 ? 28.530 -11.677 -22.897 1.00 91.81 707 ILE A O 1
ATOM 5635 N N . PRO A 1 708 ? 30.739 -11.509 -23.313 1.00 89.69 708 PRO A N 1
ATOM 5636 C CA . PRO A 1 708 ? 31.100 -12.681 -22.529 1.00 89.69 708 PRO A CA 1
ATOM 5637 C C . PRO A 1 708 ? 30.843 -12.475 -21.032 1.00 89.69 708 PRO A C 1
ATOM 5639 O O . PRO A 1 708 ? 31.095 -11.415 -20.463 1.00 89.69 708 PRO A O 1
ATOM 5642 N N . THR A 1 709 ? 30.316 -13.499 -20.359 1.00 83.69 709 THR A N 1
ATOM 5643 C CA . THR A 1 709 ? 30.083 -13.458 -18.900 1.00 83.69 709 THR A CA 1
ATOM 5644 C C . THR A 1 709 ? 31.279 -13.914 -18.070 1.00 83.69 709 THR A C 1
ATOM 5646 O O . THR A 1 709 ? 31.275 -13.694 -16.851 1.00 83.69 709 THR A O 1
ATOM 5649 N N . SER A 1 710 ? 32.274 -14.533 -18.708 1.00 78.19 710 SER A N 1
ATOM 5650 C CA . SER A 1 710 ? 33.513 -15.024 -18.106 1.00 78.19 710 SER A CA 1
ATOM 5651 C C . SER A 1 710 ? 34.654 -14.985 -19.124 1.00 78.19 710 SER A C 1
ATOM 5653 O O . SER A 1 710 ? 34.451 -15.398 -20.264 1.00 78.19 710 SER A O 1
ATOM 5655 N N . GLY A 1 711 ? 35.848 -14.582 -18.684 1.00 67.31 711 GLY A N 1
ATOM 5656 C CA . GLY A 1 711 ? 37.055 -14.527 -19.516 1.00 67.31 711 GLY A CA 1
ATOM 5657 C C . GLY A 1 711 ? 37.293 -13.165 -20.173 1.00 67.31 711 GLY A C 1
ATOM 5658 O O . GLY A 1 711 ? 36.530 -12.229 -19.963 1.00 67.31 711 GLY A O 1
ATOM 5659 N N . ASN A 1 712 ? 38.375 -13.078 -20.948 1.00 70.94 712 ASN A N 1
ATOM 5660 C CA . ASN A 1 712 ? 38.628 -11.990 -21.894 1.00 70.94 712 ASN A CA 1
ATOM 5661 C C . ASN A 1 712 ? 38.195 -12.479 -23.283 1.00 70.94 712 ASN A C 1
ATOM 5663 O O . ASN A 1 712 ? 38.462 -13.646 -23.589 1.00 70.94 712 ASN A O 1
ATOM 5667 N N . PRO A 1 713 ? 37.565 -11.647 -24.132 1.00 83.00 713 PRO A N 1
ATOM 5668 C CA . PRO A 1 713 ? 37.331 -10.194 -24.020 1.00 83.00 713 PRO A CA 1
ATOM 5669 C C . PRO A 1 713 ? 36.025 -9.798 -23.293 1.00 83.00 713 PRO A C 1
ATOM 5671 O O . PRO A 1 713 ? 35.154 -10.632 -23.077 1.00 83.00 713 PRO A O 1
ATOM 5674 N N . ASP A 1 714 ? 35.854 -8.508 -22.975 1.00 84.81 714 ASP A N 1
ATOM 5675 C CA . ASP A 1 714 ? 34.642 -7.969 -22.326 1.00 84.81 714 ASP A CA 1
ATOM 5676 C C . ASP A 1 714 ? 33.518 -7.627 -23.320 1.00 84.81 714 ASP A C 1
ATOM 5678 O O . ASP A 1 714 ? 32.334 -7.663 -22.973 1.00 84.81 714 ASP A O 1
ATOM 5682 N N . LEU A 1 715 ? 33.873 -7.268 -24.556 1.00 89.62 715 LEU A N 1
ATOM 5683 C CA . LEU A 1 715 ? 32.927 -6.916 -25.613 1.00 89.62 715 LEU A CA 1
ATOM 5684 C C . LEU A 1 715 ? 33.513 -7.278 -26.983 1.00 89.62 715 LEU A C 1
ATOM 5686 O O . LEU A 1 715 ? 34.654 -6.930 -27.280 1.00 89.62 715 LEU A O 1
ATOM 5690 N N . LEU A 1 716 ? 32.724 -7.931 -27.836 1.00 91.81 716 LEU A N 1
ATOM 5691 C CA . LEU A 1 716 ? 33.053 -8.152 -29.244 1.00 91.81 716 LEU A CA 1
ATOM 5692 C C . LEU A 1 716 ? 31.998 -7.505 -30.137 1.00 91.81 716 LEU A C 1
ATOM 5694 O O . LEU A 1 716 ? 30.811 -7.539 -29.814 1.00 91.81 716 LEU A O 1
ATOM 5698 N N . PHE A 1 717 ? 32.418 -6.929 -31.258 1.00 92.62 717 PHE A N 1
ATOM 5699 C CA . PHE A 1 717 ? 31.527 -6.391 -32.290 1.00 92.62 717 PHE A CA 1
ATOM 5700 C C . PHE A 1 717 ? 32.245 -6.286 -33.632 1.00 92.62 717 PHE A C 1
ATOM 5702 O O . PHE A 1 717 ? 33.456 -6.490 -33.719 1.00 92.62 717 PHE A O 1
ATOM 5709 N N . MET A 1 718 ? 31.495 -5.968 -34.685 1.00 90.75 718 MET A N 1
ATOM 5710 C CA . MET A 1 718 ? 32.041 -5.795 -36.024 1.00 90.75 718 MET A CA 1
ATOM 5711 C C . MET A 1 718 ? 31.743 -4.411 -36.586 1.00 90.75 718 MET A C 1
ATOM 5713 O O . MET A 1 718 ? 30.644 -3.876 -36.431 1.00 90.75 718 MET A O 1
ATOM 5717 N N . LEU A 1 719 ? 32.731 -3.859 -37.284 1.00 91.88 719 LEU A N 1
ATOM 5718 C CA . LEU A 1 719 ? 32.614 -2.613 -38.025 1.00 91.88 719 LEU A CA 1
ATOM 5719 C C . LEU A 1 719 ? 32.811 -2.867 -39.518 1.00 91.88 719 LEU A C 1
ATOM 5721 O O . LEU A 1 719 ? 33.612 -3.715 -39.907 1.00 91.88 719 LEU A O 1
ATOM 5725 N N . ARG A 1 720 ? 32.112 -2.099 -40.349 1.00 92.44 720 ARG A N 1
ATOM 5726 C CA . ARG A 1 720 ? 32.346 -2.019 -41.791 1.00 92.44 720 ARG A CA 1
ATOM 5727 C C . ARG A 1 720 ? 33.001 -0.686 -42.125 1.00 92.44 720 ARG A C 1
ATOM 5729 O O . ARG A 1 720 ? 32.501 0.360 -41.711 1.00 92.44 720 ARG A O 1
ATOM 5736 N N . LEU A 1 721 ? 34.109 -0.723 -42.857 1.00 92.44 721 LEU A N 1
ATOM 5737 C CA . LEU A 1 721 ? 34.867 0.464 -43.245 1.00 92.44 721 LEU A CA 1
ATOM 5738 C C . LEU A 1 721 ? 34.313 1.101 -44.527 1.00 92.44 721 LEU A C 1
ATOM 5740 O O . LEU A 1 721 ? 33.509 0.510 -45.251 1.00 92.44 721 LEU A O 1
ATOM 5744 N N . GLY A 1 722 ? 34.766 2.321 -44.820 1.00 90.19 722 GLY A N 1
ATOM 5745 C CA . GLY A 1 722 ? 34.358 3.091 -45.996 1.00 90.19 722 GLY A CA 1
ATOM 5746 C C . GLY A 1 722 ? 34.669 2.416 -47.335 1.00 90.19 722 GLY A C 1
ATOM 5747 O O . GLY A 1 722 ? 33.968 2.668 -48.314 1.00 90.19 722 GLY A O 1
ATOM 5748 N N . ASP A 1 723 ? 35.674 1.541 -47.382 1.00 90.88 723 ASP A N 1
ATOM 5749 C CA . ASP A 1 723 ? 36.003 0.710 -48.548 1.00 90.88 723 ASP A CA 1
ATOM 5750 C C . ASP A 1 723 ? 35.164 -0.581 -48.659 1.00 90.88 723 ASP A C 1
ATOM 5752 O O . ASP A 1 723 ? 35.281 -1.320 -49.638 1.00 90.88 723 ASP A O 1
ATOM 5756 N N . GLY A 1 724 ? 34.277 -0.834 -47.692 1.00 88.38 724 GLY A N 1
ATOM 5757 C CA . GLY A 1 724 ? 33.397 -1.997 -47.640 1.00 88.38 724 GLY A CA 1
ATOM 5758 C C . GLY A 1 724 ? 34.003 -3.236 -46.981 1.00 88.38 724 GLY A C 1
ATOM 5759 O O . GLY A 1 724 ? 33.288 -4.234 -46.869 1.00 88.38 724 GLY A O 1
ATOM 5760 N N . SER A 1 725 ? 35.262 -3.181 -46.539 1.00 88.69 725 SER A N 1
ATOM 5761 C CA . SER A 1 725 ? 35.879 -4.226 -45.717 1.00 88.69 725 SER A CA 1
ATOM 5762 C C . SER A 1 725 ? 35.275 -4.267 -44.308 1.00 88.69 725 SER A C 1
ATOM 5764 O O . SER A 1 725 ? 34.584 -3.339 -43.876 1.00 88.69 725 SER A O 1
ATOM 5766 N N . PHE A 1 726 ? 35.517 -5.366 -43.594 1.00 86.62 726 PHE A N 1
ATOM 5767 C CA . PHE A 1 726 ? 35.017 -5.584 -42.239 1.00 86.62 726 PHE A CA 1
ATOM 5768 C C . PHE A 1 726 ? 36.171 -5.775 -41.264 1.00 86.62 726 PHE A C 1
ATOM 5770 O O . PHE A 1 726 ? 37.159 -6.434 -41.586 1.00 86.62 726 PHE A O 1
ATOM 5777 N N . VAL A 1 727 ? 36.010 -5.246 -40.054 1.00 87.62 727 VAL A N 1
ATOM 5778 C CA . VAL A 1 727 ? 36.985 -5.374 -38.972 1.00 87.62 727 VAL A CA 1
ATOM 5779 C C . VAL A 1 727 ? 36.293 -5.896 -37.723 1.00 87.62 727 VAL A C 1
ATOM 5781 O O . VAL A 1 727 ? 35.289 -5.339 -37.267 1.00 87.62 727 VAL A O 1
ATOM 5784 N N . TRP A 1 728 ? 36.852 -6.966 -37.162 1.00 84.81 728 TRP A N 1
ATOM 5785 C CA . TRP A 1 728 ? 36.481 -7.445 -35.838 1.00 84.81 728 TRP A CA 1
ATOM 5786 C C . TRP A 1 728 ? 37.082 -6.546 -34.771 1.00 84.81 728 TRP A C 1
ATOM 5788 O O . TRP A 1 728 ? 38.275 -6.250 -34.803 1.00 84.81 728 TRP A O 1
ATOM 5798 N N . VAL A 1 729 ? 36.257 -6.159 -33.805 1.00 88.50 729 VAL A N 1
ATOM 5799 C CA . VAL A 1 729 ? 36.688 -5.409 -32.635 1.00 88.50 729 VAL A CA 1
ATOM 5800 C C . VAL A 1 729 ? 36.531 -6.288 -31.410 1.00 88.50 729 VAL A C 1
ATOM 5802 O O . VAL A 1 729 ? 35.418 -6.631 -31.013 1.00 88.50 729 VAL A O 1
ATOM 5805 N N . ILE A 1 730 ? 37.665 -6.641 -30.816 1.00 86.56 730 ILE A N 1
ATOM 5806 C CA . ILE A 1 730 ? 37.759 -7.401 -29.573 1.00 86.56 730 ILE A CA 1
ATOM 5807 C C . ILE A 1 730 ? 38.233 -6.430 -28.500 1.00 86.56 730 ILE A C 1
ATOM 5809 O O . ILE A 1 730 ? 39.352 -5.926 -28.571 1.00 86.56 730 ILE A O 1
ATOM 5813 N N . LEU A 1 731 ? 37.368 -6.130 -27.536 1.00 84.81 731 LEU A N 1
ATOM 5814 C CA . LEU A 1 731 ? 37.584 -5.091 -26.538 1.00 84.81 731 LEU A CA 1
ATOM 5815 C C . LEU A 1 731 ? 37.723 -5.714 -25.148 1.00 84.81 731 LEU A C 1
ATOM 5817 O O . LEU A 1 731 ? 36.787 -6.334 -24.642 1.00 84.81 731 LEU A O 1
ATOM 5821 N N . GLN A 1 732 ? 38.864 -5.486 -24.504 1.00 82.38 732 GLN A N 1
ATOM 5822 C CA . GLN A 1 732 ? 39.060 -5.773 -23.084 1.00 82.38 732 GLN A CA 1
ATOM 5823 C C . GLN A 1 732 ? 39.048 -4.473 -22.288 1.00 82.38 732 GLN A C 1
ATOM 5825 O O . GLN A 1 732 ? 39.805 -3.562 -22.590 1.00 82.38 732 GLN A O 1
ATOM 5830 N N . ALA A 1 733 ? 38.213 -4.376 -21.267 1.00 71.62 733 ALA A N 1
ATOM 5831 C CA . ALA A 1 733 ? 37.995 -3.205 -20.441 1.00 71.62 733 ALA A CA 1
ATOM 5832 C C . ALA A 1 733 ? 38.626 -3.356 -19.053 1.00 71.62 733 ALA A C 1
ATOM 5834 O O . ALA A 1 733 ? 38.020 -3.915 -18.144 1.00 71.62 733 ALA A O 1
ATOM 5835 N N . THR A 1 734 ? 39.811 -2.779 -18.830 1.00 63.59 734 THR A N 1
ATOM 5836 C CA . THR A 1 734 ? 40.382 -2.745 -17.471 1.00 63.59 734 THR A CA 1
ATOM 5837 C C . THR A 1 734 ? 39.962 -1.472 -16.738 1.00 63.59 734 THR A C 1
ATOM 5839 O O . THR A 1 734 ? 40.276 -0.396 -17.254 1.00 63.59 734 THR A O 1
ATOM 5842 N N . PRO A 1 735 ? 39.328 -1.539 -15.550 1.00 52.31 735 PRO A N 1
ATOM 5843 C CA . PRO A 1 735 ? 39.103 -0.368 -14.712 1.00 52.31 735 PRO A CA 1
ATOM 5844 C C . PRO A 1 735 ? 40.453 0.186 -14.224 1.00 52.31 735 PRO A C 1
ATOM 5846 O O . PRO A 1 735 ? 41.196 -0.490 -13.521 1.00 52.31 735 PRO A O 1
ATOM 5849 N N . ALA A 1 736 ? 40.833 1.388 -14.654 1.00 46.56 736 ALA A N 1
ATOM 5850 C CA . ALA A 1 736 ? 42.195 1.886 -14.484 1.00 46.56 736 ALA A CA 1
ATOM 5851 C C . ALA A 1 736 ? 42.501 2.317 -13.036 1.00 46.56 736 ALA A C 1
ATOM 5853 O O . ALA A 1 736 ? 41.990 3.338 -12.578 1.00 46.56 736 ALA A O 1
ATOM 5854 N N . VAL A 1 737 ? 43.402 1.589 -12.361 1.00 38.56 737 VAL A N 1
ATOM 5855 C CA . VAL A 1 737 ? 44.177 2.088 -11.200 1.00 38.56 737 VAL A CA 1
ATOM 5856 C C . VAL A 1 737 ? 45.696 1.859 -11.354 1.00 38.56 737 VAL A C 1
ATOM 5858 O O . VAL A 1 737 ? 46.466 2.486 -10.636 1.00 38.56 737 VAL A O 1
ATOM 5861 N N . SER A 1 738 ? 46.181 1.052 -12.307 1.00 35.38 738 SER A N 1
ATOM 5862 C CA . SER A 1 738 ? 47.623 0.783 -12.463 1.00 35.38 738 SER A CA 1
ATOM 5863 C C . SER A 1 738 ? 48.263 1.415 -13.706 1.00 35.38 738 SER A C 1
ATOM 5865 O O . SER A 1 738 ? 47.640 1.606 -14.755 1.00 35.38 738 SER A O 1
ATOM 5867 N N . ASP A 1 739 ? 49.538 1.765 -13.538 1.00 39.53 739 ASP A N 1
ATOM 5868 C CA . ASP A 1 739 ? 50.360 2.569 -14.437 1.00 39.53 739 ASP A CA 1
ATOM 5869 C C . ASP A 1 739 ? 50.545 1.946 -15.837 1.00 39.53 739 ASP A C 1
ATOM 5871 O O . ASP A 1 739 ? 50.465 0.732 -16.038 1.00 39.53 739 ASP A O 1
ATOM 5875 N N . GLY A 1 740 ? 50.782 2.812 -16.823 1.00 38.09 740 GLY A N 1
ATOM 5876 C CA . GLY A 1 740 ? 50.861 2.618 -18.283 1.00 38.09 740 GLY A CA 1
ATOM 5877 C C . GLY A 1 740 ? 51.601 1.381 -18.811 1.00 38.09 740 GLY A C 1
ATOM 5878 O O . GLY A 1 740 ? 51.200 0.779 -19.808 1.00 38.09 740 GLY A O 1
ATOM 5879 N N . SER A 1 741 ? 52.621 0.948 -18.098 1.00 41.62 741 SER A N 1
ATOM 5880 C CA . SER A 1 741 ? 53.720 0.148 -18.633 1.00 41.62 741 SER A CA 1
ATOM 5881 C C . SER A 1 741 ? 53.584 -1.365 -18.430 1.00 41.62 741 SER A C 1
ATOM 5883 O O . SER A 1 741 ? 53.991 -2.114 -19.311 1.00 41.62 741 SER A O 1
ATOM 5885 N N . GLU A 1 742 ? 52.979 -1.838 -17.335 1.00 39.47 742 GLU A N 1
ATOM 5886 C CA . GLU A 1 742 ? 53.011 -3.276 -16.984 1.00 39.47 742 GLU A CA 1
ATOM 5887 C C . GLU A 1 742 ? 52.092 -4.162 -17.849 1.00 39.47 742 GLU A C 1
ATOM 5889 O O . GLU A 1 742 ? 52.464 -5.279 -18.186 1.00 39.47 742 GLU A O 1
ATOM 5894 N N . LEU A 1 743 ? 50.921 -3.665 -18.272 1.00 38.97 743 LEU A N 1
ATOM 5895 C CA . LEU A 1 743 ? 49.968 -4.437 -19.097 1.00 38.97 743 LEU A CA 1
ATOM 5896 C C . LEU A 1 743 ? 50.431 -4.595 -20.559 1.00 38.97 743 LEU A C 1
ATOM 5898 O O . LEU A 1 743 ? 50.169 -5.611 -21.191 1.00 38.97 743 LEU A O 1
ATOM 5902 N N . ILE A 1 744 ? 51.119 -3.582 -21.104 1.00 39.50 744 ILE A N 1
ATOM 5903 C CA . ILE A 1 744 ? 51.706 -3.656 -22.452 1.00 39.50 744 ILE A CA 1
ATOM 5904 C C . ILE A 1 744 ? 52.852 -4.670 -22.440 1.00 39.50 744 ILE A C 1
ATOM 5906 O O . ILE A 1 744 ? 52.919 -5.513 -23.325 1.00 39.50 744 ILE A O 1
ATOM 5910 N N . ALA A 1 745 ? 53.673 -4.664 -21.385 1.00 41.09 745 ALA A N 1
ATOM 5911 C CA . ALA A 1 745 ? 54.727 -5.655 -21.206 1.00 41.09 745 ALA A CA 1
ATOM 5912 C C . ALA A 1 745 ? 54.181 -7.093 -21.079 1.00 41.09 745 ALA A C 1
ATOM 5914 O O . ALA A 1 745 ? 54.781 -8.008 -21.635 1.00 41.09 745 ALA A O 1
ATOM 5915 N N . SER A 1 746 ? 53.032 -7.306 -20.416 1.00 38.44 746 SER A N 1
ATOM 5916 C CA . SER A 1 746 ? 52.441 -8.652 -20.307 1.00 38.44 746 SER A CA 1
ATOM 5917 C C . SER A 1 746 ? 51.787 -9.143 -21.605 1.00 38.44 746 SER A C 1
ATOM 5919 O O . SER A 1 746 ? 51.799 -10.340 -21.868 1.00 38.44 746 SER A O 1
ATOM 5921 N N . LEU A 1 747 ? 51.220 -8.246 -22.422 1.00 38.00 747 LEU A N 1
ATOM 5922 C CA . LEU A 1 747 ? 50.646 -8.592 -23.732 1.00 38.00 747 LEU A CA 1
ATOM 5923 C C . LEU A 1 747 ? 51.724 -8.776 -24.815 1.00 38.00 747 LEU A C 1
ATOM 5925 O O . LEU A 1 747 ? 51.523 -9.548 -25.745 1.00 38.00 747 LEU A O 1
ATOM 5929 N N . GLU A 1 748 ? 52.880 -8.116 -24.690 1.00 40.62 748 GLU A N 1
ATOM 5930 C CA . GLU A 1 748 ? 54.039 -8.336 -25.568 1.00 40.62 748 GLU A CA 1
ATOM 5931 C C . GLU A 1 748 ? 54.753 -9.680 -25.302 1.00 40.62 748 GLU A C 1
ATOM 5933 O O . GLU A 1 748 ? 55.389 -10.224 -26.212 1.00 40.62 748 GLU A O 1
ATOM 5938 N N . GLU A 1 749 ? 54.638 -10.252 -24.094 1.00 39.69 749 GLU A N 1
ATOM 5939 C CA . GLU A 1 749 ? 55.165 -11.594 -23.781 1.00 39.69 749 GLU A CA 1
ATOM 5940 C C . GLU A 1 749 ? 54.333 -12.730 -24.411 1.00 39.69 749 GLU A C 1
ATOM 5942 O O . GLU A 1 749 ? 54.892 -13.765 -24.796 1.00 39.69 749 GLU A O 1
ATOM 5947 N N . GLU A 1 750 ? 53.026 -12.536 -24.615 1.00 36.62 750 GLU A N 1
ATOM 5948 C CA . GLU A 1 750 ? 52.155 -13.476 -25.333 1.00 36.62 750 GLU A CA 1
ATOM 5949 C C . GLU A 1 750 ? 52.182 -13.190 -26.845 1.00 36.62 750 GLU A C 1
ATOM 5951 O O . GLU A 1 750 ? 51.356 -12.465 -27.389 1.00 36.62 750 GLU A O 1
ATOM 5956 N N . ARG A 1 751 ? 53.159 -13.777 -27.554 1.00 30.52 751 ARG A N 1
ATOM 5957 C CA . ARG A 1 751 ? 53.328 -13.701 -29.023 1.00 30.52 751 ARG A CA 1
ATOM 5958 C C . ARG A 1 751 ? 52.122 -14.244 -29.824 1.00 30.52 751 ARG A C 1
ATOM 5960 O O . ARG A 1 751 ? 52.236 -15.289 -30.472 1.00 30.52 751 ARG A O 1
ATOM 5967 N N . LEU A 1 752 ? 51.005 -13.525 -29.868 1.00 29.31 752 LEU A N 1
ATOM 5968 C CA . LEU A 1 752 ? 49.963 -13.689 -30.884 1.00 29.31 752 LEU A CA 1
ATOM 5969 C C . LEU A 1 752 ? 49.956 -12.472 -31.821 1.00 29.31 752 LEU A C 1
ATOM 5971 O O . LEU A 1 752 ? 50.008 -11.326 -31.394 1.00 29.31 752 LEU A O 1
ATOM 5975 N N . PHE A 1 753 ? 49.934 -12.747 -33.125 1.00 30.84 753 PHE A N 1
ATOM 5976 C CA . PHE A 1 753 ? 49.936 -11.789 -34.236 1.00 30.84 753 PHE A CA 1
ATOM 5977 C C . PHE A 1 753 ? 48.752 -10.803 -34.168 1.00 30.84 753 PHE A C 1
ATOM 5979 O O . PHE A 1 753 ? 47.741 -11.073 -34.806 1.00 30.84 753 PHE A O 1
ATOM 5986 N N . CYS A 1 754 ? 48.834 -9.688 -33.432 1.00 32.34 754 CYS A N 1
ATOM 5987 C CA . CYS A 1 754 ? 47.769 -8.674 -33.395 1.00 32.34 754 CYS A CA 1
ATOM 5988 C C . CYS A 1 754 ? 48.277 -7.251 -33.090 1.00 32.34 754 CYS A C 1
ATOM 5990 O O . CYS A 1 754 ? 49.033 -7.041 -32.142 1.00 32.34 754 CYS A O 1
ATOM 5992 N N . ASP A 1 755 ? 47.798 -6.264 -33.856 1.00 39.56 755 ASP A N 1
ATOM 5993 C CA . ASP A 1 755 ? 48.014 -4.837 -33.594 1.00 39.56 755 ASP A CA 1
ATOM 5994 C C . ASP A 1 755 ? 47.095 -4.385 -32.445 1.00 39.56 755 ASP A C 1
ATOM 5996 O O . ASP A 1 755 ? 45.870 -4.345 -32.587 1.00 39.56 755 ASP A O 1
ATOM 6000 N N . THR A 1 756 ? 47.675 -4.062 -31.287 1.00 37.22 756 THR A N 1
ATOM 6001 C CA . THR A 1 756 ? 46.926 -3.597 -30.111 1.00 37.22 756 THR A CA 1
ATOM 6002 C C . THR A 1 756 ? 46.634 -2.096 -30.196 1.00 37.22 756 THR A C 1
ATOM 6004 O O . THR A 1 756 ? 47.521 -1.278 -30.439 1.00 37.22 756 THR A O 1
ATOM 6007 N N . VAL A 1 757 ? 45.376 -1.699 -29.997 1.00 39.31 757 VAL A N 1
ATOM 6008 C CA . VAL A 1 757 ? 44.911 -0.299 -30.095 1.00 39.31 757 VAL A CA 1
ATOM 6009 C C . VAL A 1 757 ? 44.245 0.090 -28.769 1.00 39.31 757 VAL A C 1
ATOM 6011 O O . VAL A 1 757 ? 43.619 -0.745 -28.130 1.00 39.31 757 VAL A O 1
ATOM 6014 N N . THR A 1 758 ? 44.381 1.337 -28.312 1.00 38.12 758 THR A N 1
ATOM 6015 C CA . THR A 1 758 ? 43.759 1.822 -27.059 1.00 38.12 758 THR A CA 1
ATOM 6016 C C . THR A 1 758 ? 42.817 2.983 -27.369 1.00 38.12 758 THR A C 1
ATOM 6018 O O . THR A 1 758 ? 43.233 3.931 -28.020 1.00 38.12 758 THR A O 1
ATOM 6021 N N . PRO A 1 759 ? 41.547 3.001 -26.942 1.00 38.75 759 PRO A N 1
ATOM 6022 C CA . PRO A 1 759 ? 40.694 4.172 -27.123 1.00 38.75 759 PRO A CA 1
ATOM 6023 C C . PRO A 1 759 ? 41.283 5.416 -26.453 1.00 38.75 759 PRO A C 1
ATOM 6025 O O . PRO A 1 759 ? 42.046 5.323 -25.495 1.00 38.75 759 PRO A O 1
ATOM 6028 N N . PHE A 1 760 ? 40.950 6.597 -26.978 1.00 34.50 760 PHE A N 1
ATOM 6029 C CA . PHE A 1 760 ? 41.643 7.860 -26.679 1.00 34.50 760 PHE A CA 1
ATOM 6030 C C . PHE A 1 760 ? 41.614 8.320 -25.205 1.00 34.50 760 PHE A C 1
ATOM 6032 O O . PHE A 1 760 ? 42.267 9.311 -24.881 1.00 34.50 760 PHE A O 1
ATOM 6039 N N . LEU A 1 761 ? 40.931 7.639 -24.267 1.00 34.53 761 LEU A N 1
ATOM 6040 C CA . LEU A 1 761 ? 40.926 8.059 -22.857 1.00 34.53 761 LEU A CA 1
ATOM 6041 C C . LEU A 1 761 ? 40.811 6.955 -21.784 1.00 34.53 761 LEU A C 1
ATOM 6043 O O . LEU A 1 761 ? 39.803 6.270 -21.666 1.00 34.53 761 LEU A O 1
ATOM 6047 N N . ALA A 1 762 ? 41.819 6.968 -20.899 1.00 31.59 762 ALA A N 1
ATOM 6048 C CA . ALA A 1 762 ? 41.862 6.679 -19.452 1.00 31.59 762 ALA A CA 1
ATOM 6049 C C . ALA A 1 762 ? 41.329 5.353 -18.874 1.00 31.59 762 ALA A C 1
ATOM 6051 O O . ALA A 1 762 ? 41.504 5.135 -17.678 1.00 31.59 762 ALA A O 1
ATOM 6052 N N . PHE A 1 763 ? 40.768 4.462 -19.681 1.00 32.28 763 PHE A N 1
ATOM 6053 C CA . PHE A 1 763 ? 40.751 3.030 -19.403 1.00 32.28 763 PHE A CA 1
ATOM 6054 C C . PHE A 1 763 ? 41.720 2.394 -20.397 1.00 32.28 763 PHE A C 1
ATOM 6056 O O . PHE A 1 763 ? 41.642 2.668 -21.594 1.00 32.28 763 PHE A O 1
ATOM 6063 N N . LYS A 1 764 ? 42.682 1.600 -19.926 1.00 35.47 764 LYS A N 1
ATOM 6064 C CA . LYS A 1 764 ? 43.512 0.821 -20.846 1.00 35.47 764 LYS A CA 1
ATOM 6065 C C . LYS A 1 764 ? 42.627 -0.272 -21.421 1.00 35.47 764 LYS A C 1
ATOM 6067 O O . LYS A 1 764 ? 42.382 -1.268 -20.753 1.00 35.47 764 LYS A O 1
ATOM 6072 N N . LEU A 1 765 ? 42.090 -0.058 -22.616 1.00 38.16 765 LEU A N 1
ATOM 6073 C CA . LEU A 1 765 ? 41.452 -1.143 -23.342 1.00 38.16 765 LEU A CA 1
ATOM 6074 C C . LEU A 1 765 ? 42.462 -1.736 -24.312 1.00 38.16 765 LEU A C 1
ATOM 6076 O O . LEU A 1 765 ? 42.946 -1.021 -25.183 1.00 38.16 765 LEU A O 1
ATOM 6080 N N . ALA A 1 766 ? 42.816 -3.008 -24.132 1.00 33.84 766 ALA A N 1
ATOM 6081 C CA . ALA A 1 766 ? 43.551 -3.748 -25.146 1.00 33.84 766 ALA A CA 1
ATOM 6082 C C . ALA A 1 766 ? 42.538 -4.119 -26.233 1.00 33.84 766 ALA A C 1
ATOM 6084 O O . ALA A 1 766 ? 41.618 -4.905 -25.993 1.00 33.84 766 ALA A O 1
ATOM 6085 N N . LEU A 1 767 ? 42.639 -3.458 -27.385 1.00 37.31 767 LEU A N 1
ATOM 6086 C CA . LEU A 1 767 ? 41.798 -3.721 -28.542 1.00 37.31 767 LEU A CA 1
ATOM 6087 C C . LEU A 1 767 ? 42.575 -4.609 -29.509 1.00 37.31 767 LEU A C 1
ATOM 6089 O O . LEU A 1 767 ? 43.640 -4.205 -29.973 1.00 37.31 767 LEU A O 1
ATOM 6093 N N . MET A 1 768 ? 42.037 -5.779 -29.826 1.00 36.81 768 MET A N 1
ATOM 6094 C CA . MET A 1 768 ? 42.558 -6.636 -30.886 1.00 36.81 768 MET A CA 1
ATOM 6095 C C . MET A 1 768 ? 41.699 -6.403 -32.130 1.00 36.81 768 MET A C 1
ATOM 6097 O O . MET A 1 768 ? 40.504 -6.709 -32.114 1.00 36.81 768 MET A O 1
ATOM 6101 N N . MET A 1 769 ? 42.273 -5.807 -33.179 1.00 37.38 769 MET A N 1
ATOM 6102 C CA . MET A 1 769 ? 41.609 -5.687 -34.480 1.00 37.38 769 MET A CA 1
ATOM 6103 C C . MET A 1 769 ? 42.299 -6.591 -35.484 1.00 37.38 769 MET A C 1
ATOM 6105 O O . MET A 1 769 ? 43.494 -6.454 -35.728 1.00 37.38 769 MET A O 1
ATOM 6109 N N . ILE A 1 770 ? 41.539 -7.528 -36.047 1.00 41.41 770 ILE A N 1
ATOM 6110 C CA . ILE A 1 770 ? 42.066 -8.513 -36.988 1.00 41.41 770 ILE A CA 1
ATOM 6111 C C . ILE A 1 770 ? 41.291 -8.408 -38.295 1.00 41.41 770 ILE A C 1
ATOM 6113 O O . ILE A 1 770 ? 40.072 -8.588 -38.332 1.00 41.41 770 ILE A O 1
ATOM 6117 N N . GLU A 1 771 ? 42.015 -8.121 -39.370 1.00 35.66 771 GLU A N 1
ATOM 6118 C CA . GLU A 1 771 ? 41.519 -8.207 -40.738 1.00 35.66 771 GLU A CA 1
ATOM 6119 C C . GLU A 1 771 ? 41.666 -9.671 -41.184 1.00 35.66 771 GLU A C 1
ATOM 6121 O O . GLU A 1 771 ? 42.772 -10.142 -41.451 1.00 35.66 771 GLU A O 1
ATOM 6126 N N . LEU A 1 772 ? 40.571 -10.438 -41.172 1.00 39.62 772 LEU A N 1
ATOM 6127 C CA . LEU A 1 772 ? 40.600 -11.872 -41.481 1.00 39.62 772 LEU A CA 1
ATOM 6128 C C . LEU A 1 772 ? 39.576 -12.251 -42.553 1.00 39.62 772 LEU A C 1
ATOM 6130 O O . LEU A 1 772 ? 38.459 -11.732 -42.551 1.00 39.62 772 LEU A O 1
ATOM 6134 N N . PRO A 1 773 ? 39.890 -13.233 -43.418 1.00 40.34 773 PRO A N 1
ATOM 6135 C CA . PRO A 1 773 ? 38.861 -13.935 -44.169 1.00 40.34 773 PRO A CA 1
ATOM 6136 C C . PRO A 1 773 ? 37.942 -14.686 -43.190 1.00 40.34 773 PRO A C 1
ATOM 6138 O O . PRO A 1 773 ? 38.421 -15.420 -42.326 1.00 40.34 773 PRO A O 1
ATOM 6141 N N . ILE A 1 774 ? 36.622 -14.522 -43.332 1.00 47.25 774 ILE A N 1
ATOM 6142 C CA . ILE A 1 774 ? 35.599 -15.183 -42.501 1.00 47.25 774 ILE A CA 1
ATOM 6143 C C . ILE A 1 774 ? 35.608 -16.694 -42.803 1.00 47.25 774 ILE A C 1
ATOM 6145 O O . ILE A 1 774 ? 34.847 -17.180 -43.640 1.00 47.25 774 ILE A O 1
ATOM 6149 N N . ASN A 1 775 ? 36.511 -17.454 -42.177 1.00 47.62 775 ASN A N 1
ATOM 6150 C CA . ASN A 1 775 ? 36.523 -18.913 -42.243 1.00 47.62 775 ASN A CA 1
ATOM 6151 C C . ASN A 1 775 ? 36.576 -19.538 -40.840 1.00 47.62 775 ASN A C 1
ATOM 6153 O O . ASN A 1 775 ? 37.162 -19.003 -39.898 1.00 47.62 775 ASN A O 1
ATOM 6157 N N . ARG A 1 776 ? 35.953 -20.711 -40.718 1.00 39.47 776 ARG A N 1
ATOM 6158 C CA . ARG A 1 776 ? 35.732 -21.417 -39.450 1.00 39.47 776 ARG A CA 1
ATOM 6159 C C . ARG A 1 776 ? 37.020 -21.819 -38.725 1.00 39.47 776 ARG A C 1
ATOM 6161 O O . ARG A 1 776 ? 37.052 -21.828 -37.501 1.00 39.47 776 ARG A O 1
ATOM 6168 N N . SER A 1 777 ? 38.084 -22.147 -39.462 1.00 41.25 777 SER A N 1
ATOM 6169 C CA . SER A 1 777 ? 39.366 -22.542 -38.861 1.00 41.25 777 SER A CA 1
ATOM 6170 C C . SER A 1 777 ? 40.072 -21.387 -38.157 1.00 41.25 777 SER A C 1
ATOM 6172 O O . SER A 1 777 ? 40.724 -21.612 -37.145 1.00 41.25 777 SER A O 1
ATOM 6174 N N . THR A 1 778 ? 39.920 -20.165 -38.668 1.00 47.34 778 THR A N 1
ATOM 6175 C CA . THR A 1 778 ? 40.513 -18.963 -38.079 1.00 47.34 778 THR A CA 1
ATOM 6176 C C . THR A 1 778 ? 39.740 -18.501 -36.840 1.00 47.34 778 THR A C 1
ATOM 6178 O O . THR A 1 778 ? 40.350 -18.060 -35.874 1.00 47.34 778 THR A O 1
ATOM 6181 N N . ILE A 1 779 ? 38.412 -18.669 -36.829 1.00 45.41 779 ILE A N 1
ATOM 6182 C CA . ILE A 1 779 ? 37.563 -18.362 -35.663 1.00 45.41 779 ILE A CA 1
ATOM 6183 C C . ILE A 1 779 ? 37.860 -19.305 -34.488 1.00 45.41 779 ILE A C 1
ATOM 6185 O O . ILE A 1 779 ? 37.844 -18.865 -33.352 1.00 45.41 779 ILE A O 1
ATOM 6189 N N . LEU A 1 780 ? 38.157 -20.584 -34.749 1.00 40.44 780 LEU A N 1
ATOM 6190 C CA . LEU A 1 780 ? 38.468 -21.572 -33.705 1.00 40.44 780 LEU A CA 1
ATOM 6191 C C . LEU A 1 780 ? 39.890 -21.457 -33.122 1.00 40.44 780 LEU A C 1
ATOM 6193 O O . LEU A 1 780 ? 40.171 -22.103 -32.115 1.00 40.44 780 LEU A O 1
ATOM 6197 N N . SER A 1 781 ? 40.802 -20.725 -33.776 1.00 42.69 781 SER A N 1
ATOM 6198 C CA . SER A 1 781 ? 42.165 -20.501 -33.264 1.00 42.69 781 SER A CA 1
ATOM 6199 C C . SER A 1 781 ? 42.300 -19.252 -32.389 1.00 42.69 781 SER A C 1
ATOM 6201 O O . SER A 1 781 ? 43.315 -19.113 -31.709 1.00 42.69 781 SER A O 1
ATOM 6203 N N . LEU A 1 782 ? 41.322 -18.346 -32.478 1.00 40.75 782 LEU A N 1
ATOM 6204 C CA . LEU A 1 782 ? 41.127 -17.188 -31.603 1.00 40.75 782 LEU A CA 1
ATOM 6205 C C . LEU A 1 782 ? 40.321 -17.609 -30.376 1.00 40.75 782 LEU A C 1
ATOM 6207 O O . LEU A 1 782 ? 40.595 -17.045 -29.296 1.00 40.75 782 LEU A O 1
#

Organism: NCBI:txid1033014